Protein AF-A0A7X3VPQ4-F1 (afdb_monomer_lite)

Foldseek 3Di:
DPPQQLVLLVVLVVVNLVSLLVVCVLQLQLLLLQLCLLQVDNVVSLVLSLVLSLVCSVCSVVDPDSNLSLQVSLVSSVVSSVVVVVVVVVVVVVVVPDDDDDDDDDDPLVVPLVVLLCCLLVVLSVVLVVLLVQADSQLSSLCSCVQRVVDDLVSVCSNVVHDSVSSVVSPVVSCVSCVVCVVVNSVSSNPDDDDPCSSVVSSVVVVVPDDPDDPDDDDDDDDDDDDDDDDDDDDDDDDDDDDDDDDDDDDDDDDDDDDDDDDDDDDDDDDDDDDDDDDDDDDDDDDDDDDDDDPDVVVVVVVVVPPDPPPDDPDDDPDKDKFKKFKDWQNFGFAIKIKIWDWDDDPNATWIKIKMWIWGWEAASNHIFIKIKIKIFTAGPLQATQWIWMFIPFQHTWIKIWGQDPQKIWIWIDHPRDIDIDIAGHDPQEHEDPCSVLVVVLVPDDAQDKDWGWYCDPQFNYTWIKMKHFHDWDFDQPPHDTAIWIWMWMWTNFLVTWIKIFTAHNSSDTQKIWTCWLVITIMMGIDDPVVNPDDGDYHHSQVQQWAFAAADDDDPQAQKWKKKKFFPDAAPPLQFDDDPFKDWADPDRTITMIMGGFDDDDLVVFAWPLDDDPVPLLLDADNQQHLVDPLLLVVLCVQCVPPTRLLVSLLSLLQCLLVQQDAADDHSHAHGLVVCVVVSYYALRNSASVSSSSSSSRNWRKWKFWDWADDDRTTTTHIFMWTPRVHIFTARSNSSRSGDGRRTGTRDIGSNRGPHPCVVCSSVRSCGVTMHIYIDD

Secondary structure (DSSP, 8-state):
----HHHHHHHHHTT-THHHHHHHHHHHHHHHHHHHHHHS-HHHHHHHHHHHHHHHHHTGGG-S-GGGHHHHHHHHHHHHHHHHHHHHHHHHTTSTT--------S-TTTHHHHHHHHHHHHHHHHHHHHHHHTS-HHHHHHHHHHHTS---HHHHHHHHTS-HHHHHHHHHHHHHHTTTTHHHHHHHHHH----TTHHHHHHHHHHHTS----------------------------------------------------------------------------------SS-SSHHHHHHTT-S-TTS--SS--TT-EEEEEEEEETTEEEEEEEEEEEEEEETTEEEEEEEEEEEEEEEETTEEEEEEEEEEEEE-TTS-EEEEEEEESTTSSEEEEEEEETTEEEEEEEETTEEEEEEEE--TTEEETTTHHHHHHHTT--TT-EEEEEEEETTTTEEEEEEEEEEEEEEEEETTEEEEEEEEEEEESSTTTEEEEEEE-TT--EEEEEEEETTEEEEEEEE-HHHHHSPPPP-BHHHHH-B--EESPPPTT-SEEEEEEEESSS-STTTS---SSEEEEEEETTEEEEEEEPPP--GGGSPBSSP--SS-GGG---SS--TT-HHHHHHHHHHHTT--BHHHHHHHHHHHHHHH--B----SS---HHHHHHH-B-SHHHHHHHHHHHHHHTT--EEEEEEEEEETTEEEEEEEEEEESSSEEEEBTTTTBSS--TTEEEEEEE---SS-HHHHHHHHHHHTTTEEEEE--

pLDDT: mean 74.74, std 23.22, range [20.69, 98.44]

Structure (mmCIF, N/CA/C/O backbone):
data_AF-A0A7X3VPQ4-F1
#
_entry.id   AF-A0A7X3VPQ4-F1
#
loop_
_atom_site.group_PDB
_atom_site.id
_atom_site.type_symbol
_atom_site.label_atom_id
_atom_site.label_alt_id
_atom_site.label_comp_id
_atom_site.label_asym_id
_atom_site.label_entity_id
_atom_site.label_seq_id
_atom_site.pdbx_PDB_ins_code
_atom_site.Cartn_x
_atom_site.Cartn_y
_atom_site.Cartn_z
_atom_site.occupancy
_atom_site.B_iso_or_equiv
_atom_site.auth_seq_id
_atom_site.auth_comp_id
_atom_site.auth_asym_id
_atom_site.auth_atom_id
_atom_site.pdbx_PDB_model_num
ATOM 1 N N . MET A 1 1 ? -40.234 11.809 -25.102 1.00 32.28 1 MET A N 1
ATOM 2 C CA . MET A 1 1 ? -41.397 12.690 -24.835 1.00 32.28 1 MET A CA 1
ATOM 3 C C . MET A 1 1 ? -40.902 13.956 -24.148 1.00 32.28 1 MET A C 1
ATOM 5 O O . MET A 1 1 ? -40.219 13.837 -23.141 1.00 32.28 1 MET A O 1
ATOM 9 N N . LYS A 1 2 ? -41.185 15.158 -24.675 1.00 40.25 2 LYS A N 1
ATOM 10 C CA . LYS A 1 2 ? -40.934 16.409 -23.935 1.00 40.25 2 LYS A CA 1
ATOM 11 C C . LYS A 1 2 ? -41.897 16.440 -22.743 1.00 40.25 2 LYS A C 1
ATOM 13 O O . LYS A 1 2 ? -43.085 16.681 -22.937 1.00 40.25 2 LYS A O 1
ATOM 18 N N . ASN A 1 3 ? -41.406 16.147 -21.539 1.00 54.44 3 ASN A N 1
ATOM 19 C CA . ASN A 1 3 ? -42.202 16.234 -20.314 1.00 54.44 3 ASN A CA 1
ATOM 20 C C . ASN A 1 3 ? -42.643 17.688 -20.117 1.00 54.44 3 ASN A C 1
ATOM 22 O O . ASN A 1 3 ? -41.826 18.565 -19.834 1.00 54.44 3 ASN A O 1
ATOM 26 N N . ASN A 1 4 ? -43.931 17.943 -20.345 1.00 81.00 4 ASN A N 1
ATOM 27 C CA . ASN A 1 4 ? -44.533 19.252 -20.159 1.00 81.00 4 ASN A CA 1
ATOM 28 C C . ASN A 1 4 ? -44.652 19.516 -18.654 1.00 81.00 4 ASN A C 1
ATOM 30 O O . ASN A 1 4 ? -45.459 18.871 -17.984 1.00 81.00 4 ASN A O 1
ATOM 34 N N . ASP A 1 5 ? -43.869 20.463 -18.134 1.00 85.75 5 ASP A N 1
ATOM 35 C CA . ASP A 1 5 ? -43.880 20.832 -16.712 1.00 85.75 5 ASP A CA 1
ATOM 36 C C . ASP A 1 5 ? -45.295 21.166 -16.232 1.00 85.75 5 ASP A C 1
ATOM 38 O O . ASP A 1 5 ? -45.677 20.800 -15.126 1.00 85.75 5 ASP A O 1
ATOM 42 N N . ALA A 1 6 ? -46.123 21.760 -17.100 1.00 86.56 6 ALA A N 1
ATOM 43 C CA . ALA A 1 6 ? -47.514 22.045 -16.780 1.00 86.56 6 ALA A CA 1
ATOM 44 C C . ALA A 1 6 ? -48.324 20.777 -16.469 1.00 86.56 6 ALA A C 1
ATOM 46 O O . ALA A 1 6 ? -49.122 20.787 -15.538 1.00 86.56 6 ALA A O 1
ATOM 47 N N . ALA A 1 7 ? -48.102 19.685 -17.204 1.00 87.56 7 ALA A N 1
ATOM 48 C CA . ALA A 1 7 ? -48.798 18.420 -16.979 1.00 87.56 7 ALA A CA 1
ATOM 49 C C . ALA A 1 7 ? -48.331 17.730 -15.688 1.00 87.56 7 ALA A C 1
ATOM 51 O O . ALA A 1 7 ? -49.153 17.193 -14.949 1.00 87.56 7 ALA A O 1
ATOM 52 N N . LEU A 1 8 ? -47.028 17.787 -15.385 1.00 89.06 8 LEU A N 1
ATOM 53 C CA . LEU A 1 8 ? -46.484 17.271 -14.125 1.00 89.06 8 LEU A CA 1
ATOM 54 C C . LEU A 1 8 ? -47.040 18.048 -12.928 1.00 89.06 8 LEU A C 1
ATOM 56 O O . LEU A 1 8 ? -47.485 17.442 -11.964 1.00 89.06 8 LEU A O 1
ATOM 60 N N . ILE A 1 9 ? -47.109 19.377 -13.019 1.00 89.44 9 ILE A N 1
ATOM 61 C CA . ILE A 1 9 ? -47.654 20.225 -11.952 1.00 89.44 9 ILE A CA 1
ATOM 62 C C . ILE A 1 9 ? -49.131 19.922 -11.695 1.00 89.44 9 ILE A C 1
ATOM 64 O O . ILE A 1 9 ? -49.527 19.824 -10.540 1.00 89.44 9 ILE A O 1
ATOM 68 N N . GLN A 1 10 ? -49.943 19.723 -12.740 1.00 87.94 10 GLN A N 1
ATOM 69 C CA . GLN A 1 10 ? -51.350 19.342 -12.559 1.00 87.94 10 GLN A CA 1
ATOM 70 C C . GLN A 1 10 ? -51.497 17.994 -11.840 1.00 87.94 10 GLN A C 1
ATOM 72 O O . GLN A 1 10 ? -52.365 17.859 -10.984 1.00 87.94 10 GLN A O 1
ATOM 77 N N . ARG A 1 11 ? -50.620 17.023 -12.124 1.00 89.50 11 ARG A N 1
ATOM 78 C CA . ARG A 1 11 ? -50.590 15.739 -11.404 1.00 89.50 11 ARG A CA 1
ATOM 79 C C . ARG A 1 11 ? -50.216 15.911 -9.933 1.00 89.50 11 ARG A C 1
ATOM 81 O O . ARG A 1 11 ? -50.904 15.363 -9.080 1.00 89.50 11 ARG A O 1
ATOM 88 N N . VAL A 1 12 ? -49.206 16.732 -9.634 1.00 89.50 12 VAL A N 1
ATOM 89 C CA . VAL A 1 12 ? -48.824 17.036 -8.243 1.00 89.50 12 VAL A CA 1
ATOM 90 C C . VAL A 1 12 ? -49.974 17.712 -7.493 1.00 89.50 12 VAL A C 1
ATOM 92 O O . VAL A 1 12 ? -50.302 17.310 -6.382 1.00 89.50 12 VAL A O 1
ATOM 95 N N . LEU A 1 13 ? -50.648 18.688 -8.111 1.00 87.19 13 LEU A N 1
ATOM 96 C CA . LEU A 1 13 ? -51.824 19.341 -7.518 1.00 87.19 13 LEU A CA 1
ATOM 97 C C . LEU A 1 13 ? -53.022 18.387 -7.361 1.00 87.19 13 LEU A C 1
ATOM 99 O O . LEU A 1 13 ? -53.859 18.604 -6.490 1.00 87.19 13 LEU A O 1
ATOM 103 N N . GLY A 1 14 ? -53.082 17.328 -8.172 1.00 84.38 14 GLY A N 1
ATOM 104 C CA . GLY A 1 14 ? -54.034 16.224 -8.055 1.00 84.38 14 GLY A CA 1
ATOM 105 C C . GLY A 1 14 ? -53.663 15.156 -7.016 1.00 84.38 14 GLY A C 1
ATOM 106 O O . GLY A 1 14 ? -54.407 14.190 -6.879 1.00 84.38 14 GLY A O 1
ATOM 107 N N . GLY A 1 15 ? -52.548 15.313 -6.288 1.00 81.88 15 GLY A N 1
ATOM 108 C CA . GLY A 1 15 ? -52.118 14.412 -5.209 1.00 81.88 15 GLY A CA 1
ATOM 109 C C . GLY A 1 15 ? -51.078 13.352 -5.595 1.00 81.88 15 GLY A C 1
ATOM 110 O O . GLY A 1 15 ? -50.759 12.495 -4.772 1.00 81.88 15 GLY A O 1
ATOM 111 N N . ASP A 1 16 ? -50.544 13.394 -6.819 1.00 85.25 16 ASP A N 1
ATOM 112 C CA . ASP A 1 16 ? -49.485 12.493 -7.284 1.00 85.25 16 ASP A CA 1
ATOM 113 C C . ASP A 1 16 ? -48.089 13.082 -7.011 1.00 85.25 16 ASP A C 1
ATOM 115 O O . ASP A 1 16 ? -47.499 13.775 -7.845 1.00 85.25 16 ASP A O 1
ATOM 119 N N . ASP A 1 17 ? -47.542 12.779 -5.832 1.00 79.06 17 ASP A N 1
ATOM 120 C CA . ASP A 1 17 ? -46.216 13.244 -5.407 1.00 79.06 17 ASP A CA 1
ATOM 121 C C . ASP A 1 17 ? -45.087 12.696 -6.300 1.00 79.06 17 ASP A C 1
ATOM 123 O O . ASP A 1 17 ? -44.031 13.320 -6.429 1.00 79.06 17 ASP A O 1
ATOM 127 N N . THR A 1 18 ? -45.289 11.555 -6.973 1.00 83.69 18 THR A N 1
ATOM 128 C CA . THR A 1 18 ? -44.259 10.963 -7.845 1.00 83.69 18 THR A CA 1
ATOM 129 C C . THR A 1 18 ? -43.970 11.856 -9.054 1.00 83.69 18 THR A C 1
ATOM 131 O O . THR A 1 18 ? -42.831 11.928 -9.523 1.00 83.69 18 THR A O 1
ATOM 134 N N . ALA A 1 19 ? -44.961 12.638 -9.499 1.00 87.81 19 ALA A N 1
ATOM 135 C CA . ALA A 1 19 ? -44.781 13.649 -10.534 1.00 87.81 19 ALA A CA 1
ATOM 136 C C . ALA A 1 19 ? -43.877 14.810 -10.077 1.00 87.81 19 ALA A C 1
ATOM 138 O O . ALA A 1 19 ? -43.201 15.419 -10.912 1.00 87.81 19 ALA A O 1
ATOM 139 N N . PHE A 1 20 ? -43.799 15.090 -8.769 1.00 89.94 20 PHE A N 1
ATOM 140 C CA . PHE A 1 20 ? -42.892 16.101 -8.225 1.00 89.94 20 PHE A CA 1
ATOM 141 C C . PHE A 1 20 ? -41.440 15.621 -8.256 1.00 89.94 20 PHE A C 1
ATOM 143 O O . PHE A 1 20 ? -40.560 16.396 -8.621 1.00 89.94 20 PHE A O 1
ATOM 150 N N . SER A 1 21 ? -41.186 14.331 -8.005 1.00 89.31 21 SER A N 1
ATOM 151 C CA . SER A 1 21 ? -39.844 13.740 -8.139 1.00 89.31 21 SER A CA 1
ATOM 152 C C . SER A 1 21 ? -39.262 13.947 -9.545 1.00 89.31 21 SER A C 1
ATOM 154 O O . SER A 1 21 ? -38.087 14.278 -9.692 1.00 89.31 21 SER A O 1
ATOM 156 N N . VAL A 1 22 ? -40.093 13.855 -10.591 1.00 89.38 22 VAL A N 1
ATOM 157 C CA . VAL A 1 22 ? -39.672 14.128 -11.978 1.00 89.38 22 VAL A CA 1
ATOM 158 C C . VAL A 1 22 ? -39.260 15.595 -12.168 1.00 89.38 22 VAL A C 1
ATOM 160 O O . VAL A 1 22 ? -38.293 15.872 -12.879 1.00 89.38 22 VAL A O 1
ATOM 163 N N . LEU A 1 23 ? -39.949 16.539 -11.515 1.00 88.75 23 LEU A N 1
ATOM 164 C CA . LEU A 1 23 ? -39.573 17.958 -11.516 1.00 88.75 23 LEU A CA 1
ATOM 165 C C . LEU A 1 23 ? -38.271 18.195 -10.732 1.00 88.75 23 LEU A C 1
ATOM 167 O O . LEU A 1 23 ? -37.415 18.941 -11.203 1.00 88.75 23 LEU A O 1
ATOM 171 N N . VAL A 1 24 ? -38.082 17.535 -9.584 1.00 89.62 24 VAL A N 1
ATOM 172 C CA . VAL A 1 24 ? -36.846 17.625 -8.785 1.00 89.62 24 VAL A CA 1
ATOM 173 C C . VAL A 1 24 ? -35.652 17.114 -9.590 1.00 89.62 24 VAL A C 1
ATOM 175 O O . VAL A 1 24 ? -34.707 17.869 -9.806 1.00 89.62 24 VAL A O 1
ATOM 178 N N . LYS A 1 25 ? -35.729 15.901 -10.154 1.00 88.56 25 LYS A N 1
ATOM 179 C CA . LYS A 1 25 ? -34.657 15.324 -10.989 1.00 88.56 25 LYS A CA 1
ATOM 180 C C . LYS A 1 25 ? -34.283 16.226 -12.164 1.00 88.56 25 LYS A C 1
ATOM 182 O O . LYS A 1 25 ? -33.107 16.354 -12.491 1.00 88.56 25 LYS A O 1
ATOM 187 N N . LYS A 1 26 ? -35.278 16.877 -12.777 1.00 88.06 26 LYS A N 1
ATOM 188 C CA . LYS A 1 26 ? -35.076 17.785 -13.911 1.00 88.06 26 LYS A CA 1
ATOM 189 C C . LYS A 1 26 ? -34.355 19.080 -13.523 1.00 88.06 26 LYS A C 1
ATOM 191 O O . LYS A 1 26 ? -33.546 19.562 -14.307 1.00 88.06 26 LYS A O 1
ATOM 196 N N . TYR A 1 27 ? -34.654 19.660 -12.359 1.00 89.88 27 TYR A N 1
ATOM 197 C CA . TYR A 1 27 ? -34.181 21.004 -12.001 1.00 89.88 27 TYR A CA 1
ATOM 198 C C . TYR A 1 27 ? -33.106 21.045 -10.906 1.00 89.88 27 TYR A C 1
ATOM 200 O O . TYR A 1 27 ? -32.498 22.099 -10.723 1.00 89.88 27 TYR A O 1
ATOM 208 N N . GLN A 1 28 ? -32.837 19.944 -10.194 1.00 88.38 28 GLN A N 1
ATOM 209 C CA . GLN A 1 28 ? -31.926 19.931 -9.040 1.00 88.38 28 GLN A CA 1
ATOM 210 C C . GLN A 1 28 ? -30.517 20.423 -9.375 1.00 88.38 28 GLN A C 1
ATOM 212 O O . GLN A 1 28 ? -29.976 21.248 -8.645 1.00 88.38 28 GLN A O 1
ATOM 217 N N . ARG A 1 29 ? -29.975 20.030 -10.536 1.00 87.69 29 ARG A N 1
ATOM 218 C CA . ARG A 1 29 ? -28.653 20.483 -10.995 1.00 87.69 29 ARG A CA 1
ATOM 219 C C . ARG A 1 29 ? -28.597 21.983 -11.237 1.00 87.69 29 ARG A C 1
ATOM 221 O O . ARG A 1 29 ? -27.657 22.648 -10.821 1.00 87.69 29 ARG A O 1
ATOM 228 N N . SER A 1 30 ? -29.624 22.535 -11.873 1.00 86.50 30 SER A N 1
ATOM 229 C CA . SER A 1 30 ? -29.695 23.965 -12.181 1.00 86.50 30 SER A CA 1
ATOM 230 C C . SER A 1 30 ? -29.920 24.824 -10.933 1.00 86.50 30 SER A C 1
ATOM 232 O O . SER A 1 30 ? -29.373 25.922 -10.832 1.00 86.50 30 SER A O 1
ATOM 234 N N . VAL A 1 31 ? -30.723 24.334 -9.983 1.00 90.50 31 VAL A N 1
ATOM 235 C CA . VAL A 1 31 ? -30.979 25.010 -8.703 1.00 90.50 31 VAL A CA 1
ATOM 236 C C . VAL A 1 31 ? -29.722 25.020 -7.839 1.00 90.50 31 VAL A C 1
ATOM 238 O O . VAL A 1 31 ? -29.346 26.086 -7.353 1.00 90.50 31 VAL A O 1
ATOM 241 N N . HIS A 1 32 ? -29.045 23.878 -7.723 1.00 88.38 32 HIS A N 1
ATOM 242 C CA . HIS A 1 32 ? -27.791 23.751 -6.983 1.00 88.38 32 HIS A CA 1
ATOM 243 C C . HIS A 1 32 ? -26.695 24.633 -7.576 1.00 88.38 32 HIS A C 1
ATOM 245 O O . HIS A 1 32 ? -26.141 25.480 -6.878 1.00 88.38 32 HIS A O 1
ATOM 251 N N . ALA A 1 33 ? -26.505 24.579 -8.898 1.00 85.62 33 ALA A N 1
ATOM 252 C CA . ALA A 1 33 ? -25.558 25.439 -9.604 1.00 85.62 33 ALA A CA 1
ATOM 253 C C . ALA A 1 33 ? -25.808 26.938 -9.349 1.00 85.62 33 ALA A C 1
ATOM 255 O O . ALA A 1 33 ? -24.867 27.723 -9.202 1.00 85.62 33 ALA A O 1
ATOM 256 N N . LEU A 1 34 ? -27.077 27.356 -9.277 1.00 85.25 34 LEU A N 1
ATOM 257 C CA . LEU A 1 34 ? -27.442 28.734 -8.958 1.00 85.25 34 LEU A CA 1
ATOM 258 C C . LEU A 1 34 ? -27.176 29.092 -7.489 1.00 85.25 34 LEU A C 1
ATOM 260 O O . LEU A 1 34 ? -26.721 30.208 -7.223 1.00 85.25 34 LEU A O 1
ATOM 264 N N . ALA A 1 35 ? -27.493 28.189 -6.558 1.00 86.75 35 ALA A N 1
ATOM 265 C CA . ALA A 1 35 ? -27.273 28.378 -5.129 1.00 86.75 35 ALA A CA 1
ATOM 266 C C . ALA A 1 35 ? -25.775 28.478 -4.823 1.00 86.75 35 ALA A C 1
ATOM 268 O O . ALA A 1 35 ? -25.332 29.471 -4.247 1.00 86.75 35 ALA A O 1
ATOM 269 N N . TRP A 1 36 ? -24.975 27.551 -5.348 1.00 85.69 36 TRP A N 1
ATOM 270 C CA . TRP A 1 36 ? -23.523 27.553 -5.204 1.00 85.69 36 TRP A CA 1
ATOM 271 C C . TRP A 1 36 ? -22.897 28.827 -5.767 1.00 85.69 36 TRP A C 1
ATOM 273 O O . TRP A 1 36 ? -22.128 29.506 -5.093 1.00 85.69 36 TRP A O 1
ATOM 283 N N . ARG A 1 37 ? -23.344 29.276 -6.945 1.00 84.62 37 ARG A N 1
ATOM 284 C CA . ARG A 1 37 ? -22.912 30.553 -7.539 1.00 84.62 37 ARG A CA 1
ATOM 285 C C . ARG A 1 37 ? -23.221 31.784 -6.672 1.00 84.62 37 ARG A C 1
ATOM 287 O O . ARG A 1 37 ? -22.598 32.832 -6.868 1.00 84.62 37 ARG A O 1
ATOM 294 N N . LYS A 1 38 ? -24.221 31.725 -5.790 1.00 81.50 38 LYS A N 1
ATOM 295 C CA . LYS A 1 38 ? -24.618 32.847 -4.919 1.00 81.50 38 LYS A CA 1
ATOM 296 C C . LYS A 1 38 ? -23.992 32.792 -3.531 1.00 81.50 38 LYS A C 1
ATOM 298 O O . LYS A 1 38 ? -23.791 33.856 -2.956 1.00 81.50 38 LYS A O 1
ATOM 303 N N . ILE A 1 39 ? -23.732 31.596 -3.021 1.00 84.19 39 ILE A N 1
ATOM 304 C CA . ILE A 1 39 ? -23.287 31.358 -1.645 1.00 84.19 39 ILE A CA 1
ATOM 305 C C . ILE A 1 39 ? -21.785 31.094 -1.586 1.00 84.19 39 ILE A C 1
ATOM 307 O O . ILE A 1 39 ? -21.114 31.586 -0.690 1.00 84.19 39 ILE A O 1
ATOM 311 N N . GLY A 1 40 ? -21.244 30.409 -2.593 1.00 69.50 40 GLY A N 1
ATOM 312 C CA . GLY A 1 40 ? -19.822 30.098 -2.690 1.00 69.50 40 GLY A CA 1
ATOM 313 C C . GLY A 1 40 ? -19.373 28.908 -1.843 1.00 69.50 40 GLY A C 1
ATOM 314 O O . GLY A 1 40 ? -18.174 28.658 -1.828 1.00 69.50 40 GLY A O 1
ATOM 315 N N . ASP A 1 41 ? -20.309 28.207 -1.196 1.00 79.00 41 ASP A N 1
ATOM 316 C CA . ASP A 1 41 ? -20.118 26.960 -0.446 1.00 79.00 41 ASP A CA 1
ATOM 317 C C . ASP A 1 41 ? -21.032 25.881 -1.050 1.00 79.00 41 ASP A C 1
ATOM 319 O O . ASP A 1 41 ? -22.216 26.137 -1.310 1.00 79.00 41 ASP A O 1
ATOM 323 N N . PHE A 1 42 ? -20.464 24.716 -1.373 1.00 74.44 42 PHE A N 1
ATOM 324 C CA . PHE A 1 42 ? -21.145 23.654 -2.124 1.00 74.44 42 PHE A CA 1
ATOM 325 C C . PHE A 1 42 ? -22.159 22.874 -1.276 1.00 74.44 42 PHE A C 1
ATOM 327 O O . PHE A 1 42 ? -23.227 22.518 -1.782 1.00 74.44 42 PHE A O 1
ATOM 334 N N . HIS A 1 43 ? -21.874 22.674 0.011 1.00 74.44 43 HIS A N 1
ATOM 335 C CA . HIS A 1 43 ? -22.753 21.963 0.940 1.00 74.44 43 HIS A CA 1
ATOM 336 C C . HIS A 1 43 ? -23.942 22.832 1.344 1.00 74.44 43 HIS A C 1
ATOM 338 O O . HIS A 1 43 ? -25.093 22.412 1.247 1.00 74.44 43 HIS A O 1
ATOM 344 N N . ILE A 1 44 ? -23.694 24.101 1.667 1.00 79.38 44 ILE A N 1
ATOM 345 C CA . ILE A 1 44 ? -24.766 25.056 1.961 1.00 79.38 44 ILE A CA 1
ATOM 346 C C . ILE A 1 44 ? -25.658 25.255 0.725 1.00 79.38 44 ILE A C 1
ATOM 348 O O . ILE A 1 44 ? -26.876 25.433 0.832 1.00 79.38 44 ILE A O 1
ATOM 352 N N . ALA A 1 45 ? -25.078 25.218 -0.477 1.00 82.75 45 ALA A N 1
ATOM 353 C CA . ALA A 1 45 ? -25.852 25.253 -1.712 1.00 82.75 45 ALA A CA 1
ATOM 354 C C . ALA A 1 45 ? -26.776 24.038 -1.876 1.00 82.75 45 ALA A C 1
ATOM 356 O O . ALA A 1 45 ? -27.866 24.182 -2.442 1.00 82.75 45 ALA A O 1
ATOM 357 N N . GLU A 1 46 ? -26.381 22.870 -1.374 1.00 81.88 46 GLU A N 1
ATOM 358 C CA . GLU A 1 46 ? -27.215 21.671 -1.351 1.00 81.88 46 GLU A CA 1
ATOM 359 C C . GLU A 1 46 ? -28.386 21.807 -0.377 1.00 81.88 46 GLU A C 1
ATOM 361 O O . GLU A 1 46 ? -29.534 21.616 -0.788 1.00 81.88 46 GLU A O 1
ATOM 366 N N . ASP A 1 47 ? -28.135 22.292 0.839 1.00 81.94 47 ASP A N 1
ATOM 367 C CA . ASP A 1 47 ? -29.188 22.585 1.818 1.00 81.94 47 ASP A CA 1
ATOM 368 C C . ASP A 1 47 ? -30.205 23.591 1.264 1.00 81.94 47 ASP A C 1
ATOM 370 O O . ASP A 1 47 ? -31.422 23.389 1.306 1.00 81.94 47 ASP A O 1
ATOM 374 N N . ILE A 1 48 ? -29.716 24.670 0.644 1.00 87.31 48 ILE A N 1
ATOM 375 C CA . ILE A 1 48 ? -30.565 25.676 -0.009 1.00 87.31 48 ILE A CA 1
ATOM 376 C C . ILE A 1 48 ? -31.347 25.073 -1.180 1.00 87.31 48 ILE A C 1
ATOM 378 O O . ILE A 1 48 ? -32.476 25.500 -1.457 1.00 87.31 48 ILE A O 1
ATOM 382 N N . THR A 1 49 ? -30.773 24.098 -1.884 1.00 89.88 49 THR A N 1
ATOM 383 C CA . THR A 1 49 ? -31.450 23.378 -2.967 1.00 89.88 49 THR A CA 1
ATOM 384 C C . THR A 1 49 ? -32.606 22.556 -2.416 1.00 89.88 49 THR A C 1
ATOM 386 O O . THR A 1 49 ? -33.726 22.688 -2.921 1.00 89.88 49 THR A O 1
ATOM 389 N N . GLN A 1 50 ? -32.381 21.793 -1.346 1.00 87.00 50 GLN A N 1
ATOM 390 C CA . GLN A 1 50 ? -33.427 21.044 -0.654 1.00 87.00 50 GLN A CA 1
ATOM 391 C C . GLN A 1 50 ? -34.551 21.975 -0.177 1.00 87.00 50 GLN A C 1
ATOM 393 O O . GLN A 1 50 ? -35.712 21.796 -0.559 1.00 87.00 50 GLN A O 1
ATOM 398 N N . ASP A 1 51 ? -34.211 23.044 0.540 1.00 87.75 51 ASP A N 1
ATOM 399 C CA . ASP A 1 51 ? -35.160 24.052 1.024 1.00 87.75 51 ASP A CA 1
ATOM 400 C C . ASP A 1 51 ? -35.967 24.712 -0.099 1.00 87.75 51 ASP A C 1
ATOM 402 O O . ASP A 1 51 ? -37.163 25.002 0.044 1.00 87.75 51 ASP A O 1
ATOM 406 N N . THR A 1 52 ? -35.317 24.965 -1.238 1.00 92.12 52 THR A N 1
ATOM 407 C CA . THR A 1 52 ? -35.968 25.522 -2.425 1.00 92.12 52 THR A CA 1
ATOM 408 C C . THR A 1 52 ? -37.066 24.586 -2.914 1.00 92.12 52 THR A C 1
ATOM 410 O O . THR A 1 52 ? -38.179 25.056 -3.165 1.00 92.12 52 THR A O 1
ATOM 413 N N . PHE A 1 53 ? -36.794 23.284 -3.038 1.00 93.69 53 PHE A N 1
ATOM 414 C CA . PHE A 1 53 ? -37.794 22.325 -3.508 1.00 93.69 53 PHE A CA 1
ATOM 415 C C . PHE A 1 53 ? -38.911 22.095 -2.492 1.00 93.69 53 PHE A C 1
ATOM 417 O O . PHE A 1 53 ? -40.071 22.027 -2.899 1.00 93.69 53 PHE A O 1
ATOM 424 N N . LEU A 1 54 ? -38.617 22.086 -1.190 1.00 88.81 54 LEU A N 1
ATOM 425 C CA . LEU A 1 54 ? -39.652 21.996 -0.153 1.00 88.81 54 LEU A CA 1
ATOM 426 C C . LEU A 1 54 ? -40.603 23.198 -0.199 1.00 88.81 54 LEU A C 1
ATOM 428 O O . LEU A 1 54 ? -41.827 23.041 -0.202 1.00 88.81 54 LEU A O 1
ATOM 432 N N . LYS A 1 55 ? -40.064 24.414 -0.337 1.00 87.06 55 LYS A N 1
ATOM 433 C CA . LYS A 1 55 ? -40.880 25.633 -0.474 1.00 87.06 55 LYS A CA 1
ATOM 434 C C . LYS A 1 55 ? -41.621 25.688 -1.805 1.00 87.06 55 LYS A C 1
ATOM 436 O O . LYS A 1 55 ? -42.752 26.175 -1.847 1.00 87.06 55 LYS A O 1
ATOM 441 N N . ALA A 1 56 ? -41.011 25.193 -2.882 1.00 90.81 56 ALA A N 1
ATOM 442 C CA . ALA A 1 56 ? -41.666 25.074 -4.178 1.00 90.81 56 ALA A CA 1
ATOM 443 C C . ALA A 1 56 ? -42.849 24.102 -4.114 1.00 90.81 56 ALA A C 1
ATOM 445 O O . ALA A 1 56 ? -43.908 24.431 -4.639 1.00 90.81 56 ALA A O 1
ATOM 446 N N . TYR A 1 57 ? -42.709 22.969 -3.418 1.00 89.81 57 TYR A N 1
ATOM 447 C CA . TYR A 1 57 ? -43.791 22.011 -3.195 1.00 89.81 57 TYR A CA 1
ATOM 448 C C . TYR A 1 57 ? -44.951 22.641 -2.412 1.00 89.81 57 TYR A C 1
ATOM 450 O O . TYR A 1 57 ? -46.083 22.674 -2.888 1.00 89.81 57 TYR A O 1
ATOM 458 N N . GLN A 1 58 ? -44.658 23.254 -1.259 1.00 87.56 58 GLN A N 1
ATOM 459 C CA . GLN A 1 58 ? -45.663 23.901 -0.403 1.00 87.56 58 GLN A CA 1
ATOM 460 C C . GLN A 1 58 ? -46.429 25.028 -1.110 1.00 87.56 58 GLN A C 1
ATOM 462 O O . GLN A 1 58 ? -47.603 25.266 -0.831 1.00 87.56 58 GLN A O 1
ATOM 467 N N . ARG A 1 59 ? -45.763 25.757 -2.012 1.00 89.38 59 ARG A N 1
ATOM 468 C CA . ARG A 1 59 ? -46.342 26.912 -2.715 1.00 89.38 59 ARG A CA 1
ATOM 469 C C . ARG A 1 59 ? -46.784 26.593 -4.135 1.00 89.38 59 ARG A C 1
ATOM 471 O O . ARG A 1 59 ? -47.173 27.520 -4.848 1.00 89.38 59 ARG A O 1
ATOM 478 N N . LEU A 1 60 ? -46.737 25.332 -4.562 1.00 89.44 60 LEU A N 1
ATOM 479 C CA . LEU A 1 60 ? -46.950 24.961 -5.961 1.00 89.44 60 LEU A CA 1
ATOM 480 C C . LEU A 1 60 ? -48.318 25.418 -6.487 1.00 89.44 60 LEU A C 1
ATOM 482 O O . LEU A 1 60 ? -48.424 25.883 -7.620 1.00 89.44 60 LEU A O 1
ATOM 486 N N . SER A 1 61 ? -49.345 25.391 -5.634 1.00 87.00 61 SER A N 1
ATOM 487 C CA . SER A 1 61 ? -50.708 25.860 -5.933 1.00 87.00 61 SER A CA 1
ATOM 488 C C . SER A 1 61 ? -50.803 27.358 -6.252 1.00 87.00 61 SER A C 1
ATOM 490 O O . SER A 1 61 ? -51.757 27.800 -6.888 1.00 87.00 61 SER A O 1
ATOM 492 N N . THR A 1 62 ? -49.807 28.158 -5.859 1.00 86.31 62 THR A N 1
ATOM 493 C CA . THR A 1 62 ? -49.768 29.608 -6.121 1.00 86.31 62 THR A CA 1
ATOM 494 C C . THR A 1 62 ? -49.248 29.954 -7.522 1.00 86.31 62 THR A C 1
ATOM 496 O O . THR A 1 62 ? -49.342 31.107 -7.962 1.00 86.31 62 THR A O 1
ATOM 499 N N . LEU A 1 63 ? -48.710 28.973 -8.257 1.00 86.56 63 LEU A N 1
ATOM 500 C CA . LEU A 1 63 ? -48.147 29.172 -9.587 1.00 86.56 63 LEU A CA 1
ATOM 501 C C . LEU A 1 63 ? -49.247 29.327 -10.652 1.00 86.56 63 LEU A C 1
ATOM 503 O O . LEU A 1 63 ? -49.752 28.361 -11.213 1.00 86.56 63 LEU A O 1
ATOM 507 N N . LYS A 1 64 ? -49.561 30.577 -11.010 1.00 80.38 64 LYS A N 1
ATOM 508 C CA . LYS A 1 64 ? -50.605 30.915 -12.004 1.00 80.38 64 LYS A CA 1
ATOM 509 C C . LYS A 1 64 ? -50.300 30.466 -13.440 1.00 80.38 64 LYS A C 1
ATOM 511 O O . LYS A 1 64 ? -51.212 30.340 -14.250 1.00 80.38 64 LYS A O 1
ATOM 516 N N . LYS A 1 65 ? -49.019 30.311 -13.791 1.00 85.25 65 LYS A N 1
ATOM 517 C CA . LYS A 1 65 ? -48.551 29.941 -15.139 1.00 85.25 65 LYS A CA 1
ATOM 518 C C . LYS A 1 65 ? -47.601 28.742 -15.036 1.00 85.25 65 LYS A C 1
ATOM 520 O O . LYS A 1 65 ? -46.392 28.963 -14.946 1.00 85.25 65 LYS A O 1
ATOM 525 N N . PRO A 1 66 ? -48.116 27.496 -15.043 1.00 84.06 66 PRO A N 1
ATOM 526 C CA . PRO A 1 66 ? -47.309 26.282 -14.873 1.00 84.06 66 PRO A CA 1
ATOM 527 C C . PRO A 1 66 ? -46.146 26.152 -15.872 1.00 84.06 66 PRO A C 1
ATOM 529 O O . PRO A 1 66 ? -45.081 25.650 -15.536 1.00 84.06 66 PRO A O 1
ATOM 532 N N . GLN A 1 67 ? -46.290 26.711 -17.076 1.00 81.56 67 GLN A N 1
ATOM 533 C CA . GLN A 1 67 ? -45.242 26.778 -18.101 1.00 81.56 67 GLN A CA 1
ATOM 534 C C . GLN A 1 67 ? -44.028 27.650 -17.724 1.00 81.56 67 GLN A C 1
ATOM 536 O O . GLN A 1 67 ? -43.032 27.659 -18.442 1.00 81.56 67 GLN A O 1
ATOM 541 N N . ARG A 1 68 ? -44.105 28.421 -16.631 1.00 81.81 68 ARG A N 1
ATOM 542 C CA . ARG A 1 68 ? -43.010 29.252 -16.101 1.00 81.81 68 ARG A CA 1
ATOM 543 C C . ARG A 1 68 ? -42.393 28.676 -14.826 1.00 81.81 68 ARG A C 1
ATOM 545 O O . ARG A 1 68 ? -41.738 29.411 -14.092 1.00 81.81 68 ARG A O 1
ATOM 552 N N . PHE A 1 69 ? -42.593 27.386 -14.559 1.00 86.31 69 PHE A N 1
ATOM 553 C CA . PHE A 1 69 ? -42.089 26.728 -13.354 1.00 86.31 69 PHE A CA 1
ATOM 554 C C . PHE A 1 69 ? -40.586 26.935 -13.140 1.00 86.31 69 PHE A C 1
ATOM 556 O O . PHE A 1 69 ? -40.197 27.353 -12.058 1.00 86.31 69 PHE A O 1
ATOM 563 N N . GLY A 1 70 ? -39.754 26.768 -14.175 1.00 82.75 70 GLY A N 1
ATOM 564 C CA . GLY A 1 70 ? -38.307 27.001 -14.065 1.00 82.75 70 GLY A CA 1
ATOM 565 C C . GLY A 1 70 ? -37.944 28.427 -13.621 1.00 82.75 70 GLY A C 1
ATOM 566 O O . GLY A 1 70 ? -37.157 28.600 -12.694 1.00 82.75 70 GLY A O 1
ATOM 567 N N . SER A 1 71 ? -38.556 29.460 -14.214 1.00 81.19 71 SER A N 1
ATOM 568 C CA . SER A 1 71 ? -38.316 30.861 -13.820 1.00 81.19 71 SER A CA 1
ATOM 569 C C . SER A 1 71 ? -38.882 31.177 -12.428 1.00 81.19 71 SER A C 1
ATOM 571 O O . SER A 1 71 ? -38.346 32.011 -11.705 1.00 81.19 71 SER A O 1
ATOM 573 N N . TRP A 1 72 ? -39.980 30.527 -12.038 1.00 87.81 72 TRP A N 1
ATOM 574 C CA . TRP A 1 72 ? -40.548 30.647 -10.696 1.00 87.81 72 TRP A CA 1
ATOM 575 C C . TRP A 1 72 ? -39.639 30.002 -9.644 1.00 87.81 72 TRP A C 1
ATOM 577 O O . TRP A 1 72 ? -39.384 30.605 -8.602 1.00 87.81 72 TRP A O 1
ATOM 587 N N . LEU A 1 73 ? -39.072 28.836 -9.957 1.00 88.06 73 LEU A N 1
ATOM 588 C CA . LEU A 1 73 ? -38.106 28.132 -9.122 1.00 88.06 73 LEU A CA 1
ATOM 589 C C . LEU A 1 73 ? -36.827 28.960 -8.939 1.00 88.06 73 LEU A C 1
ATOM 591 O O . LEU A 1 73 ? -36.397 29.142 -7.806 1.00 88.06 73 LEU A O 1
ATOM 595 N N . TYR A 1 74 ? -36.314 29.583 -10.010 1.00 84.38 74 TYR A N 1
ATOM 596 C CA . TYR A 1 74 ? -35.210 30.553 -9.942 1.00 84.38 74 TYR A CA 1
ATOM 597 C C . TYR A 1 74 ? -35.459 31.658 -8.900 1.00 84.38 74 TYR A C 1
ATOM 599 O O . TYR A 1 74 ? -34.571 31.986 -8.109 1.00 84.38 74 TYR A O 1
ATOM 607 N N . VAL A 1 75 ? -36.673 32.226 -8.860 1.00 85.38 75 VAL A N 1
ATOM 608 C CA . VAL A 1 75 ? -37.034 33.272 -7.886 1.00 85.38 75 VAL A CA 1
ATOM 609 C C . VAL A 1 75 ? -37.023 32.724 -6.458 1.00 85.38 75 VAL A C 1
ATOM 611 O O . VAL A 1 75 ? -36.535 33.402 -5.552 1.00 85.38 75 VAL A O 1
ATOM 614 N N . ILE A 1 76 ? -37.528 31.506 -6.244 1.00 88.25 76 ILE A N 1
ATOM 615 C CA . ILE A 1 76 ? -37.507 30.855 -4.928 1.00 88.25 76 ILE A CA 1
ATOM 616 C C . ILE A 1 76 ? -36.060 30.636 -4.480 1.00 88.25 76 ILE A C 1
ATOM 618 O O . ILE A 1 76 ? -35.713 31.082 -3.386 1.00 88.25 76 ILE A O 1
ATOM 622 N N . THR A 1 77 ? -35.207 30.060 -5.332 1.00 88.69 77 THR A N 1
ATOM 623 C CA . THR A 1 77 ? -33.783 29.826 -5.042 1.00 88.69 77 THR A CA 1
ATOM 624 C C . THR A 1 77 ? -33.053 31.127 -4.723 1.00 88.69 77 THR A C 1
ATOM 626 O O . THR A 1 77 ? -32.359 31.228 -3.713 1.00 88.69 77 THR A O 1
ATOM 629 N N . ALA A 1 78 ? -33.248 32.170 -5.537 1.00 80.69 78 ALA A N 1
ATOM 630 C CA . ALA A 1 78 ? -32.621 33.470 -5.317 1.00 80.69 78 ALA A CA 1
ATOM 631 C C . ALA A 1 78 ? -33.056 34.108 -3.987 1.00 80.69 78 ALA A C 1
ATOM 633 O O . ALA A 1 78 ? -32.247 34.758 -3.323 1.00 80.69 78 ALA A O 1
ATOM 634 N N . ASN A 1 79 ? -34.315 33.917 -3.585 1.00 85.06 79 ASN A N 1
ATOM 635 C CA . ASN A 1 79 ? -34.818 34.388 -2.298 1.00 85.06 79 ASN A CA 1
ATOM 636 C C . ASN A 1 79 ? -34.275 33.563 -1.124 1.00 85.06 79 ASN A C 1
ATOM 638 O O . ASN A 1 79 ? -33.968 34.159 -0.095 1.00 85.06 79 ASN A O 1
ATOM 642 N N . GLN A 1 80 ? -34.104 32.242 -1.275 1.00 89.25 80 GLN A N 1
ATOM 643 C CA . GLN A 1 80 ? -33.459 31.405 -0.254 1.00 89.25 80 GLN A CA 1
ATOM 644 C C . GLN A 1 80 ? -32.009 31.816 -0.025 1.00 89.25 80 GLN A C 1
ATOM 646 O O . GLN A 1 80 ? -31.625 32.068 1.112 1.00 89.25 80 GLN A O 1
ATOM 651 N N . CYS A 1 81 ? -31.247 32.025 -1.100 1.00 83.62 81 CYS A N 1
ATOM 652 C CA . CYS A 1 81 ? -29.867 32.494 -0.993 1.00 83.62 81 CYS A CA 1
ATOM 653 C C . CYS A 1 81 ? -29.781 33.849 -0.268 1.00 83.62 81 CYS A C 1
ATOM 655 O O . CYS A 1 81 ? -28.940 34.051 0.600 1.00 83.62 81 CYS A O 1
ATOM 657 N N . LYS A 1 82 ? -30.686 34.789 -0.588 1.00 80.44 82 LYS A N 1
ATOM 658 C CA . LYS A 1 82 ? -30.753 36.095 0.092 1.00 80.44 82 LYS A CA 1
ATOM 659 C C . LYS A 1 82 ? -31.133 35.974 1.568 1.00 80.44 82 LYS A C 1
ATOM 661 O O . LYS A 1 82 ? -30.637 36.754 2.374 1.00 80.44 82 LYS A O 1
ATOM 666 N N . ALA A 1 83 ? -32.048 35.068 1.911 1.00 78.94 83 ALA A N 1
ATOM 667 C CA . ALA A 1 83 ? -32.461 34.840 3.292 1.00 78.94 83 ALA A CA 1
ATOM 668 C C . ALA A 1 83 ? -31.312 34.250 4.117 1.00 78.94 83 ALA A C 1
ATOM 670 O O . ALA A 1 83 ? -31.050 34.737 5.214 1.00 78.94 83 ALA A O 1
ATOM 671 N N . TRP A 1 84 ? -30.592 33.281 3.549 1.00 83.00 84 TRP A N 1
ATOM 672 C CA . TRP A 1 84 ? -29.409 32.688 4.159 1.00 83.00 84 TRP A CA 1
ATOM 673 C C . TRP A 1 84 ? -28.318 33.740 4.413 1.00 83.00 84 TRP A C 1
ATOM 675 O O . TRP A 1 84 ? -27.942 33.953 5.559 1.00 83.00 84 TRP A O 1
ATOM 685 N N . LEU A 1 85 ? -27.942 34.528 3.394 1.00 75.31 85 LEU A N 1
ATOM 686 C CA . LEU A 1 85 ? -26.923 35.589 3.518 1.00 75.31 85 LEU A CA 1
ATOM 687 C C . LEU A 1 85 ? -27.287 36.695 4.528 1.00 75.31 85 LEU A C 1
ATOM 689 O O . LEU A 1 85 ? -26.408 37.365 5.066 1.00 75.31 85 LEU A O 1
ATOM 693 N N . ARG A 1 86 ? -28.583 36.936 4.772 1.00 73.75 86 ARG A N 1
ATOM 694 C CA . ARG A 1 86 ? -29.046 37.879 5.806 1.00 73.75 86 ARG A CA 1
ATOM 695 C C . ARG A 1 86 ? -28.940 37.296 7.213 1.00 73.75 86 ARG A C 1
ATOM 697 O O . ARG A 1 86 ? -28.643 38.047 8.134 1.00 73.75 86 ARG A O 1
ATOM 704 N N . LYS A 1 87 ? -29.223 35.999 7.372 1.00 71.12 87 LYS A N 1
ATOM 705 C CA . LYS A 1 87 ? -29.134 35.286 8.653 1.00 71.12 87 LYS A CA 1
ATOM 706 C C . LYS A 1 87 ? -27.675 35.104 9.073 1.00 71.12 87 LYS A C 1
ATOM 708 O O . LYS A 1 87 ? -27.357 35.360 10.225 1.00 71.12 87 LYS A O 1
ATOM 713 N N . ASP A 1 88 ? -26.816 34.749 8.123 1.00 59.97 88 ASP A N 1
ATOM 714 C CA . ASP A 1 88 ? -25.378 34.568 8.325 1.00 59.97 88 ASP A CA 1
ATOM 715 C C . ASP A 1 88 ? -24.714 35.849 8.859 1.00 59.97 88 ASP A C 1
ATOM 717 O O . ASP A 1 88 ? -24.200 35.854 9.972 1.00 59.97 88 ASP A O 1
ATOM 721 N N . ARG A 1 89 ? -24.908 36.996 8.184 1.00 52.06 89 ARG A N 1
ATOM 722 C CA . ARG A 1 89 ? -24.424 38.310 8.663 1.00 52.06 89 ARG A CA 1
ATOM 723 C C . ARG A 1 89 ? -24.909 38.703 10.064 1.00 52.06 89 ARG A C 1
ATOM 725 O O . ARG A 1 89 ? -24.214 39.443 10.752 1.00 52.06 89 ARG A O 1
ATOM 732 N N . ALA A 1 90 ? -26.101 38.259 10.467 1.00 45.91 90 ALA A N 1
ATOM 733 C CA . ALA A 1 90 ? -26.650 38.543 11.793 1.00 45.91 90 ALA A CA 1
ATOM 734 C C . ALA A 1 90 ? -26.048 37.642 12.889 1.00 45.91 90 ALA A C 1
ATOM 736 O O . ALA A 1 90 ? -26.001 38.055 14.043 1.00 45.91 90 ALA A O 1
ATOM 737 N N . TRP A 1 91 ? -25.582 36.437 12.543 1.00 38.12 91 TRP A N 1
ATOM 738 C CA . TRP A 1 91 ? -24.849 35.550 13.451 1.00 38.12 91 TRP A CA 1
ATOM 739 C C . TRP A 1 91 ? -23.377 35.951 13.583 1.00 38.12 91 TRP A C 1
ATOM 741 O O . TRP A 1 91 ? -22.871 35.965 14.700 1.00 38.12 91 TRP A O 1
ATOM 751 N N . THR A 1 92 ? -22.717 36.377 12.499 1.00 35.56 92 THR A N 1
ATOM 752 C CA . THR A 1 92 ? -21.317 36.841 12.556 1.00 35.56 92 THR A CA 1
ATOM 753 C C . THR A 1 92 ? -21.154 38.080 13.445 1.00 35.56 92 THR A C 1
ATOM 755 O O . THR A 1 92 ? -20.193 38.163 14.194 1.00 35.56 92 THR A O 1
ATOM 758 N N . GLN A 1 93 ? -22.128 39.002 13.443 1.00 37.69 93 GLN A N 1
ATOM 759 C CA . GLN A 1 93 ? -22.134 40.172 14.339 1.00 37.69 93 GLN A CA 1
ATOM 760 C C . GLN A 1 93 ? -22.500 39.855 15.799 1.00 37.69 93 GLN A C 1
ATOM 762 O O . GLN A 1 93 ? -22.230 40.667 16.674 1.00 37.69 93 GLN A O 1
ATOM 767 N N . ALA A 1 94 ? -23.126 38.707 16.080 1.00 35.38 94 ALA A N 1
ATOM 768 C CA . ALA A 1 94 ? -23.484 38.295 17.441 1.00 35.38 94 ALA A CA 1
ATOM 769 C C . ALA A 1 94 ? -22.368 37.489 18.138 1.00 35.38 94 ALA A C 1
ATOM 771 O O . ALA A 1 94 ? -22.379 37.366 19.359 1.00 35.38 94 ALA A O 1
ATOM 772 N N . LEU A 1 95 ? -21.414 36.949 17.370 1.00 33.09 95 LEU A N 1
ATOM 773 C CA . LEU A 1 95 ? -20.276 36.155 17.852 1.00 33.09 95 LEU A CA 1
ATOM 774 C C . LEU A 1 95 ? -19.041 36.999 18.228 1.00 33.09 95 LEU A C 1
ATOM 776 O O . LEU A 1 95 ? -18.129 36.471 18.854 1.00 33.09 95 LEU A O 1
ATOM 780 N N . GLU A 1 96 ? -19.014 38.296 17.904 1.00 35.19 96 GLU A N 1
ATOM 781 C CA . GLU A 1 96 ? -17.907 39.208 18.254 1.00 35.19 96 GLU A CA 1
ATOM 782 C C . GLU A 1 96 ? -17.986 39.763 19.697 1.00 35.19 96 GLU A C 1
ATOM 784 O O . GLU A 1 96 ? -17.053 40.429 20.135 1.00 35.19 96 GLU A O 1
ATOM 789 N N . ASP A 1 97 ? -19.044 39.452 20.464 1.00 33.03 97 ASP A N 1
ATOM 790 C CA . ASP A 1 97 ? -19.345 40.089 21.763 1.00 33.03 97 ASP A CA 1
ATOM 791 C C . ASP A 1 97 ? -19.463 39.109 22.959 1.00 33.03 97 ASP A C 1
ATOM 793 O O . ASP A 1 97 ? -20.152 39.376 23.945 1.00 33.03 97 ASP A O 1
ATOM 797 N N . THR A 1 98 ? -18.808 37.940 22.937 1.00 26.64 98 THR A N 1
ATOM 798 C CA . THR A 1 98 ? -18.770 37.040 24.116 1.00 26.64 98 THR A CA 1
ATOM 799 C C . THR A 1 98 ? -17.387 36.418 24.327 1.00 26.64 98 THR A C 1
ATOM 801 O O . THR A 1 98 ? -16.862 35.714 23.471 1.00 26.64 98 THR A O 1
ATOM 804 N N . SER A 1 99 ? -16.789 36.709 25.489 1.00 30.11 99 SER A N 1
ATOM 805 C CA . SER A 1 99 ? -15.431 36.323 25.883 1.00 30.11 99 SER A CA 1
ATOM 806 C C . SER A 1 99 ? -15.288 34.837 26.219 1.00 30.11 99 SER A C 1
ATOM 808 O O . SER A 1 99 ? -16.140 34.254 26.888 1.00 30.11 99 SER A O 1
ATOM 810 N N . SER A 1 100 ? -14.144 34.272 25.835 1.00 36.47 100 SER A N 1
ATOM 811 C CA . SER A 1 100 ? -13.720 32.885 26.020 1.00 36.47 100 SER A CA 1
ATOM 812 C C . SER A 1 100 ? -13.510 32.489 27.488 1.00 36.47 100 SER A C 1
ATOM 814 O O . SER A 1 100 ? -12.475 32.809 28.073 1.00 36.47 100 SER A O 1
ATOM 816 N N . ALA A 1 101 ? -14.454 31.738 28.054 1.00 31.81 101 ALA A N 1
ATOM 817 C CA . ALA A 1 101 ? -14.206 30.753 29.108 1.00 31.81 101 ALA A CA 1
ATOM 818 C C . ALA A 1 101 ? -15.416 29.808 29.248 1.00 31.81 101 ALA A C 1
ATOM 820 O O . ALA A 1 101 ? -16.533 30.279 29.430 1.00 31.81 101 ALA A O 1
ATOM 821 N N . GLN A 1 102 ? -15.133 28.498 29.257 1.00 28.34 102 GLN A N 1
ATOM 822 C CA . GLN A 1 102 ? -16.001 27.357 29.611 1.00 28.34 102 GLN A CA 1
ATOM 823 C C . GLN A 1 102 ? -16.924 26.791 28.517 1.00 28.34 102 GLN A C 1
ATOM 825 O O . GLN A 1 102 ? -18.062 27.222 28.363 1.00 28.34 102 GLN A O 1
ATOM 830 N N . LEU A 1 103 ? -16.452 25.729 27.850 1.00 26.20 103 LEU A N 1
ATOM 831 C CA . LEU A 1 103 ? -17.179 24.457 27.704 1.00 26.20 103 LEU A CA 1
ATOM 832 C C . LEU A 1 103 ? -16.240 23.394 27.112 1.00 26.20 103 LEU A C 1
ATOM 834 O O . LEU A 1 103 ? -15.852 23.460 25.949 1.00 26.20 103 LEU A O 1
ATOM 838 N N . GLU A 1 104 ? -15.855 22.452 27.967 1.00 30.77 104 GLU A N 1
ATOM 839 C CA . GLU A 1 104 ? -15.137 21.219 27.651 1.00 30.77 104 GLU A CA 1
ATOM 840 C C . GLU A 1 104 ? -16.168 20.088 27.447 1.00 30.77 104 GLU A C 1
ATOM 842 O O . GLU A 1 104 ? -17.248 20.135 28.036 1.00 30.77 104 GLU A O 1
ATOM 847 N N . GLU A 1 105 ? -15.789 19.081 26.651 1.00 27.69 105 GLU A N 1
ATOM 848 C CA . GLU A 1 105 ? -16.426 17.758 26.488 1.00 27.69 105 GLU A CA 1
ATOM 849 C C . GLU A 1 105 ? -17.570 17.600 25.451 1.00 27.69 105 GLU A C 1
ATOM 851 O O . GLU A 1 105 ? -18.754 17.609 25.776 1.00 27.69 105 GLU A O 1
ATOM 856 N N . ALA A 1 106 ? -17.193 17.353 24.182 1.00 23.23 106 ALA A N 1
ATOM 857 C CA . ALA A 1 106 ? -17.863 16.417 23.257 1.00 23.23 106 ALA A CA 1
ATOM 858 C C . ALA A 1 106 ? -17.029 16.195 21.968 1.00 23.23 106 ALA A C 1
ATOM 860 O O . ALA A 1 106 ? -16.942 17.068 21.113 1.00 23.23 106 ALA A O 1
ATOM 861 N N . THR A 1 107 ? -16.424 15.003 21.854 1.00 25.02 107 THR A N 1
ATOM 862 C CA . THR A 1 107 ? -16.031 14.276 20.617 1.00 25.02 107 THR A CA 1
ATOM 863 C C . THR A 1 107 ? -15.437 15.073 19.435 1.00 25.02 107 THR A C 1
ATOM 865 O O . THR A 1 107 ? -16.121 15.452 18.488 1.00 25.02 107 THR A O 1
ATOM 868 N N . TYR A 1 108 ? -14.103 15.179 19.416 1.00 31.25 108 TYR A N 1
ATOM 869 C CA . TYR A 1 108 ? -13.306 15.778 18.332 1.00 31.25 108 TYR A CA 1
ATOM 870 C C . TYR A 1 108 ? -12.928 14.803 17.185 1.00 31.25 108 TYR A C 1
ATOM 872 O O . TYR A 1 108 ? -12.174 15.165 16.288 1.00 31.25 108 TYR A O 1
ATOM 880 N N . SER A 1 109 ? -13.450 13.568 17.138 1.00 33.81 109 SER A N 1
ATOM 881 C CA . SER A 1 109 ? -13.046 12.593 16.096 1.00 33.81 109 SER A CA 1
ATOM 882 C C . SER A 1 109 ? -13.855 12.660 14.791 1.00 33.81 109 SER A C 1
ATOM 884 O O . SER A 1 109 ? -13.481 12.047 13.794 1.00 33.81 109 SER A O 1
ATOM 886 N N . GLY A 1 110 ? -14.942 13.440 14.741 1.00 30.47 110 GLY A N 1
ATOM 887 C CA . GLY A 1 110 ? -15.699 13.665 13.502 1.00 30.47 110 GLY A CA 1
ATOM 888 C C . GLY A 1 110 ? -15.100 14.725 12.572 1.00 30.47 110 GLY A C 1
ATOM 889 O O . GLY A 1 110 ? -15.331 14.661 11.368 1.00 30.47 110 GLY A O 1
ATOM 890 N N . TYR A 1 111 ? -14.321 15.658 13.124 1.00 30.06 111 TYR A N 1
ATOM 891 C CA . TYR A 1 111 ? -13.967 16.922 12.474 1.00 30.06 111 TYR A CA 1
ATOM 892 C C . TYR A 1 111 ? -12.747 16.807 11.540 1.00 30.06 111 TYR A C 1
ATOM 894 O O . TYR A 1 111 ? -12.738 17.383 10.458 1.00 30.06 111 TYR A O 1
ATOM 902 N N . VAL A 1 112 ? -11.750 15.985 11.889 1.00 35.91 112 VAL A N 1
ATOM 903 C CA . VAL A 1 112 ? -10.439 15.972 11.201 1.00 35.91 112 VAL A CA 1
ATOM 904 C C . VAL A 1 112 ? -10.457 15.204 9.866 1.00 35.91 112 VAL A C 1
ATOM 906 O O . VAL A 1 112 ? -9.749 15.563 8.927 1.00 35.91 112 VAL A O 1
ATOM 909 N N . ILE A 1 113 ? -11.315 14.185 9.723 1.00 38.41 113 ILE A N 1
ATOM 910 C CA . ILE A 1 113 ? -11.530 13.495 8.433 1.00 38.41 113 ILE A CA 1
ATOM 911 C C . ILE A 1 113 ? -12.422 14.354 7.518 1.00 38.41 113 ILE A C 1
ATOM 913 O O . ILE A 1 113 ? -12.199 14.425 6.306 1.00 38.41 113 ILE A O 1
ATOM 917 N N . GLU A 1 114 ? -13.401 15.073 8.086 1.00 37.25 114 GLU A N 1
ATOM 918 C CA . GLU A 1 114 ? -14.180 16.077 7.352 1.00 37.25 114 GLU A CA 1
ATOM 919 C C . GLU A 1 114 ? -13.295 17.192 6.797 1.00 37.25 114 GLU A C 1
ATOM 921 O O . GLU A 1 114 ? -13.452 17.524 5.627 1.00 37.25 114 GLU A O 1
ATOM 926 N N . GLU A 1 115 ? -12.339 17.700 7.574 1.00 33.62 115 GLU A N 1
ATOM 927 C CA . GLU A 1 115 ? -11.478 18.827 7.205 1.00 33.62 115 GLU A CA 1
ATOM 928 C C . GLU A 1 115 ? -10.467 18.486 6.095 1.00 33.62 115 GLU A C 1
ATOM 930 O O . GLU A 1 115 ? -10.326 19.272 5.161 1.00 33.62 115 GLU A O 1
ATOM 935 N N . ASN A 1 116 ? -9.854 17.293 6.096 1.00 38.03 116 ASN A N 1
ATOM 936 C CA . ASN A 1 116 ? -8.855 16.921 5.079 1.00 38.03 116 ASN A CA 1
ATOM 937 C C . ASN A 1 116 ? -9.448 16.565 3.702 1.00 38.03 116 ASN A C 1
ATOM 939 O O . ASN A 1 116 ? -8.912 17.008 2.686 1.00 38.03 116 ASN A O 1
ATOM 943 N N . GLU A 1 117 ? -10.568 15.829 3.613 1.00 38.28 117 GLU A N 1
ATOM 944 C CA . GLU A 1 117 ? -11.190 15.627 2.286 1.00 38.28 117 GLU A CA 1
ATOM 945 C C . GLU A 1 117 ? -12.075 16.811 1.865 1.00 38.28 117 GLU A C 1
ATOM 947 O O . GLU A 1 117 ? -12.242 17.024 0.661 1.00 38.28 117 GLU A O 1
ATOM 952 N N . ARG A 1 118 ? -12.570 17.636 2.816 1.00 41.34 118 ARG A N 1
ATOM 953 C CA . ARG A 1 118 ? -13.007 18.993 2.462 1.00 41.34 118 ARG A CA 1
ATOM 954 C C . ARG A 1 118 ? -11.838 19.699 1.814 1.00 41.34 118 ARG A C 1
ATOM 956 O O . ARG A 1 118 ? -12.008 20.119 0.695 1.00 41.34 118 ARG A O 1
ATOM 963 N N . MET A 1 119 ? -10.638 19.741 2.387 1.00 37.75 119 MET A N 1
ATOM 964 C CA . MET A 1 119 ? -9.518 20.446 1.759 1.00 37.75 119 MET A CA 1
ATOM 965 C C . MET A 1 119 ? -9.222 20.011 0.316 1.00 37.75 119 MET A C 1
ATOM 967 O O . MET A 1 119 ? -8.930 20.889 -0.481 1.00 37.75 119 MET A O 1
ATOM 971 N N . SER A 1 120 ? -9.356 18.744 -0.090 1.00 45.81 120 SER A N 1
ATOM 972 C CA . SER A 1 120 ? -9.116 18.337 -1.493 1.00 45.81 120 SER A CA 1
ATOM 973 C C . SER A 1 120 ? -10.221 18.800 -2.466 1.00 45.81 120 SER A C 1
ATOM 975 O O . SER A 1 120 ? -9.943 19.463 -3.474 1.00 45.81 120 SER A O 1
ATOM 977 N N . VAL A 1 121 ? -11.493 18.543 -2.136 1.00 49.66 121 VAL A N 1
ATOM 978 C CA . VAL A 1 121 ? -12.654 18.951 -2.955 1.00 49.66 121 VAL A CA 1
ATOM 979 C C . VAL A 1 121 ? -12.894 20.466 -2.868 1.00 49.66 121 VAL A C 1
ATOM 981 O O . VAL A 1 121 ? -13.160 21.118 -3.875 1.00 49.66 121 VAL A O 1
ATOM 984 N N . GLU A 1 122 ? -12.708 21.052 -1.688 1.00 49.94 122 GLU A N 1
ATOM 985 C CA . GLU A 1 122 ? -12.700 22.491 -1.411 1.00 49.94 122 GLU A CA 1
ATOM 986 C C . GLU A 1 122 ? -11.523 23.170 -2.113 1.00 49.94 122 GLU A C 1
ATOM 988 O O . GLU A 1 122 ? -11.704 24.265 -2.618 1.00 49.94 122 GLU A O 1
ATOM 993 N N . THR A 1 123 ? -10.352 22.538 -2.270 1.00 56.84 123 THR A N 1
ATOM 994 C CA . THR A 1 123 ? -9.258 23.109 -3.082 1.00 56.84 123 THR A CA 1
ATOM 995 C C . THR A 1 123 ? -9.656 23.185 -4.553 1.00 56.84 123 THR A C 1
ATOM 997 O O . THR A 1 123 ? -9.439 24.221 -5.184 1.00 56.84 123 THR A O 1
ATOM 1000 N N . GLN A 1 124 ? -10.326 22.166 -5.106 1.00 58.97 124 GLN A N 1
ATOM 1001 C CA . GLN A 1 124 ? -10.884 22.244 -6.464 1.00 58.97 124 GLN A CA 1
ATOM 1002 C C . GLN A 1 124 ? -12.020 23.280 -6.564 1.00 58.97 124 GLN A C 1
ATOM 1004 O O . GLN A 1 124 ? -12.028 24.090 -7.500 1.00 58.97 124 GLN A O 1
ATOM 1009 N N . HIS A 1 125 ? -12.943 23.324 -5.593 1.00 64.38 125 HIS A N 1
ATOM 1010 C CA . HIS A 1 125 ? -13.999 24.341 -5.505 1.00 64.38 125 HIS A CA 1
ATOM 1011 C C . HIS A 1 125 ? -13.417 25.751 -5.422 1.00 64.38 125 HIS A C 1
ATOM 1013 O O . HIS A 1 125 ? -13.880 26.636 -6.137 1.00 64.38 125 HIS A O 1
ATOM 1019 N N . GLU A 1 126 ? -12.393 25.966 -4.602 1.00 64.81 126 GLU A N 1
ATOM 1020 C CA . GLU A 1 126 ? -11.741 27.249 -4.359 1.00 64.81 126 GLU A CA 1
ATOM 1021 C C . GLU A 1 126 ? -10.909 27.692 -5.558 1.00 64.81 126 GLU A C 1
ATOM 1023 O O . GLU A 1 126 ? -10.962 28.863 -5.938 1.00 64.81 126 GLU A O 1
ATOM 1028 N N . VAL A 1 127 ? -10.202 26.780 -6.228 1.00 69.50 127 VAL A N 1
ATOM 1029 C CA . VAL A 1 127 ? -9.510 27.078 -7.490 1.00 69.50 127 VAL A CA 1
ATOM 1030 C C . VAL A 1 127 ? -10.525 27.501 -8.554 1.00 69.50 127 VAL A C 1
ATOM 1032 O O . VAL A 1 127 ? -10.383 28.574 -9.151 1.00 69.50 127 VAL A O 1
ATOM 1035 N N . VAL A 1 128 ? -11.607 26.740 -8.749 1.00 71.69 128 VAL A N 1
ATOM 1036 C CA . VAL A 1 128 ? -12.668 27.091 -9.708 1.00 71.69 128 VAL A CA 1
ATOM 1037 C C . VAL A 1 128 ? -13.369 28.394 -9.309 1.00 71.69 128 VAL A C 1
ATOM 1039 O O . VAL A 1 128 ? -13.606 29.248 -10.163 1.00 71.69 128 VAL A O 1
ATOM 1042 N N . LYS A 1 129 ? -13.649 28.613 -8.024 1.00 74.00 129 LYS A N 1
ATOM 1043 C CA . LYS A 1 129 ? -14.263 29.835 -7.480 1.00 74.00 129 LYS A CA 1
ATOM 1044 C C . LYS A 1 129 ? -13.377 31.058 -7.701 1.00 74.00 129 LYS A C 1
ATOM 1046 O O . LYS A 1 129 ? -13.881 32.072 -8.190 1.00 74.00 129 LYS A O 1
ATOM 1051 N N . LYS A 1 130 ? -12.067 30.965 -7.442 1.00 76.12 130 LYS A N 1
ATOM 1052 C CA . LYS A 1 130 ? -11.074 32.021 -7.720 1.00 76.12 130 LYS A CA 1
ATOM 1053 C C . LYS A 1 130 ? -10.979 32.332 -9.213 1.00 76.12 130 LYS A C 1
ATOM 1055 O O . LYS A 1 130 ? -10.901 33.498 -9.600 1.00 76.12 130 LYS A O 1
ATOM 1060 N N . LEU A 1 131 ? -11.052 31.321 -10.075 1.00 76.81 131 LEU A N 1
ATOM 1061 C CA . LEU A 1 131 ? -11.038 31.519 -11.527 1.00 76.81 131 LEU A CA 1
ATOM 1062 C C . LEU A 1 131 ? -12.332 32.153 -12.039 1.00 76.81 131 LEU A C 1
ATOM 1064 O O . LEU A 1 131 ? -12.297 33.132 -12.786 1.00 76.81 131 LEU A O 1
ATOM 1068 N N . LEU A 1 132 ? -13.483 31.664 -11.581 1.00 78.12 132 LEU A N 1
ATOM 1069 C CA . LEU A 1 132 ? -14.791 32.231 -11.894 1.00 78.12 132 LEU A CA 1
ATOM 1070 C C . LEU A 1 132 ? -14.943 33.658 -11.342 1.00 78.12 132 LEU A C 1
ATOM 1072 O O . LEU A 1 132 ? -15.663 34.465 -11.943 1.00 78.12 132 LEU A O 1
ATOM 1076 N N . ALA A 1 133 ? -14.238 34.012 -10.259 1.00 79.75 133 ALA A N 1
ATOM 1077 C CA . ALA A 1 133 ? -14.207 35.364 -9.700 1.00 79.75 133 ALA A CA 1
ATOM 1078 C C . ALA A 1 133 ? -13.718 36.425 -10.704 1.00 79.75 133 ALA A C 1
ATOM 1080 O O . ALA A 1 133 ? -14.189 37.563 -10.657 1.00 79.75 133 ALA A O 1
ATOM 1081 N N . LYS A 1 134 ? -12.871 36.040 -11.673 1.00 80.25 134 LYS A N 1
ATOM 1082 C CA . LYS A 1 134 ? -12.374 36.910 -12.758 1.00 80.25 134 LYS A CA 1
ATOM 1083 C C . LYS A 1 134 ? -13.474 37.346 -13.745 1.00 80.25 134 LYS A C 1
ATOM 1085 O O . LYS A 1 134 ? -13.282 38.265 -14.546 1.00 80.25 134 LYS A O 1
ATOM 1090 N N . LEU A 1 135 ? -14.634 36.685 -13.728 1.00 83.31 135 LEU A N 1
ATOM 1091 C CA . LEU A 1 135 ? -15.767 36.991 -14.601 1.00 83.31 135 LEU A CA 1
ATOM 1092 C C . LEU A 1 135 ? -16.741 37.983 -13.963 1.00 83.31 135 LEU A C 1
ATOM 1094 O O . LEU A 1 135 ? -17.002 37.938 -12.758 1.00 83.31 135 LEU A O 1
ATOM 1098 N N . GLN A 1 136 ? -17.375 38.805 -14.806 1.00 83.00 136 GLN A N 1
ATOM 1099 C CA . GLN A 1 136 ? -18.546 39.583 -14.400 1.00 83.00 136 GLN A CA 1
ATOM 1100 C C . GLN A 1 136 ? -19.687 38.648 -13.986 1.00 83.00 136 GLN A C 1
ATOM 1102 O O . GLN A 1 136 ? -19.854 37.569 -14.553 1.00 83.00 136 GLN A O 1
ATOM 1107 N N . GLU A 1 137 ? -20.517 39.088 -13.039 1.00 79.00 137 GLU A N 1
ATOM 1108 C CA . GLU A 1 137 ? -21.578 38.271 -12.437 1.00 79.00 137 GLU A CA 1
ATOM 1109 C C . GLU A 1 137 ? -22.487 37.585 -13.472 1.00 79.00 137 GLU A C 1
ATOM 1111 O O . GLU A 1 137 ? -22.843 36.409 -13.335 1.00 79.00 137 GLU A O 1
ATOM 1116 N N . SER A 1 138 ? -22.852 38.319 -14.526 1.00 83.25 138 SER A N 1
ATOM 1117 C CA . SER A 1 138 ? -23.742 37.815 -15.573 1.00 83.25 138 SER A CA 1
ATOM 1118 C C . SER A 1 138 ? -23.093 36.743 -16.457 1.00 83.25 138 SER A C 1
ATOM 1120 O O . SER A 1 138 ? -23.782 35.812 -16.868 1.00 83.25 138 SER A O 1
ATOM 1122 N N . ASP A 1 139 ? -21.782 36.829 -16.688 1.00 88.56 139 ASP A N 1
ATOM 1123 C CA . ASP A 1 139 ? -21.004 35.851 -17.455 1.00 88.56 139 ASP A CA 1
ATOM 1124 C C . ASP A 1 139 ? -20.723 34.607 -16.586 1.00 88.56 139 ASP A C 1
ATOM 1126 O O . ASP A 1 139 ? -20.936 33.478 -17.031 1.00 88.56 139 ASP A O 1
ATOM 1130 N N . ARG A 1 140 ? -20.370 34.817 -15.306 1.00 86.75 140 ARG A N 1
ATOM 1131 C CA . ARG A 1 140 ? -20.173 33.763 -14.294 1.00 86.75 140 ARG A CA 1
ATOM 1132 C C . ARG A 1 140 ? -21.417 32.896 -14.108 1.00 86.75 140 ARG A C 1
ATOM 1134 O O . ARG A 1 140 ? -21.339 31.677 -14.093 1.00 86.75 140 ARG A O 1
ATOM 1141 N N . THR A 1 141 ? -22.586 33.525 -14.003 1.00 84.19 141 THR A N 1
ATOM 1142 C CA . THR A 1 141 ? -23.853 32.800 -13.822 1.00 84.19 141 THR A CA 1
ATOM 1143 C C . THR A 1 141 ? -24.150 31.890 -15.016 1.00 84.19 141 THR A C 1
ATOM 1145 O O . THR A 1 141 ? -24.609 30.767 -14.834 1.00 84.19 141 THR A O 1
ATOM 1148 N N . VAL A 1 142 ? -23.873 32.350 -16.240 1.00 88.38 142 VAL A N 1
ATOM 1149 C CA . VAL A 1 142 ? -24.151 31.577 -17.458 1.00 88.38 142 VAL A CA 1
ATOM 1150 C C . VAL A 1 142 ? -23.195 30.396 -17.610 1.00 88.38 142 VAL A C 1
ATOM 1152 O O . VAL A 1 142 ? -23.654 29.304 -17.930 1.00 88.38 142 VAL A O 1
ATOM 1155 N N . ILE A 1 143 ? -21.897 30.582 -17.354 1.00 86.31 143 ILE A N 1
ATOM 1156 C CA . ILE A 1 143 ? -20.915 29.493 -17.469 1.00 86.31 143 ILE A CA 1
ATOM 1157 C C . ILE A 1 143 ? -21.144 28.399 -16.413 1.00 86.31 143 ILE A C 1
ATOM 1159 O O . ILE A 1 143 ? -21.072 27.219 -16.748 1.00 86.31 143 ILE A O 1
ATOM 1163 N N . THR A 1 144 ? -21.529 28.765 -15.183 1.00 85.38 144 THR A N 1
ATOM 1164 C CA . THR A 1 144 ? -21.875 27.794 -14.131 1.00 85.38 144 THR A CA 1
ATOM 1165 C C . THR A 1 144 ? -23.156 27.026 -14.470 1.00 85.38 144 THR A C 1
ATOM 1167 O O . THR A 1 144 ? -23.174 25.804 -14.380 1.00 85.38 144 THR A O 1
ATOM 1170 N N . LEU A 1 145 ? -24.222 27.692 -14.930 1.00 86.44 145 LEU A N 1
ATOM 1171 C CA . LEU A 1 145 ? -25.459 26.997 -15.329 1.00 86.44 145 LEU A CA 1
ATOM 1172 C C . LEU A 1 145 ? -25.265 26.080 -16.544 1.00 86.44 145 LEU A C 1
ATOM 1174 O O . LEU A 1 145 ? -25.937 25.056 -16.650 1.00 86.44 145 LEU A O 1
ATOM 1178 N N . TYR A 1 146 ? -24.352 26.438 -17.447 1.00 86.31 146 TYR A N 1
ATOM 1179 C CA . TYR A 1 146 ? -24.044 25.635 -18.624 1.00 86.31 146 TYR A CA 1
ATOM 1180 C C . TYR A 1 146 ? -23.229 24.384 -18.269 1.00 86.31 146 TYR A C 1
ATOM 1182 O O . TYR A 1 146 ? -23.642 23.282 -18.616 1.00 86.31 146 TYR A O 1
ATOM 1190 N N . TYR A 1 147 ? -22.101 24.532 -17.561 1.00 81.88 147 TYR A N 1
ATOM 1191 C CA . TYR A 1 147 ? -21.210 23.402 -17.264 1.00 81.88 147 TYR A CA 1
ATOM 1192 C C . TYR A 1 147 ? -21.669 22.558 -16.070 1.00 81.88 147 TYR A C 1
ATOM 1194 O O . TYR A 1 147 ? -21.780 21.345 -16.203 1.00 81.88 147 TYR A O 1
ATOM 1202 N N . LEU A 1 148 ? -22.009 23.185 -14.939 1.00 80.31 148 LEU A N 1
ATOM 1203 C CA . LEU A 1 148 ? -22.458 22.469 -13.737 1.00 80.31 148 LEU A CA 1
ATOM 1204 C C . LEU A 1 148 ? -23.948 22.107 -13.823 1.00 80.31 148 LEU A C 1
ATOM 1206 O O . LEU A 1 148 ? -24.361 20.973 -13.565 1.00 80.31 148 LEU A O 1
ATOM 1210 N N . GLY A 1 149 ? -24.763 23.080 -14.240 1.00 79.50 149 GLY A N 1
ATOM 1211 C CA . GLY A 1 149 ? -26.210 22.911 -14.373 1.00 79.50 149 GLY A CA 1
ATOM 1212 C C . GLY A 1 149 ? -26.643 22.063 -15.574 1.00 79.50 149 GLY A C 1
ATOM 1213 O O . GLY A 1 149 ? -27.815 21.691 -15.630 1.00 79.50 149 GLY A O 1
ATOM 1214 N N . GLY A 1 150 ? -25.738 21.771 -16.519 1.00 83.62 150 GLY A N 1
ATOM 1215 C CA . GLY A 1 150 ? -26.005 20.969 -17.720 1.00 83.62 150 GLY A CA 1
ATOM 1216 C C . GLY A 1 150 ? -27.050 21.569 -18.666 1.00 83.62 150 GLY A C 1
ATOM 1217 O O . GLY A 1 150 ? -27.659 20.841 -19.447 1.00 83.62 150 GLY A O 1
ATOM 1218 N N . MET A 1 151 ? -27.315 22.875 -18.566 1.00 83.81 151 MET A N 1
ATOM 1219 C CA . MET A 1 151 ? -28.428 23.520 -19.261 1.00 83.81 151 MET A CA 1
ATOM 1220 C C . MET A 1 151 ? -28.056 23.953 -20.683 1.00 83.81 151 MET A C 1
ATOM 1222 O O . MET A 1 151 ? -26.994 24.527 -20.927 1.00 83.81 151 MET A O 1
ATOM 1226 N N . THR A 1 152 ? -28.989 23.791 -21.618 1.00 88.25 152 THR A N 1
ATOM 1227 C CA . THR A 1 152 ? -28.894 24.363 -22.970 1.00 88.25 152 THR A CA 1
ATOM 1228 C C . THR A 1 152 ? -29.115 25.882 -22.968 1.00 88.25 152 THR A C 1
ATOM 1230 O O . THR A 1 152 ? -29.671 26.451 -22.027 1.00 88.25 152 THR A O 1
ATOM 1233 N N . TYR A 1 153 ? -28.739 26.579 -24.049 1.00 87.06 153 TYR A N 1
ATOM 1234 C CA . TYR A 1 153 ? -28.955 28.033 -24.158 1.00 87.06 153 TYR A CA 1
ATOM 1235 C C . TYR A 1 153 ? -30.430 28.430 -24.030 1.00 87.06 153 TYR A C 1
ATOM 1237 O O . TYR A 1 153 ? -30.743 29.430 -23.379 1.00 87.06 153 TYR A O 1
ATOM 1245 N N . GLU A 1 154 ? -31.330 27.630 -24.605 1.00 85.12 154 GLU A N 1
ATOM 1246 C CA . GLU A 1 154 ? -32.777 27.832 -24.517 1.00 85.12 154 GLU A CA 1
ATOM 1247 C C . GLU A 1 154 ? -33.271 27.686 -23.066 1.00 85.12 154 GLU A C 1
ATOM 1249 O O . GLU A 1 154 ? -34.085 28.483 -22.590 1.00 85.12 154 GLU A O 1
ATOM 1254 N N . GLU A 1 155 ? -32.754 26.700 -22.331 1.00 83.25 155 GLU A N 1
ATOM 1255 C CA . GLU A 1 155 ? -33.114 26.467 -20.931 1.00 83.25 155 GLU A CA 1
ATOM 1256 C C . GLU A 1 155 ? -32.582 27.569 -20.017 1.00 83.25 155 GLU A C 1
ATOM 1258 O O . GLU A 1 155 ? -33.343 28.082 -19.197 1.00 83.25 155 GLU A O 1
ATOM 1263 N N . ILE A 1 156 ? -31.328 28.001 -20.191 1.00 86.75 156 ILE A N 1
ATOM 1264 C CA . ILE A 1 156 ? -30.749 29.121 -19.429 1.00 86.75 156 ILE A CA 1
ATOM 1265 C C . ILE A 1 156 ? -31.522 30.413 -19.719 1.00 86.75 156 ILE A C 1
ATOM 1267 O O . ILE A 1 156 ? -31.829 31.172 -18.798 1.00 86.75 156 ILE A O 1
ATOM 1271 N N . SER A 1 157 ? -31.883 30.655 -20.983 1.00 85.25 157 SER A N 1
ATOM 1272 C CA . SER A 1 157 ? -32.694 31.805 -21.398 1.00 85.25 157 SER A CA 1
ATOM 1273 C C . SER A 1 157 ? -34.036 31.838 -20.662 1.00 85.25 157 SER A C 1
ATOM 1275 O O . SER A 1 157 ? -34.382 32.854 -20.052 1.00 85.25 157 SER A O 1
ATOM 1277 N N . LYS A 1 158 ? -34.762 30.713 -20.636 1.00 81.94 158 LYS A N 1
ATOM 1278 C CA . LYS A 1 158 ? -36.040 30.588 -19.913 1.00 81.94 158 LYS A CA 1
ATOM 1279 C C . LYS A 1 158 ? -35.868 30.682 -18.397 1.00 81.94 158 LYS A C 1
ATOM 1281 O O . LYS A 1 158 ? -36.707 31.281 -17.725 1.00 81.94 158 LYS A O 1
ATOM 1286 N N . PHE A 1 159 ? -34.799 30.109 -17.857 1.00 82.69 159 PHE A N 1
ATOM 1287 C CA . PHE A 1 159 ? -34.522 30.083 -16.422 1.00 82.69 159 PHE A CA 1
ATOM 1288 C C . PHE A 1 159 ? -34.176 31.472 -15.873 1.00 82.69 159 PHE A C 1
ATOM 1290 O O . PHE A 1 159 ? -34.718 31.874 -14.847 1.00 82.69 159 PHE A O 1
ATOM 1297 N N . LEU A 1 160 ? -33.346 32.236 -16.593 1.00 82.31 160 LEU A N 1
ATOM 1298 C CA . LEU A 1 160 ? -32.918 33.585 -16.206 1.00 82.31 160 LEU A CA 1
ATOM 1299 C C . LEU A 1 160 ? -33.839 34.707 -16.715 1.00 82.31 160 LEU A C 1
ATOM 1301 O O . LEU A 1 160 ? -33.733 35.836 -16.241 1.00 82.31 160 LEU A O 1
ATOM 1305 N N . GLY A 1 161 ? -34.718 34.431 -17.685 1.00 79.19 161 GLY A N 1
ATOM 1306 C CA . GLY A 1 161 ? -35.634 35.420 -18.264 1.00 79.19 161 GLY A CA 1
ATOM 1307 C C . GLY A 1 161 ? -34.968 36.430 -19.208 1.00 79.19 161 GLY A C 1
ATOM 1308 O O . GLY A 1 161 ? -35.420 37.568 -19.295 1.00 79.19 161 GLY A O 1
ATOM 1309 N N . VAL A 1 162 ? -33.897 36.036 -19.906 1.00 85.25 162 VAL A N 1
ATOM 1310 C CA . VAL A 1 162 ? -33.144 36.881 -20.862 1.00 85.25 162 VAL A CA 1
ATOM 1311 C C . VAL A 1 162 ? -33.075 36.221 -22.242 1.00 85.25 162 VAL A C 1
ATOM 1313 O O . VAL A 1 162 ? -33.273 35.015 -22.344 1.00 85.25 162 VAL A O 1
ATOM 1316 N N . SER A 1 163 ? -32.788 36.969 -23.315 1.00 85.50 163 SER A N 1
ATOM 1317 C CA . SER A 1 163 ? -32.751 36.412 -24.680 1.00 85.50 163 SER A CA 1
ATOM 1318 C C . SER A 1 163 ? -31.620 35.391 -24.884 1.00 85.50 163 SER A C 1
ATOM 1320 O O . SER A 1 163 ? -30.537 35.521 -24.312 1.00 85.50 163 SER A O 1
ATOM 1322 N N . GLU A 1 164 ? -31.836 34.392 -25.745 1.00 86.06 164 GLU A N 1
ATOM 1323 C CA . GLU A 1 164 ? -30.819 33.375 -26.066 1.00 86.06 164 GLU A CA 1
ATOM 1324 C C . GLU A 1 164 ? -29.542 33.997 -26.663 1.00 86.06 164 GLU A C 1
ATOM 1326 O O . GLU A 1 164 ? -28.427 33.587 -26.337 1.00 86.06 164 GLU A O 1
ATOM 1331 N N . ALA A 1 165 ? -29.686 35.062 -27.461 1.00 80.38 165 ALA A N 1
ATOM 1332 C CA . ALA A 1 165 ? -28.559 35.836 -27.981 1.00 80.38 165 ALA A CA 1
ATOM 1333 C C . ALA A 1 165 ? -27.701 36.446 -26.854 1.00 80.38 165 ALA A C 1
ATOM 1335 O O . ALA A 1 165 ? -26.471 36.427 -26.926 1.00 80.38 165 ALA A O 1
ATOM 1336 N N . ALA A 1 166 ? -28.329 36.927 -25.774 1.00 84.00 166 ALA A N 1
ATOM 1337 C CA . ALA A 1 166 ? -27.608 37.427 -24.607 1.00 84.00 166 ALA A CA 1
ATOM 1338 C C . ALA A 1 166 ? -26.859 36.304 -23.868 1.00 84.00 166 ALA A C 1
ATOM 1340 O O . ALA A 1 166 ? -25.736 36.529 -23.420 1.00 84.00 166 ALA A O 1
ATOM 1341 N N . ILE A 1 167 ? -27.433 35.097 -23.777 1.00 92.19 167 ILE A N 1
ATOM 1342 C CA . ILE A 1 167 ? -26.768 33.920 -23.189 1.00 92.19 167 ILE A CA 1
ATOM 1343 C C . ILE A 1 167 ? -25.541 33.516 -24.008 1.00 92.19 167 ILE A C 1
ATOM 1345 O O . ILE A 1 167 ? -24.457 33.363 -23.447 1.00 92.19 167 ILE A O 1
ATOM 1349 N N . ARG A 1 168 ? -25.684 33.421 -25.336 1.00 85.88 168 ARG A N 1
ATOM 1350 C CA . ARG A 1 168 ? -24.588 33.066 -26.249 1.00 85.88 168 ARG A CA 1
ATOM 1351 C C . ARG A 1 168 ? -23.418 34.042 -26.132 1.00 85.88 168 ARG A C 1
ATOM 1353 O O . ARG A 1 168 ? -22.272 33.616 -26.007 1.00 85.88 168 ARG A O 1
ATOM 1360 N N . ASN A 1 169 ? -23.713 35.342 -26.085 1.00 85.75 169 ASN A N 1
ATOM 1361 C CA . ASN A 1 169 ? -22.697 36.380 -25.917 1.00 85.75 169 ASN A CA 1
ATOM 1362 C C . ASN A 1 169 ? -22.016 36.319 -24.540 1.00 85.75 169 ASN A C 1
ATOM 1364 O O . ASN A 1 169 ? -20.795 36.450 -24.463 1.00 85.75 169 ASN A O 1
ATOM 1368 N N . ARG A 1 170 ? -22.770 36.087 -23.456 1.00 90.94 170 ARG A N 1
ATOM 1369 C CA . ARG A 1 170 ? -22.223 35.943 -22.092 1.00 90.94 170 ARG A CA 1
ATOM 1370 C C . ARG A 1 170 ? -21.302 34.732 -21.965 1.00 90.94 170 ARG A C 1
ATOM 1372 O O . ARG A 1 170 ? -20.204 34.859 -21.430 1.00 90.94 170 ARG A O 1
ATOM 1379 N N . LEU A 1 171 ? -21.702 33.585 -22.516 1.00 87.62 171 LEU A N 1
ATOM 1380 C CA . LEU A 1 171 ? -20.872 32.382 -22.494 1.00 87.62 171 LEU A CA 1
ATOM 1381 C C . LEU A 1 171 ? -19.613 32.549 -23.351 1.00 87.62 171 LEU A C 1
ATOM 1383 O O . LEU A 1 171 ? -18.524 32.204 -22.906 1.00 87.62 171 LEU A O 1
ATOM 1387 N N . TYR A 1 172 ? -19.736 33.134 -24.546 1.00 86.31 172 TYR A N 1
ATOM 1388 C CA . TYR A 1 172 ? -18.583 33.418 -25.403 1.00 86.31 172 TYR A CA 1
ATOM 1389 C C . TYR A 1 172 ? -17.553 34.321 -24.705 1.00 86.31 172 TYR A C 1
ATOM 1391 O O . TYR A 1 172 ? -16.356 34.030 -24.723 1.00 86.31 172 TYR A O 1
ATOM 1399 N N . ARG A 1 173 ? -18.005 35.386 -24.029 1.00 86.19 173 ARG A N 1
ATOM 1400 C CA . ARG A 1 173 ? -17.120 36.255 -23.238 1.00 86.19 173 ARG A CA 1
ATOM 1401 C C . ARG A 1 173 ? -16.484 35.526 -22.058 1.00 86.19 173 ARG A C 1
ATOM 1403 O O . ARG A 1 173 ? -15.292 35.720 -21.829 1.00 86.19 173 ARG A O 1
ATOM 1410 N N . ALA A 1 174 ? -17.244 34.690 -21.348 1.00 85.62 174 ALA A N 1
ATOM 1411 C CA . ALA A 1 174 ? -16.735 33.891 -20.237 1.00 85.62 174 ALA A CA 1
ATOM 1412 C C . ALA A 1 174 ? -15.597 32.958 -20.686 1.00 85.62 174 ALA A C 1
ATOM 1414 O O . ALA A 1 174 ? -14.510 33.005 -20.117 1.00 85.62 174 ALA A O 1
ATOM 1415 N N . ARG A 1 175 ? -15.813 32.201 -21.770 1.00 86.94 175 ARG A N 1
ATOM 1416 C CA . ARG A 1 175 ? -14.811 31.308 -22.377 1.00 86.94 175 ARG A CA 1
ATOM 1417 C C . ARG A 1 175 ? -13.567 32.055 -22.835 1.00 86.94 175 ARG A C 1
ATOM 1419 O O . ARG A 1 175 ? -12.452 31.685 -22.499 1.00 86.94 175 ARG A O 1
ATOM 1426 N N . ARG A 1 176 ? -13.748 33.175 -23.543 1.00 85.38 176 ARG A N 1
ATOM 1427 C CA . ARG A 1 176 ? -12.624 33.983 -24.038 1.00 85.38 176 ARG A CA 1
ATOM 1428 C C . ARG A 1 176 ? -11.760 34.540 -22.901 1.00 85.38 176 ARG A C 1
ATOM 1430 O O . ARG A 1 176 ? -10.546 34.615 -23.060 1.00 85.38 176 ARG A O 1
ATOM 1437 N N . ARG A 1 177 ? -12.367 34.935 -21.776 1.00 80.88 177 ARG A N 1
ATOM 1438 C CA . ARG A 1 177 ? -11.647 35.446 -20.594 1.00 80.88 177 ARG A CA 1
ATOM 1439 C C . ARG A 1 177 ? -10.933 34.355 -19.798 1.00 80.88 177 ARG A C 1
ATOM 1441 O O . ARG A 1 177 ? -9.966 34.668 -19.119 1.00 80.88 177 ARG A O 1
ATOM 1448 N N . LEU A 1 178 ? -11.393 33.112 -19.905 1.00 82.38 178 LEU A N 1
ATOM 1449 C CA . LEU A 1 178 ? -10.834 31.945 -19.223 1.00 82.38 178 LEU A CA 1
ATOM 1450 C C . LEU A 1 178 ? -10.161 30.984 -20.210 1.00 82.38 178 LEU A C 1
ATOM 1452 O O . LEU A 1 178 ? -10.109 29.794 -19.957 1.00 82.38 178 LEU A O 1
ATOM 1456 N N . LYS A 1 179 ? -9.681 31.463 -21.365 1.00 77.75 179 LYS A N 1
ATOM 1457 C CA . LYS A 1 179 ? -9.265 30.597 -22.485 1.00 77.75 179 LYS A CA 1
ATOM 1458 C C . LYS A 1 179 ? -8.211 29.548 -22.094 1.00 77.75 179 LYS A C 1
ATOM 1460 O O . LYS A 1 179 ? -8.226 28.461 -22.660 1.00 77.75 179 LYS A O 1
ATOM 1465 N N . LYS A 1 180 ? -7.293 29.876 -21.176 1.00 72.56 180 LYS A N 1
ATOM 1466 C CA . LYS A 1 180 ? -6.247 28.949 -20.708 1.00 72.56 180 LYS A CA 1
ATOM 1467 C C . LYS A 1 180 ? -6.796 27.955 -19.681 1.00 72.56 180 LYS A C 1
ATOM 1469 O O . LYS A 1 180 ? -6.419 26.795 -19.697 1.00 72.56 180 LYS A O 1
ATOM 1474 N N . GLU A 1 181 ? -7.708 28.408 -18.829 1.00 79.31 181 GLU A N 1
ATOM 1475 C CA . GLU A 1 181 ? -8.254 27.647 -17.706 1.00 79.31 181 GLU A CA 1
ATOM 1476 C C . GLU A 1 181 ? -9.592 26.948 -18.025 1.00 79.31 181 GLU A C 1
ATOM 1478 O O . GLU A 1 181 ? -10.094 26.172 -17.218 1.00 79.31 181 GLU A O 1
ATOM 1483 N N . GLU A 1 182 ? -10.193 27.198 -19.194 1.00 75.62 182 GLU A N 1
ATOM 1484 C CA . GLU A 1 182 ? -11.495 26.656 -19.602 1.00 75.62 182 GLU A CA 1
ATOM 1485 C C . GLU A 1 182 ? -11.541 25.120 -19.601 1.00 75.62 182 GLU A C 1
ATOM 1487 O O . GLU A 1 182 ? -12.542 24.593 -19.109 1.00 75.62 182 GLU A O 1
ATOM 1492 N N . PRO A 1 183 ? -10.527 24.381 -20.107 1.00 72.06 183 PRO A N 1
ATOM 1493 C CA . PRO A 1 183 ? -10.539 22.919 -20.065 1.00 72.06 183 PRO A CA 1
ATOM 1494 C C . PRO A 1 183 ? -10.630 22.387 -18.632 1.00 72.06 183 PRO A C 1
ATOM 1496 O O . PRO A 1 183 ? -11.490 21.554 -18.360 1.00 72.06 183 PRO A O 1
ATOM 1499 N N . MET A 1 18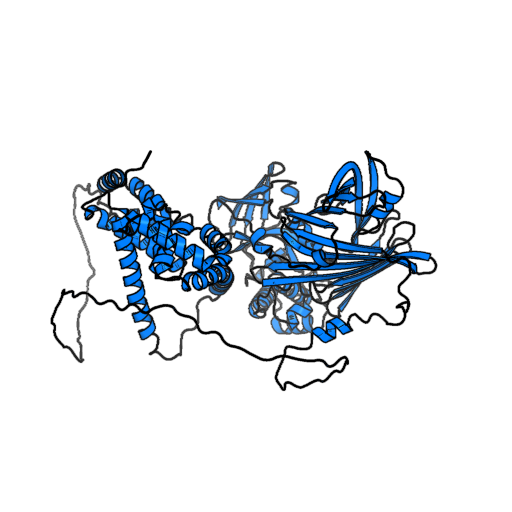4 ? -9.843 22.963 -17.720 1.00 72.19 184 MET A N 1
ATOM 1500 C CA . MET A 1 184 ? -9.826 22.614 -16.298 1.00 72.19 184 MET A CA 1
ATOM 1501 C C . MET A 1 184 ? -11.137 22.992 -15.602 1.00 72.19 184 MET A C 1
ATOM 1503 O O . MET A 1 184 ? -11.689 22.206 -14.845 1.00 72.19 184 MET A O 1
ATOM 1507 N N . ILE A 1 185 ? -11.690 24.176 -15.884 1.00 71.75 185 ILE A N 1
ATOM 1508 C CA . ILE A 1 185 ? -12.979 24.608 -15.321 1.00 71.75 185 ILE A CA 1
ATOM 1509 C C . ILE A 1 185 ? -14.116 23.722 -15.831 1.00 71.75 185 ILE A C 1
ATOM 1511 O O . ILE A 1 185 ? -15.037 23.424 -15.081 1.00 71.75 185 ILE A O 1
ATOM 1515 N N . ARG A 1 186 ? -14.074 23.297 -17.097 1.00 73.56 186 ARG A N 1
ATOM 1516 C CA . ARG A 1 186 ? -15.057 22.376 -17.675 1.00 73.56 186 ARG A CA 1
ATOM 1517 C C . ARG A 1 186 ? -14.969 20.995 -17.034 1.00 73.56 186 ARG A C 1
ATOM 1519 O O . ARG A 1 186 ? -16.010 20.416 -16.756 1.00 73.56 186 ARG A O 1
ATOM 1526 N N . GLU A 1 187 ? -13.762 20.481 -16.838 1.00 66.25 187 GLU A N 1
ATOM 1527 C CA . GLU A 1 187 ? -13.520 19.183 -16.210 1.00 66.25 187 GLU A CA 1
ATOM 1528 C C . GLU A 1 187 ? -13.920 19.196 -14.733 1.00 66.25 187 GLU A C 1
ATOM 1530 O O . GLU A 1 187 ? -14.762 18.403 -14.323 1.00 66.25 187 GLU A O 1
ATOM 1535 N N . ALA A 1 188 ? -13.449 20.185 -13.971 1.00 67.38 188 ALA A N 1
ATOM 1536 C CA . ALA A 1 188 ? -13.818 20.362 -12.571 1.00 67.38 188 ALA A CA 1
ATOM 1537 C C . ALA A 1 188 ? -15.335 20.565 -12.402 1.00 67.38 188 ALA A C 1
ATOM 1539 O O . ALA A 1 188 ? -15.968 19.858 -11.626 1.00 67.38 188 ALA A O 1
ATOM 1540 N N . LEU A 1 189 ? -15.961 21.461 -13.187 1.00 67.81 189 LEU A N 1
ATOM 1541 C CA . LEU A 1 189 ? -17.415 21.679 -13.126 1.00 67.81 189 LEU A CA 1
ATOM 1542 C C . LEU A 1 189 ? -18.244 20.496 -13.645 1.00 67.81 189 LEU A C 1
ATOM 1544 O O . LEU A 1 189 ? -19.409 20.371 -13.269 1.00 67.81 189 LEU A O 1
ATOM 1548 N N . GLY A 1 190 ? -17.677 19.671 -14.527 1.00 61.31 190 GLY A N 1
ATOM 1549 C CA . GLY A 1 190 ? -18.315 18.475 -15.075 1.00 61.31 190 GLY A CA 1
ATOM 1550 C C . GLY A 1 190 ? -18.281 17.282 -14.120 1.00 61.31 190 GLY A C 1
ATOM 1551 O O . GLY A 1 190 ? -19.212 16.476 -14.144 1.00 61.31 190 GLY A O 1
ATOM 1552 N N . ASN A 1 191 ? -17.257 17.214 -13.264 1.00 60.03 191 ASN A N 1
ATOM 1553 C CA . ASN A 1 191 ? -17.047 16.148 -12.285 1.00 60.03 191 ASN A CA 1
ATOM 1554 C C . ASN A 1 191 ? -17.751 16.402 -10.941 1.00 60.03 191 ASN A C 1
ATOM 1556 O O . ASN A 1 191 ? -17.864 15.475 -10.143 1.00 60.03 191 ASN A O 1
ATOM 1560 N N . PHE A 1 192 ? -18.278 17.609 -10.692 1.00 65.06 192 PHE A N 1
ATOM 1561 C CA . PHE A 1 192 ? -19.093 17.869 -9.501 1.00 65.06 192 PHE A CA 1
ATOM 1562 C C . PHE A 1 192 ? -20.396 17.067 -9.540 1.00 65.06 192 PHE A C 1
ATOM 1564 O O . PHE A 1 192 ? -21.306 17.342 -10.333 1.00 65.06 192 PHE A O 1
ATOM 1571 N N . GLN A 1 193 ? -20.496 16.083 -8.649 1.00 59.75 193 GLN A N 1
ATOM 1572 C CA . GLN A 1 193 ? -21.706 15.304 -8.443 1.00 59.75 193 GLN A CA 1
ATOM 1573 C C . GLN A 1 193 ? -22.503 15.892 -7.279 1.00 59.75 193 GLN A C 1
ATOM 1575 O O . GLN A 1 193 ? -21.983 16.123 -6.195 1.00 59.75 193 GLN A O 1
ATOM 1580 N N . ILE A 1 194 ? -23.786 16.152 -7.524 1.00 63.78 194 ILE A N 1
ATOM 1581 C CA . ILE A 1 194 ? -24.750 16.392 -6.447 1.00 63.78 194 ILE A CA 1
ATOM 1582 C C . ILE A 1 194 ? -24.981 15.057 -5.750 1.00 63.78 194 ILE A C 1
ATOM 1584 O O . ILE A 1 194 ? -25.095 14.048 -6.451 1.00 63.78 194 ILE A O 1
ATOM 1588 N N . THR A 1 195 ? -25.108 15.061 -4.420 1.00 67.00 195 THR A N 1
ATOM 1589 C CA . THR A 1 195 ? -25.376 13.857 -3.627 1.00 67.00 195 THR A CA 1
ATOM 1590 C C . THR A 1 195 ? -26.443 12.985 -4.303 1.00 67.00 195 THR A C 1
ATOM 1592 O O . THR A 1 195 ? -27.561 13.467 -4.544 1.00 67.00 195 THR A O 1
ATOM 1595 N N . PRO A 1 196 ? -26.144 11.708 -4.618 1.00 56.31 196 PRO A N 1
ATOM 1596 C CA . PRO A 1 196 ? -27.039 10.836 -5.387 1.00 56.31 196 PRO A CA 1
ATOM 1597 C C . PRO A 1 196 ? -28.454 10.725 -4.795 1.00 56.31 196 PRO A C 1
ATOM 1599 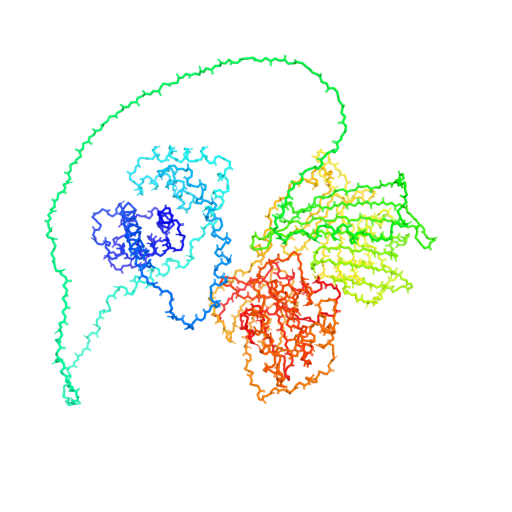O O . PRO A 1 196 ? -29.438 10.602 -5.528 1.00 56.31 196 PRO A O 1
ATOM 1602 N N . ASN A 1 197 ? -28.564 10.877 -3.472 1.00 71.12 197 ASN A N 1
ATOM 1603 C CA . ASN A 1 197 ? -29.802 10.748 -2.708 1.00 71.12 197 ASN A CA 1
ATOM 1604 C C . ASN A 1 197 ? -30.575 12.068 -2.518 1.00 71.12 197 ASN A C 1
ATOM 1606 O O . ASN A 1 197 ? -31.625 12.061 -1.876 1.00 71.12 197 ASN A O 1
ATOM 1610 N N . LEU A 1 198 ? -30.131 13.203 -3.081 1.00 76.25 198 LEU A N 1
ATOM 1611 C CA . LEU A 1 198 ? -30.780 14.507 -2.858 1.00 76.25 198 LEU A CA 1
ATOM 1612 C C . LEU A 1 198 ? -32.267 14.501 -3.252 1.00 76.25 198 LEU A C 1
ATOM 1614 O O . LEU A 1 198 ? -33.119 14.989 -2.508 1.00 76.25 198 LEU A O 1
ATOM 1618 N N . THR A 1 199 ? -32.609 13.908 -4.403 1.00 83.00 199 THR A N 1
ATOM 1619 C CA . THR A 1 199 ? -34.017 13.769 -4.813 1.00 83.00 199 THR A CA 1
ATOM 1620 C C . THR A 1 199 ? -34.810 12.950 -3.793 1.00 83.00 199 THR A C 1
ATOM 1622 O O . THR A 1 199 ? -35.943 13.303 -3.474 1.00 83.00 199 THR A O 1
ATOM 1625 N N . GLU A 1 200 ? -34.244 11.860 -3.280 1.00 80.25 200 GLU A N 1
ATOM 1626 C CA . GLU A 1 200 ? -34.923 10.974 -2.332 1.00 80.25 200 GLU A CA 1
ATOM 1627 C C . GLU A 1 200 ? -35.113 11.640 -0.971 1.00 80.25 200 GLU A C 1
ATOM 1629 O O . GLU A 1 200 ? -36.188 11.525 -0.384 1.00 80.25 200 GLU A O 1
ATOM 1634 N N . ASN A 1 201 ? -34.125 12.409 -0.512 1.00 78.56 201 ASN A N 1
ATOM 1635 C CA . ASN A 1 201 ? -34.203 13.213 0.707 1.00 78.56 201 ASN A CA 1
ATOM 1636 C C . ASN A 1 201 ? -35.296 14.282 0.597 1.00 78.56 201 ASN A C 1
ATOM 1638 O O . ASN A 1 201 ? -36.154 14.386 1.474 1.00 78.56 201 ASN A O 1
ATOM 1642 N N . ILE A 1 202 ? -35.341 15.008 -0.526 1.00 83.19 202 ILE A N 1
ATOM 1643 C CA . ILE A 1 202 ? -36.408 15.979 -0.808 1.00 83.19 202 ILE A CA 1
ATOM 1644 C C . ILE A 1 202 ? -37.775 15.286 -0.805 1.00 83.19 202 ILE A C 1
ATOM 1646 O O . ILE A 1 202 ? -38.707 15.775 -0.169 1.00 83.19 202 ILE A O 1
ATOM 1650 N N . MET A 1 203 ? -37.914 14.144 -1.484 1.00 85.75 203 MET A N 1
ATOM 1651 C CA . MET A 1 203 ? -39.192 13.426 -1.552 1.00 85.75 203 MET A CA 1
ATOM 1652 C C . MET A 1 203 ? -39.619 12.840 -0.198 1.00 85.75 203 MET A C 1
ATOM 1654 O O . MET A 1 203 ? -40.811 12.823 0.116 1.00 85.75 203 MET A O 1
ATOM 1658 N N . ARG A 1 204 ? -38.664 12.419 0.637 1.00 83.62 204 ARG A N 1
ATOM 1659 C CA . ARG A 1 204 ? -38.902 11.965 2.013 1.00 83.62 204 ARG A CA 1
ATOM 1660 C C . ARG A 1 204 ? -39.464 13.092 2.872 1.00 83.62 204 ARG A C 1
ATOM 1662 O O . ARG A 1 204 ? -40.482 12.901 3.531 1.00 83.62 204 ARG A O 1
ATOM 1669 N N . GLU A 1 205 ? -38.879 14.281 2.805 1.00 80.56 205 GLU A N 1
ATOM 1670 C CA . GLU A 1 205 ? -39.389 15.457 3.519 1.00 80.56 205 GLU A CA 1
ATOM 1671 C C . GLU A 1 205 ? -40.741 15.937 2.970 1.00 80.56 205 GLU A C 1
ATOM 1673 O O . GLU A 1 205 ? -41.648 16.258 3.737 1.00 80.56 205 GLU A O 1
ATOM 1678 N N . VAL A 1 206 ? -40.952 15.879 1.652 1.00 82.44 206 VAL A N 1
ATOM 1679 C CA . VAL A 1 206 ? -42.265 16.136 1.036 1.00 82.44 206 VAL A CA 1
ATOM 1680 C C . VAL A 1 206 ? -43.348 15.208 1.602 1.00 82.44 206 VAL A C 1
ATOM 1682 O O . VAL A 1 206 ? -44.447 15.672 1.909 1.00 82.44 206 VAL A O 1
ATOM 1685 N N . SER A 1 207 ? -43.040 13.922 1.804 1.00 78.00 207 SER A N 1
ATOM 1686 C CA . SER A 1 207 ? -43.989 12.964 2.388 1.00 78.00 207 SER A CA 1
ATOM 1687 C C . SER A 1 207 ? -44.346 13.283 3.849 1.00 78.00 207 SER A C 1
ATOM 1689 O O . SER A 1 207 ? -45.487 13.075 4.261 1.00 78.00 207 SER A O 1
ATOM 1691 N N . ARG A 1 208 ? -43.407 13.867 4.609 1.00 76.06 208 ARG A N 1
ATOM 1692 C CA . ARG A 1 208 ? -43.584 14.294 6.010 1.00 76.06 208 ARG A CA 1
ATOM 1693 C C . ARG A 1 208 ? -44.391 15.585 6.153 1.00 76.06 208 ARG A C 1
ATOM 1695 O O . ARG A 1 208 ? -45.006 15.810 7.189 1.00 76.06 208 ARG A O 1
ATOM 1702 N N . LEU A 1 209 ? -44.428 16.422 5.114 1.00 73.50 209 LEU A N 1
ATOM 1703 C CA . LEU A 1 209 ? -45.205 17.667 5.087 1.00 73.50 209 LEU A CA 1
ATOM 1704 C C . LEU A 1 209 ? -46.721 17.446 4.914 1.00 73.50 209 LEU A C 1
ATOM 1706 O O . LEU A 1 209 ? -47.485 18.411 5.005 1.00 73.50 209 LEU A O 1
ATOM 1710 N N . LYS A 1 210 ? -47.181 16.209 4.674 1.00 62.22 210 LYS A N 1
ATOM 1711 C CA . LYS A 1 210 ? -48.614 15.887 4.655 1.00 62.22 210 LYS A CA 1
ATOM 1712 C C . LYS A 1 210 ? -49.154 15.807 6.091 1.00 62.22 210 LYS A C 1
ATOM 1714 O O . LYS A 1 210 ? -48.659 14.996 6.870 1.00 62.22 210 LYS A O 1
ATOM 1719 N N . PRO A 1 211 ? -50.203 16.564 6.461 1.00 45.12 211 PRO A N 1
ATOM 1720 C CA . PRO A 1 211 ? -50.943 16.253 7.674 1.00 45.12 211 PRO A CA 1
ATOM 1721 C C . PRO A 1 211 ? -51.593 14.872 7.514 1.00 45.12 211 PRO A C 1
ATOM 1723 O O . PRO A 1 211 ? -52.336 14.632 6.561 1.00 45.12 211 PRO A O 1
ATOM 1726 N N . VAL A 1 212 ? -51.306 13.959 8.445 1.00 37.66 212 VAL A N 1
ATOM 1727 C CA . VAL A 1 212 ? -52.002 12.672 8.557 1.00 37.66 212 VAL A CA 1
ATOM 1728 C C . VAL A 1 212 ? -53.480 12.970 8.810 1.00 37.66 212 VAL A C 1
ATOM 1730 O O . VAL A 1 212 ? -53.838 13.539 9.841 1.00 37.66 212 VAL A O 1
ATOM 1733 N N . ALA A 1 213 ? -54.351 12.615 7.866 1.00 34.69 213 ALA A N 1
ATOM 1734 C CA . ALA A 1 213 ? -55.787 12.637 8.108 1.00 34.69 213 ALA A CA 1
ATOM 1735 C C . ALA A 1 213 ? -56.114 11.599 9.199 1.00 34.69 213 ALA A C 1
ATOM 1737 O O . ALA A 1 213 ? -55.691 10.447 9.073 1.00 34.69 213 ALA A O 1
ATOM 1738 N N . PRO A 1 214 ? -56.854 11.946 10.265 1.00 33.28 214 PRO A N 1
ATOM 1739 C CA . PRO A 1 214 ? -57.254 10.952 11.246 1.00 33.28 214 PRO A CA 1
ATOM 1740 C C . PRO A 1 214 ? -58.288 10.020 10.606 1.00 33.28 214 PRO A C 1
ATOM 1742 O O . PRO A 1 214 ? -59.374 10.460 10.225 1.00 33.28 214 PRO A O 1
ATOM 1745 N N . SER A 1 215 ? -57.984 8.722 10.513 1.00 33.19 215 SER A N 1
ATOM 1746 C CA . SER A 1 215 ? -58.991 7.692 10.239 1.00 33.19 215 SER A CA 1
ATOM 1747 C C . SER A 1 215 ? -59.885 7.540 11.475 1.00 33.19 215 SER A C 1
ATOM 1749 O O . SER A 1 215 ? -59.704 6.664 12.320 1.00 33.19 215 SER A O 1
ATOM 1751 N N . GLY A 1 216 ? -60.823 8.469 11.631 1.00 31.09 216 GLY A N 1
ATOM 1752 C CA . GLY A 1 216 ? -61.844 8.429 12.664 1.00 31.09 216 GLY A CA 1
ATOM 1753 C C . GLY A 1 216 ? -63.019 7.564 12.230 1.00 31.09 216 GLY A C 1
ATOM 1754 O O . GLY A 1 216 ? -64.003 8.085 11.719 1.00 31.09 216 GLY A O 1
ATOM 1755 N N . SER A 1 217 ? -62.958 6.262 12.500 1.00 31.03 217 SER A N 1
ATOM 1756 C CA . SER A 1 217 ? -64.163 5.499 12.829 1.00 31.03 217 SER A CA 1
ATOM 1757 C C . SER A 1 217 ? -64.122 5.190 14.321 1.00 31.03 217 SER A C 1
ATOM 1759 O O . SER A 1 217 ? -63.341 4.353 14.768 1.00 31.03 217 SER A O 1
ATOM 1761 N N . LYS A 1 218 ? -64.961 5.866 15.104 1.00 30.56 218 LYS A N 1
ATOM 1762 C CA . LYS A 1 218 ? -65.359 5.391 16.431 1.00 30.56 218 LYS A CA 1
ATOM 1763 C C . LYS A 1 218 ? -66.881 5.348 16.482 1.00 30.56 218 LYS A C 1
ATOM 1765 O O . LYS A 1 218 ? -67.499 6.362 16.157 1.00 30.56 218 LYS A O 1
ATOM 1770 N N . PRO A 1 219 ? -67.494 4.266 16.979 1.00 36.00 219 PRO A N 1
ATOM 1771 C CA . PRO A 1 219 ? -68.676 4.387 17.799 1.00 36.00 219 PRO A CA 1
ATOM 1772 C C . PRO A 1 219 ? -68.279 4.609 19.267 1.00 36.00 219 PRO A C 1
ATOM 1774 O O . PRO A 1 219 ? -67.205 4.223 19.729 1.00 36.00 219 PRO A O 1
ATOM 1777 N N . LEU A 1 220 ? -69.174 5.307 19.958 1.00 34.81 220 LEU A N 1
ATOM 1778 C CA . LEU A 1 220 ? -69.145 5.686 21.366 1.00 34.81 220 LEU A CA 1
ATOM 1779 C C . LEU A 1 220 ? -68.977 4.496 22.326 1.00 34.81 220 LEU A C 1
ATOM 1781 O O . LEU A 1 220 ? -69.472 3.413 22.040 1.00 34.81 220 LEU A O 1
ATOM 1785 N N . VAL A 1 221 ? -68.408 4.752 23.512 1.00 30.97 221 VAL A N 1
ATOM 1786 C CA . VAL A 1 221 ? -69.107 4.710 24.822 1.00 30.97 221 VAL A CA 1
ATOM 1787 C C . VAL A 1 221 ? -68.163 5.238 25.932 1.00 30.97 221 VAL A C 1
ATOM 1789 O O . VAL A 1 221 ? -66.945 5.158 25.764 1.00 30.97 221 VAL A O 1
ATOM 1792 N N . PRO A 1 222 ? -68.695 5.856 27.011 1.00 41.50 222 PRO A N 1
ATOM 1793 C CA . PRO A 1 222 ? -67.971 6.749 27.919 1.00 41.50 222 PRO A CA 1
ATOM 1794 C C . PRO A 1 222 ? -67.820 6.201 29.361 1.00 41.50 222 PRO A C 1
ATOM 1796 O O . PRO A 1 222 ? -68.340 5.135 29.674 1.00 41.50 222 PRO A O 1
ATOM 1799 N N . TRP A 1 223 ? -67.185 7.022 30.222 1.00 27.48 223 TRP A N 1
ATOM 1800 C CA . TRP A 1 223 ? -66.960 6.898 31.687 1.00 27.48 223 TRP A CA 1
ATOM 1801 C C . TRP A 1 223 ? -65.625 6.198 32.035 1.00 27.48 223 TRP A C 1
ATOM 1803 O O . TRP A 1 223 ? -65.271 5.223 31.395 1.00 27.48 223 TRP A O 1
ATOM 1813 N N . ALA A 1 224 ? -64.807 6.593 33.015 1.00 27.08 224 ALA A N 1
ATOM 1814 C CA . ALA A 1 224 ? -64.855 7.629 34.045 1.00 27.08 224 ALA A CA 1
ATOM 1815 C C . ALA A 1 224 ? -63.510 7.614 34.828 1.00 27.08 224 ALA A C 1
ATOM 1817 O O . ALA A 1 224 ? -62.922 6.548 34.961 1.00 27.08 224 ALA A O 1
ATOM 1818 N N . ILE A 1 225 ? -63.127 8.772 35.404 1.00 33.12 225 ILE A N 1
ATOM 1819 C CA . ILE A 1 225 ? -62.217 8.983 36.568 1.00 33.12 225 ILE A CA 1
ATOM 1820 C C . ILE A 1 225 ? -60.717 8.653 36.336 1.00 33.12 225 ILE A C 1
ATOM 1822 O O . ILE A 1 225 ? -60.378 7.590 35.852 1.00 33.12 225 ILE A O 1
ATOM 1826 N N . GLY A 1 226 ? -59.723 9.472 36.693 1.00 28.12 226 GLY A N 1
ATOM 1827 C CA . GLY A 1 226 ? -59.691 10.761 37.379 1.00 28.12 226 GLY A CA 1
ATOM 1828 C C . GLY A 1 226 ? -58.254 11.156 37.781 1.00 28.12 226 GLY A C 1
ATOM 1829 O O . GLY A 1 226 ? -57.424 10.291 38.022 1.00 28.12 226 GLY A O 1
ATOM 1830 N N . VAL A 1 227 ? -58.041 12.479 37.865 1.00 24.47 227 VAL A N 1
ATOM 1831 C CA . VAL A 1 227 ? -57.169 13.250 38.791 1.00 24.47 227 VAL A CA 1
ATOM 1832 C C . VAL A 1 227 ? -55.656 12.947 38.762 1.00 24.47 227 VAL A C 1
ATOM 1834 O O . VAL A 1 227 ? -55.197 11.907 39.211 1.00 24.47 227 VAL A O 1
ATOM 1837 N N . SER A 1 228 ? -54.812 13.864 38.269 1.00 27.48 228 SER A N 1
ATOM 1838 C CA . SER A 1 228 ? -54.278 15.032 39.020 1.00 27.48 228 SER A CA 1
ATOM 1839 C C . SER A 1 228 ? -53.882 16.163 38.029 1.00 27.48 228 SER A C 1
ATOM 1841 O O . SER A 1 228 ? -53.277 15.849 37.012 1.00 27.48 228 SER A O 1
ATOM 1843 N N . ALA A 1 229 ? -54.285 17.448 38.106 1.00 22.55 229 ALA A N 1
ATOM 1844 C CA . ALA A 1 229 ? -54.176 18.460 39.182 1.00 22.55 229 ALA A CA 1
ATOM 1845 C C . ALA A 1 229 ? -52.701 18.696 39.586 1.00 22.55 229 ALA A C 1
ATOM 1847 O O . ALA A 1 229 ? -52.007 17.721 39.819 1.00 22.55 229 ALA A O 1
ATOM 1848 N N . LEU A 1 230 ? -52.115 19.885 39.766 1.00 22.31 230 LEU A N 1
ATOM 1849 C CA . LEU A 1 230 ? -52.482 21.316 39.795 1.00 22.31 230 LEU A CA 1
ATOM 1850 C C . LEU A 1 230 ? -51.121 22.031 40.093 1.00 22.31 230 LEU A C 1
ATOM 1852 O O . LEU A 1 230 ? -50.263 21.395 40.697 1.00 22.31 230 LEU A O 1
ATOM 1856 N N . VAL A 1 231 ? -50.805 23.259 39.648 1.00 23.48 231 VAL A N 1
ATOM 1857 C CA . VAL A 1 231 ? -50.657 24.468 40.511 1.00 23.48 231 VAL A CA 1
ATOM 1858 C C . VAL A 1 231 ? -49.789 25.534 39.781 1.00 23.48 231 VAL A C 1
ATOM 1860 O O . VAL A 1 231 ? -48.629 25.268 39.497 1.00 23.48 231 VAL A O 1
ATOM 1863 N N . VAL A 1 232 ? -50.391 26.715 39.506 1.00 22.98 232 VAL A N 1
ATOM 1864 C CA . VAL A 1 232 ? -49.897 28.114 39.735 1.00 22.98 232 VAL A CA 1
ATOM 1865 C C . VAL A 1 232 ? -48.573 28.523 39.048 1.00 22.98 232 VAL A C 1
ATOM 1867 O O . VAL A 1 232 ? -47.534 27.957 39.333 1.00 22.98 232 VAL A O 1
ATOM 1870 N N . PHE A 1 233 ? -48.443 29.497 38.135 1.00 23.81 233 PHE A N 1
ATOM 1871 C CA . PHE A 1 233 ? -48.990 30.859 37.975 1.00 23.81 233 PHE A CA 1
ATOM 1872 C C . PHE A 1 233 ? -48.859 31.779 39.195 1.00 23.81 233 PHE A C 1
ATOM 1874 O O . PHE A 1 233 ? -49.867 32.119 39.804 1.00 23.81 233 PHE A O 1
ATOM 1881 N N . LEU A 1 234 ? -47.646 32.247 39.521 1.00 21.34 234 LEU A N 1
ATOM 1882 C CA . LEU A 1 234 ? -47.481 33.552 40.174 1.00 21.34 234 LEU A CA 1
ATOM 1883 C C . LEU A 1 234 ? -46.046 34.103 40.104 1.00 21.34 234 LEU A C 1
ATOM 1885 O O . LEU A 1 234 ? -45.091 33.431 40.470 1.00 21.34 234 LEU A O 1
ATOM 1889 N N . MET A 1 235 ? -46.003 35.391 39.745 1.00 22.44 235 MET A N 1
ATOM 1890 C CA . MET A 1 235 ? -44.949 36.407 39.914 1.00 22.44 235 MET A CA 1
ATOM 1891 C C . MET A 1 235 ? -43.963 36.571 38.743 1.00 22.44 235 MET A C 1
ATOM 1893 O O . MET A 1 235 ? -43.052 35.778 38.558 1.00 22.44 235 MET A O 1
ATOM 1897 N N . LEU A 1 236 ? -44.218 37.501 37.806 1.00 22.56 236 LEU A N 1
ATOM 1898 C CA . LEU A 1 236 ? -43.983 38.966 37.904 1.00 22.56 236 LEU A CA 1
ATOM 1899 C C . LEU A 1 236 ? -42.497 39.262 38.169 1.00 22.56 236 LEU A C 1
ATOM 1901 O O . LEU A 1 236 ? -42.010 39.045 39.267 1.00 22.56 236 LEU A O 1
ATOM 1905 N N . SER A 1 237 ? -41.704 39.584 37.144 1.00 20.69 237 SER A N 1
ATOM 1906 C CA . SER A 1 237 ? -41.554 40.921 36.533 1.00 20.69 237 SER A CA 1
ATOM 1907 C C . SER A 1 237 ? -40.962 41.970 37.476 1.00 20.69 237 SER A C 1
ATOM 1909 O O . SER A 1 237 ? -41.606 42.314 38.457 1.00 20.69 237 SER A O 1
ATOM 1911 N N . VAL A 1 238 ? -39.798 42.513 37.111 1.00 25.67 238 VAL A N 1
ATOM 1912 C CA . VAL A 1 238 ? -39.432 43.934 36.872 1.00 25.67 238 VAL A CA 1
ATOM 1913 C C . VAL A 1 238 ? -37.918 43.896 36.588 1.00 25.67 238 VAL A C 1
ATOM 1915 O O . VAL A 1 238 ? -37.196 43.192 37.276 1.00 25.67 238 VAL A O 1
ATOM 1918 N N . GLY A 1 239 ? -37.332 44.563 35.602 1.00 23.80 239 GLY A N 1
ATOM 1919 C CA . GLY A 1 239 ? -37.779 45.582 34.659 1.00 23.80 239 GLY A CA 1
ATOM 1920 C C . GLY A 1 239 ? -36.608 45.844 33.697 1.00 23.80 239 GLY A C 1
ATOM 1921 O O . GLY A 1 239 ? -35.457 45.642 34.061 1.00 23.80 239 GLY A O 1
ATOM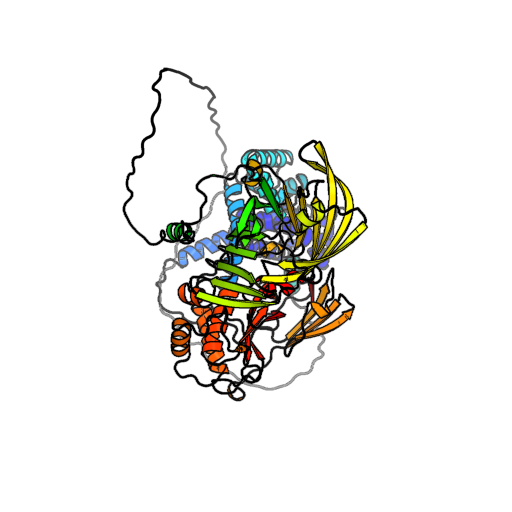 1922 N N . SER A 1 240 ? -36.880 46.113 32.419 1.00 24.78 240 SER A N 1
ATOM 1923 C CA . SER A 1 240 ? -37.084 47.469 31.864 1.00 24.78 240 SER A CA 1
ATOM 1924 C C . SER A 1 240 ? -35.739 48.023 31.366 1.00 24.78 240 SER A C 1
ATOM 1926 O O . SER A 1 240 ? -34.802 48.101 32.144 1.00 24.78 240 SER A O 1
ATOM 1928 N N . GLN A 1 241 ? -35.532 48.355 30.095 1.00 24.62 241 GLN A N 1
ATOM 1929 C CA . GLN A 1 241 ? -36.155 49.394 29.258 1.00 24.62 241 GLN A CA 1
ATOM 1930 C C . GLN A 1 241 ? -35.487 49.253 27.856 1.00 24.62 241 GLN A C 1
ATOM 1932 O O . GLN A 1 241 ? -34.369 48.767 27.788 1.00 24.62 241 GLN A O 1
ATOM 1937 N N . TYR A 1 242 ? -36.015 49.593 26.679 1.00 25.95 242 TYR A N 1
ATOM 1938 C CA . TYR A 1 242 ? -36.840 50.716 26.251 1.00 25.95 242 TYR A CA 1
ATOM 1939 C C . TYR A 1 242 ? -37.505 50.336 24.911 1.00 25.95 242 TYR A C 1
ATOM 1941 O O . TYR A 1 242 ? -36.885 49.745 24.028 1.00 25.95 242 TYR A O 1
ATOM 1949 N N . LEU A 1 243 ? -38.771 50.715 24.759 1.00 23.66 243 LEU A N 1
ATOM 1950 C CA . LEU A 1 243 ? -39.514 50.724 23.503 1.00 23.66 243 LEU A CA 1
ATOM 1951 C C . LEU A 1 243 ? -39.185 51.980 22.679 1.00 23.66 243 LEU A C 1
ATOM 1953 O O . LEU A 1 243 ? -38.832 53.022 23.222 1.00 23.66 243 LEU A O 1
ATOM 1957 N N . SER A 1 244 ? -39.532 51.896 21.395 1.00 23.30 244 SER A N 1
ATOM 1958 C CA . SER A 1 244 ? -39.887 52.988 20.477 1.00 23.30 244 SER A CA 1
ATOM 1959 C C . SER A 1 244 ? -38.765 53.624 19.642 1.00 23.30 244 SER A C 1
ATOM 1961 O O . SER A 1 244 ? -37.960 54.417 20.114 1.00 23.30 244 SER A O 1
ATOM 1963 N N . ARG A 1 245 ? -38.848 53.408 18.322 1.00 26.92 245 ARG A N 1
ATOM 1964 C CA . ARG A 1 245 ? -39.214 54.489 17.395 1.00 26.92 245 ARG A CA 1
ATOM 1965 C C . ARG A 1 245 ? -39.879 53.945 16.121 1.00 26.92 245 ARG A C 1
ATOM 1967 O O . ARG A 1 245 ? -39.470 52.949 15.538 1.00 26.92 245 ARG A O 1
ATOM 1974 N N . PHE A 1 246 ? -40.966 54.632 15.794 1.00 27.50 246 PHE A N 1
ATOM 1975 C CA . PHE A 1 246 ? -41.945 54.501 14.713 1.00 27.50 246 PHE A CA 1
ATOM 1976 C C . PHE A 1 246 ? -41.343 54.365 13.297 1.00 27.50 246 PHE A C 1
ATOM 1978 O O . PHE A 1 246 ? -40.334 54.985 12.988 1.00 27.50 246 PHE A O 1
ATOM 1985 N N . GLN A 1 247 ? -41.897 53.484 12.449 1.00 25.47 247 GLN A N 1
ATOM 1986 C CA . GLN A 1 247 ? -42.792 53.798 11.307 1.00 25.47 247 GLN A CA 1
ATOM 1987 C C . GLN A 1 247 ? -42.369 54.993 10.421 1.00 25.47 247 GLN A C 1
ATOM 1989 O O . GLN A 1 247 ? -42.511 56.137 10.845 1.00 25.47 247 GLN A O 1
ATOM 1994 N N . LYS A 1 248 ? -42.078 54.744 9.130 1.00 25.23 248 LYS A N 1
ATOM 1995 C CA . LYS A 1 248 ? -42.953 55.072 7.970 1.00 25.23 248 LYS A CA 1
ATOM 1996 C C . LYS A 1 248 ? -42.315 54.671 6.608 1.00 25.23 248 LYS A C 1
ATOM 1998 O O . LYS A 1 248 ? -41.119 54.409 6.572 1.00 25.23 248 LYS A O 1
ATOM 2003 N N . PRO A 1 249 ? -43.127 54.536 5.532 1.00 44.06 249 PRO A N 1
ATOM 2004 C CA . PRO A 1 249 ? -42.813 53.828 4.277 1.00 44.06 249 PRO A CA 1
ATOM 2005 C C . PRO A 1 249 ? -42.338 54.772 3.146 1.00 44.06 249 PRO A C 1
ATOM 2007 O O . PRO A 1 249 ? -42.301 55.972 3.389 1.00 44.06 249 PRO A O 1
ATOM 2010 N N . TYR A 1 250 ? -42.080 54.220 1.939 1.00 28.28 250 TYR A N 1
ATOM 2011 C CA . TYR A 1 250 ? -41.819 54.824 0.592 1.00 28.28 250 TYR A CA 1
ATOM 2012 C C . TYR A 1 250 ? -40.423 54.496 0.005 1.00 28.28 250 TYR A C 1
ATOM 2014 O O . TYR A 1 250 ? -39.494 54.274 0.768 1.00 28.28 250 TYR A O 1
ATOM 2022 N N . SER A 1 251 ? -40.170 54.409 -1.314 1.00 27.25 251 SER A N 1
ATOM 2023 C CA . SER A 1 251 ? -40.968 54.619 -2.544 1.00 27.25 251 SER A CA 1
ATOM 2024 C C . SER A 1 251 ? -40.422 53.734 -3.683 1.00 27.25 251 SER A C 1
ATOM 2026 O O . SER A 1 251 ? -39.219 53.482 -3.739 1.00 27.25 251 SER A O 1
ATOM 2028 N N . PHE A 1 252 ? -41.292 53.316 -4.607 1.00 29.86 252 PHE A N 1
ATOM 2029 C CA . PHE A 1 252 ? -40.932 52.908 -5.968 1.00 29.86 252 PHE A CA 1
ATOM 2030 C C . PHE A 1 252 ? -40.914 54.173 -6.829 1.00 29.86 252 PHE A C 1
ATOM 2032 O O . PHE A 1 252 ? -41.988 54.651 -7.162 1.00 29.86 252 PHE A O 1
ATOM 2039 N N . ASP A 1 253 ? -39.743 54.683 -7.203 1.00 25.69 253 ASP A N 1
ATOM 2040 C CA . ASP A 1 253 ? -39.604 55.558 -8.371 1.00 25.69 253 ASP A CA 1
ATOM 2041 C C . ASP A 1 253 ? -38.207 55.400 -8.973 1.00 25.69 253 ASP A C 1
ATOM 2043 O O . ASP A 1 253 ? -37.189 55.432 -8.283 1.00 25.69 253 ASP A O 1
ATOM 2047 N N . ALA A 1 254 ? -38.194 55.163 -10.280 1.00 32.59 254 ALA A N 1
ATOM 2048 C CA . ALA A 1 254 ? -37.016 55.058 -11.121 1.00 32.59 254 ALA A CA 1
ATOM 2049 C C . ALA A 1 254 ? -36.685 56.420 -11.740 1.00 32.59 254 ALA A C 1
ATOM 2051 O O . ALA A 1 254 ? -37.603 57.164 -12.074 1.00 32.59 254 ALA A O 1
ATOM 2052 N N . THR A 1 255 ? -35.410 56.664 -12.047 1.00 25.12 255 THR A N 1
ATOM 2053 C CA . THR A 1 255 ? -34.998 57.492 -13.192 1.00 25.12 255 THR A CA 1
ATOM 2054 C C . THR A 1 255 ? -33.698 56.972 -13.813 1.00 25.12 255 THR A C 1
ATOM 2056 O O . THR A 1 255 ? -32.909 56.266 -13.188 1.00 25.12 255 THR A O 1
ATOM 2059 N N . SER A 1 256 ? -33.578 57.274 -15.103 1.00 27.83 256 SER A N 1
ATOM 2060 C CA . SER A 1 256 ? -32.677 56.763 -16.136 1.00 27.83 256 SER A CA 1
ATOM 2061 C C . SER A 1 256 ? -31.456 57.672 -16.377 1.00 27.83 256 SER A C 1
ATOM 2063 O O . SER A 1 256 ? -31.565 58.870 -16.137 1.00 27.83 256 SER A O 1
ATOM 2065 N N . GLU A 1 257 ? -30.398 57.083 -16.968 1.00 26.95 257 GLU A N 1
ATOM 2066 C CA . GLU A 1 257 ? -29.317 57.668 -17.814 1.00 26.95 257 GLU A CA 1
ATOM 2067 C C . GLU A 1 257 ? -28.293 58.647 -17.173 1.00 26.95 257 GLU A C 1
ATOM 2069 O O . GLU A 1 257 ? -28.587 59.318 -16.196 1.00 26.95 257 GLU A O 1
ATOM 2074 N N . MET A 1 258 ? -27.009 58.711 -17.582 1.00 24.97 258 MET A N 1
ATOM 2075 C CA . MET A 1 258 ? -26.459 58.918 -18.938 1.00 24.97 258 MET A CA 1
ATOM 2076 C C . MET A 1 258 ? -25.037 58.338 -19.184 1.00 24.97 258 MET A C 1
ATOM 2078 O O . MET A 1 258 ? -24.226 58.167 -18.278 1.00 24.97 258 MET A O 1
ATOM 2082 N N . THR A 1 259 ? -24.779 58.131 -20.477 1.00 29.45 259 THR A N 1
ATOM 2083 C CA . THR A 1 259 ? -23.584 57.788 -21.280 1.00 29.45 259 THR A CA 1
ATOM 2084 C C . THR A 1 259 ? -22.396 58.758 -21.162 1.00 29.45 259 THR A C 1
ATOM 2086 O O . THR A 1 259 ? -22.645 59.959 -21.164 1.00 29.45 259 THR A O 1
ATOM 2089 N N . ILE A 1 260 ? -21.138 58.272 -21.232 1.00 27.31 260 ILE A N 1
ATOM 2090 C CA . ILE A 1 260 ? -19.979 58.997 -21.821 1.00 27.31 260 ILE A CA 1
ATOM 2091 C C . ILE A 1 260 ? -19.000 58.000 -22.492 1.00 27.31 260 ILE A C 1
ATOM 2093 O O . ILE A 1 260 ? -18.515 57.074 -21.843 1.00 27.31 260 ILE A O 1
ATOM 2097 N N . ASP A 1 261 ? -18.718 58.231 -23.781 1.00 31.92 261 ASP A N 1
ATOM 2098 C CA . ASP A 1 261 ? -17.661 57.637 -24.626 1.00 31.92 261 ASP A CA 1
ATOM 2099 C C . ASP A 1 261 ? -16.299 58.320 -24.410 1.00 31.92 261 ASP A C 1
ATOM 2101 O O . ASP A 1 261 ? -16.272 59.547 -24.370 1.00 31.92 261 ASP A O 1
ATOM 2105 N N . ILE A 1 262 ? -15.178 57.572 -24.406 1.00 30.30 262 ILE A N 1
ATOM 2106 C CA . ILE A 1 262 ? -13.807 58.064 -24.719 1.00 30.30 262 ILE A CA 1
ATOM 2107 C C . ILE A 1 262 ? -12.990 56.883 -25.314 1.00 30.30 262 ILE A C 1
ATOM 2109 O O . ILE A 1 262 ? -12.757 55.902 -24.615 1.00 30.30 262 ILE A O 1
ATOM 2113 N N . ILE A 1 263 ? -12.842 56.772 -26.646 1.00 27.33 263 ILE A N 1
ATOM 2114 C CA . ILE A 1 263 ? -11.732 57.191 -27.549 1.00 27.33 263 ILE A CA 1
ATOM 2115 C C . ILE A 1 263 ? -10.393 56.437 -27.354 1.00 27.33 263 ILE A C 1
ATOM 2117 O O . ILE A 1 263 ? -9.717 56.579 -26.340 1.00 27.33 263 ILE A O 1
ATOM 2121 N N . GLU A 1 264 ? -9.991 55.693 -28.394 1.00 31.89 264 GLU A N 1
ATOM 2122 C CA . GLU A 1 264 ? -8.648 55.131 -28.616 1.00 31.89 264 GLU A CA 1
ATOM 2123 C C . GLU A 1 264 ? -7.671 56.196 -29.148 1.00 31.89 264 GLU A C 1
ATOM 2125 O O . GLU A 1 264 ? -8.024 56.942 -30.060 1.00 31.89 264 GLU A O 1
ATOM 2130 N N . THR A 1 265 ? -6.415 56.206 -28.679 1.00 26.34 265 THR A N 1
ATOM 2131 C CA . THR A 1 265 ? -5.213 56.388 -29.534 1.00 26.34 265 THR A CA 1
ATOM 2132 C C . THR A 1 265 ? -3.904 56.074 -28.771 1.00 26.34 265 THR A C 1
ATOM 2134 O O . THR A 1 265 ? -3.866 56.229 -27.550 1.00 26.34 265 THR A O 1
ATOM 2137 N N . PRO A 1 266 ? -2.833 55.619 -29.461 1.00 39.38 266 PRO A N 1
ATOM 2138 C CA . PRO A 1 266 ? -1.554 55.199 -28.881 1.00 39.38 266 PRO A CA 1
ATOM 2139 C C . PRO A 1 266 ? -0.466 56.284 -29.005 1.00 39.38 266 PRO A C 1
ATOM 2141 O O . PRO A 1 266 ? -0.533 57.136 -29.889 1.00 39.38 266 PRO A O 1
ATOM 2144 N N . VAL A 1 267 ? 0.586 56.212 -28.181 1.00 26.77 267 VAL A N 1
ATOM 2145 C CA . VAL A 1 267 ? 1.821 56.993 -28.377 1.00 26.77 267 VAL A CA 1
ATOM 2146 C C . VAL A 1 267 ? 3.045 56.091 -28.203 1.00 26.77 267 VAL A C 1
ATOM 2148 O O . VAL A 1 267 ? 3.183 55.381 -27.210 1.00 26.77 267 VAL A O 1
ATOM 2151 N N . VAL A 1 268 ? 3.898 56.140 -29.225 1.00 28.34 268 VAL A N 1
ATOM 2152 C CA . VAL A 1 268 ? 5.246 55.570 -29.375 1.00 28.34 268 VAL A CA 1
ATOM 2153 C C . VAL A 1 268 ? 6.268 56.690 -29.132 1.00 28.34 268 VAL A C 1
ATOM 2155 O O . VAL A 1 268 ? 5.938 57.837 -29.432 1.00 28.34 268 VAL A O 1
ATOM 2158 N N . LEU A 1 269 ? 7.476 56.359 -28.646 1.00 25.73 269 LEU A N 1
ATOM 2159 C CA . LEU A 1 269 ? 8.816 56.802 -29.124 1.00 25.73 269 LEU A CA 1
ATOM 2160 C C . LEU A 1 269 ? 9.876 56.515 -28.021 1.00 25.73 269 LEU A C 1
ATOM 2162 O O . LEU A 1 269 ? 9.657 56.903 -26.878 1.00 25.73 269 LEU A O 1
ATOM 2166 N N . ASP A 1 270 ? 10.873 55.634 -28.233 1.00 24.58 270 ASP A N 1
ATOM 2167 C CA . ASP A 1 270 ? 12.184 55.821 -28.938 1.00 24.58 270 ASP A CA 1
ATOM 2168 C C . ASP A 1 270 ? 13.221 56.522 -28.011 1.00 24.58 270 ASP A C 1
ATOM 2170 O O . ASP A 1 270 ? 12.831 57.433 -27.294 1.00 24.58 270 ASP A O 1
ATOM 2174 N N . ILE A 1 271 ? 14.532 56.242 -27.877 1.00 26.50 271 ILE A N 1
ATOM 2175 C CA . ILE A 1 271 ? 15.618 55.442 -28.510 1.00 26.50 271 ILE A CA 1
ATOM 2176 C C . ILE A 1 271 ? 16.720 55.298 -27.396 1.00 26.50 271 ILE A C 1
ATOM 2178 O O . ILE A 1 271 ? 16.651 56.023 -26.408 1.00 26.50 271 ILE A O 1
ATOM 2182 N N . GLU A 1 272 ? 17.705 54.383 -27.361 1.00 23.81 272 GLU A N 1
ATOM 2183 C CA . GLU A 1 272 ? 19.018 54.427 -28.055 1.00 23.81 272 GLU A CA 1
ATOM 2184 C C . GLU A 1 272 ? 19.917 53.230 -27.654 1.00 23.81 272 GLU A C 1
ATOM 2186 O O . GLU A 1 272 ? 19.703 52.564 -26.643 1.00 23.81 272 GLU A O 1
ATOM 2191 N N . SER A 1 273 ? 20.924 52.942 -28.486 1.00 27.17 273 SER A N 1
ATOM 2192 C CA . SER A 1 273 ? 21.609 51.649 -28.621 1.00 27.17 273 SER A CA 1
ATOM 2193 C C . SER A 1 273 ? 23.139 51.665 -28.390 1.00 27.17 273 SER A C 1
ATOM 2195 O O . SER A 1 273 ? 23.796 52.553 -28.927 1.00 27.17 273 SER A O 1
ATOM 2197 N N . LYS A 1 274 ? 23.664 50.540 -27.839 1.00 25.88 274 LYS A N 1
ATOM 2198 C CA . LYS A 1 274 ? 24.972 49.834 -28.088 1.00 25.88 274 LYS A CA 1
ATOM 2199 C C . LYS A 1 274 ? 26.294 50.394 -27.485 1.00 25.88 274 LYS A C 1
ATOM 2201 O O . LYS A 1 274 ? 26.329 51.584 -27.201 1.00 25.88 274 LYS A O 1
ATOM 2206 N N . PRO A 1 275 ? 27.431 49.628 -27.422 1.00 36.88 275 PRO A N 1
ATOM 2207 C CA . PRO A 1 275 ? 27.690 48.159 -27.522 1.00 36.88 275 PRO A CA 1
ATOM 2208 C C . PRO A 1 275 ? 28.736 47.554 -26.508 1.00 36.88 275 PRO A C 1
ATOM 2210 O O . PRO A 1 275 ? 29.425 48.280 -25.804 1.00 36.88 275 PRO A O 1
ATOM 2213 N N . ASP A 1 276 ? 28.860 46.210 -26.511 1.00 26.80 276 ASP A N 1
ATOM 2214 C CA . ASP A 1 276 ? 29.995 45.293 -26.183 1.00 26.80 276 ASP A CA 1
ATOM 2215 C C . ASP A 1 276 ? 30.882 45.434 -24.919 1.00 26.80 276 ASP A C 1
ATOM 2217 O O . ASP A 1 276 ? 31.710 46.333 -24.867 1.00 26.80 276 ASP A O 1
ATOM 2221 N N . VAL A 1 277 ? 30.912 44.393 -24.051 1.00 27.50 277 VAL A N 1
ATOM 2222 C CA . VAL A 1 277 ? 32.153 43.796 -23.471 1.00 27.50 277 VAL A CA 1
ATOM 2223 C C . VAL A 1 277 ? 31.971 42.290 -23.163 1.00 27.50 277 VAL A C 1
ATOM 2225 O O . VAL A 1 277 ? 30.996 41.849 -22.563 1.00 27.50 277 VAL A O 1
ATOM 2228 N N . ARG A 1 278 ? 32.977 41.525 -23.597 1.00 25.05 278 ARG A N 1
ATOM 2229 C CA . ARG A 1 278 ? 33.288 40.091 -23.438 1.00 25.05 278 ARG A CA 1
ATOM 2230 C C . ARG A 1 278 ? 33.520 39.626 -21.980 1.00 25.05 278 ARG A C 1
ATOM 2232 O O . ARG A 1 278 ? 34.155 40.336 -21.218 1.00 25.05 278 ARG A O 1
ATOM 2239 N N . THR A 1 279 ? 33.165 38.359 -21.711 1.00 28.12 279 THR A N 1
ATOM 2240 C CA . THR A 1 279 ? 33.798 37.375 -20.785 1.00 28.12 279 THR A CA 1
ATOM 2241 C C . THR A 1 279 ? 34.184 37.796 -19.356 1.00 28.12 279 THR A C 1
ATOM 2243 O O . THR A 1 279 ? 35.135 38.548 -19.198 1.00 28.12 279 THR A O 1
ATOM 2246 N N . GLN A 1 280 ? 33.629 37.126 -18.333 1.00 24.08 280 GLN A N 1
ATOM 2247 C CA . GLN A 1 280 ? 34.389 36.315 -17.353 1.00 24.08 280 GLN A CA 1
ATOM 2248 C C . GLN A 1 280 ? 33.496 35.719 -16.248 1.00 24.08 280 GLN A C 1
ATOM 2250 O O . GLN A 1 280 ? 32.542 36.337 -15.789 1.00 24.08 280 GLN A O 1
ATOM 2255 N N . LEU A 1 281 ? 33.861 34.498 -15.837 1.00 27.89 281 LEU A N 1
ATOM 2256 C CA . LEU A 1 281 ? 33.457 33.829 -14.601 1.00 27.89 281 LEU A CA 1
ATOM 2257 C C . LEU A 1 281 ? 33.742 34.692 -13.361 1.00 27.89 281 LEU A C 1
ATOM 2259 O O . LEU A 1 281 ? 34.773 35.356 -13.304 1.00 27.89 281 LEU A O 1
ATOM 2263 N N . GLY A 1 282 ? 32.920 34.553 -12.317 1.00 23.12 282 GLY A N 1
ATOM 2264 C CA . GLY A 1 282 ? 33.299 34.987 -10.972 1.00 23.12 282 GLY A CA 1
ATOM 2265 C C . GLY A 1 282 ? 32.139 35.052 -9.986 1.00 23.12 282 GLY A C 1
ATOM 2266 O O . GLY A 1 282 ? 31.278 35.916 -10.086 1.00 23.12 282 GLY A O 1
ATOM 2267 N N . SER A 1 283 ? 32.158 34.146 -9.011 1.00 33.69 283 SER A N 1
ATOM 2268 C CA . SER A 1 283 ? 31.317 34.124 -7.813 1.00 33.69 283 SER A CA 1
ATOM 2269 C C . SER A 1 283 ? 31.267 35.465 -7.075 1.00 33.69 283 SER A C 1
ATOM 2271 O O . SER A 1 283 ? 32.307 36.098 -6.922 1.00 33.69 283 SER A O 1
ATOM 2273 N N . THR A 1 284 ? 30.140 35.802 -6.448 1.00 24.08 284 THR A N 1
ATOM 2274 C CA . THR A 1 284 ? 30.146 36.427 -5.112 1.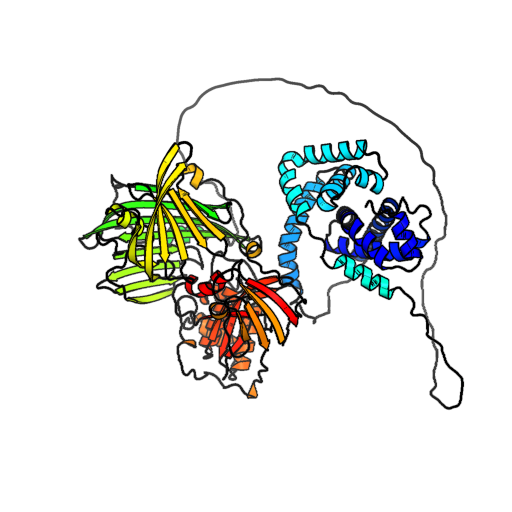00 24.08 284 THR A CA 1
ATOM 2275 C C . THR A 1 284 ? 28.843 36.136 -4.373 1.00 24.08 284 THR A C 1
ATOM 2277 O O . THR A 1 284 ? 27.747 36.292 -4.902 1.00 24.08 284 THR A O 1
ATOM 2280 N N . ALA A 1 285 ? 29.000 35.683 -3.133 1.00 32.56 285 ALA A N 1
ATOM 2281 C CA . ALA A 1 285 ? 27.950 35.488 -2.152 1.00 32.56 285 ALA A CA 1
ATOM 2282 C C . ALA A 1 285 ? 27.539 36.821 -1.507 1.00 32.56 285 ALA A C 1
ATOM 2284 O O . ALA A 1 285 ? 28.406 37.611 -1.140 1.00 32.56 285 ALA A O 1
ATOM 2285 N N . THR A 1 286 ? 26.244 36.997 -1.242 1.00 25.86 286 THR A N 1
ATOM 2286 C CA . THR A 1 286 ? 25.701 37.848 -0.166 1.00 25.86 286 THR A CA 1
ATOM 2287 C C . THR A 1 286 ? 24.359 37.248 0.275 1.00 25.86 286 THR A C 1
ATOM 2289 O O . THR A 1 286 ? 23.404 37.192 -0.485 1.00 25.86 286 THR A O 1
ATOM 2292 N N . ARG A 1 287 ? 24.332 36.535 1.406 1.00 23.22 287 ARG A N 1
ATOM 2293 C CA . ARG A 1 287 ? 24.067 37.033 2.771 1.00 23.22 287 ARG A CA 1
ATOM 2294 C C . ARG A 1 287 ? 22.595 37.408 2.978 1.00 23.22 287 ARG A C 1
ATOM 2296 O O . ARG A 1 287 ? 22.222 38.559 2.790 1.00 23.22 287 ARG A O 1
ATOM 2303 N N . ASN A 1 288 ? 21.820 36.452 3.491 1.00 25.72 288 ASN A N 1
ATOM 2304 C CA . ASN A 1 288 ? 20.585 36.728 4.219 1.00 25.72 288 ASN A CA 1
ATOM 2305 C C . ASN A 1 288 ? 20.711 36.166 5.646 1.00 25.72 288 ASN A C 1
ATOM 2307 O O . ASN A 1 288 ? 21.230 35.069 5.838 1.00 25.72 288 ASN A O 1
ATOM 2311 N N . LYS A 1 289 ? 20.339 36.976 6.640 1.00 27.28 289 LYS A N 1
ATOM 2312 C CA . LYS A 1 289 ? 20.407 36.682 8.080 1.00 27.28 289 LYS A CA 1
ATOM 2313 C C . LYS A 1 289 ? 19.050 36.139 8.558 1.00 27.28 289 LYS A C 1
ATOM 2315 O O . LYS A 1 289 ? 18.074 36.842 8.328 1.00 27.28 289 LYS A O 1
ATOM 2320 N N . ASN A 1 290 ? 19.091 34.994 9.260 1.00 27.72 290 ASN A N 1
ATOM 2321 C CA . ASN A 1 290 ? 18.327 34.567 10.460 1.00 27.72 290 ASN A CA 1
ATOM 2322 C C . ASN A 1 290 ? 16.785 34.691 10.466 1.00 27.72 290 ASN A C 1
ATOM 2324 O O . ASN A 1 290 ? 16.265 35.749 10.145 1.00 27.72 290 ASN A O 1
ATOM 2328 N N . ASP A 1 291 ? 15.952 33.739 10.913 1.00 25.83 291 ASP A N 1
ATOM 2329 C CA . ASP A 1 291 ? 16.030 32.452 11.652 1.00 25.83 291 ASP A CA 1
ATOM 2330 C C . ASP A 1 291 ? 14.639 31.769 11.450 1.00 25.83 291 ASP A C 1
ATOM 2332 O O . ASP A 1 291 ? 13.665 32.486 11.244 1.00 25.83 291 ASP A O 1
ATOM 2336 N N . GLY A 1 292 ? 14.380 30.456 11.484 1.00 25.22 292 GLY A N 1
ATOM 2337 C CA . GLY A 1 292 ? 15.156 29.254 11.772 1.00 25.22 292 GLY A CA 1
ATOM 2338 C C . GLY A 1 292 ? 14.317 27.985 11.476 1.00 25.22 292 GLY A C 1
ATOM 2339 O O . GLY A 1 292 ? 13.118 28.071 11.225 1.00 25.22 292 GLY A O 1
ATOM 2340 N N . ALA A 1 293 ? 14.987 26.825 11.521 1.00 29.42 293 ALA A N 1
ATOM 2341 C CA . ALA A 1 293 ? 14.458 25.448 11.479 1.00 29.42 293 ALA A CA 1
ATOM 2342 C C . ALA A 1 293 ? 13.836 24.929 10.158 1.00 29.42 293 ALA A C 1
ATOM 2344 O O . ALA A 1 293 ? 12.703 24.465 10.134 1.00 29.42 293 ALA A O 1
ATOM 2345 N N . GLY A 1 294 ? 14.611 24.926 9.065 1.00 29.27 294 GLY A N 1
ATOM 2346 C CA . GLY A 1 294 ? 14.232 24.214 7.828 1.00 29.27 294 GLY A CA 1
ATOM 2347 C C . GLY A 1 294 ? 15.383 23.759 6.922 1.00 29.27 294 GLY A C 1
ATOM 2348 O O . GLY A 1 294 ? 15.138 23.189 5.870 1.00 29.27 294 GLY A O 1
ATOM 2349 N N . GLN A 1 295 ? 16.645 23.986 7.296 1.00 29.36 295 GLN A N 1
ATOM 2350 C CA . GLN A 1 295 ? 17.799 23.654 6.454 1.00 29.36 295 GLN A CA 1
ATOM 2351 C C . GLN A 1 295 ? 18.812 22.836 7.244 1.00 29.36 295 GLN A C 1
ATOM 2353 O O . GLN A 1 295 ? 19.716 23.377 7.877 1.00 29.36 295 GLN A O 1
ATOM 2358 N N . ARG A 1 296 ? 18.620 21.516 7.242 1.00 27.41 296 ARG A N 1
ATOM 2359 C CA . ARG A 1 296 ? 19.680 20.548 7.562 1.00 27.41 296 ARG A CA 1
ATOM 2360 C C . ARG A 1 296 ? 19.443 19.141 6.998 1.00 27.41 296 ARG A C 1
ATOM 2362 O O . ARG A 1 296 ? 20.150 18.226 7.397 1.00 27.41 296 ARG A O 1
ATOM 2369 N N . LEU A 1 297 ? 18.494 18.970 6.070 1.00 29.42 297 LEU A N 1
ATOM 2370 C CA . LEU A 1 297 ? 18.257 17.691 5.387 1.00 29.42 297 LEU A CA 1
ATOM 2371 C C . LEU A 1 297 ? 19.009 17.600 4.045 1.00 29.42 297 LEU A C 1
ATOM 2373 O O . LEU A 1 297 ? 19.565 16.552 3.727 1.00 29.42 297 LEU A O 1
ATOM 2377 N N . ASP A 1 298 ? 19.126 18.713 3.314 1.00 28.66 298 ASP A N 1
ATOM 2378 C CA . ASP A 1 298 ? 19.723 18.733 1.966 1.00 28.66 298 ASP A CA 1
ATOM 2379 C C . ASP A 1 298 ? 21.238 18.447 1.961 1.00 28.66 298 ASP A C 1
ATOM 2381 O O . ASP A 1 298 ? 21.750 17.784 1.061 1.00 28.66 298 ASP A O 1
ATOM 2385 N N . GLU A 1 299 ? 21.974 18.878 2.994 1.00 26.48 299 GLU A N 1
ATOM 2386 C CA . GLU A 1 299 ? 23.406 18.557 3.139 1.00 26.48 299 GLU A CA 1
ATOM 2387 C C . GLU A 1 299 ? 23.642 17.111 3.603 1.00 26.48 299 GLU A C 1
ATOM 2389 O O . GLU A 1 299 ? 24.674 16.527 3.275 1.00 26.48 299 GLU A O 1
ATOM 2394 N N . VAL A 1 300 ? 22.683 16.504 4.314 1.00 29.08 300 VAL A N 1
ATOM 2395 C CA . VAL A 1 300 ? 22.769 15.108 4.776 1.00 29.08 300 VAL A CA 1
ATOM 2396 C C . VAL A 1 300 ? 22.447 14.137 3.637 1.00 29.08 300 VAL A C 1
ATOM 2398 O O . VAL A 1 300 ? 23.136 13.130 3.500 1.00 29.08 300 VAL A O 1
ATOM 2401 N N . LEU A 1 301 ? 21.501 14.476 2.752 1.00 30.42 301 LEU A N 1
ATOM 2402 C CA . LEU A 1 301 ? 21.217 13.719 1.521 1.00 30.42 301 LEU A CA 1
ATOM 2403 C C . LEU A 1 301 ? 22.418 13.690 0.557 1.00 30.42 301 LEU A C 1
ATOM 2405 O O . LEU A 1 301 ? 22.691 12.660 -0.056 1.00 30.42 301 LEU A O 1
ATOM 2409 N N . PHE A 1 302 ? 23.198 14.774 0.481 1.00 26.59 302 PHE A N 1
ATOM 2410 C CA . PHE A 1 302 ? 24.452 14.800 -0.286 1.00 26.59 302 PHE A CA 1
ATOM 2411 C C . PHE A 1 302 ? 25.644 14.150 0.440 1.00 26.59 302 PHE A C 1
ATOM 2413 O O . PHE A 1 302 ? 26.572 13.675 -0.220 1.00 26.59 302 PHE A O 1
ATOM 2420 N N . ALA A 1 303 ? 25.643 14.109 1.776 1.00 26.50 303 ALA A N 1
ATOM 2421 C CA . ALA A 1 303 ? 26.705 13.485 2.567 1.00 26.50 303 ALA A CA 1
ATOM 2422 C C . ALA A 1 303 ? 26.542 11.961 2.696 1.00 26.50 303 ALA A C 1
ATOM 2424 O O . ALA A 1 303 ? 27.539 11.248 2.641 1.00 26.50 303 ALA A O 1
ATOM 2425 N N . ALA A 1 304 ? 25.313 11.440 2.776 1.00 29.81 304 ALA A N 1
ATOM 2426 C CA . ALA A 1 304 ? 25.042 9.998 2.829 1.00 29.81 304 ALA A CA 1
ATOM 2427 C C . ALA A 1 304 ? 25.271 9.276 1.484 1.00 29.81 304 ALA A C 1
ATOM 2429 O O . ALA A 1 304 ? 25.269 8.049 1.420 1.00 29.81 304 ALA A O 1
ATOM 2430 N N . ALA A 1 305 ? 25.523 10.043 0.418 1.00 29.92 305 ALA A N 1
ATOM 2431 C CA . ALA A 1 305 ? 26.050 9.564 -0.857 1.00 29.92 305 ALA A CA 1
ATOM 2432 C C . ALA A 1 305 ? 27.588 9.401 -0.862 1.00 29.92 305 ALA A C 1
ATOM 2434 O O . ALA A 1 305 ? 28.154 9.006 -1.882 1.00 29.92 305 ALA A O 1
ATOM 2435 N N . GLN A 1 306 ? 28.287 9.695 0.244 1.00 28.80 306 GLN A N 1
ATOM 2436 C CA . GLN A 1 306 ? 29.701 9.349 0.420 1.00 28.80 306 GLN A CA 1
ATOM 2437 C C . GLN A 1 306 ? 29.835 7.925 0.968 1.00 28.80 306 GLN A C 1
ATOM 2439 O O . GLN A 1 306 ? 30.230 7.710 2.108 1.00 28.80 306 GLN A O 1
ATOM 2444 N N . VAL A 1 307 ? 29.527 6.947 0.117 1.00 30.33 307 VAL A N 1
ATOM 2445 C CA . VAL A 1 307 ? 30.258 5.673 0.145 1.00 30.33 307 VAL A CA 1
ATOM 2446 C C . VAL A 1 307 ? 31.708 5.999 -0.236 1.00 30.33 307 VAL A C 1
ATOM 2448 O O . VAL A 1 307 ? 31.929 6.870 -1.085 1.00 30.33 307 VAL A O 1
ATOM 2451 N N . ASP A 1 308 ? 32.673 5.380 0.446 1.00 28.28 308 ASP A N 1
ATOM 2452 C CA . ASP A 1 308 ? 34.109 5.664 0.365 1.00 28.28 308 ASP A CA 1
ATOM 2453 C C . ASP A 1 308 ? 34.583 6.086 -1.036 1.00 28.28 308 ASP A C 1
ATOM 2455 O O . ASP A 1 308 ? 34.488 5.362 -2.026 1.00 28.28 308 ASP A O 1
ATOM 2459 N N . ARG A 1 309 ? 35.127 7.305 -1.116 1.00 26.02 309 ARG A N 1
ATOM 2460 C CA . ARG A 1 309 ? 35.636 7.942 -2.343 1.00 26.02 309 ARG A CA 1
ATOM 2461 C C . ARG A 1 309 ? 36.938 7.325 -2.881 1.00 26.02 309 ARG A C 1
ATOM 2463 O O . ARG A 1 309 ? 37.631 7.993 -3.652 1.00 26.02 309 ARG A O 1
ATOM 2470 N N . GLU A 1 310 ? 37.287 6.098 -2.509 1.00 28.02 310 GLU A N 1
ATOM 2471 C CA . GLU A 1 310 ? 38.506 5.449 -3.009 1.00 28.02 310 GLU A CA 1
ATOM 2472 C C . GLU A 1 310 ? 38.298 4.573 -4.255 1.00 28.02 310 GLU A C 1
ATOM 2474 O O . GLU A 1 310 ? 39.267 4.380 -4.981 1.00 28.02 310 GLU A O 1
ATOM 2479 N N . ASP A 1 311 ? 37.059 4.232 -4.641 1.00 33.31 311 ASP A N 1
ATOM 2480 C CA . ASP A 1 311 ? 36.785 3.411 -5.841 1.00 33.31 311 ASP A CA 1
ATOM 2481 C C . ASP A 1 311 ? 35.952 4.121 -6.927 1.00 33.31 311 ASP A C 1
ATOM 2483 O O . ASP A 1 311 ? 35.107 3.526 -7.596 1.00 33.31 311 ASP A O 1
ATOM 2487 N N . ILE A 1 312 ? 36.192 5.417 -7.154 1.00 31.08 312 ILE A N 1
ATOM 2488 C CA . ILE A 1 312 ? 35.718 6.099 -8.372 1.00 31.08 312 ILE A CA 1
ATOM 2489 C C . ILE A 1 312 ? 36.875 6.106 -9.381 1.00 31.08 312 ILE A C 1
ATOM 2491 O O . ILE A 1 312 ? 37.822 6.883 -9.194 1.00 31.08 312 ILE A O 1
ATOM 2495 N N . PRO A 1 313 ? 36.835 5.309 -10.469 1.00 35.12 313 PRO A N 1
ATOM 2496 C CA . PRO A 1 313 ? 37.814 5.429 -11.538 1.00 35.12 313 PRO A CA 1
ATOM 2497 C C . PRO A 1 313 ? 37.793 6.868 -12.063 1.00 35.12 313 PRO A C 1
ATOM 2499 O O . PRO A 1 313 ? 36.776 7.363 -12.541 1.00 35.12 313 PRO A O 1
ATOM 2502 N N . LYS A 1 314 ? 38.929 7.570 -11.973 1.00 36.88 314 LYS A N 1
ATOM 2503 C CA . LYS A 1 314 ? 39.079 8.978 -12.399 1.00 36.88 314 LYS A CA 1
ATOM 2504 C C . LYS A 1 314 ? 38.914 9.204 -13.913 1.00 36.88 314 LYS A C 1
ATOM 2506 O O . LYS A 1 314 ? 39.087 10.328 -14.375 1.00 36.88 314 LYS A O 1
ATOM 2511 N N . ASN A 1 315 ? 38.551 8.170 -14.668 1.00 38.00 315 ASN A N 1
ATOM 2512 C CA . ASN A 1 315 ? 38.294 8.207 -16.099 1.00 38.00 315 ASN A CA 1
ATOM 2513 C C . ASN A 1 315 ? 36.908 7.600 -16.358 1.00 38.00 315 ASN A C 1
ATOM 2515 O O . ASN A 1 315 ? 36.687 6.449 -15.990 1.00 38.00 315 ASN A O 1
ATOM 2519 N N . MET A 1 316 ? 36.000 8.343 -17.008 1.00 32.75 316 MET A N 1
ATOM 2520 C CA . MET A 1 316 ? 34.800 7.734 -17.602 1.00 32.75 316 MET A CA 1
ATOM 2521 C C . MET A 1 316 ? 35.250 6.602 -18.542 1.00 32.75 316 MET A C 1
ATOM 2523 O O . MET A 1 316 ? 36.108 6.856 -19.399 1.00 32.75 316 MET A O 1
ATOM 2527 N N . PRO A 1 317 ? 34.725 5.375 -18.409 1.00 39.94 317 PRO A N 1
ATOM 2528 C CA . PRO A 1 317 ? 35.098 4.291 -19.303 1.00 39.94 317 PRO A CA 1
ATOM 2529 C C . PRO A 1 317 ? 34.620 4.569 -20.731 1.00 39.94 317 PRO A C 1
ATOM 2531 O O . PRO A 1 317 ? 33.564 5.150 -20.965 1.00 39.94 317 PRO A O 1
ATOM 2534 N N . GLN A 1 318 ? 35.422 4.142 -21.708 1.00 40.62 318 GLN A N 1
ATOM 2535 C CA . GLN A 1 318 ? 35.224 4.437 -23.134 1.00 40.62 318 GLN A CA 1
ATOM 2536 C C . GLN A 1 318 ? 33.985 3.759 -23.763 1.00 40.62 318 GLN A C 1
ATOM 2538 O O . GLN A 1 318 ? 33.631 4.109 -24.884 1.00 40.62 318 GLN A O 1
ATOM 2543 N N . ASN A 1 319 ? 33.316 2.842 -23.048 1.00 55.81 319 ASN A N 1
ATOM 2544 C CA . ASN A 1 319 ? 32.188 2.026 -23.526 1.00 55.81 319 ASN A CA 1
ATOM 2545 C C . ASN A 1 319 ? 30.925 2.165 -22.644 1.00 55.81 319 ASN A C 1
ATOM 2547 O O . ASN A 1 319 ? 30.207 1.188 -22.444 1.00 55.81 319 ASN A O 1
ATOM 2551 N N . LEU A 1 320 ? 30.669 3.350 -22.081 1.00 71.19 320 LEU A N 1
ATOM 2552 C CA . LEU A 1 320 ? 29.465 3.609 -21.285 1.00 71.19 320 LEU A CA 1
ATOM 2553 C C . LEU A 1 320 ? 28.214 3.600 -22.182 1.00 71.19 320 LEU A C 1
ATOM 2555 O O . LEU A 1 320 ? 28.112 4.403 -23.112 1.00 71.19 320 LEU A O 1
ATOM 2559 N N . GLN A 1 321 ? 27.263 2.708 -21.904 1.00 82.00 321 GLN A N 1
ATOM 2560 C CA . GLN A 1 321 ? 25.952 2.704 -22.557 1.00 82.00 321 GLN A CA 1
ATOM 2561 C C . GLN A 1 321 ? 24.935 3.426 -21.676 1.00 82.00 321 GLN A C 1
ATOM 2563 O O . GLN A 1 321 ? 24.847 3.141 -20.486 1.00 82.00 321 GLN A O 1
ATOM 2568 N N . GLU A 1 322 ? 24.165 4.351 -22.254 1.00 89.31 322 GLU A N 1
ATOM 2569 C CA . GLU A 1 322 ? 23.195 5.176 -21.525 1.00 89.31 322 GLU A CA 1
ATOM 2570 C C . GLU A 1 322 ? 21.804 5.085 -22.152 1.00 89.31 322 GLU A C 1
ATOM 2572 O O . GLU A 1 322 ? 21.626 5.262 -23.364 1.00 89.31 322 GLU A O 1
ATOM 2577 N N . HIS A 1 323 ? 20.790 4.863 -21.320 1.00 90.50 323 HIS A N 1
ATOM 2578 C CA . HIS A 1 323 ? 19.401 4.758 -21.746 1.00 90.50 323 HIS A CA 1
ATOM 2579 C C . HIS A 1 323 ? 18.473 5.550 -20.824 1.00 90.50 323 HIS A C 1
ATOM 2581 O O . HIS A 1 323 ? 18.550 5.451 -19.602 1.00 90.50 323 HIS A O 1
ATOM 2587 N N . TRP A 1 324 ? 17.573 6.323 -21.432 1.00 93.50 324 TRP A N 1
ATOM 2588 C CA . TRP A 1 324 ? 16.570 7.131 -20.743 1.00 93.50 324 TRP A CA 1
ATOM 2589 C C . TRP A 1 324 ? 15.174 6.606 -21.059 1.00 93.50 324 TRP A C 1
ATOM 2591 O O . TRP A 1 324 ? 14.897 6.201 -22.190 1.00 93.50 324 TRP A O 1
ATOM 2601 N N . TYR A 1 325 ? 14.296 6.632 -20.061 1.00 93.31 325 TYR A N 1
ATOM 2602 C CA . TYR A 1 325 ? 12.936 6.118 -20.152 1.00 93.31 325 TYR A CA 1
ATOM 2603 C C . TYR A 1 325 ? 11.957 7.064 -19.463 1.00 93.31 325 TYR A C 1
ATOM 2605 O O . TYR A 1 325 ? 12.233 7.564 -18.375 1.00 93.31 325 TYR A O 1
ATOM 2613 N N . ASN A 1 326 ? 10.791 7.265 -20.072 1.00 94.19 326 ASN A N 1
ATOM 2614 C CA . ASN A 1 326 ? 9.634 7.845 -19.403 1.00 94.19 326 ASN A CA 1
ATOM 2615 C C . ASN A 1 326 ? 8.929 6.765 -18.592 1.00 94.19 326 ASN A C 1
ATOM 2617 O O . ASN A 1 326 ? 8.748 5.648 -19.079 1.00 94.19 326 ASN A O 1
ATOM 2621 N N . PHE A 1 327 ? 8.481 7.128 -17.397 1.00 91.06 327 PHE A N 1
ATOM 2622 C CA . PHE A 1 327 ? 7.659 6.288 -16.540 1.00 91.06 327 PHE A CA 1
ATOM 2623 C C . PHE A 1 327 ? 6.223 6.806 -16.562 1.00 91.06 327 PHE A C 1
ATOM 2625 O O . PHE A 1 327 ? 5.970 7.973 -16.252 1.00 91.06 327 PHE A O 1
ATOM 2632 N N . THR A 1 328 ? 5.288 5.954 -16.971 1.00 89.69 328 THR A N 1
ATOM 2633 C CA . THR A 1 328 ? 3.892 6.327 -17.210 1.00 89.69 328 THR A CA 1
ATOM 2634 C C . THR A 1 328 ? 2.962 5.412 -16.428 1.00 89.69 328 THR A C 1
ATOM 2636 O O . THR A 1 328 ? 3.116 4.193 -16.457 1.00 89.69 328 THR A O 1
ATOM 2639 N N . LEU A 1 329 ? 1.963 5.996 -15.775 1.00 85.19 329 LEU A N 1
ATOM 2640 C CA . LEU A 1 329 ? 0.900 5.294 -15.064 1.00 85.19 329 LEU A CA 1
ATOM 2641 C C . LEU A 1 329 ? -0.444 5.830 -15.551 1.00 85.19 329 LEU A C 1
ATOM 2643 O O . LEU A 1 329 ? -0.624 7.040 -15.637 1.00 85.19 329 LEU A O 1
ATOM 2647 N N . MET A 1 330 ? -1.386 4.952 -15.908 1.00 79.75 330 MET A N 1
ATOM 2648 C CA . MET A 1 330 ? -2.688 5.360 -16.473 1.00 79.75 330 MET A CA 1
ATOM 2649 C C . MET A 1 330 ? -2.571 6.275 -17.713 1.00 79.75 330 MET A C 1
ATOM 2651 O O . MET A 1 330 ? -3.406 7.152 -17.922 1.00 79.75 330 MET A O 1
ATOM 2655 N N . ASN A 1 331 ? -1.545 6.063 -18.545 1.00 82.00 331 ASN A N 1
ATOM 2656 C CA . ASN A 1 331 ? -1.179 6.917 -19.689 1.00 82.00 331 ASN A CA 1
ATOM 2657 C C . ASN A 1 331 ? -0.722 8.344 -19.324 1.00 82.00 331 ASN A C 1
ATOM 2659 O O . ASN A 1 331 ? -0.594 9.187 -20.210 1.00 82.00 331 ASN A O 1
ATOM 2663 N N . THR A 1 332 ? -0.429 8.601 -18.051 1.00 88.25 332 THR A N 1
ATOM 2664 C CA . THR A 1 332 ? 0.087 9.871 -17.542 1.00 88.25 332 THR A CA 1
ATOM 2665 C C . THR A 1 332 ? 1.558 9.723 -17.162 1.00 88.25 332 THR A C 1
ATOM 2667 O O . THR A 1 332 ? 1.921 8.789 -16.445 1.00 88.25 332 THR A O 1
ATOM 2670 N N . LYS A 1 333 ? 2.430 10.616 -17.652 1.00 91.69 333 LYS A N 1
ATOM 2671 C CA . LYS A 1 333 ? 3.858 10.592 -17.303 1.00 91.69 333 LYS A CA 1
ATOM 2672 C C . LYS A 1 333 ? 4.024 11.027 -15.850 1.00 91.69 333 LYS A C 1
ATOM 2674 O O . LYS A 1 333 ? 3.768 12.182 -15.519 1.00 91.69 333 LYS A O 1
ATOM 2679 N N . ILE A 1 334 ? 4.508 10.111 -15.022 1.00 92.12 334 ILE A N 1
ATOM 2680 C CA . ILE A 1 334 ? 4.725 10.329 -13.590 1.00 92.12 334 ILE A CA 1
ATOM 2681 C C . ILE A 1 334 ? 6.208 10.383 -13.232 1.00 92.12 334 ILE A C 1
ATOM 2683 O O . ILE A 1 334 ? 6.550 10.719 -12.111 1.00 92.12 334 ILE A O 1
ATOM 2687 N N . GLY A 1 335 ? 7.121 10.068 -14.150 1.00 93.81 335 GLY A N 1
ATOM 2688 C CA . GLY A 1 335 ? 8.535 10.047 -13.803 1.00 93.81 335 GLY A CA 1
ATOM 2689 C C . GLY A 1 335 ? 9.452 9.633 -14.936 1.00 93.81 335 GLY A C 1
ATOM 2690 O O . GLY A 1 335 ? 9.058 9.613 -16.107 1.00 93.81 335 GLY A O 1
ATOM 2691 N N . TYR A 1 336 ? 10.678 9.278 -14.572 1.00 94.25 336 TYR A N 1
ATOM 2692 C CA . TYR A 1 336 ? 11.677 8.775 -15.503 1.00 94.25 336 TYR A CA 1
ATOM 2693 C C . TYR A 1 336 ? 12.595 7.737 -14.861 1.00 94.25 336 TYR A C 1
ATOM 2695 O O . TYR A 1 336 ? 12.733 7.645 -13.640 1.00 94.25 336 TYR A O 1
ATOM 2703 N N . MET A 1 337 ? 13.259 6.974 -15.722 1.00 93.12 337 MET A N 1
ATOM 2704 C CA . MET A 1 337 ? 14.329 6.059 -15.357 1.00 93.12 337 MET A CA 1
ATOM 2705 C C . MET A 1 337 ? 15.538 6.305 -16.259 1.00 93.12 337 MET A C 1
ATOM 2707 O O . MET A 1 337 ? 15.402 6.520 -17.464 1.00 93.12 337 MET A O 1
ATOM 2711 N N . TYR A 1 338 ? 16.721 6.285 -15.663 1.00 92.94 338 TYR A N 1
ATOM 2712 C CA . TYR A 1 338 ? 18.005 6.416 -16.331 1.00 92.94 338 TYR A CA 1
ATOM 2713 C C . TYR A 1 338 ? 18.870 5.210 -15.982 1.00 92.94 338 TYR A C 1
ATOM 2715 O O . TYR A 1 338 ? 19.061 4.920 -14.804 1.00 92.94 338 TYR A O 1
ATOM 2723 N N . ILE A 1 339 ? 19.377 4.522 -17.001 1.00 90.75 339 ILE A N 1
ATOM 2724 C CA . ILE A 1 339 ? 20.245 3.354 -16.862 1.00 90.75 339 ILE A CA 1
ATOM 2725 C C . ILE A 1 339 ? 21.581 3.674 -17.521 1.00 90.75 339 ILE A C 1
ATOM 2727 O O . ILE A 1 339 ? 21.611 4.133 -18.666 1.00 90.75 339 ILE A O 1
ATOM 2731 N N . SER A 1 340 ? 22.671 3.411 -16.808 1.00 91.06 340 SER A N 1
ATOM 2732 C CA . SER A 1 340 ? 24.027 3.446 -17.345 1.00 91.06 340 SER A CA 1
ATOM 2733 C C . SER A 1 340 ? 24.756 2.142 -17.058 1.00 91.06 340 SER A C 1
ATOM 2735 O O . SER A 1 340 ? 24.776 1.712 -15.903 1.00 91.06 340 SER A O 1
ATOM 2737 N N . SER A 1 341 ? 25.390 1.572 -18.076 1.00 88.94 341 SER A N 1
ATOM 2738 C CA . SER A 1 341 ? 26.065 0.275 -17.999 1.00 88.94 341 SER A CA 1
ATOM 2739 C C . SER A 1 341 ? 27.504 0.368 -18.491 1.00 88.94 341 SER A C 1
ATOM 2741 O O . SER A 1 341 ? 27.784 1.010 -19.508 1.00 88.94 341 SER A O 1
ATOM 2743 N N . GLU A 1 342 ? 28.417 -0.289 -17.780 1.00 89.75 342 GLU A N 1
ATOM 2744 C CA . GLU A 1 342 ? 29.839 -0.354 -18.119 1.00 89.75 342 GLU A CA 1
ATOM 2745 C C . GLU A 1 342 ? 30.442 -1.720 -17.763 1.00 89.75 342 GLU A C 1
ATOM 2747 O O . GLU A 1 342 ? 30.050 -2.350 -16.783 1.00 89.75 342 GLU A O 1
ATOM 2752 N N . LYS A 1 343 ? 31.440 -2.162 -18.535 1.00 89.88 343 LYS A N 1
ATOM 2753 C CA . LYS A 1 343 ? 32.273 -3.319 -18.178 1.00 89.88 343 LYS A CA 1
ATOM 2754 C C . LYS A 1 343 ? 33.306 -2.902 -17.134 1.00 89.88 343 LYS A C 1
ATOM 2756 O O . LYS A 1 343 ? 33.988 -1.892 -17.319 1.00 89.88 343 LYS A O 1
ATOM 2761 N N . THR A 1 344 ? 33.448 -3.685 -16.072 1.00 92.81 344 THR A N 1
ATOM 2762 C CA . THR A 1 344 ? 34.441 -3.467 -15.011 1.00 92.81 344 THR A CA 1
ATOM 2763 C C . THR A 1 344 ? 34.920 -4.800 -14.428 1.00 92.81 344 THR A C 1
ATOM 2765 O O . THR A 1 344 ? 34.526 -5.867 -14.888 1.00 92.81 344 THR A O 1
ATOM 2768 N N . GLU A 1 345 ? 35.788 -4.748 -13.423 1.00 90.69 345 GLU A N 1
ATOM 2769 C CA . GLU A 1 345 ? 36.238 -5.908 -12.655 1.00 90.69 345 GLU A CA 1
ATOM 2770 C C . GLU A 1 345 ? 35.684 -5.830 -11.224 1.00 90.69 345 GLU A C 1
ATOM 2772 O O . GLU A 1 345 ? 35.693 -4.762 -10.605 1.00 90.69 345 GLU A O 1
ATOM 2777 N N . TYR A 1 346 ? 35.203 -6.952 -10.689 1.00 89.19 346 TYR A N 1
ATOM 2778 C CA . TYR A 1 346 ? 34.804 -7.090 -9.287 1.00 89.19 346 TYR A CA 1
ATOM 2779 C C . TYR A 1 346 ? 35.249 -8.458 -8.774 1.00 89.19 346 TYR A C 1
ATOM 2781 O O . TYR A 1 346 ? 34.962 -9.481 -9.387 1.00 89.19 346 TYR A O 1
ATOM 2789 N N . GLY A 1 347 ? 35.984 -8.491 -7.660 1.00 85.44 347 GLY A N 1
ATOM 2790 C CA . GLY A 1 347 ? 36.452 -9.753 -7.073 1.00 85.44 347 GLY A CA 1
ATOM 2791 C C . GLY A 1 347 ? 37.367 -10.596 -7.978 1.00 85.44 347 GLY A C 1
ATOM 2792 O O . GLY A 1 347 ? 37.451 -11.804 -7.777 1.00 85.44 347 GLY A O 1
ATOM 2793 N N . GLY A 1 348 ? 38.046 -9.991 -8.962 1.00 87.25 348 GLY A N 1
ATOM 2794 C CA . GLY A 1 348 ? 38.891 -10.702 -9.932 1.00 87.25 348 GLY A CA 1
ATOM 2795 C C . GLY A 1 348 ? 38.146 -11.282 -11.143 1.00 87.25 348 GLY A C 1
ATOM 2796 O O . GLY A 1 348 ? 38.756 -11.983 -11.950 1.00 87.25 348 GLY A O 1
ATOM 2797 N N . GLU A 1 349 ? 36.841 -11.025 -11.265 1.00 90.44 349 GLU A N 1
ATOM 2798 C CA . GLU A 1 349 ? 35.981 -11.439 -12.380 1.00 90.44 349 GLU A CA 1
ATOM 2799 C C . GLU A 1 349 ? 35.584 -10.211 -13.220 1.00 90.44 349 GLU A C 1
ATOM 2801 O O . GLU A 1 349 ? 35.345 -9.129 -12.677 1.00 90.44 349 GLU A O 1
ATOM 2806 N N . GLU A 1 350 ? 35.509 -10.363 -14.546 1.00 92.94 350 GLU A N 1
ATOM 2807 C CA . GLU A 1 350 ? 34.928 -9.338 -15.424 1.00 92.94 350 GLU A CA 1
ATOM 2808 C C . GLU A 1 350 ? 33.404 -9.331 -15.248 1.00 92.94 350 GLU A C 1
ATOM 2810 O O . GLU A 1 350 ? 32.747 -10.357 -15.433 1.00 92.94 350 GLU A O 1
ATOM 2815 N N . VAL A 1 351 ? 32.847 -8.173 -14.901 1.00 92.62 351 VAL A N 1
ATOM 2816 C CA . VAL A 1 351 ? 31.426 -7.996 -14.584 1.00 92.62 351 VAL A CA 1
ATOM 2817 C C . VAL A 1 351 ? 30.827 -6.811 -15.339 1.00 92.62 351 VAL A C 1
ATOM 2819 O O . VAL A 1 351 ? 31.521 -5.855 -15.698 1.00 92.62 351 VAL A O 1
ATOM 2822 N N . ASP A 1 352 ? 29.514 -6.851 -15.548 1.00 91.06 352 ASP A N 1
ATOM 2823 C CA . ASP A 1 352 ? 28.733 -5.688 -15.969 1.00 91.06 352 ASP A CA 1
ATOM 2824 C C . ASP A 1 352 ? 28.306 -4.892 -14.739 1.00 91.06 352 ASP A C 1
ATOM 2826 O O . ASP A 1 352 ? 27.633 -5.417 -13.853 1.00 91.06 352 ASP A O 1
ATOM 2830 N N . ARG A 1 353 ? 28.693 -3.618 -14.672 1.00 93.31 353 ARG A N 1
ATOM 2831 C CA . ARG A 1 353 ? 28.215 -2.694 -13.647 1.00 93.31 353 ARG A CA 1
ATOM 2832 C C . ARG A 1 353 ? 27.091 -1.849 -14.214 1.00 93.31 353 ARG A C 1
ATOM 2834 O O . ARG A 1 353 ? 27.317 -1.017 -15.093 1.00 93.31 353 ARG A O 1
ATOM 2841 N N . ASN A 1 354 ? 25.902 -2.011 -13.650 1.00 91.56 354 ASN A N 1
ATOM 2842 C CA . ASN A 1 354 ? 24.741 -1.203 -13.992 1.00 91.56 354 ASN A CA 1
ATOM 2843 C C . ASN A 1 354 ? 24.444 -0.219 -12.878 1.00 91.56 354 ASN A C 1
ATOM 2845 O O . ASN A 1 354 ? 24.493 -0.561 -11.699 1.00 91.56 354 ASN A O 1
ATOM 2849 N N . LYS A 1 355 ? 24.086 1.003 -13.259 1.00 93.50 355 LYS A N 1
ATOM 2850 C CA . LYS A 1 355 ? 23.528 2.007 -12.361 1.00 93.50 355 LYS A CA 1
ATOM 2851 C C . LYS A 1 355 ? 22.195 2.486 -12.908 1.00 93.50 355 LYS A C 1
ATOM 2853 O O . LYS A 1 355 ? 22.111 2.924 -14.051 1.00 93.50 355 LYS A O 1
ATOM 2858 N N . ILE A 1 356 ? 21.172 2.425 -12.067 1.00 91.88 356 ILE A N 1
ATOM 2859 C CA . ILE A 1 356 ? 19.787 2.728 -12.400 1.00 91.88 356 ILE A CA 1
ATOM 2860 C C . ILE A 1 356 ? 19.302 3.818 -11.454 1.00 91.88 356 ILE A C 1
ATOM 2862 O O . ILE A 1 356 ? 19.278 3.645 -10.238 1.00 91.88 356 ILE A O 1
ATOM 2866 N N . ASN A 1 357 ? 18.900 4.952 -12.008 1.00 93.12 357 ASN A N 1
ATOM 2867 C CA . ASN A 1 357 ? 18.277 6.049 -11.285 1.00 93.12 357 ASN A CA 1
ATOM 2868 C C . ASN A 1 357 ? 16.809 6.122 -11.691 1.00 93.12 357 ASN A C 1
ATOM 2870 O O . ASN A 1 357 ? 16.508 6.236 -12.875 1.00 93.12 357 ASN A O 1
ATOM 2874 N N . THR A 1 358 ? 15.892 6.060 -10.731 1.00 91.75 358 THR A N 1
ATOM 2875 C CA . THR A 1 358 ? 14.457 6.236 -10.994 1.00 91.75 358 THR A CA 1
ATOM 2876 C C . THR A 1 358 ? 13.924 7.385 -10.155 1.00 91.75 358 THR A C 1
ATOM 2878 O O . THR A 1 358 ? 14.239 7.473 -8.968 1.00 91.75 358 THR A O 1
ATOM 2881 N N . VAL A 1 359 ? 13.107 8.232 -10.775 1.00 91.50 359 VAL A N 1
ATOM 2882 C CA . VAL A 1 359 ? 12.334 9.280 -10.104 1.00 91.50 359 VAL A CA 1
ATOM 2883 C C . VAL A 1 359 ? 10.874 9.097 -10.480 1.00 91.50 359 VAL A C 1
ATOM 2885 O O . VAL A 1 359 ? 10.552 9.004 -11.665 1.00 91.50 359 VAL A O 1
ATOM 2888 N N . ILE A 1 360 ? 10.003 9.038 -9.480 1.00 88.94 360 ILE A N 1
ATOM 2889 C CA . ILE A 1 360 ? 8.555 8.903 -9.631 1.00 88.94 360 ILE A CA 1
ATOM 2890 C C . ILE A 1 360 ? 7.883 9.994 -8.798 1.00 88.94 360 ILE A C 1
ATOM 2892 O O . ILE A 1 360 ? 8.133 10.105 -7.604 1.00 88.94 360 ILE A O 1
ATOM 2896 N N . ASN A 1 361 ? 7.007 10.767 -9.426 1.00 88.50 361 ASN A N 1
ATOM 2897 C CA . ASN A 1 361 ? 6.187 11.808 -8.826 1.00 88.50 361 ASN A CA 1
ATOM 2898 C C . ASN A 1 361 ? 4.724 11.362 -8.837 1.00 88.50 361 ASN A C 1
ATOM 2900 O O . ASN A 1 361 ? 4.141 11.101 -9.888 1.00 88.50 361 ASN A O 1
ATOM 2904 N N . LEU A 1 362 ? 4.124 11.289 -7.660 1.00 83.62 362 LEU A N 1
ATOM 2905 C CA . LEU A 1 362 ? 2.732 10.924 -7.441 1.00 83.62 362 LEU A CA 1
ATOM 2906 C C . LEU A 1 362 ? 2.078 11.948 -6.519 1.00 83.62 362 LEU A C 1
ATOM 2908 O O . LEU A 1 362 ? 2.744 12.787 -5.912 1.00 83.62 362 LEU A O 1
ATOM 2912 N N . LYS A 1 363 ? 0.758 11.845 -6.387 1.00 77.00 363 LYS A N 1
ATOM 2913 C CA . LYS A 1 363 ? 0.017 12.476 -5.301 1.00 77.00 363 LYS A CA 1
ATOM 2914 C C . LYS A 1 363 ? -0.614 11.435 -4.388 1.00 77.00 363 LYS A C 1
ATOM 2916 O O . LYS A 1 363 ? -1.031 10.370 -4.841 1.00 77.00 363 LYS A O 1
ATOM 2921 N N . GLY A 1 364 ? -0.711 11.771 -3.111 1.00 68.50 364 GLY A N 1
ATOM 2922 C CA . GLY A 1 364 ? -1.520 11.054 -2.133 1.00 68.50 364 GLY A CA 1
ATOM 2923 C C . GLY A 1 364 ? -2.414 12.042 -1.402 1.00 68.50 364 GLY A C 1
ATOM 2924 O O . GLY A 1 364 ? -1.914 12.925 -0.702 1.00 68.50 364 GLY A O 1
ATOM 2925 N N . LEU A 1 365 ? -3.732 11.938 -1.601 1.00 63.41 365 LEU A N 1
ATOM 2926 C CA . LEU A 1 365 ? -4.717 12.844 -0.992 1.00 63.41 365 LEU A CA 1
ATOM 2927 C C . LEU A 1 365 ? -4.389 14.333 -1.237 1.00 63.41 365 LEU A C 1
ATOM 2929 O O . LEU A 1 365 ? -4.508 15.176 -0.349 1.00 63.41 365 LEU A O 1
ATOM 2933 N N . GLY A 1 366 ? -3.948 14.658 -2.452 1.00 64.44 366 GLY A N 1
ATOM 2934 C CA . GLY A 1 366 ? -3.568 16.000 -2.891 1.00 64.44 366 GLY A CA 1
ATOM 2935 C C . GLY A 1 366 ? -2.152 16.451 -2.514 1.00 64.44 366 GLY A C 1
ATOM 2936 O O . GLY A 1 366 ? -1.736 17.510 -2.985 1.00 64.44 366 GLY A O 1
ATOM 2937 N N . SER A 1 367 ? -1.413 15.672 -1.720 1.00 69.31 367 SER A N 1
ATOM 2938 C CA . SER A 1 367 ? -0.032 15.978 -1.320 1.00 69.31 367 SER A CA 1
ATOM 2939 C C . SER A 1 367 ? 0.976 15.388 -2.302 1.00 69.31 367 SER A C 1
ATOM 2941 O O . SER A 1 367 ? 0.797 14.253 -2.743 1.00 69.31 367 SER A O 1
ATOM 2943 N N . ASP A 1 368 ? 2.030 16.138 -2.625 1.00 76.19 368 ASP A N 1
ATOM 2944 C CA . ASP A 1 368 ? 3.098 15.670 -3.512 1.00 76.19 368 ASP A CA 1
ATOM 2945 C C . ASP A 1 368 ? 3.944 14.577 -2.846 1.00 76.19 368 ASP A C 1
ATOM 2947 O O . ASP A 1 368 ? 4.386 14.712 -1.704 1.00 76.19 368 ASP A O 1
ATOM 2951 N N . VAL A 1 369 ? 4.191 13.504 -3.594 1.00 76.38 369 VAL A N 1
ATOM 2952 C CA . VAL A 1 369 ? 5.011 12.360 -3.200 1.00 76.38 369 VAL A CA 1
ATOM 2953 C C . VAL A 1 369 ? 6.051 12.112 -4.287 1.00 76.38 369 VAL A C 1
ATOM 2955 O O . VAL A 1 369 ? 5.715 11.674 -5.385 1.00 76.38 369 VAL A O 1
ATOM 2958 N N . THR A 1 370 ? 7.323 12.359 -3.974 1.00 83.69 370 THR A N 1
ATOM 2959 C CA . THR A 1 370 ? 8.442 12.065 -4.878 1.00 83.69 370 THR A CA 1
ATOM 2960 C C . THR A 1 370 ? 9.272 10.913 -4.332 1.00 83.69 370 THR A C 1
ATOM 2962 O O . THR A 1 370 ? 9.870 11.014 -3.261 1.00 83.69 370 THR A O 1
ATOM 2965 N N . ILE A 1 371 ? 9.331 9.829 -5.100 1.00 84.25 371 ILE A N 1
ATOM 2966 C CA . ILE A 1 371 ? 10.160 8.659 -4.833 1.00 84.25 371 ILE A CA 1
ATOM 2967 C C . ILE A 1 371 ? 11.392 8.745 -5.726 1.00 84.25 371 ILE A C 1
ATOM 2969 O O . ILE A 1 371 ? 11.296 8.714 -6.954 1.00 84.25 371 ILE A O 1
ATOM 2973 N N . GLU A 1 372 ? 12.554 8.810 -5.097 1.00 87.38 372 GLU A N 1
ATOM 2974 C CA . GLU A 1 372 ? 13.854 8.728 -5.741 1.00 87.38 372 GLU A CA 1
ATOM 2975 C C . GLU A 1 372 ? 14.542 7.445 -5.295 1.00 87.38 372 GLU A C 1
ATOM 2977 O O . GLU A 1 372 ? 14.585 7.111 -4.105 1.00 87.38 372 GLU A O 1
ATOM 2982 N N . ARG A 1 373 ? 15.094 6.713 -6.260 1.00 89.31 373 ARG A N 1
ATOM 2983 C CA . ARG A 1 373 ? 15.888 5.517 -5.988 1.00 89.31 373 ARG A CA 1
ATOM 2984 C C . ARG A 1 373 ? 17.109 5.437 -6.885 1.00 89.31 373 ARG A C 1
ATOM 2986 O O . ARG A 1 373 ? 17.054 5.770 -8.073 1.00 89.31 373 ARG A O 1
ATOM 2993 N N . THR A 1 374 ? 18.208 4.972 -6.307 1.00 91.50 374 THR A N 1
ATOM 2994 C CA . THR A 1 374 ? 19.422 4.606 -7.033 1.00 91.50 374 THR A CA 1
ATOM 2995 C C . THR A 1 374 ? 19.727 3.149 -6.756 1.00 91.50 374 THR A C 1
ATOM 2997 O O . THR A 1 374 ? 19.859 2.751 -5.606 1.00 91.50 374 THR A O 1
ATOM 3000 N N . HIS A 1 375 ? 19.875 2.364 -7.809 1.00 92.88 375 HIS A N 1
ATOM 3001 C CA . HIS A 1 375 ? 20.310 0.983 -7.737 1.00 92.88 375 HIS A CA 1
ATOM 3002 C C . HIS A 1 375 ? 21.629 0.840 -8.491 1.00 92.88 375 HIS A C 1
ATOM 3004 O O . HIS A 1 375 ? 21.810 1.430 -9.555 1.00 92.88 375 HIS A O 1
ATOM 3010 N N . VAL A 1 376 ? 22.565 0.097 -7.921 1.00 94.25 376 VAL A N 1
ATOM 3011 C CA . VAL A 1 376 ? 23.825 -0.283 -8.545 1.00 94.25 376 VAL A CA 1
ATOM 3012 C C . VAL A 1 376 ? 23.979 -1.780 -8.370 1.00 94.25 376 VAL A C 1
ATOM 3014 O O . VAL A 1 376 ? 23.827 -2.275 -7.260 1.00 94.25 376 VAL A O 1
ATOM 3017 N N . GLU A 1 377 ? 24.324 -2.488 -9.431 1.00 95.06 377 GLU A N 1
ATOM 3018 C CA . GLU A 1 377 ? 24.607 -3.921 -9.382 1.00 95.06 377 GLU A CA 1
ATOM 3019 C C . GLU A 1 377 ? 25.842 -4.255 -10.211 1.00 95.06 377 GLU A C 1
ATOM 3021 O O . GLU A 1 377 ? 26.159 -3.576 -11.189 1.00 95.06 377 GLU A O 1
ATOM 3026 N N . TYR A 1 378 ? 26.530 -5.311 -9.793 1.00 94.38 378 TYR A N 1
ATOM 3027 C CA . TYR A 1 378 ? 27.663 -5.921 -10.471 1.00 94.38 378 TYR A CA 1
ATOM 3028 C C . TYR A 1 378 ? 27.243 -7.327 -10.872 1.00 94.38 378 TYR A C 1
ATOM 3030 O O . TYR A 1 378 ? 26.964 -8.152 -10.002 1.00 94.38 378 TYR A O 1
ATOM 3038 N N . ILE A 1 379 ? 27.175 -7.599 -12.167 1.00 93.62 379 ILE A N 1
ATOM 3039 C CA . ILE A 1 379 ? 26.602 -8.825 -12.718 1.00 93.62 379 ILE A CA 1
ATOM 3040 C C . ILE A 1 379 ? 27.709 -9.668 -13.342 1.00 93.62 379 ILE A C 1
ATOM 3042 O O . ILE A 1 379 ? 28.462 -9.187 -14.189 1.00 93.62 379 ILE A O 1
ATOM 3046 N N . GLY A 1 380 ? 27.795 -10.932 -12.930 1.00 91.94 380 GLY A N 1
ATOM 3047 C CA . GLY A 1 380 ? 28.727 -11.894 -13.508 1.00 91.94 380 GLY A CA 1
ATOM 3048 C C . GLY A 1 380 ? 28.355 -12.307 -14.943 1.00 91.94 380 GLY A C 1
ATOM 3049 O O . GLY A 1 380 ? 27.238 -12.063 -15.405 1.00 91.94 380 GLY A O 1
ATOM 3050 N N . PRO A 1 381 ? 29.251 -13.004 -15.664 1.00 89.06 381 PRO A N 1
ATOM 3051 C CA . PRO A 1 381 ? 28.975 -13.541 -17.002 1.00 89.06 381 PRO A CA 1
ATOM 3052 C C . PRO A 1 381 ? 27.821 -14.560 -17.041 1.00 89.06 381 PRO A C 1
ATOM 3054 O O . PRO A 1 381 ? 27.236 -14.801 -18.095 1.00 89.06 381 PRO A O 1
ATOM 3057 N N . ASP A 1 382 ? 27.497 -15.164 -15.895 1.00 90.06 382 ASP A N 1
ATOM 3058 C CA . ASP A 1 382 ? 26.342 -16.041 -15.667 1.00 90.06 382 ASP A CA 1
ATOM 3059 C C . ASP A 1 382 ? 25.023 -15.272 -15.457 1.00 90.06 382 ASP A C 1
ATOM 3061 O O . ASP A 1 382 ? 23.983 -15.893 -15.245 1.00 90.06 382 ASP A O 1
ATOM 3065 N N . LEU A 1 383 ? 25.056 -13.937 -15.558 1.00 92.38 383 LEU A N 1
ATOM 3066 C CA . LEU A 1 383 ? 23.951 -13.003 -15.326 1.00 92.38 383 LEU A CA 1
ATOM 3067 C C . LEU A 1 383 ? 23.496 -12.905 -13.860 1.00 92.38 383 LEU A C 1
ATOM 3069 O O . LEU A 1 383 ? 22.513 -12.217 -13.573 1.00 92.38 383 LEU A O 1
ATOM 3073 N N . MET A 1 384 ? 24.209 -13.546 -12.932 1.00 94.19 384 MET A N 1
ATOM 3074 C CA . MET A 1 384 ? 23.940 -13.488 -11.497 1.00 94.19 384 MET A CA 1
ATOM 3075 C C . MET A 1 384 ? 24.517 -12.192 -10.900 1.00 94.19 384 MET A C 1
ATOM 3077 O O . MET A 1 384 ? 25.688 -11.880 -11.144 1.00 94.19 384 MET A O 1
ATOM 3081 N N . PRO A 1 385 ? 23.770 -11.456 -10.058 1.00 95.12 385 PRO A N 1
ATOM 3082 C CA . PRO A 1 385 ? 24.342 -10.368 -9.271 1.00 95.12 385 PRO A CA 1
ATOM 3083 C C . PRO A 1 385 ? 25.422 -10.893 -8.310 1.00 95.12 385 PRO A C 1
ATOM 3085 O O . PRO A 1 385 ? 25.190 -11.833 -7.557 1.00 95.12 385 PRO A O 1
ATOM 3088 N N . ARG A 1 386 ? 26.609 -10.286 -8.307 1.00 94.62 386 ARG A N 1
ATOM 3089 C CA . ARG A 1 386 ? 27.684 -10.544 -7.331 1.00 94.62 386 ARG A CA 1
ATOM 3090 C C . ARG A 1 386 ? 27.584 -9.599 -6.139 1.00 94.62 386 ARG A C 1
ATOM 3092 O O . ARG A 1 386 ? 27.733 -10.015 -4.992 1.00 94.62 386 ARG A O 1
ATOM 3099 N N . HIS A 1 387 ? 27.298 -8.330 -6.420 1.00 95.69 387 HIS A N 1
ATOM 3100 C CA . HIS A 1 387 ? 27.133 -7.261 -5.438 1.00 95.69 387 HIS A CA 1
ATOM 3101 C C . HIS A 1 387 ? 26.069 -6.288 -5.913 1.00 95.69 387 HIS A C 1
ATOM 3103 O O . HIS A 1 387 ? 25.974 -6.011 -7.109 1.00 95.69 387 HIS A O 1
ATOM 3109 N N . PHE A 1 388 ? 25.282 -5.762 -4.985 1.00 95.38 388 PHE A N 1
ATOM 3110 C CA . PHE A 1 388 ? 24.312 -4.722 -5.273 1.00 95.38 388 PHE A CA 1
ATOM 3111 C C . PHE A 1 388 ? 24.210 -3.718 -4.129 1.00 95.38 388 PHE A C 1
ATOM 3113 O O . PHE A 1 388 ? 24.400 -4.045 -2.958 1.00 95.38 388 PHE A O 1
ATOM 3120 N N . LEU A 1 389 ? 23.887 -2.485 -4.498 1.00 93.75 389 LEU A N 1
ATOM 3121 C CA . LEU A 1 389 ? 23.617 -1.368 -3.614 1.00 93.75 389 LEU A CA 1
ATOM 3122 C C . LEU A 1 389 ? 22.319 -0.702 -4.063 1.00 93.75 389 LEU A C 1
ATOM 3124 O O . LEU A 1 389 ? 22.145 -0.374 -5.233 1.00 93.75 389 LEU A O 1
ATOM 3128 N N . PHE A 1 390 ? 21.423 -0.451 -3.126 1.00 89.38 390 PHE A N 1
ATOM 3129 C CA . PHE A 1 390 ? 20.166 0.239 -3.360 1.00 89.38 390 PHE A CA 1
ATOM 3130 C C . PHE A 1 390 ? 20.019 1.373 -2.356 1.00 89.38 390 PHE A C 1
ATOM 3132 O O . PHE A 1 390 ? 20.242 1.183 -1.165 1.00 89.38 390 PHE A O 1
ATOM 3139 N N . THR A 1 391 ? 19.621 2.549 -2.825 1.00 88.75 391 THR A N 1
ATOM 3140 C CA . THR A 1 391 ? 19.233 3.667 -1.971 1.00 88.75 391 THR A CA 1
ATOM 3141 C C . THR A 1 391 ? 17.879 4.205 -2.392 1.00 88.75 391 THR A C 1
ATOM 3143 O O . THR A 1 391 ? 17.576 4.274 -3.585 1.00 88.75 391 THR A O 1
ATOM 3146 N N . SER A 1 392 ? 17.065 4.607 -1.420 1.00 83.88 392 SER A N 1
ATOM 3147 C CA . SER A 1 392 ? 15.806 5.298 -1.678 1.00 83.88 392 SER A CA 1
ATOM 3148 C C . SER A 1 392 ? 15.483 6.304 -0.579 1.00 83.88 392 SER A C 1
ATOM 3150 O O . SER A 1 392 ? 15.888 6.125 0.569 1.00 83.88 392 SER A O 1
ATOM 3152 N N . ASN A 1 393 ? 14.767 7.364 -0.954 1.00 74.38 393 ASN A N 1
ATOM 3153 C CA . ASN A 1 393 ? 14.150 8.315 -0.026 1.00 74.38 393 ASN A CA 1
ATOM 3154 C C . ASN A 1 393 ? 12.764 7.849 0.477 1.00 74.38 393 ASN A C 1
ATOM 3156 O O . ASN A 1 393 ? 12.138 8.523 1.298 1.00 74.38 393 ASN A O 1
ATOM 3160 N N . GLN A 1 394 ? 12.265 6.723 -0.039 1.00 64.06 394 GLN A N 1
ATOM 3161 C CA . GLN A 1 394 ? 11.056 6.081 0.445 1.00 64.06 394 GLN A CA 1
ATOM 3162 C C . GLN A 1 394 ? 11.317 5.583 1.868 1.00 64.06 394 GLN A C 1
ATOM 3164 O O . GLN A 1 394 ? 12.326 4.919 2.102 1.00 64.06 394 GLN A O 1
ATOM 3169 N N . SER A 1 395 ? 10.398 5.868 2.799 1.00 55.50 395 SER A N 1
ATOM 3170 C CA . SER A 1 395 ? 10.466 5.407 4.199 1.00 55.50 395 SER A CA 1
ATOM 3171 C C . SER A 1 395 ? 11.517 6.097 5.074 1.00 55.50 395 SER A C 1
ATOM 3173 O O . SER A 1 395 ? 11.844 5.625 6.163 1.00 55.50 395 SER A O 1
ATOM 3175 N N . GLY A 1 396 ? 12.045 7.228 4.610 1.00 64.06 396 GLY A N 1
ATOM 3176 C CA . GLY A 1 396 ? 13.279 7.812 5.124 1.00 64.06 396 GLY A CA 1
ATOM 3177 C C . GLY A 1 396 ? 14.454 7.444 4.222 1.00 64.06 396 GLY A C 1
ATOM 3178 O O . GLY A 1 396 ? 14.264 7.110 3.056 1.00 64.06 396 GLY A O 1
ATOM 3179 N N . LEU A 1 397 ? 15.682 7.526 4.731 1.00 72.31 397 LEU A N 1
ATOM 3180 C CA . LEU A 1 397 ? 16.855 7.125 3.959 1.00 72.31 397 LEU A CA 1
ATOM 3181 C C . LEU A 1 397 ? 17.071 5.617 4.121 1.00 72.31 397 LEU A C 1
ATOM 3183 O O . LEU A 1 397 ? 17.661 5.170 5.108 1.00 72.31 397 LEU A O 1
ATOM 3187 N N . LYS A 1 398 ? 16.586 4.844 3.146 1.00 82.56 398 LYS A N 1
ATOM 3188 C CA . LYS A 1 398 ? 16.834 3.403 3.052 1.00 82.56 398 LYS A CA 1
ATOM 3189 C C . LYS A 1 398 ? 18.095 3.147 2.239 1.00 82.56 398 LYS A C 1
ATOM 3191 O O . LYS A 1 398 ? 18.249 3.685 1.141 1.00 82.56 398 LYS A O 1
ATOM 3196 N N . GLN A 1 399 ? 18.968 2.293 2.755 1.00 88.75 399 GLN A N 1
ATOM 3197 C CA . GLN A 1 399 ? 20.134 1.768 2.057 1.00 88.75 399 GLN A CA 1
ATOM 3198 C C . GLN A 1 399 ? 20.143 0.246 2.188 1.00 88.75 399 GLN A C 1
ATOM 3200 O O . GLN A 1 399 ? 19.953 -0.276 3.280 1.00 88.75 399 GLN A O 1
ATOM 3205 N N . VAL A 1 400 ? 20.353 -0.471 1.091 1.00 90.44 400 VAL A N 1
ATOM 3206 C CA . VAL A 1 400 ? 20.528 -1.926 1.095 1.00 90.44 400 VAL A CA 1
ATOM 3207 C C . VAL A 1 400 ? 21.821 -2.246 0.370 1.00 90.44 400 VAL A C 1
ATOM 3209 O O . VAL A 1 400 ? 22.002 -1.814 -0.764 1.00 90.44 400 VAL A O 1
ATOM 3212 N N . GLU A 1 401 ? 22.707 -3.001 1.002 1.00 94.88 401 GLU A N 1
ATOM 3213 C CA . GLU A 1 401 ? 23.894 -3.573 0.370 1.00 94.88 401 GLU A CA 1
ATOM 3214 C C . GLU A 1 401 ? 23.784 -5.093 0.433 1.00 94.88 401 GLU A C 1
ATOM 3216 O O . GLU A 1 401 ? 23.501 -5.640 1.494 1.00 94.88 401 GLU A O 1
ATOM 3221 N N . GLY A 1 402 ? 24.021 -5.792 -0.674 1.00 95.31 402 GLY A N 1
ATOM 3222 C CA . GLY A 1 402 ? 24.007 -7.249 -0.667 1.00 95.31 402 GLY A CA 1
ATOM 3223 C C . GLY A 1 402 ? 25.091 -7.869 -1.526 1.00 95.31 402 GLY A C 1
ATOM 3224 O O . GLY A 1 402 ? 25.503 -7.304 -2.540 1.00 95.31 402 GLY A O 1
ATOM 3225 N N . ARG A 1 403 ? 25.575 -9.039 -1.105 1.00 96.12 403 ARG A N 1
ATOM 3226 C CA . ARG A 1 403 ? 26.580 -9.842 -1.818 1.00 96.12 403 ARG A CA 1
ATOM 3227 C C . ARG A 1 403 ? 26.099 -11.276 -1.932 1.00 96.12 403 ARG A C 1
ATOM 3229 O O . ARG A 1 403 ? 25.662 -11.845 -0.936 1.00 96.12 403 ARG A O 1
ATOM 3236 N N . ILE A 1 404 ? 26.206 -11.858 -3.124 1.00 95.44 404 ILE A N 1
ATOM 3237 C CA . ILE A 1 404 ? 25.851 -13.262 -3.356 1.00 95.44 404 ILE A CA 1
ATOM 3238 C C . ILE A 1 404 ? 27.136 -14.084 -3.398 1.00 95.44 404 ILE A C 1
ATOM 3240 O O . ILE A 1 404 ? 27.947 -13.934 -4.311 1.00 95.44 404 ILE A O 1
ATOM 3244 N N . ILE A 1 405 ? 27.328 -14.937 -2.393 1.00 93.19 405 ILE A N 1
ATOM 3245 C CA . ILE A 1 405 ? 28.524 -15.762 -2.202 1.00 93.19 405 ILE A CA 1
ATOM 3246 C C . ILE A 1 405 ? 28.065 -17.203 -1.983 1.00 93.19 405 ILE A C 1
ATOM 3248 O O . ILE A 1 405 ? 27.175 -17.453 -1.178 1.00 93.19 405 ILE A O 1
ATOM 3252 N N . ASP A 1 406 ? 28.632 -18.150 -2.733 1.00 91.50 406 ASP A N 1
ATOM 3253 C CA . ASP A 1 406 ? 28.367 -19.591 -2.589 1.00 91.50 406 ASP A CA 1
ATOM 3254 C C . ASP A 1 406 ? 26.870 -19.979 -2.551 1.00 91.50 406 ASP A C 1
ATOM 3256 O O . ASP A 1 406 ? 26.460 -20.916 -1.866 1.00 91.50 406 ASP A O 1
ATOM 3260 N N . GLY A 1 407 ? 26.036 -19.269 -3.321 1.00 93.69 407 GLY A N 1
ATOM 3261 C CA . GLY A 1 407 ? 24.592 -19.520 -3.392 1.00 93.69 407 GLY A CA 1
ATOM 3262 C C . GLY A 1 407 ? 23.792 -18.959 -2.213 1.00 93.69 407 GLY A C 1
ATOM 3263 O O . GLY A 1 407 ? 22.660 -19.386 -1.997 1.00 93.69 407 GLY A O 1
ATOM 3264 N N . VAL A 1 408 ? 24.346 -18.011 -1.457 1.00 96.94 408 VAL A N 1
ATOM 3265 C CA . VAL A 1 408 ? 23.654 -17.278 -0.390 1.00 96.94 408 VAL A CA 1
ATOM 3266 C C . VAL A 1 408 ? 23.824 -15.778 -0.620 1.00 96.94 408 VAL A C 1
ATOM 3268 O O . VAL A 1 408 ? 24.929 -15.293 -0.848 1.00 96.94 408 VAL A O 1
ATOM 3271 N N . ALA A 1 409 ? 22.721 -15.034 -0.587 1.00 96.38 409 ALA A N 1
ATOM 3272 C CA . ALA A 1 409 ? 22.726 -13.580 -0.557 1.00 96.38 409 ALA A CA 1
ATOM 3273 C C . ALA A 1 409 ? 22.837 -13.118 0.897 1.00 96.38 409 ALA A C 1
ATOM 3275 O O . ALA A 1 409 ? 21.918 -13.346 1.679 1.00 96.38 409 ALA A O 1
ATOM 3276 N N . HIS A 1 410 ? 23.941 -12.462 1.243 1.00 96.00 410 HIS A N 1
ATOM 3277 C CA . HIS A 1 410 ? 24.113 -11.759 2.512 1.00 96.00 410 HIS A CA 1
ATOM 3278 C C . HIS A 1 410 ? 23.702 -10.307 2.300 1.00 96.00 410 HIS A C 1
ATOM 3280 O O . HIS A 1 410 ? 24.308 -9.614 1.478 1.00 96.00 410 HIS A O 1
ATOM 3286 N N . ILE A 1 411 ? 22.660 -9.866 2.995 1.00 93.88 411 ILE A N 1
ATOM 3287 C CA . ILE A 1 411 ? 21.991 -8.592 2.752 1.00 93.88 411 ILE A CA 1
ATOM 3288 C C . ILE A 1 411 ? 22.036 -7.768 4.028 1.00 93.88 411 ILE A C 1
ATOM 3290 O O . ILE A 1 411 ? 21.714 -8.248 5.108 1.00 93.88 411 ILE A O 1
ATOM 3294 N N . LYS A 1 412 ? 22.436 -6.512 3.890 1.00 91.62 412 LYS A N 1
ATOM 3295 C CA . LYS A 1 412 ? 22.481 -5.521 4.952 1.00 91.62 412 LYS A CA 1
ATOM 3296 C C . LYS A 1 412 ? 21.519 -4.397 4.606 1.00 91.62 412 LYS A C 1
ATOM 3298 O O . LYS A 1 412 ? 21.733 -3.688 3.624 1.00 91.62 412 LYS A O 1
ATOM 3303 N N . THR A 1 413 ? 20.489 -4.216 5.423 1.00 86.88 413 THR A N 1
ATOM 3304 C CA . THR A 1 413 ? 19.481 -3.167 5.253 1.00 86.88 413 THR A CA 1
ATOM 3305 C C . THR A 1 413 ? 19.632 -2.131 6.356 1.00 86.88 413 THR A C 1
ATOM 3307 O O . THR A 1 413 ? 19.439 -2.432 7.533 1.00 86.88 413 THR A O 1
ATOM 3310 N N . THR A 1 414 ? 19.944 -0.899 5.969 1.00 85.06 414 THR A N 1
ATOM 3311 C CA . THR A 1 414 ? 20.003 0.264 6.853 1.00 85.06 414 THR A CA 1
ATOM 3312 C C . THR A 1 414 ? 18.804 1.168 6.596 1.00 85.06 414 THR A C 1
ATOM 3314 O O . THR A 1 414 ? 18.605 1.639 5.476 1.00 85.06 414 THR A O 1
ATOM 3317 N N . LEU A 1 415 ? 18.026 1.461 7.633 1.00 80.69 415 LEU A N 1
ATOM 3318 C CA . LEU A 1 415 ? 16.900 2.388 7.577 1.00 80.69 415 LEU A CA 1
ATOM 3319 C C . LEU A 1 415 ? 17.080 3.458 8.653 1.00 80.69 415 LEU A C 1
ATOM 3321 O O . LEU A 1 415 ? 17.107 3.152 9.843 1.00 80.69 415 LEU A O 1
ATOM 3325 N N . ASN A 1 416 ? 17.246 4.716 8.232 1.00 74.06 416 ASN A N 1
ATOM 3326 C CA . ASN A 1 416 ? 17.446 5.864 9.130 1.00 74.06 416 ASN A CA 1
ATOM 3327 C C . ASN A 1 416 ? 18.563 5.654 10.179 1.00 74.06 416 ASN A C 1
ATOM 3329 O O . ASN A 1 416 ? 18.465 6.116 11.310 1.00 74.06 416 ASN A O 1
ATOM 3333 N N . GLY A 1 417 ? 19.644 4.972 9.785 1.00 73.62 417 GLY A N 1
ATOM 3334 C CA . GLY A 1 417 ? 20.832 4.731 10.615 1.00 73.62 417 GLY A CA 1
ATOM 3335 C C . GLY A 1 417 ? 20.841 3.397 11.365 1.00 73.62 417 GLY A C 1
ATOM 3336 O O . GLY A 1 417 ? 21.915 2.938 11.747 1.00 73.62 417 GLY A O 1
ATOM 3337 N N . GLU A 1 418 ? 19.694 2.734 11.504 1.00 75.31 418 GLU A N 1
ATOM 3338 C CA . GLU A 1 418 ? 19.601 1.413 12.129 1.00 75.31 418 GLU A CA 1
ATOM 3339 C C . GLU A 1 418 ? 19.780 0.315 11.086 1.00 75.31 418 GLU A C 1
ATOM 3341 O O . GLU A 1 418 ? 19.229 0.393 9.989 1.00 75.31 418 GLU A O 1
ATOM 3346 N N . THR A 1 419 ? 20.587 -0.692 11.415 1.00 83.50 419 THR A N 1
ATOM 3347 C CA . THR A 1 419 ? 21.031 -1.726 10.475 1.00 83.50 419 THR A CA 1
ATOM 3348 C C . THR A 1 419 ? 20.518 -3.097 10.890 1.00 83.50 419 THR A C 1
ATOM 3350 O O . THR A 1 419 ? 20.645 -3.494 12.045 1.00 83.50 419 THR A O 1
ATOM 3353 N N . THR A 1 420 ? 20.021 -3.843 9.912 1.00 81.00 420 THR A N 1
ATOM 3354 C CA . THR A 1 420 ? 19.649 -5.257 10.016 1.00 81.00 420 THR A CA 1
ATOM 3355 C C . THR A 1 420 ? 20.413 -6.065 8.973 1.00 81.00 420 THR A C 1
ATOM 3357 O O . THR A 1 420 ? 20.816 -5.527 7.938 1.00 81.00 420 THR A O 1
ATOM 3360 N N . GLU A 1 421 ? 20.651 -7.342 9.260 1.00 88.25 421 GLU A N 1
ATOM 3361 C CA . GLU A 1 421 ? 21.328 -8.269 8.353 1.00 88.25 421 GLU A CA 1
ATOM 3362 C C . GLU A 1 421 ? 20.474 -9.524 8.164 1.00 88.25 421 GLU A C 1
ATOM 3364 O O . GLU A 1 421 ? 19.874 -10.025 9.118 1.00 88.25 421 GLU A O 1
ATOM 3369 N N . SER A 1 422 ? 20.424 -10.027 6.934 1.00 86.38 422 SER A N 1
ATOM 3370 C CA . SER A 1 422 ? 19.668 -11.216 6.554 1.00 86.38 422 SER A CA 1
ATOM 3371 C C . SER A 1 422 ? 20.442 -12.073 5.550 1.00 86.38 422 SER A C 1
ATOM 3373 O O . SER A 1 422 ? 21.301 -11.594 4.806 1.00 86.38 422 SER A O 1
ATOM 3375 N N . GLU A 1 423 ? 20.155 -13.375 5.551 1.00 92.56 423 GLU A N 1
ATOM 3376 C CA . GLU A 1 423 ? 20.739 -14.342 4.621 1.00 92.56 423 GLU A CA 1
ATOM 3377 C C . GLU A 1 423 ? 19.633 -15.062 3.855 1.00 92.56 423 GLU A C 1
ATOM 3379 O O . GLU A 1 423 ? 18.713 -15.628 4.451 1.00 92.56 423 GLU A O 1
ATOM 3384 N N . VAL A 1 424 ? 19.728 -15.062 2.526 1.00 92.81 424 VAL A N 1
ATOM 3385 C CA . VAL A 1 424 ? 18.711 -15.645 1.643 1.00 92.81 424 VAL A CA 1
ATOM 3386 C C . VAL A 1 424 ? 19.360 -16.664 0.704 1.00 92.81 424 VAL A C 1
ATOM 3388 O O . VAL A 1 424 ? 20.281 -16.308 -0.029 1.00 92.81 424 VAL A O 1
ATOM 3391 N N . PRO A 1 425 ? 18.901 -17.930 0.664 1.00 96.25 425 PRO A N 1
ATOM 3392 C CA . PRO A 1 425 ? 19.389 -18.907 -0.306 1.00 96.25 425 PRO A CA 1
ATOM 3393 C C . PRO A 1 425 ? 19.095 -18.479 -1.750 1.00 96.25 425 PRO A C 1
ATOM 3395 O O . PRO A 1 425 ? 17.968 -18.109 -2.080 1.00 96.25 425 PRO A O 1
ATOM 3398 N N . VAL A 1 426 ? 20.091 -18.594 -2.626 1.00 96.81 426 VAL A N 1
ATOM 3399 C CA . VAL A 1 426 ? 20.029 -18.197 -4.037 1.00 96.81 426 VAL A CA 1
ATOM 3400 C C . VAL A 1 426 ? 20.238 -19.415 -4.941 1.00 96.81 426 VAL A C 1
ATOM 3402 O O . VAL A 1 426 ? 21.338 -19.970 -4.997 1.00 96.81 426 VAL A O 1
ATOM 3405 N N . PRO A 1 427 ? 19.205 -19.852 -5.686 1.00 96.12 427 PRO A N 1
ATOM 3406 C CA . PRO A 1 427 ? 19.338 -20.928 -6.660 1.00 96.12 427 PRO A CA 1
ATOM 3407 C C . PRO A 1 427 ? 20.389 -20.612 -7.744 1.00 96.12 427 PRO A C 1
ATOM 3409 O O . PRO A 1 427 ? 20.453 -19.472 -8.201 1.00 96.12 427 PRO A O 1
ATOM 3412 N N . PRO A 1 428 ? 21.156 -21.599 -8.251 1.00 91.00 428 PRO A N 1
ATOM 3413 C CA . PRO A 1 428 ? 22.229 -21.354 -9.226 1.00 91.00 428 PRO A CA 1
ATOM 3414 C C . PRO A 1 428 ? 21.795 -20.734 -10.562 1.00 91.00 428 PRO A C 1
ATOM 3416 O O . PRO A 1 428 ? 22.608 -20.124 -11.241 1.00 91.00 428 PRO A O 1
ATOM 3419 N N . ASN A 1 429 ? 20.531 -20.891 -10.964 1.00 91.56 429 ASN A N 1
ATOM 3420 C CA . ASN A 1 429 ? 19.974 -20.302 -12.186 1.00 91.56 429 ASN A CA 1
ATOM 3421 C C . ASN A 1 429 ? 19.304 -18.941 -11.929 1.00 91.56 429 ASN A C 1
ATOM 3423 O O . ASN A 1 429 ? 18.318 -18.617 -12.591 1.00 91.56 429 ASN A O 1
ATOM 3427 N N . THR A 1 430 ? 19.773 -18.198 -10.927 1.00 95.81 430 THR A N 1
ATOM 3428 C CA . THR A 1 430 ? 19.258 -16.861 -10.630 1.00 95.81 430 THR A CA 1
ATOM 3429 C C . THR A 1 430 ? 19.968 -15.817 -11.492 1.00 95.81 430 THR A C 1
ATOM 3431 O O . THR A 1 430 ? 21.180 -15.883 -11.663 1.00 95.81 430 THR A O 1
ATOM 3434 N N . ILE A 1 431 ? 19.220 -14.862 -12.043 1.00 94.75 431 ILE A N 1
ATOM 3435 C CA . ILE A 1 431 ? 19.751 -13.755 -12.847 1.00 94.75 431 ILE A CA 1
ATOM 3436 C C . ILE A 1 431 ? 19.267 -12.400 -12.315 1.00 94.75 431 ILE A C 1
ATOM 3438 O O . ILE A 1 431 ? 18.295 -12.337 -11.558 1.00 94.75 431 ILE A O 1
ATOM 3442 N N . SER A 1 432 ? 19.927 -11.314 -12.723 1.00 92.44 432 SER A N 1
ATOM 3443 C CA . SER A 1 432 ? 19.507 -9.937 -12.420 1.00 92.44 432 SER A CA 1
ATOM 3444 C C . SER A 1 432 ? 18.113 -9.610 -12.978 1.00 92.44 432 SER A C 1
ATOM 3446 O O . SER A 1 432 ? 17.758 -10.013 -14.089 1.00 92.44 432 SER A O 1
ATOM 3448 N N . GLU A 1 433 ? 17.334 -8.845 -12.209 1.00 86.81 433 GLU A N 1
ATOM 3449 C CA . GLU A 1 433 ? 16.001 -8.351 -12.573 1.00 86.81 433 GLU A CA 1
ATOM 3450 C C . GLU A 1 433 ? 16.005 -7.357 -13.731 1.00 86.81 433 GLU A C 1
ATOM 3452 O O . GLU A 1 433 ? 15.179 -7.483 -14.635 1.00 86.81 433 GLU A O 1
ATOM 3457 N N . TYR A 1 434 ? 16.924 -6.390 -13.726 1.00 76.50 434 TYR A N 1
ATOM 3458 C CA . TYR A 1 434 ? 16.856 -5.262 -14.651 1.00 76.50 434 TYR A CA 1
ATOM 3459 C C . TYR A 1 434 ? 17.470 -5.575 -16.010 1.00 76.50 434 TYR A C 1
ATOM 3461 O O . TYR A 1 434 ? 16.842 -5.307 -17.029 1.00 76.50 434 TYR A O 1
ATOM 3469 N N . THR A 1 435 ? 18.668 -6.165 -16.044 1.00 77.19 435 THR A N 1
ATOM 3470 C CA . THR A 1 435 ? 19.368 -6.420 -17.317 1.00 77.19 435 THR A CA 1
ATOM 3471 C C . THR A 1 435 ? 19.594 -7.898 -17.601 1.00 77.19 435 THR A C 1
ATOM 3473 O O . THR A 1 435 ? 19.990 -8.251 -18.708 1.00 77.19 435 THR A O 1
ATOM 3476 N N . GLY A 1 436 ? 19.348 -8.795 -16.639 1.00 79.62 436 GLY A N 1
ATOM 3477 C CA . GLY A 1 436 ? 19.564 -10.230 -16.839 1.00 79.62 436 GLY A CA 1
ATOM 3478 C C . GLY A 1 436 ? 18.705 -10.791 -17.975 1.00 79.62 436 GLY A C 1
ATOM 3479 O O . GLY A 1 436 ? 19.194 -11.541 -18.815 1.00 79.62 436 GLY A O 1
ATOM 3480 N N . VAL A 1 437 ? 17.436 -10.384 -18.053 1.00 78.62 437 VAL A N 1
ATOM 3481 C CA . VAL A 1 437 ? 16.502 -10.844 -19.095 1.00 78.62 437 VAL A CA 1
ATOM 3482 C C . VAL A 1 437 ? 16.887 -10.319 -20.483 1.00 78.62 437 VAL A C 1
ATOM 3484 O O . VAL A 1 437 ? 16.855 -11.067 -21.462 1.00 78.62 437 VAL A O 1
ATOM 3487 N N . GLU A 1 438 ? 17.292 -9.054 -20.565 1.00 80.25 438 GLU A N 1
ATOM 3488 C CA . GLU A 1 438 ? 17.748 -8.401 -21.798 1.00 80.25 438 GLU A CA 1
ATOM 3489 C C . GLU A 1 438 ? 19.029 -9.065 -22.330 1.00 80.25 438 GLU A C 1
ATOM 3491 O O . GLU A 1 438 ? 19.103 -9.451 -23.500 1.00 80.25 438 GLU A O 1
ATOM 3496 N N . SER A 1 439 ? 19.999 -9.319 -21.447 1.00 79.94 439 SER A N 1
ATOM 3497 C CA . SER A 1 439 ? 21.233 -10.038 -21.777 1.00 79.94 439 SER A CA 1
ATOM 3498 C C . SER A 1 439 ? 20.982 -11.500 -22.150 1.00 79.94 439 SER A C 1
ATOM 3500 O O . SER A 1 439 ? 21.628 -12.029 -23.053 1.00 79.94 439 SER A O 1
ATOM 3502 N N . LEU A 1 440 ? 20.018 -12.172 -21.511 1.00 80.62 440 LEU A N 1
ATOM 3503 C CA . LEU A 1 440 ? 19.623 -13.533 -21.883 1.00 80.62 440 LEU A CA 1
ATOM 3504 C C . LEU A 1 440 ? 19.027 -13.579 -23.298 1.00 80.62 440 LEU A C 1
ATOM 3506 O O . LEU A 1 440 ? 19.272 -14.532 -24.039 1.00 80.62 440 LEU A O 1
ATOM 3510 N N . PHE A 1 441 ? 18.281 -12.548 -23.704 1.00 79.88 441 PHE A N 1
ATOM 3511 C CA . PHE A 1 441 ? 17.756 -12.442 -25.064 1.00 79.88 441 PHE A CA 1
ATOM 3512 C C . PHE A 1 441 ? 18.879 -12.341 -26.111 1.00 79.88 441 PHE A C 1
ATOM 3514 O O . PHE A 1 441 ? 18.838 -13.050 -27.123 1.00 79.88 441 PHE A O 1
ATOM 3521 N N . GLN A 1 442 ? 19.931 -11.561 -25.830 1.00 76.50 442 GLN A N 1
ATOM 3522 C CA . GLN A 1 442 ? 21.115 -11.441 -26.697 1.00 76.50 442 GLN A CA 1
ATOM 3523 C C . GLN A 1 442 ? 21.852 -12.777 -26.914 1.00 76.50 442 GLN A C 1
ATOM 3525 O O . GLN A 1 442 ? 22.542 -12.946 -27.919 1.00 76.50 442 GLN A O 1
ATOM 3530 N N . GLN A 1 443 ? 21.671 -13.763 -26.028 1.00 78.50 443 GLN A N 1
ATOM 3531 C CA . GLN A 1 443 ? 22.244 -15.107 -26.183 1.00 78.50 443 GLN A CA 1
ATOM 3532 C C . GLN A 1 443 ? 21.528 -15.966 -27.250 1.00 78.50 443 GLN A C 1
ATOM 3534 O O . GLN A 1 443 ? 21.878 -17.133 -27.440 1.00 78.50 443 GLN A O 1
ATOM 3539 N N . GLY A 1 444 ? 20.563 -15.401 -27.990 1.00 76.00 444 GLY A N 1
ATOM 3540 C CA . GLY A 1 444 ? 20.033 -15.979 -29.230 1.00 76.00 444 GLY A CA 1
ATOM 3541 C C . GLY A 1 444 ? 18.679 -16.678 -29.104 1.00 76.00 444 GLY A C 1
ATOM 3542 O O . GLY A 1 444 ? 18.459 -17.699 -29.765 1.00 76.00 444 GLY A O 1
ATOM 3543 N N . LEU A 1 445 ? 17.775 -16.150 -28.271 1.00 78.88 445 LEU A N 1
ATOM 3544 C CA . LEU A 1 445 ? 16.403 -16.660 -28.162 1.00 78.88 445 LEU A CA 1
ATOM 3545 C C . LEU A 1 445 ? 15.611 -16.450 -29.464 1.00 78.88 445 LEU A C 1
ATOM 3547 O O . LEU A 1 445 ? 15.752 -15.440 -30.153 1.00 78.88 445 LEU A O 1
ATOM 3551 N N . LYS A 1 446 ? 14.753 -17.417 -29.801 1.00 83.94 446 LYS A N 1
ATOM 3552 C CA . LYS A 1 446 ? 13.884 -17.399 -30.986 1.00 83.94 446 LYS A CA 1
ATOM 3553 C C . LYS A 1 446 ? 12.417 -17.286 -30.591 1.00 83.94 446 LYS A C 1
ATOM 3555 O O . LYS A 1 446 ? 12.030 -17.659 -29.491 1.00 83.94 446 LYS A O 1
ATOM 3560 N N . ILE A 1 447 ? 11.581 -16.832 -31.524 1.00 88.12 447 ILE A N 1
ATOM 3561 C CA . ILE A 1 447 ? 10.121 -16.809 -31.350 1.00 88.12 447 ILE A CA 1
ATOM 3562 C C . ILE A 1 447 ? 9.616 -18.215 -30.993 1.00 88.12 447 ILE A C 1
ATOM 3564 O O . ILE A 1 447 ? 9.947 -19.190 -31.669 1.00 88.12 447 ILE A O 1
ATOM 3568 N N . GLY A 1 448 ? 8.808 -18.300 -29.938 1.00 88.19 448 GLY A N 1
ATOM 3569 C CA . GLY A 1 448 ? 8.290 -19.532 -29.350 1.00 88.19 448 GLY A CA 1
ATOM 3570 C C . GLY A 1 448 ? 9.188 -20.157 -28.277 1.00 88.19 448 GLY A C 1
ATOM 3571 O O . GLY A 1 448 ? 8.739 -21.080 -27.596 1.00 88.19 448 GLY A O 1
ATOM 3572 N N . ASP A 1 449 ? 10.425 -19.679 -28.091 1.00 88.88 449 ASP A N 1
ATOM 3573 C CA . ASP A 1 449 ? 11.284 -20.171 -27.015 1.00 88.88 449 ASP A CA 1
ATOM 3574 C C . ASP A 1 449 ? 10.712 -19.782 -25.651 1.00 88.88 449 ASP A C 1
ATOM 3576 O O . ASP A 1 449 ? 10.342 -18.629 -25.414 1.00 88.88 449 ASP A O 1
ATOM 3580 N N . LYS A 1 450 ? 10.708 -20.759 -24.739 1.00 92.94 450 LYS A N 1
ATOM 3581 C CA . LYS A 1 450 ? 10.407 -20.572 -23.318 1.00 92.94 450 LYS A CA 1
ATOM 3582 C C . LYS A 1 450 ? 11.623 -20.900 -22.462 1.00 92.94 450 LYS A C 1
ATOM 3584 O O . LYS A 1 450 ? 12.388 -21.823 -22.780 1.00 92.94 450 LYS A O 1
ATOM 3589 N N . ARG A 1 451 ? 11.809 -20.164 -21.368 1.00 91.25 451 ARG A N 1
ATOM 3590 C CA . ARG A 1 451 ? 12.850 -20.427 -20.361 1.00 91.25 451 ARG A CA 1
ATOM 3591 C C . ARG A 1 451 ? 12.289 -20.211 -18.965 1.00 91.25 451 ARG A C 1
ATOM 3593 O O . ARG A 1 451 ? 11.469 -19.328 -18.766 1.00 91.25 451 ARG A O 1
ATOM 3600 N N . ASN A 1 452 ? 12.777 -21.016 -18.028 1.00 93.75 452 ASN A N 1
ATOM 3601 C CA . ASN A 1 452 ? 12.457 -20.922 -16.611 1.00 93.75 452 ASN A CA 1
ATOM 3602 C C . ASN A 1 452 ? 13.751 -20.725 -15.827 1.00 93.75 452 ASN A C 1
ATOM 3604 O O . ASN A 1 452 ? 14.712 -21.478 -16.011 1.00 93.75 452 ASN A O 1
ATOM 3608 N N . PHE A 1 453 ? 13.765 -19.724 -14.963 1.00 94.38 453 PHE A N 1
ATOM 3609 C CA . PHE A 1 453 ? 14.895 -19.369 -14.113 1.00 94.38 453 PHE A CA 1
ATOM 3610 C C . PHE A 1 453 ? 14.394 -18.677 -12.843 1.00 94.38 453 PHE A C 1
ATOM 3612 O O . PHE A 1 453 ? 13.189 -18.627 -12.596 1.00 94.38 453 PHE A O 1
ATOM 3619 N N . HIS A 1 454 ? 15.305 -18.183 -12.013 1.00 95.25 454 HIS A N 1
ATOM 3620 C CA . HIS A 1 454 ? 14.947 -17.269 -10.934 1.00 95.25 454 HIS A CA 1
ATOM 3621 C C . HIS A 1 454 ? 15.459 -15.872 -11.279 1.00 95.25 454 HIS A C 1
ATOM 3623 O O . HIS A 1 454 ? 16.536 -15.721 -11.843 1.00 95.25 454 HIS A O 1
ATOM 3629 N N . THR A 1 455 ? 14.696 -14.848 -10.947 1.00 94.69 455 THR A N 1
ATOM 3630 C CA . THR A 1 455 ? 15.154 -13.462 -10.977 1.00 94.69 455 THR A CA 1
ATOM 3631 C C . THR A 1 455 ? 15.395 -13.038 -9.542 1.00 94.69 455 THR A C 1
ATOM 3633 O O . THR A 1 455 ? 14.524 -13.244 -8.700 1.00 94.69 455 THR A O 1
ATOM 3636 N N . PHE A 1 456 ? 16.560 -12.474 -9.235 1.00 93.69 456 PHE A N 1
ATOM 3637 C CA . PHE A 1 456 ? 16.765 -11.859 -7.928 1.00 93.69 456 PHE A CA 1
ATOM 3638 C C . PHE A 1 456 ? 16.000 -10.536 -7.900 1.00 93.69 456 PHE A C 1
ATOM 3640 O O . PHE A 1 456 ? 16.424 -9.583 -8.546 1.00 93.69 456 PHE A O 1
ATOM 3647 N N . SER A 1 457 ? 14.858 -10.491 -7.211 1.00 90.44 457 SER A N 1
ATOM 3648 C CA . SER A 1 457 ? 14.070 -9.264 -7.115 1.00 90.44 457 SER A CA 1
ATOM 3649 C C . SER A 1 457 ? 14.685 -8.343 -6.074 1.00 90.44 457 SER A C 1
ATOM 3651 O O . SER A 1 457 ? 14.856 -8.733 -4.917 1.00 90.44 457 SER A O 1
ATOM 3653 N N . PHE A 1 458 ? 14.987 -7.111 -6.471 1.00 86.81 458 PHE A N 1
ATOM 3654 C CA . PHE A 1 458 ? 15.548 -6.114 -5.559 1.00 86.81 458 PHE A CA 1
ATOM 3655 C C . PHE A 1 458 ? 14.481 -5.421 -4.715 1.00 86.81 458 PHE A C 1
ATOM 3657 O O . PHE A 1 458 ? 14.795 -4.899 -3.647 1.00 86.81 458 PHE A O 1
ATOM 3664 N N . ASP A 1 459 ? 13.224 -5.465 -5.155 1.00 80.62 459 ASP A N 1
ATOM 3665 C CA . ASP A 1 459 ? 12.098 -4.974 -4.366 1.00 80.62 459 ASP A CA 1
ATOM 3666 C C . ASP A 1 459 ? 11.745 -5.939 -3.219 1.00 80.62 459 ASP A C 1
ATOM 3668 O O . ASP A 1 459 ? 11.337 -5.479 -2.156 1.00 80.62 459 ASP A O 1
ATOM 3672 N N . PHE A 1 460 ? 11.957 -7.252 -3.403 1.00 81.88 460 PHE A N 1
ATOM 3673 C CA . PHE A 1 460 ? 11.712 -8.297 -2.393 1.00 81.88 460 PHE A CA 1
ATOM 3674 C C . PHE A 1 460 ? 12.972 -8.814 -1.685 1.00 81.88 460 PHE A C 1
ATOM 3676 O O . PHE A 1 460 ? 12.872 -9.529 -0.692 1.00 81.88 460 PHE A O 1
ATOM 3683 N N . LEU A 1 461 ? 14.158 -8.472 -2.195 1.00 88.19 461 LEU A N 1
ATOM 3684 C CA . LEU A 1 461 ? 15.460 -8.931 -1.696 1.00 88.19 461 LEU A CA 1
ATOM 3685 C C . LEU A 1 461 ? 15.601 -10.465 -1.661 1.00 88.19 461 LEU A C 1
ATOM 3687 O O . LEU A 1 461 ? 16.291 -11.023 -0.809 1.00 88.19 461 LEU A O 1
ATOM 3691 N N . LYS A 1 462 ? 14.960 -11.160 -2.611 1.00 91.56 462 LYS A N 1
ATOM 3692 C CA . LYS A 1 462 ? 14.990 -12.626 -2.721 1.00 91.56 462 LYS A CA 1
ATOM 3693 C C . LYS A 1 462 ? 14.826 -13.118 -4.167 1.00 91.56 462 LYS A C 1
ATOM 3695 O O . LYS A 1 462 ? 14.287 -12.395 -5.010 1.00 91.56 462 LYS A O 1
ATOM 3700 N N . PRO A 1 463 ? 15.232 -14.364 -4.475 1.00 93.88 463 PRO A N 1
ATOM 3701 C CA . PRO A 1 463 ? 14.953 -14.985 -5.767 1.00 93.88 463 PRO A CA 1
ATOM 3702 C C . PRO A 1 463 ? 13.458 -15.273 -5.961 1.00 93.88 463 PRO A C 1
ATOM 3704 O O . PRO A 1 463 ? 12.815 -15.887 -5.111 1.00 93.88 463 PRO A O 1
ATOM 3707 N N . VAL A 1 464 ? 12.927 -14.901 -7.124 1.00 92.94 464 VAL A N 1
ATOM 3708 C CA . VAL A 1 464 ? 11.541 -15.130 -7.556 1.00 92.94 464 VAL A CA 1
ATOM 3709 C C . VAL A 1 464 ? 11.552 -15.981 -8.823 1.00 92.94 464 VAL A C 1
ATOM 3711 O O . VAL A 1 464 ? 12.279 -15.685 -9.775 1.00 92.94 464 VAL A O 1
ATOM 3714 N N . LYS A 1 465 ? 10.760 -17.060 -8.864 1.00 94.81 465 LYS A N 1
ATOM 3715 C CA . LYS A 1 465 ? 10.661 -17.899 -10.070 1.00 94.81 465 LYS A CA 1
ATOM 3716 C C . LYS A 1 465 ? 10.138 -17.066 -11.231 1.00 94.81 465 LYS A C 1
ATOM 3718 O O . LYS A 1 465 ? 9.164 -16.339 -11.083 1.00 94.81 465 LYS A O 1
ATOM 3723 N N . THR A 1 466 ? 10.784 -17.187 -12.379 1.00 94.81 466 THR A N 1
ATOM 3724 C CA . THR A 1 466 ? 10.482 -16.384 -13.558 1.00 94.81 466 THR A CA 1
ATOM 3725 C C . THR A 1 466 ? 10.438 -17.270 -14.795 1.00 94.81 466 THR A C 1
ATOM 3727 O O . THR A 1 466 ? 11.369 -18.030 -15.069 1.00 94.81 466 THR A O 1
ATOM 3730 N N . GLU A 1 467 ? 9.345 -17.161 -15.544 1.00 94.44 467 GLU A N 1
ATOM 3731 C CA . GLU A 1 467 ? 9.195 -17.730 -16.879 1.00 94.44 467 GLU A CA 1
ATOM 3732 C C . GLU A 1 467 ? 9.282 -16.608 -17.914 1.00 94.44 467 GLU A C 1
ATOM 3734 O O . GLU A 1 467 ? 8.684 -15.548 -17.739 1.00 94.44 467 GLU A O 1
ATOM 3739 N N . ILE A 1 468 ? 9.978 -16.849 -19.023 1.00 93.38 468 ILE A N 1
ATOM 3740 C CA . ILE A 1 468 ? 9.905 -15.985 -20.203 1.00 93.38 468 ILE A CA 1
ATOM 3741 C C . ILE A 1 468 ? 9.427 -16.762 -21.425 1.00 93.38 468 ILE A C 1
ATOM 3743 O O . ILE A 1 468 ? 9.721 -17.950 -21.572 1.00 93.38 468 ILE A O 1
ATOM 3747 N N . GLU A 1 469 ? 8.745 -16.065 -22.327 1.00 93.75 469 GLU A N 1
ATOM 3748 C CA . GLU A 1 469 ? 8.325 -16.546 -23.641 1.00 93.75 469 GLU A CA 1
ATOM 3749 C C . GLU A 1 469 ? 8.548 -15.450 -24.691 1.00 93.75 469 GLU A C 1
ATOM 3751 O O . GLU A 1 469 ? 8.056 -14.331 -24.541 1.00 93.75 469 GLU A O 1
ATOM 3756 N N . VAL A 1 470 ? 9.270 -15.762 -25.772 1.00 91.44 470 VAL A N 1
ATOM 3757 C CA . VAL A 1 470 ? 9.372 -14.858 -26.931 1.00 91.44 470 VAL A CA 1
ATOM 3758 C C . VAL A 1 470 ? 8.124 -15.055 -27.790 1.00 91.44 470 VAL A C 1
ATOM 3760 O O . VAL A 1 470 ? 8.034 -16.016 -28.550 1.00 91.44 470 VAL A O 1
ATOM 3763 N N . GLU A 1 471 ? 7.134 -14.176 -27.663 1.00 91.12 471 GLU A N 1
ATOM 3764 C CA . GLU A 1 471 ? 5.807 -14.381 -28.258 1.00 91.12 471 GLU A CA 1
ATOM 3765 C C . GLU A 1 471 ? 5.795 -14.126 -29.768 1.00 91.12 471 GLU A C 1
ATOM 3767 O O . GLU A 1 471 ? 5.210 -14.894 -30.533 1.00 91.12 471 GLU A O 1
ATOM 3772 N N . ALA A 1 472 ? 6.402 -13.022 -30.203 1.00 89.69 472 ALA A N 1
ATOM 3773 C CA . ALA A 1 472 ? 6.270 -12.541 -31.572 1.00 89.69 472 ALA A CA 1
ATOM 3774 C C . ALA A 1 472 ? 7.369 -11.542 -31.950 1.00 89.69 472 ALA A C 1
ATOM 3776 O O . ALA A 1 472 ? 8.140 -11.080 -31.109 1.00 89.69 472 ALA A O 1
ATOM 3777 N N . GLN A 1 473 ? 7.382 -11.173 -33.229 1.00 85.94 473 GLN A N 1
ATOM 3778 C CA . GLN A 1 473 ? 8.025 -9.962 -33.722 1.00 85.94 473 GLN A CA 1
ATOM 3779 C C . GLN A 1 473 ? 6.940 -8.920 -34.012 1.00 85.94 473 GLN A C 1
ATOM 3781 O O . GLN A 1 473 ? 5.881 -9.255 -34.546 1.00 85.94 473 GLN A O 1
ATOM 3786 N N . ASP A 1 474 ? 7.206 -7.671 -33.658 1.00 83.00 474 ASP A N 1
ATOM 3787 C CA . ASP A 1 474 ? 6.300 -6.537 -33.800 1.00 83.00 474 ASP A CA 1
ATOM 3788 C C . ASP A 1 474 ? 7.044 -5.344 -34.424 1.00 83.00 474 ASP A C 1
ATOM 3790 O O . ASP A 1 474 ? 8.274 -5.320 -34.515 1.00 83.00 474 ASP A O 1
ATOM 3794 N N . THR A 1 475 ? 6.302 -4.351 -34.905 1.00 80.62 475 THR A N 1
ATOM 3795 C CA . THR A 1 475 ? 6.863 -3.101 -35.428 1.00 80.62 475 THR A CA 1
ATOM 3796 C C . THR A 1 475 ? 6.403 -1.944 -34.560 1.00 80.62 475 THR A C 1
ATOM 3798 O O . THR A 1 475 ? 5.261 -1.494 -34.648 1.00 80.62 475 THR A O 1
ATOM 3801 N N . LEU A 1 476 ? 7.312 -1.429 -33.737 1.00 79.50 476 LEU A N 1
ATOM 3802 C CA . LEU A 1 476 ? 7.027 -0.316 -32.845 1.00 79.50 476 LEU A CA 1
ATOM 3803 C C . LEU A 1 476 ? 7.350 1.002 -33.556 1.00 79.50 476 LEU A C 1
ATOM 3805 O O . LEU A 1 476 ? 8.417 1.165 -34.147 1.00 79.50 476 LEU A O 1
ATOM 3809 N N . THR A 1 477 ? 6.409 1.946 -33.533 1.00 71.12 477 THR A N 1
ATOM 3810 C CA . THR A 1 477 ? 6.625 3.280 -34.112 1.00 71.12 477 THR A CA 1
ATOM 3811 C C . THR A 1 477 ? 7.290 4.166 -33.069 1.00 71.12 477 THR A C 1
ATOM 3813 O O . THR A 1 477 ? 6.692 4.431 -32.027 1.00 71.12 477 THR A O 1
ATOM 3816 N N . TYR A 1 478 ? 8.515 4.622 -33.336 1.00 62.09 478 TYR A N 1
ATOM 3817 C CA . TYR A 1 478 ? 9.283 5.421 -32.383 1.00 62.09 478 TYR A CA 1
ATOM 3818 C C . TYR A 1 478 ? 10.293 6.347 -33.081 1.00 62.09 478 TYR A C 1
ATOM 3820 O O . TYR A 1 478 ? 11.113 5.872 -33.862 1.00 62.09 478 TYR A O 1
ATOM 3828 N N . PRO A 1 479 ? 10.303 7.669 -32.822 1.00 52.78 479 PRO A N 1
ATOM 3829 C CA . PRO A 1 479 ? 9.166 8.593 -32.772 1.00 52.78 479 PRO A CA 1
ATOM 3830 C C . PRO A 1 479 ? 8.620 8.932 -34.181 1.00 52.78 479 PRO A C 1
ATOM 3832 O O . PRO A 1 479 ? 7.726 9.762 -34.319 1.00 52.78 479 PRO A O 1
ATOM 3835 N N . SER A 1 480 ? 9.163 8.330 -35.246 1.00 54.25 480 SER A N 1
ATOM 3836 C CA . SER A 1 480 ? 8.654 8.460 -36.627 1.00 54.25 480 SER A CA 1
ATOM 3837 C C . SER A 1 480 ? 9.138 7.366 -37.595 1.00 54.25 480 SER A C 1
ATOM 3839 O O . SER A 1 480 ? 8.688 7.338 -38.740 1.00 54.25 480 SER A O 1
ATOM 3841 N N . GLU A 1 481 ? 9.979 6.427 -37.146 1.00 61.78 481 GLU A N 1
ATOM 3842 C CA . GLU A 1 481 ? 10.404 5.260 -37.923 1.00 61.78 481 GLU A CA 1
ATOM 3843 C C . GLU A 1 481 ? 9.834 3.973 -37.311 1.00 61.78 481 GLU A C 1
ATOM 3845 O O . GLU A 1 481 ? 9.681 3.850 -36.092 1.00 61.78 481 GLU A O 1
ATOM 3850 N N . GLY A 1 482 ? 9.469 3.017 -38.168 1.00 71.94 482 GLY A N 1
ATOM 3851 C CA . GLY A 1 482 ? 9.045 1.691 -37.732 1.00 71.94 482 GLY A CA 1
ATOM 3852 C C . GLY A 1 482 ? 10.268 0.859 -37.370 1.00 71.94 482 GLY A C 1
ATOM 3853 O O . GLY A 1 482 ? 11.019 0.461 -38.261 1.00 71.94 482 GLY A O 1
ATOM 3854 N N . LYS A 1 483 ? 10.466 0.585 -36.080 1.00 79.12 483 LYS A N 1
ATOM 3855 C CA . LYS A 1 483 ? 11.542 -0.283 -35.601 1.00 79.12 483 LYS A CA 1
ATOM 3856 C C . LYS A 1 483 ? 11.013 -1.699 -35.395 1.00 79.12 483 LYS A C 1
ATOM 3858 O O . LYS A 1 483 ? 9.984 -1.900 -34.756 1.00 79.12 483 LYS A O 1
ATOM 3863 N N . GLN A 1 484 ? 11.720 -2.678 -35.953 1.00 84.25 484 GLN A N 1
ATOM 3864 C CA . GLN A 1 484 ? 11.440 -4.091 -35.701 1.00 84.25 484 GLN A CA 1
ATOM 3865 C C . GLN A 1 484 ? 11.893 -4.455 -34.289 1.00 84.25 484 GLN A C 1
ATOM 3867 O O . GLN A 1 484 ? 13.033 -4.173 -33.919 1.00 84.25 484 GLN A O 1
ATOM 3872 N N . VAL A 1 485 ? 11.000 -5.069 -33.522 1.00 89.38 485 VAL A N 1
ATOM 3873 C CA . VAL A 1 485 ? 11.226 -5.467 -32.130 1.00 89.38 485 VAL A CA 1
ATOM 3874 C C . VAL A 1 485 ? 10.659 -6.862 -31.880 1.00 89.38 485 VAL A C 1
ATOM 3876 O O . VAL A 1 485 ? 9.763 -7.319 -32.585 1.00 89.38 485 VAL A O 1
ATOM 3879 N N . TYR A 1 486 ? 11.168 -7.540 -30.864 1.00 89.75 486 TYR A N 1
ATOM 3880 C CA . TYR A 1 486 ? 10.635 -8.784 -30.331 1.00 89.75 486 TYR A CA 1
ATOM 3881 C C . TYR A 1 486 ? 9.771 -8.491 -29.115 1.00 89.75 486 TYR A C 1
ATOM 3883 O O . TYR A 1 486 ? 10.114 -7.648 -28.289 1.00 89.75 486 TYR A O 1
ATOM 3891 N N . VAL A 1 487 ? 8.656 -9.205 -29.007 1.00 92.06 487 VAL A N 1
ATOM 3892 C CA . VAL A 1 487 ? 7.759 -9.132 -27.855 1.00 92.06 487 VAL A CA 1
ATOM 3893 C C . VAL A 1 487 ? 8.087 -10.290 -26.929 1.00 92.06 487 VAL A C 1
ATOM 3895 O O . VAL A 1 487 ? 7.843 -11.451 -27.263 1.00 92.06 487 VAL A O 1
ATOM 3898 N N . LEU A 1 488 ? 8.644 -9.968 -25.769 1.00 92.00 488 LEU A N 1
ATOM 3899 C CA . LEU A 1 488 ? 8.927 -10.913 -24.703 1.00 92.00 488 LEU A CA 1
ATOM 3900 C C . LEU A 1 488 ? 7.838 -10.803 -23.638 1.00 92.00 488 LEU A C 1
ATOM 3902 O O . LEU A 1 488 ? 7.566 -9.711 -23.141 1.00 92.00 488 LEU A O 1
ATOM 3906 N N . ARG A 1 489 ? 7.238 -11.929 -23.258 1.00 93.38 489 ARG A N 1
ATOM 3907 C CA . ARG A 1 489 ? 6.407 -12.022 -22.059 1.00 93.38 489 ARG A CA 1
ATOM 3908 C C . ARG A 1 489 ? 7.237 -12.617 -20.933 1.00 93.38 489 ARG A C 1
ATOM 3910 O O . ARG A 1 489 ? 7.731 -13.729 -21.071 1.00 93.38 489 ARG A O 1
ATOM 3917 N N . GLN A 1 490 ? 7.347 -11.904 -19.824 1.00 92.56 490 GLN A N 1
ATOM 3918 C CA . GLN A 1 490 ? 7.988 -12.347 -18.593 1.00 92.56 490 GLN A CA 1
ATOM 3919 C C . GLN A 1 490 ? 6.924 -12.503 -17.513 1.00 92.56 490 GLN A C 1
ATOM 3921 O O . GLN A 1 490 ? 6.174 -11.570 -17.258 1.00 92.56 490 GLN A O 1
ATOM 3926 N N . THR A 1 491 ? 6.847 -13.672 -16.886 1.00 92.31 491 THR A N 1
ATOM 3927 C CA . THR A 1 491 ? 5.920 -13.968 -15.789 1.00 92.31 491 THR A CA 1
ATOM 3928 C C . THR A 1 491 ? 6.725 -14.278 -14.538 1.00 92.31 491 THR A C 1
ATOM 3930 O O . THR A 1 491 ? 7.480 -15.247 -14.527 1.00 92.31 491 THR A O 1
ATOM 3933 N N . MET A 1 492 ? 6.584 -13.456 -13.504 1.00 89.81 492 MET A N 1
ATOM 3934 C CA . MET A 1 492 ? 7.244 -13.638 -12.211 1.00 89.81 492 MET A CA 1
ATOM 3935 C C . MET A 1 492 ? 6.244 -14.223 -11.215 1.00 89.81 492 MET A C 1
ATOM 3937 O O . MET A 1 492 ? 5.108 -13.758 -11.141 1.00 89.81 492 MET A O 1
ATOM 3941 N N . ASP A 1 493 ? 6.664 -15.229 -10.448 1.00 87.25 493 ASP A N 1
ATOM 3942 C CA . ASP A 1 493 ? 5.891 -15.882 -9.381 1.00 87.25 493 ASP A CA 1
ATOM 3943 C C . ASP A 1 493 ? 5.797 -14.977 -8.143 1.00 87.25 493 ASP A C 1
ATOM 3945 O O . ASP A 1 493 ? 6.350 -15.248 -7.080 1.00 87.25 493 ASP A O 1
ATOM 3949 N N . MET A 1 494 ? 5.154 -13.832 -8.347 1.00 77.19 494 MET A N 1
ATOM 3950 C CA . MET A 1 494 ? 4.847 -12.811 -7.358 1.00 77.19 494 MET A CA 1
ATOM 3951 C C . MET A 1 494 ? 3.487 -12.207 -7.708 1.00 77.19 494 MET A C 1
ATOM 3953 O O . MET A 1 494 ? 3.137 -12.101 -8.890 1.00 77.19 494 MET A O 1
ATOM 3957 N N . MET A 1 495 ? 2.709 -11.827 -6.698 1.00 67.62 495 MET A N 1
ATOM 3958 C CA . MET A 1 495 ? 1.386 -11.215 -6.841 1.00 67.62 495 MET A CA 1
ATOM 3959 C C . MET A 1 495 ? 0.450 -12.012 -7.773 1.00 67.62 495 MET A C 1
ATOM 3961 O O . MET A 1 495 ? -0.193 -11.447 -8.657 1.00 67.62 495 MET A O 1
ATOM 3965 N N . ASN A 1 496 ? 0.388 -13.339 -7.592 1.00 66.12 496 ASN A N 1
ATOM 3966 C CA . ASN A 1 496 ? -0.361 -14.292 -8.433 1.00 66.12 496 ASN A CA 1
ATOM 3967 C C . ASN A 1 496 ? 0.077 -14.362 -9.913 1.00 66.12 496 ASN A C 1
ATOM 3969 O O . ASN A 1 496 ? -0.716 -14.746 -10.776 1.00 66.12 496 ASN A O 1
ATOM 3973 N N . GLY A 1 497 ? 1.338 -14.040 -10.214 1.00 75.88 497 GLY A N 1
ATOM 3974 C CA . GLY A 1 497 ? 1.910 -14.213 -11.550 1.00 75.88 497 GLY A CA 1
ATOM 3975 C C . GLY A 1 497 ? 1.949 -12.922 -12.365 1.00 75.88 497 GLY A C 1
ATOM 3976 O O . GLY A 1 497 ? 1.378 -12.867 -13.461 1.00 75.88 497 GLY A O 1
ATOM 3977 N N . ILE A 1 498 ? 2.615 -11.876 -11.855 1.00 82.19 498 ILE A N 1
ATOM 3978 C CA . ILE A 1 498 ? 2.805 -10.633 -12.617 1.00 82.19 498 ILE A CA 1
ATOM 3979 C C . ILE A 1 498 ? 3.440 -10.941 -13.962 1.00 82.19 498 ILE A C 1
ATOM 3981 O O . ILE A 1 498 ? 4.509 -11.540 -14.056 1.00 82.19 498 ILE A O 1
ATOM 3985 N N . THR A 1 499 ? 2.763 -10.478 -15.007 1.00 88.50 499 THR A N 1
ATOM 3986 C CA . THR A 1 499 ? 3.162 -10.687 -16.388 1.00 88.50 499 THR A CA 1
ATOM 3987 C C . THR A 1 499 ? 3.562 -9.359 -17.017 1.00 88.50 499 THR A C 1
ATOM 3989 O O . THR A 1 499 ? 2.704 -8.551 -17.363 1.00 88.50 499 THR A O 1
ATOM 3992 N N . THR A 1 500 ? 4.859 -9.147 -17.206 1.00 91.12 500 THR A N 1
ATOM 3993 C CA . THR A 1 500 ? 5.420 -7.998 -17.921 1.00 91.12 500 THR A CA 1
ATOM 3994 C C . THR A 1 500 ? 5.588 -8.333 -19.398 1.00 91.12 500 THR A C 1
ATOM 3996 O O . THR A 1 500 ? 6.103 -9.394 -19.751 1.00 91.12 500 THR A O 1
ATOM 3999 N N . LYS A 1 501 ? 5.187 -7.420 -20.284 1.00 92.44 501 LYS A N 1
ATOM 4000 C CA . LYS A 1 501 ? 5.551 -7.469 -21.705 1.00 92.44 501 LYS A CA 1
ATOM 4001 C C . LYS A 1 501 ? 6.669 -6.479 -21.988 1.00 92.44 501 LYS A C 1
ATOM 4003 O O . LYS A 1 501 ? 6.564 -5.321 -21.600 1.00 92.44 501 LYS A O 1
ATOM 4008 N N . ALA A 1 502 ? 7.712 -6.915 -22.680 1.00 91.81 502 ALA A N 1
ATOM 4009 C CA . ALA A 1 502 ? 8.829 -6.078 -23.101 1.00 91.81 502 ALA A CA 1
ATOM 4010 C C . ALA A 1 502 ? 8.980 -6.118 -24.625 1.00 91.81 502 ALA A C 1
ATOM 4012 O O . ALA A 1 502 ? 8.878 -7.180 -25.239 1.00 91.81 502 ALA A O 1
ATOM 4013 N N . TRP A 1 503 ? 9.225 -4.956 -25.228 1.00 91.94 503 TRP A N 1
ATOM 4014 C CA . TRP A 1 503 ? 9.502 -4.804 -26.655 1.00 91.94 503 TRP A CA 1
ATOM 4015 C C . TRP A 1 503 ? 10.985 -4.496 -26.829 1.00 91.94 503 TRP A C 1
ATOM 4017 O O . TRP A 1 503 ? 11.417 -3.371 -26.580 1.00 91.94 503 TRP A O 1
ATOM 4027 N N . LEU A 1 504 ? 11.749 -5.504 -27.236 1.00 89.06 504 LEU A N 1
ATOM 4028 C CA . LEU A 1 504 ? 13.212 -5.498 -27.279 1.00 89.06 504 LEU A CA 1
ATOM 4029 C C . LEU A 1 504 ? 13.694 -5.452 -28.729 1.00 89.06 504 LEU A C 1
ATOM 4031 O O . LEU A 1 504 ? 13.089 -6.076 -29.597 1.00 89.06 504 LEU A O 1
ATOM 4035 N N . ASP A 1 505 ? 14.782 -4.752 -29.026 1.00 85.94 505 ASP A N 1
ATOM 4036 C CA . ASP A 1 505 ? 15.430 -4.891 -30.333 1.00 85.94 505 ASP A CA 1
ATOM 4037 C C . ASP A 1 505 ? 16.387 -6.097 -30.392 1.00 85.94 505 ASP A C 1
ATOM 4039 O O . ASP A 1 505 ? 16.500 -6.879 -29.449 1.00 85.94 505 ASP A O 1
ATOM 4043 N N . THR A 1 506 ? 17.059 -6.291 -31.532 1.00 79.62 506 THR A N 1
ATOM 4044 C CA . THR A 1 506 ? 18.021 -7.392 -31.724 1.00 79.62 506 THR A CA 1
ATOM 4045 C C . THR A 1 506 ? 19.232 -7.318 -30.803 1.00 79.62 506 THR A C 1
ATOM 4047 O O . THR A 1 506 ? 19.870 -8.342 -30.578 1.00 79.62 506 THR A O 1
ATOM 4050 N N . ASP A 1 507 ? 19.530 -6.133 -30.275 1.00 77.00 507 ASP A N 1
ATOM 4051 C CA . ASP A 1 507 ? 20.632 -5.887 -29.352 1.00 77.00 507 ASP A CA 1
ATOM 4052 C C . ASP A 1 507 ? 20.148 -5.972 -27.894 1.00 77.00 507 ASP A C 1
ATOM 4054 O O . ASP A 1 507 ? 20.871 -5.593 -26.982 1.00 77.00 507 ASP A O 1
ATOM 4058 N N . GLY A 1 508 ? 18.927 -6.463 -27.644 1.00 78.00 508 GLY A N 1
ATOM 4059 C CA . GLY A 1 508 ? 18.360 -6.626 -26.304 1.00 78.00 508 GLY A CA 1
ATOM 4060 C C . GLY A 1 508 ? 17.917 -5.321 -25.642 1.00 78.00 508 GLY A C 1
ATOM 4061 O O . GLY A 1 508 ? 17.520 -5.344 -24.484 1.00 78.00 508 GLY A O 1
ATOM 4062 N N . VAL A 1 509 ? 17.936 -4.187 -26.346 1.00 83.62 509 VAL A N 1
ATOM 4063 C CA . VAL A 1 509 ? 17.531 -2.901 -25.773 1.00 83.62 509 VAL A CA 1
ATOM 4064 C C . VAL A 1 509 ? 16.010 -2.812 -25.724 1.00 83.62 509 VAL A C 1
ATOM 4066 O O . VAL A 1 509 ? 15.341 -2.858 -26.763 1.00 83.62 509 VAL A O 1
ATOM 4069 N N . SER A 1 510 ? 15.452 -2.608 -24.530 1.00 88.06 510 SER A N 1
ATOM 4070 C CA . SER A 1 510 ? 14.016 -2.384 -24.361 1.00 88.06 510 SER A CA 1
ATOM 4071 C C . SER A 1 510 ? 13.594 -1.000 -24.861 1.00 88.06 510 SER A C 1
ATOM 4073 O O . SER A 1 510 ? 14.192 0.030 -24.541 1.00 88.06 510 SER A O 1
ATOM 4075 N N . TYR A 1 511 ? 12.548 -0.966 -25.683 1.00 89.88 511 TYR A N 1
ATOM 4076 C CA . TYR A 1 511 ? 11.897 0.255 -26.168 1.00 89.88 511 TYR A CA 1
ATOM 4077 C C . TYR A 1 511 ? 10.636 0.585 -25.388 1.00 89.88 511 TYR A C 1
ATOM 4079 O O . TYR A 1 511 ? 10.254 1.752 -25.276 1.00 89.88 511 TYR A O 1
ATOM 4087 N N . ARG A 1 512 ? 9.987 -0.446 -24.862 1.00 91.31 512 ARG A N 1
ATOM 4088 C CA . ARG A 1 512 ? 8.785 -0.332 -24.060 1.00 91.31 512 ARG A CA 1
ATOM 4089 C C . ARG A 1 512 ? 8.721 -1.524 -23.125 1.00 91.31 512 ARG A C 1
ATOM 4091 O O . ARG A 1 512 ? 8.977 -2.645 -23.557 1.00 91.31 512 ARG A O 1
ATOM 4098 N N . THR A 1 513 ? 8.307 -1.292 -21.891 1.00 91.62 513 THR A N 1
ATOM 4099 C CA . THR A 1 513 ? 7.790 -2.354 -21.030 1.00 91.62 513 THR A CA 1
ATOM 4100 C C . THR A 1 513 ? 6.389 -1.999 -20.579 1.00 91.62 513 THR A C 1
ATOM 4102 O O . THR A 1 513 ? 6.046 -0.825 -20.455 1.00 91.62 513 THR A O 1
ATOM 4105 N N . GLU A 1 514 ? 5.565 -3.014 -20.383 1.00 91.38 514 GLU A N 1
ATOM 4106 C CA . GLU A 1 514 ? 4.210 -2.887 -19.879 1.00 91.38 514 GLU A CA 1
ATOM 4107 C C . GLU A 1 514 ? 3.994 -3.931 -18.791 1.00 91.38 514 GLU A C 1
ATOM 4109 O O . GLU A 1 514 ? 3.961 -5.133 -19.063 1.00 91.38 514 GLU A O 1
ATOM 4114 N N . THR A 1 515 ? 3.860 -3.452 -17.561 1.00 87.25 515 THR A N 1
ATOM 4115 C CA . THR A 1 515 ? 3.633 -4.268 -16.374 1.00 87.25 515 THR A CA 1
ATOM 4116 C C . THR A 1 515 ? 2.280 -3.880 -15.787 1.00 87.25 515 THR A C 1
ATOM 4118 O O . THR A 1 515 ? 2.106 -2.741 -15.344 1.00 87.25 515 THR A O 1
ATOM 4121 N N . PRO A 1 516 ? 1.294 -4.790 -15.772 1.00 77.31 516 PRO A N 1
ATOM 4122 C CA . PRO A 1 516 ? 0.082 -4.599 -14.996 1.00 77.31 516 PRO A CA 1
ATOM 4123 C C . PRO A 1 516 ? 0.459 -4.537 -13.514 1.00 77.31 516 PRO A C 1
ATOM 4125 O O . PRO A 1 516 ? 0.943 -5.516 -12.951 1.00 77.31 516 PRO A O 1
ATOM 4128 N N . MET A 1 517 ? 0.259 -3.384 -12.886 1.00 69.31 517 MET A N 1
ATOM 4129 C CA . MET A 1 517 ? 0.553 -3.164 -11.474 1.00 69.31 517 MET A CA 1
ATOM 4130 C C . MET A 1 517 ? -0.548 -2.283 -10.889 1.00 69.31 517 MET A C 1
ATOM 4132 O O . MET A 1 517 ? -0.972 -1.317 -11.521 1.00 69.31 517 MET A O 1
ATOM 4136 N N . MET A 1 518 ? -1.032 -2.608 -9.688 1.00 60.38 518 MET A N 1
ATOM 4137 C CA . MET A 1 518 ? -2.047 -1.800 -8.994 1.00 60.38 518 MET A CA 1
ATOM 4138 C C . MET A 1 518 ? -3.389 -1.656 -9.736 1.00 60.38 518 MET A C 1
ATOM 4140 O O . MET A 1 518 ? -4.050 -0.628 -9.630 1.00 60.38 518 MET A O 1
ATOM 4144 N N . GLY A 1 519 ? -3.788 -2.642 -10.546 1.00 61.91 519 GLY A N 1
ATOM 4145 C CA . GLY A 1 519 ? -4.987 -2.513 -11.389 1.00 61.91 519 GLY A CA 1
ATOM 4146 C C . GLY A 1 519 ? -4.860 -1.479 -12.516 1.00 61.91 519 GLY A C 1
ATOM 4147 O O . GLY A 1 519 ? -5.850 -1.164 -13.184 1.00 61.91 519 GLY A O 1
ATOM 4148 N N . PHE A 1 520 ? -3.645 -0.975 -12.744 1.00 71.31 520 PHE A N 1
ATOM 4149 C CA . PHE A 1 520 ? -3.273 -0.066 -13.817 1.00 71.31 520 PHE A CA 1
ATOM 4150 C C . PHE A 1 520 ? -2.180 -0.688 -14.690 1.00 71.31 520 PHE A C 1
ATOM 4152 O O . PHE A 1 520 ? -1.550 -1.683 -14.340 1.00 71.31 520 PHE A O 1
ATOM 4159 N N . SER A 1 521 ? -1.961 -0.091 -15.859 1.00 80.06 521 SER A N 1
ATOM 4160 C CA . SER A 1 521 ? -0.816 -0.415 -16.707 1.00 80.06 521 SER A CA 1
ATOM 4161 C C . SER A 1 521 ? 0.308 0.566 -16.386 1.00 80.06 521 SER A C 1
ATOM 4163 O O . SER A 1 521 ? 0.140 1.781 -16.549 1.00 80.06 521 SER A O 1
ATOM 4165 N N . MET A 1 522 ? 1.417 0.035 -15.875 1.00 86.25 522 MET A N 1
ATOM 4166 C CA . MET A 1 522 ? 2.655 0.769 -15.677 1.00 86.25 522 MET A CA 1
ATOM 4167 C C . MET A 1 522 ? 3.524 0.555 -16.908 1.00 86.25 522 MET A C 1
ATOM 4169 O O . MET A 1 522 ? 3.862 -0.576 -17.259 1.00 86.25 522 MET A O 1
ATOM 4173 N N . VAL A 1 523 ? 3.842 1.648 -17.594 1.00 90.88 523 VAL A N 1
ATOM 4174 C CA . VAL A 1 523 ? 4.525 1.605 -18.884 1.00 90.88 523 VAL A CA 1
ATOM 4175 C C . VAL A 1 523 ? 5.824 2.379 -18.785 1.00 90.88 523 VAL A C 1
ATOM 4177 O O . VAL A 1 523 ? 5.822 3.573 -18.472 1.00 90.88 523 VAL A O 1
ATOM 4180 N N . THR A 1 524 ? 6.931 1.715 -19.105 1.00 91.88 524 THR A N 1
ATOM 4181 C CA . THR A 1 524 ? 8.181 2.413 -19.405 1.00 91.88 524 THR A CA 1
ATOM 4182 C C . THR A 1 524 ? 8.323 2.538 -20.910 1.00 91.88 524 THR A C 1
ATOM 4184 O O . THR A 1 524 ? 7.935 1.646 -21.663 1.00 91.88 524 THR A O 1
ATOM 4187 N N . THR A 1 525 ? 8.817 3.670 -21.392 1.00 92.25 525 THR A N 1
ATOM 4188 C CA . THR A 1 525 ? 9.071 3.864 -22.824 1.00 92.25 525 THR A CA 1
ATOM 4189 C C . THR A 1 525 ? 10.394 4.571 -22.991 1.00 92.25 525 THR A C 1
ATOM 4191 O O . THR A 1 525 ? 10.609 5.619 -22.379 1.00 92.25 525 THR A O 1
ATOM 4194 N N . LYS A 1 526 ? 11.281 3.991 -23.802 1.00 91.62 526 LYS A N 1
ATOM 4195 C CA . LYS A 1 526 ? 12.576 4.588 -24.127 1.00 91.62 526 LYS A CA 1
ATOM 4196 C C . LYS A 1 526 ? 12.341 5.984 -24.691 1.00 91.62 526 LYS A C 1
ATOM 4198 O O . LYS A 1 526 ? 11.373 6.196 -25.406 1.00 91.62 526 LYS A O 1
ATOM 4203 N N . THR A 1 527 ? 13.179 6.938 -24.327 1.00 91.12 527 THR A N 1
ATOM 4204 C CA . THR A 1 527 ? 13.058 8.341 -24.732 1.00 91.12 527 THR A CA 1
ATOM 4205 C C . THR A 1 527 ? 14.446 8.977 -24.803 1.00 91.12 527 THR A C 1
ATOM 4207 O O . THR A 1 527 ? 15.434 8.375 -24.378 1.00 91.12 527 THR A O 1
ATOM 4210 N N . ASP A 1 528 ? 14.560 10.183 -25.351 1.00 90.38 528 ASP A N 1
ATOM 4211 C CA . ASP A 1 528 ? 15.747 11.009 -25.135 1.00 90.38 528 ASP A CA 1
ATOM 4212 C C . ASP A 1 528 ? 15.731 11.664 -23.741 1.00 90.38 528 ASP A C 1
ATOM 4214 O O . ASP A 1 528 ? 14.701 11.734 -23.063 1.00 90.38 528 ASP A O 1
ATOM 4218 N N . LYS A 1 529 ? 16.897 12.155 -23.315 1.00 90.38 529 LYS A N 1
ATOM 4219 C CA . LYS A 1 529 ? 17.098 12.778 -22.003 1.00 90.38 529 LYS A CA 1
ATOM 4220 C C . LYS A 1 529 ? 16.212 14.005 -21.769 1.00 90.38 529 LYS A C 1
ATOM 4222 O O . LYS A 1 529 ? 15.759 14.202 -20.646 1.00 90.38 529 LYS A O 1
ATOM 4227 N N . GLU A 1 530 ? 15.991 14.841 -22.782 1.00 89.88 530 GLU A N 1
ATOM 4228 C CA . GLU A 1 530 ? 15.199 16.068 -22.633 1.00 89.88 530 GLU A CA 1
ATOM 4229 C C . GLU A 1 530 ? 13.734 15.715 -22.367 1.00 89.88 530 GLU A C 1
ATOM 4231 O O . GLU A 1 530 ? 13.144 16.194 -21.400 1.00 89.88 530 GLU A O 1
ATOM 4236 N N . ALA A 1 531 ? 13.180 14.787 -23.145 1.00 88.19 531 ALA A N 1
ATOM 4237 C CA . ALA A 1 531 ? 11.831 14.282 -22.940 1.00 88.19 531 ALA A CA 1
ATOM 4238 C C . ALA A 1 531 ? 11.679 13.501 -21.619 1.00 88.19 531 ALA A C 1
ATOM 4240 O O . ALA A 1 531 ? 10.647 13.648 -20.960 1.00 88.19 531 ALA A O 1
ATOM 4241 N N . ALA A 1 532 ? 12.695 12.741 -21.183 1.00 89.88 532 ALA A N 1
ATOM 4242 C CA . ALA A 1 532 ? 12.709 12.083 -19.869 1.00 89.88 532 ALA A CA 1
ATOM 4243 C C . ALA A 1 532 ? 12.636 13.086 -18.712 1.00 89.88 532 ALA A C 1
ATOM 4245 O O . ALA A 1 532 ? 11.822 12.925 -17.804 1.00 89.88 532 ALA A O 1
ATOM 4246 N N . LEU A 1 533 ? 13.440 14.149 -18.771 1.00 89.31 533 LEU A N 1
ATOM 4247 C CA . LEU A 1 533 ? 13.513 15.183 -17.735 1.00 89.31 533 LEU A CA 1
ATOM 4248 C C . LEU A 1 533 ? 12.408 16.249 -17.840 1.00 89.31 533 LEU A C 1
ATOM 4250 O O . LEU A 1 533 ? 12.342 17.133 -16.990 1.00 89.31 533 LEU A O 1
ATOM 4254 N N . GLY A 1 534 ? 11.560 16.186 -18.871 1.00 86.19 534 GLY A N 1
ATOM 4255 C CA . GLY A 1 534 ? 10.414 17.082 -19.031 1.00 86.19 534 GLY A CA 1
ATOM 4256 C C . GLY A 1 534 ? 9.336 16.894 -17.958 1.00 86.19 534 GLY A C 1
ATOM 4257 O O . GLY A 1 534 ? 9.363 15.921 -17.202 1.00 86.19 534 GLY A O 1
ATOM 4258 N N . ASP A 1 535 ? 8.355 17.795 -17.947 1.00 84.25 535 ASP A N 1
ATOM 4259 C CA . ASP A 1 535 ? 7.311 17.869 -16.919 1.00 84.25 535 ASP A CA 1
ATOM 4260 C C . ASP A 1 535 ? 6.564 16.542 -16.699 1.00 84.25 535 ASP A C 1
ATOM 4262 O O . ASP A 1 535 ? 6.312 15.770 -17.631 1.00 84.25 535 ASP A O 1
ATOM 4266 N N . THR A 1 536 ? 6.197 16.295 -15.443 1.00 85.50 536 THR A N 1
ATOM 4267 C CA . THR A 1 536 ? 5.300 15.209 -15.037 1.00 85.50 536 THR A CA 1
ATOM 4268 C C . THR A 1 536 ? 3.909 15.761 -14.753 1.00 85.50 536 THR A C 1
ATOM 4270 O O . THR A 1 536 ? 3.757 16.896 -14.302 1.00 85.50 536 THR A O 1
ATOM 4273 N N . GLU A 1 537 ? 2.892 14.947 -14.994 1.00 79.50 537 GLU A N 1
ATOM 4274 C CA . GLU A 1 537 ? 1.511 15.241 -14.619 1.00 79.50 537 GLU A CA 1
ATOM 4275 C C . GLU A 1 537 ? 1.160 14.556 -13.290 1.00 79.50 537 GLU A C 1
ATOM 4277 O O . GLU A 1 537 ? 1.801 13.593 -12.868 1.00 79.50 537 GLU A O 1
ATOM 4282 N N . GLU A 1 538 ? 0.135 15.067 -12.612 1.00 77.31 538 GLU A N 1
ATOM 4283 C CA . GLU A 1 538 ? -0.215 14.641 -11.259 1.00 77.31 538 GLU A CA 1
ATOM 4284 C C . GLU A 1 538 ? -1.196 13.461 -11.276 1.00 77.31 538 GLU A C 1
ATOM 4286 O O . GLU A 1 538 ? -2.325 13.576 -11.762 1.00 77.31 538 GLU A O 1
ATOM 4291 N N . VAL A 1 539 ? -0.795 12.334 -10.685 1.00 77.56 539 VAL A N 1
ATOM 4292 C CA . VAL A 1 539 ? -1.670 11.173 -10.468 1.00 77.56 539 VAL A CA 1
ATOM 4293 C C . VAL A 1 539 ? -1.840 10.949 -8.972 1.00 77.56 539 VAL A C 1
ATOM 4295 O O . VAL A 1 539 ? -0.899 10.541 -8.296 1.00 77.56 539 VAL A O 1
ATOM 4298 N N . ASP A 1 540 ? -3.046 11.203 -8.456 1.00 75.94 540 ASP A N 1
ATOM 4299 C CA . ASP A 1 540 ? -3.386 10.904 -7.061 1.00 75.94 540 ASP A CA 1
ATOM 4300 C C . ASP A 1 540 ? -3.752 9.430 -6.895 1.00 75.94 540 ASP A C 1
ATOM 4302 O O . ASP A 1 540 ? -4.860 9.010 -7.238 1.00 75.94 540 ASP A O 1
ATOM 4306 N N . ILE A 1 541 ? -2.809 8.632 -6.399 1.00 70.62 541 ILE A N 1
ATOM 4307 C CA . ILE A 1 541 ? -2.963 7.178 -6.353 1.00 70.62 541 ILE A CA 1
ATOM 4308 C C . ILE A 1 541 ? -4.074 6.757 -5.387 1.00 70.62 541 ILE A C 1
ATOM 4310 O O . ILE A 1 541 ? -4.818 5.825 -5.683 1.00 70.62 541 ILE A O 1
ATOM 4314 N N . VAL A 1 542 ? -4.257 7.479 -4.278 1.00 68.50 542 VAL A N 1
ATOM 4315 C CA . VAL A 1 542 ? -5.278 7.164 -3.269 1.00 68.50 542 VAL A CA 1
ATOM 4316 C C . VAL A 1 542 ? -6.670 7.408 -3.846 1.00 68.50 542 VAL A C 1
ATOM 4318 O O . VAL A 1 542 ? -7.546 6.548 -3.766 1.00 68.50 542 VAL A O 1
ATOM 4321 N N . LEU A 1 543 ? -6.867 8.543 -4.524 1.00 68.62 543 LEU A N 1
ATOM 4322 C CA . LEU A 1 543 ? -8.154 8.851 -5.152 1.00 68.62 543 LEU A CA 1
ATOM 4323 C C . LEU A 1 543 ? -8.472 7.952 -6.351 1.00 68.62 543 LEU A C 1
ATOM 4325 O O . LEU A 1 543 ? -9.642 7.725 -6.658 1.00 68.62 543 LEU A O 1
ATOM 4329 N N . LYS A 1 544 ? -7.454 7.446 -7.052 1.00 72.25 544 LYS A N 1
ATOM 4330 C CA . LYS A 1 544 ? -7.647 6.532 -8.186 1.00 72.25 544 LYS A CA 1
ATOM 4331 C C . LYS A 1 544 ? -7.929 5.092 -7.767 1.00 72.25 544 LYS A C 1
ATOM 4333 O O . LYS A 1 544 ? -8.416 4.331 -8.598 1.00 72.25 544 LYS A O 1
ATOM 4338 N N . THR A 1 545 ? -7.642 4.726 -6.521 1.00 71.50 545 THR A N 1
ATOM 4339 C CA . THR A 1 545 ? -7.720 3.339 -6.033 1.00 71.50 545 THR A CA 1
ATOM 4340 C C . THR A 1 545 ? -8.829 3.095 -5.012 1.00 71.50 545 THR A C 1
ATOM 4342 O O . THR A 1 545 ? -9.042 1.945 -4.629 1.00 71.50 545 THR A O 1
ATOM 4345 N N . LEU A 1 546 ? -9.560 4.140 -4.605 1.00 77.00 546 LEU A N 1
ATOM 4346 C CA . LEU A 1 546 ? -10.701 4.016 -3.699 1.00 77.00 546 LEU A CA 1
ATOM 4347 C C . LEU A 1 546 ? -11.768 3.057 -4.249 1.00 77.00 546 LEU A C 1
ATOM 4349 O O . LEU A 1 546 ? -12.032 3.008 -5.453 1.00 77.00 546 LEU A O 1
ATOM 4353 N N . ILE A 1 547 ? -12.409 2.315 -3.349 1.00 83.81 547 ILE A N 1
ATOM 4354 C CA . ILE A 1 547 ? -13.489 1.385 -3.688 1.00 83.81 547 ILE A CA 1
ATOM 4355 C C . ILE A 1 547 ? -14.803 2.006 -3.221 1.00 83.81 547 ILE A C 1
ATOM 4357 O O . ILE A 1 547 ? -15.053 2.130 -2.024 1.00 83.81 547 ILE A O 1
ATOM 4361 N N . LEU A 1 548 ? -15.661 2.392 -4.166 1.00 85.19 548 LEU A N 1
ATOM 4362 C CA . LEU A 1 548 ? -17.006 2.884 -3.861 1.00 85.19 548 LEU A CA 1
ATOM 4363 C C . LEU A 1 548 ? -17.941 1.690 -3.650 1.00 85.19 548 LEU A C 1
ATOM 4365 O O . LEU A 1 548 ? -18.235 0.987 -4.625 1.00 85.19 548 LEU A O 1
ATOM 4369 N N . PRO A 1 549 ? -18.425 1.433 -2.421 1.00 90.62 549 PRO A N 1
ATOM 4370 C CA . PRO A 1 549 ? -19.367 0.354 -2.222 1.00 90.62 549 PRO A CA 1
ATOM 4371 C C . PRO A 1 549 ? -20.742 0.730 -2.778 1.00 90.62 549 PRO A C 1
ATOM 4373 O O . PRO A 1 549 ? -21.128 1.898 -2.858 1.00 90.62 549 PRO A O 1
ATOM 4376 N N . SER A 1 550 ? -21.516 -0.289 -3.130 1.00 92.12 550 SER A N 1
ATOM 4377 C CA . SER A 1 550 ? -22.945 -0.151 -3.410 1.00 92.12 550 SER A CA 1
ATOM 4378 C C . SER A 1 550 ? -23.777 -0.760 -2.275 1.00 92.12 550 SER A C 1
ATOM 4380 O O . SER A 1 550 ? -23.236 -1.417 -1.390 1.00 92.12 550 SER A O 1
ATOM 4382 N N . GLY A 1 551 ? -25.096 -0.556 -2.278 1.00 92.25 551 GLY A N 1
ATOM 4383 C CA . GLY A 1 551 ? -25.984 -1.110 -1.251 1.00 92.25 551 GLY A CA 1
ATOM 4384 C C . GLY A 1 551 ? -26.219 -0.162 -0.073 1.00 92.25 551 GLY A C 1
ATOM 4385 O O . GLY A 1 551 ? -26.465 1.030 -0.277 1.00 92.25 551 GLY A O 1
ATOM 4386 N N . LYS A 1 552 ? -26.244 -0.698 1.154 1.00 88.69 552 LYS A N 1
ATOM 4387 C CA . LYS A 1 552 ? -26.458 0.105 2.369 1.00 88.69 552 LYS A CA 1
ATOM 4388 C C . LYS A 1 552 ? -25.243 0.977 2.689 1.00 88.69 552 LYS A C 1
ATOM 4390 O O . LYS A 1 552 ? -24.120 0.662 2.323 1.00 88.69 552 LYS A O 1
ATOM 4395 N N . HIS A 1 553 ? -25.483 2.063 3.418 1.00 82.56 553 HIS A N 1
ATOM 4396 C CA . HIS A 1 553 ? -24.405 2.891 3.945 1.00 82.56 553 HIS A CA 1
ATOM 4397 C C . HIS A 1 553 ? -23.907 2.314 5.278 1.00 82.56 553 HIS A C 1
ATOM 4399 O O . HIS A 1 553 ? -24.741 2.121 6.171 1.00 82.56 553 HIS A O 1
ATOM 4405 N N . PRO A 1 554 ? -22.595 2.090 5.458 1.00 79.81 554 PRO A N 1
ATOM 4406 C CA . PRO A 1 554 ? -22.039 1.639 6.727 1.00 79.81 554 PRO A CA 1
ATOM 4407 C C . PRO A 1 554 ? -22.337 2.612 7.861 1.00 79.81 554 PRO A C 1
ATOM 4409 O O . PRO A 1 554 ? -22.334 3.836 7.684 1.00 79.81 554 PRO A O 1
ATOM 4412 N N . THR A 1 555 ? -22.562 2.067 9.051 1.00 80.88 555 THR A N 1
ATOM 4413 C CA . THR A 1 555 ? -22.604 2.849 10.287 1.00 80.88 555 THR A CA 1
ATOM 4414 C C . THR A 1 555 ? -21.207 2.942 10.884 1.00 80.88 555 THR A C 1
ATOM 4416 O O . THR A 1 555 ? -20.490 1.944 10.935 1.00 80.88 555 THR A O 1
ATOM 4419 N N . ARG A 1 556 ? -20.822 4.115 11.398 1.00 76.44 556 ARG A N 1
ATOM 4420 C CA . ARG A 1 556 ? -19.568 4.251 12.158 1.00 76.44 556 ARG A CA 1
ATOM 4421 C C . ARG A 1 556 ? -19.566 3.315 13.367 1.00 76.44 556 ARG A C 1
ATOM 4423 O O . ARG A 1 556 ? -20.596 3.189 14.030 1.00 76.44 556 ARG A O 1
ATOM 4430 N N . ASN A 1 557 ? -18.409 2.728 13.677 1.00 82.38 557 ASN A N 1
ATOM 4431 C CA . ASN A 1 557 ? -18.224 1.819 14.809 1.00 82.38 557 ASN A CA 1
ATOM 4432 C C . ASN A 1 557 ? -19.174 0.606 14.759 1.00 82.38 557 ASN A C 1
ATOM 4434 O O . ASN A 1 557 ? -19.674 0.147 15.791 1.00 82.38 557 ASN A O 1
ATOM 4438 N N . ALA A 1 558 ? -19.468 0.114 13.551 1.00 89.12 558 ALA A N 1
ATOM 4439 C CA . ALA A 1 558 ? -20.314 -1.055 13.357 1.00 89.12 558 ALA A CA 1
ATOM 4440 C C . ALA A 1 558 ? -19.730 -2.270 14.093 1.00 89.12 558 ALA A C 1
ATOM 4442 O O . ALA A 1 558 ? -18.520 -2.493 14.085 1.00 89.12 558 ALA A O 1
ATOM 4443 N N . ARG A 1 559 ? -20.589 -3.078 14.725 1.00 93.25 559 ARG A N 1
ATOM 4444 C CA . ARG A 1 559 ? -20.168 -4.352 15.341 1.00 93.25 559 ARG A CA 1
ATOM 4445 C C . ARG A 1 559 ? -20.362 -5.551 14.425 1.00 93.25 559 ARG A C 1
ATOM 4447 O O . ARG A 1 559 ? -19.711 -6.565 14.641 1.00 93.25 559 ARG A O 1
ATOM 4454 N N . ASN A 1 560 ? -21.234 -5.422 13.431 1.00 94.75 560 ASN A N 1
ATOM 4455 C CA . ASN A 1 560 ? -21.471 -6.422 12.403 1.00 94.75 560 ASN A CA 1
ATOM 4456 C C . ASN A 1 560 ? -21.417 -5.733 11.041 1.00 94.75 560 ASN A C 1
ATOM 4458 O O . ASN A 1 560 ? -21.796 -4.566 10.943 1.00 94.75 560 ASN A O 1
ATOM 4462 N N . PHE A 1 561 ? -20.960 -6.457 10.031 1.00 95.56 561 PHE A N 1
ATOM 4463 C CA . PHE A 1 561 ? -20.929 -6.006 8.647 1.00 95.56 561 PHE A CA 1
ATOM 4464 C C . PHE A 1 561 ? -21.153 -7.212 7.743 1.00 95.56 561 PHE A C 1
ATOM 4466 O O . PHE A 1 561 ? -20.473 -8.230 7.895 1.00 95.56 561 PHE A O 1
ATOM 4473 N N . GLU A 1 562 ? -22.085 -7.096 6.801 1.00 96.75 562 GLU A N 1
ATOM 4474 C CA . GLU A 1 562 ? -22.262 -8.093 5.747 1.00 96.75 562 GLU A CA 1
ATOM 4475 C C . GLU A 1 562 ? -22.181 -7.450 4.367 1.00 96.75 562 GLU A C 1
ATOM 4477 O O . GLU A 1 562 ? -22.826 -6.433 4.097 1.00 96.75 562 GLU A O 1
ATOM 4482 N N . ALA A 1 563 ? -21.432 -8.075 3.459 1.00 97.44 563 ALA A N 1
ATOM 4483 C CA . ALA A 1 563 ? -21.331 -7.626 2.079 1.00 97.44 563 ALA A CA 1
ATOM 4484 C C . ALA A 1 563 ? -21.183 -8.786 1.093 1.00 97.44 563 ALA A C 1
ATOM 4486 O O . ALA A 1 563 ? -20.524 -9.787 1.366 1.00 97.44 563 ALA A O 1
ATOM 4487 N N . ASP A 1 564 ? -21.748 -8.614 -0.097 1.00 97.50 564 ASP A N 1
ATOM 4488 C CA . ASP A 1 564 ? -21.379 -9.411 -1.259 1.00 97.50 564 ASP A CA 1
ATOM 4489 C C . ASP A 1 564 ? -20.118 -8.808 -1.887 1.00 97.50 564 ASP A C 1
ATOM 4491 O O . ASP A 1 564 ? -20.071 -7.611 -2.189 1.00 97.50 564 ASP A O 1
ATOM 4495 N N . VAL A 1 565 ? -19.097 -9.641 -2.079 1.00 96.12 565 VAL A N 1
ATOM 4496 C CA . VAL A 1 565 ? -17.789 -9.249 -2.618 1.00 96.12 565 VAL A CA 1
ATOM 4497 C C . VAL A 1 565 ? -17.511 -9.982 -3.921 1.00 96.12 565 VAL A C 1
ATOM 4499 O O . VAL A 1 565 ? -17.833 -11.167 -4.067 1.00 96.12 565 VAL A O 1
ATOM 4502 N N . LYS A 1 566 ? -16.918 -9.279 -4.887 1.00 94.50 566 LYS A N 1
ATOM 4503 C CA . LYS A 1 566 ? -16.627 -9.828 -6.213 1.00 94.50 566 LYS A CA 1
ATOM 4504 C C . LYS A 1 566 ? -15.334 -9.263 -6.792 1.00 94.50 566 LYS A C 1
ATOM 4506 O O . LYS A 1 566 ? -15.079 -8.072 -6.672 1.00 94.50 566 LYS A O 1
ATOM 4511 N N . LEU A 1 567 ? -14.563 -10.112 -7.468 1.00 89.25 567 LEU A N 1
ATOM 4512 C CA . LEU 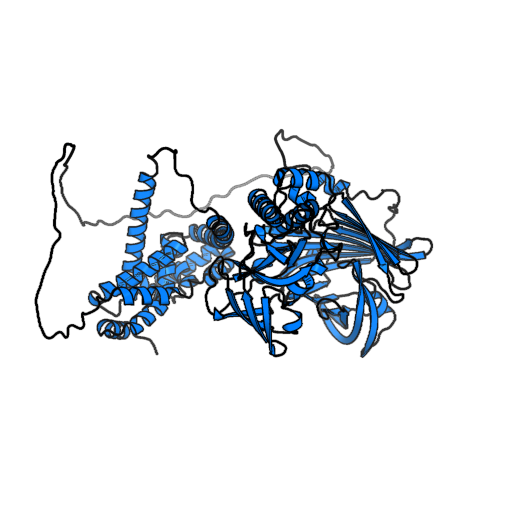A 1 567 ? -13.362 -9.725 -8.206 1.00 89.25 567 LEU A CA 1
ATOM 4513 C C . LEU A 1 567 ? -13.581 -9.746 -9.719 1.00 89.25 567 LEU A C 1
ATOM 4515 O O . LEU A 1 567 ? -14.313 -10.582 -10.261 1.00 89.25 567 LEU A O 1
ATOM 4519 N N . THR A 1 568 ? -12.892 -8.853 -10.424 1.00 83.06 568 THR A N 1
ATOM 4520 C CA . THR A 1 568 ? -12.823 -8.868 -11.892 1.00 83.06 568 THR A CA 1
ATOM 4521 C C . THR A 1 568 ? -11.927 -10.002 -12.407 1.00 83.06 568 THR A C 1
ATOM 4523 O O . THR A 1 568 ? -12.278 -10.664 -13.394 1.00 83.06 568 THR A O 1
ATOM 4526 N N . SER A 1 569 ? -10.818 -10.286 -11.717 1.00 79.31 569 SER A N 1
ATOM 4527 C CA . SER A 1 569 ? -9.857 -11.346 -12.044 1.00 79.31 569 SER A CA 1
ATOM 4528 C C . SER A 1 569 ? -9.281 -12.015 -10.787 1.00 79.31 569 SER A C 1
ATOM 4530 O O . SER A 1 569 ? -9.488 -11.528 -9.683 1.00 79.31 569 SER A O 1
ATOM 4532 N N . GLY A 1 570 ? -8.598 -13.152 -10.944 1.00 80.44 570 GLY A N 1
ATOM 4533 C CA . GLY A 1 570 ? -8.064 -13.919 -9.812 1.00 80.44 570 GLY A CA 1
ATOM 4534 C C . GLY A 1 570 ? -9.123 -14.723 -9.051 1.00 80.44 570 GLY A C 1
ATOM 4535 O O . GLY A 1 570 ? -10.200 -15.005 -9.581 1.00 80.44 570 GLY A O 1
ATOM 4536 N N . SER A 1 571 ? -8.785 -15.110 -7.821 1.00 86.12 571 SER A N 1
ATOM 4537 C CA . SER A 1 571 ? -9.584 -15.959 -6.931 1.00 86.12 571 SER A CA 1
ATOM 4538 C C . SER A 1 571 ? -9.938 -15.190 -5.659 1.00 86.12 571 SER A C 1
ATOM 4540 O O . SER A 1 571 ? -9.060 -14.663 -4.975 1.00 86.12 571 SER A O 1
ATOM 4542 N N . ILE A 1 572 ? -11.232 -15.121 -5.326 1.00 88.94 572 ILE A N 1
ATOM 4543 C CA . ILE A 1 572 ? -11.713 -14.401 -4.133 1.00 88.94 572 ILE A CA 1
ATOM 4544 C C . ILE A 1 572 ? -11.218 -15.060 -2.842 1.00 88.94 572 ILE A C 1
ATOM 4546 O O . ILE A 1 572 ? -10.948 -14.365 -1.866 1.00 88.94 572 ILE A O 1
ATOM 4550 N N . ALA A 1 573 ? -11.060 -16.387 -2.859 1.00 87.94 573 ALA A N 1
ATOM 4551 C CA . ALA A 1 573 ? -10.599 -17.165 -1.715 1.00 87.94 573 ALA A CA 1
ATOM 4552 C C . ALA A 1 573 ? -9.136 -16.865 -1.358 1.00 87.94 573 ALA A C 1
ATOM 4554 O O . ALA A 1 573 ? -8.786 -16.895 -0.184 1.00 87.94 573 ALA A O 1
ATOM 4555 N N . ASP A 1 574 ? -8.320 -16.530 -2.362 1.00 82.56 574 ASP A N 1
ATOM 4556 C CA . ASP A 1 574 ? -6.901 -16.196 -2.191 1.00 82.56 574 ASP A CA 1
ATOM 4557 C C . ASP A 1 574 ? -6.677 -14.697 -1.926 1.00 82.56 574 ASP A C 1
ATOM 4559 O O . ASP A 1 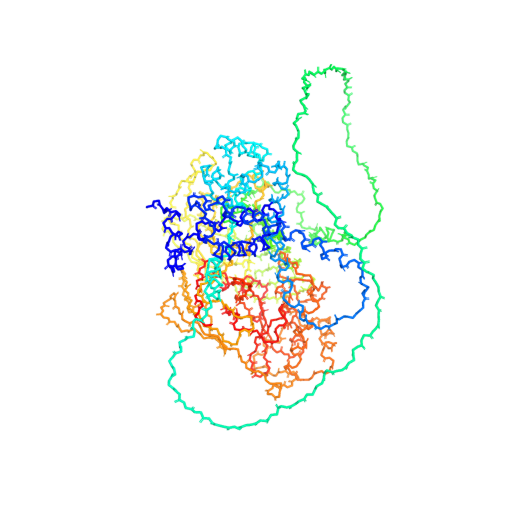574 ? -5.543 -14.267 -1.754 1.00 82.56 574 ASP A O 1
ATOM 4563 N N . THR A 1 575 ? -7.748 -13.892 -1.940 1.00 81.88 575 THR A N 1
ATOM 4564 C CA . THR A 1 575 ? -7.678 -12.423 -1.842 1.00 81.88 575 THR A CA 1
ATOM 4565 C C . THR A 1 575 ? -8.268 -11.885 -0.539 1.00 81.88 575 THR A C 1
ATOM 4567 O O . THR A 1 575 ? -7.767 -10.908 0.006 1.00 81.88 575 THR A O 1
ATOM 4570 N N . ILE A 1 576 ? -9.363 -12.478 -0.050 1.00 87.75 576 ILE A N 1
ATOM 4571 C CA . ILE A 1 576 ? -10.003 -12.070 1.206 1.00 87.75 576 ILE A CA 1
ATOM 4572 C C . ILE A 1 576 ? -9.859 -13.209 2.206 1.00 87.75 576 ILE A C 1
ATOM 4574 O O . ILE A 1 576 ? -10.528 -14.240 2.101 1.00 87.75 576 ILE A O 1
ATOM 4578 N N . MET A 1 577 ? -9.004 -13.007 3.206 1.00 87.69 577 MET A N 1
ATOM 4579 C CA . MET A 1 577 ? -8.768 -14.020 4.226 1.00 87.69 577 MET A CA 1
ATOM 4580 C C . MET A 1 577 ? -9.972 -14.217 5.161 1.00 87.69 577 MET A C 1
ATOM 4582 O O . MET A 1 577 ? -10.815 -13.337 5.345 1.00 87.69 577 MET A O 1
ATOM 4586 N N . SER A 1 578 ? -10.039 -15.384 5.802 1.00 89.69 578 SER A N 1
ATOM 4587 C CA . SER A 1 578 ? -10.946 -15.637 6.928 1.00 89.69 578 SER A CA 1
ATOM 4588 C C . SER A 1 578 ? -10.145 -15.772 8.221 1.00 89.69 578 SER A C 1
ATOM 4590 O O . SER A 1 578 ? -9.090 -16.401 8.243 1.00 89.69 578 SER A O 1
ATOM 4592 N N . ASN A 1 579 ? -10.650 -15.192 9.304 1.00 90.12 579 ASN A N 1
ATOM 4593 C CA . ASN A 1 579 ? -10.019 -15.178 10.621 1.00 90.12 579 ASN A CA 1
ATOM 4594 C C . ASN A 1 579 ? -11.090 -15.261 11.732 1.00 90.12 579 ASN A C 1
ATOM 4596 O O . ASN A 1 579 ? -12.229 -15.659 11.492 1.00 90.12 579 ASN A O 1
ATOM 4600 N N . SER A 1 580 ? -10.731 -14.920 12.972 1.00 87.88 580 SER A N 1
ATOM 4601 C CA . SER A 1 580 ? -11.632 -15.001 14.131 1.00 87.88 580 SER A CA 1
ATOM 4602 C C . SER A 1 580 ? -12.820 -14.029 14.086 1.00 87.88 580 SER A C 1
ATOM 4604 O O . SER A 1 580 ? -13.835 -14.306 14.724 1.00 87.88 580 SER A O 1
ATOM 4606 N N . ARG A 1 581 ? -12.703 -12.905 13.366 1.00 92.56 581 ARG A N 1
ATOM 4607 C CA . ARG A 1 581 ? -13.739 -11.861 13.256 1.00 92.56 581 ARG A CA 1
ATOM 4608 C C . ARG A 1 581 ? -14.373 -11.774 11.871 1.00 92.56 581 ARG A C 1
ATOM 4610 O O . ARG A 1 581 ? -15.469 -11.247 11.761 1.00 92.56 581 ARG A O 1
ATOM 4617 N N . GLN A 1 582 ? -13.705 -12.259 10.830 1.00 94.62 582 GLN A N 1
ATOM 4618 C CA . GLN A 1 582 ? -14.108 -12.148 9.431 1.00 94.62 582 GLN A CA 1
ATOM 4619 C C . GLN A 1 582 ? -14.229 -13.535 8.804 1.00 94.62 582 GLN A C 1
ATOM 4621 O O . GLN A 1 582 ? -13.311 -14.346 8.895 1.00 94.62 582 GLN A O 1
ATOM 4626 N N . LYS A 1 583 ? -15.336 -13.798 8.112 1.00 95.62 583 LYS A N 1
ATOM 4627 C CA . LYS A 1 583 ? -15.585 -15.060 7.413 1.00 95.62 583 LYS A CA 1
ATOM 4628 C C . LYS A 1 583 ? -16.048 -14.793 5.985 1.00 95.62 583 LYS A C 1
ATOM 4630 O O . LYS A 1 583 ? -16.972 -14.009 5.777 1.00 95.62 583 LYS A O 1
ATOM 4635 N N . LEU A 1 584 ? -15.424 -15.474 5.026 1.00 95.75 584 LEU A N 1
ATOM 4636 C CA . LEU A 1 584 ? -15.814 -15.466 3.619 1.00 95.75 584 LEU A CA 1
ATOM 4637 C C . LEU A 1 584 ? -16.499 -16.789 3.253 1.00 95.75 584 LEU A C 1
ATOM 4639 O O . LEU A 1 584 ? -15.900 -17.861 3.329 1.00 95.75 584 LEU A O 1
ATOM 4643 N N . GLU A 1 585 ? -17.749 -16.717 2.813 1.00 96.44 585 GLU A N 1
ATOM 4644 C CA . GLU A 1 585 ? -18.471 -17.834 2.207 1.00 96.44 585 GLU A CA 1
ATOM 4645 C C . GLU A 1 585 ? -18.371 -17.722 0.684 1.00 96.44 585 GLU A C 1
ATOM 4647 O O . GLU A 1 585 ? -18.948 -16.831 0.065 1.00 96.44 585 GLU A O 1
ATOM 4652 N N . VAL A 1 586 ? -17.575 -18.596 0.069 1.00 95.88 586 VAL A N 1
ATOM 4653 C CA . VAL A 1 586 ? -17.289 -18.540 -1.369 1.00 95.88 586 VAL A CA 1
ATOM 4654 C C . VAL A 1 586 ? -18.472 -19.099 -2.162 1.00 95.88 586 VAL A C 1
ATOM 4656 O O . VAL A 1 586 ? -18.820 -20.272 -2.036 1.00 95.88 586 VAL A O 1
ATOM 4659 N N . ASN A 1 587 ? -19.058 -18.269 -3.027 1.00 90.88 587 ASN A N 1
ATOM 4660 C CA . ASN A 1 587 ? -20.172 -18.653 -3.900 1.00 90.88 587 ASN A CA 1
ATOM 4661 C C . ASN A 1 587 ? -19.670 -19.138 -5.272 1.00 90.88 587 ASN A C 1
ATOM 4663 O O . ASN A 1 587 ? -20.297 -19.979 -5.913 1.00 90.88 587 ASN A O 1
ATOM 4667 N N . SER A 1 588 ? -18.554 -18.578 -5.743 1.00 93.88 588 SER A N 1
ATOM 4668 C CA . SER A 1 588 ? -17.858 -18.935 -6.985 1.00 93.88 588 SER A CA 1
ATOM 4669 C C . SER A 1 588 ? -16.384 -18.533 -6.886 1.00 93.88 588 SER A C 1
ATOM 4671 O O . SER A 1 588 ? -16.028 -17.780 -5.986 1.00 93.88 588 SER A O 1
ATOM 4673 N N . GLU A 1 589 ? -15.548 -18.941 -7.845 1.00 91.62 589 GLU A N 1
ATOM 4674 C CA . GLU A 1 589 ? -14.119 -18.573 -7.902 1.00 91.62 589 GLU A CA 1
ATOM 4675 C C . GLU A 1 589 ? -13.860 -17.070 -7.677 1.00 91.62 589 GLU A C 1
ATOM 4677 O O . GLU A 1 589 ? -12.875 -16.702 -7.049 1.00 91.62 589 GLU A O 1
ATOM 4682 N N . ARG A 1 590 ? -14.766 -16.192 -8.132 1.00 93.12 590 ARG A N 1
ATOM 4683 C CA . ARG A 1 590 ? -14.591 -14.729 -8.086 1.00 93.12 590 ARG A CA 1
ATOM 4684 C C . ARG A 1 590 ? -15.582 -13.990 -7.202 1.00 93.12 590 ARG A C 1
ATOM 4686 O O . ARG A 1 590 ? -15.594 -12.765 -7.231 1.00 93.12 590 ARG A O 1
ATOM 4693 N N . ALA A 1 591 ? -16.451 -14.684 -6.473 1.00 96.00 591 ALA A N 1
ATOM 4694 C CA . ALA A 1 591 ? -17.474 -14.020 -5.670 1.00 96.00 591 ALA A CA 1
ATOM 4695 C C . ALA A 1 591 ? -17.809 -14.798 -4.404 1.00 96.00 591 ALA A C 1
ATOM 4697 O O . ALA A 1 591 ? -17.869 -16.029 -4.417 1.00 96.00 591 ALA A O 1
ATOM 4698 N N . GLY A 1 592 ? -18.108 -14.073 -3.335 1.00 96.44 592 GLY A N 1
ATOM 4699 C CA . GLY A 1 592 ? -18.502 -14.647 -2.059 1.00 96.44 592 GLY A CA 1
ATOM 4700 C C . GLY A 1 592 ? -19.306 -13.673 -1.215 1.00 96.44 592 GLY A C 1
ATOM 4701 O O . GLY A 1 592 ? -19.492 -12.511 -1.581 1.00 96.44 592 GLY A O 1
ATOM 4702 N N . ARG A 1 593 ? -19.786 -14.172 -0.082 1.00 97.50 593 ARG A N 1
ATOM 4703 C CA . ARG A 1 593 ? -20.422 -13.380 0.961 1.00 97.50 593 ARG A CA 1
ATOM 4704 C C . ARG A 1 593 ? -19.465 -13.223 2.131 1.00 97.50 593 ARG A C 1
ATOM 4706 O O . ARG A 1 593 ? -18.994 -14.209 2.691 1.00 97.50 593 ARG A O 1
ATOM 4713 N N . LEU A 1 594 ? -19.177 -11.978 2.475 1.00 97.25 594 LEU A N 1
ATOM 4714 C CA . LEU A 1 594 ? -18.321 -11.592 3.580 1.00 97.25 594 LEU A CA 1
ATOM 4715 C C . LEU A 1 594 ? -19.182 -11.229 4.789 1.00 97.25 594 LEU A C 1
ATOM 4717 O O . LEU A 1 594 ? -20.097 -10.416 4.670 1.00 97.25 594 LEU A O 1
ATOM 4721 N N . SER A 1 595 ? -18.852 -11.793 5.946 1.00 97.25 595 SER A N 1
ATOM 4722 C CA . SER A 1 595 ? -19.436 -11.421 7.236 1.00 97.25 595 SER A CA 1
ATOM 4723 C C . SER A 1 595 ? -18.330 -11.074 8.226 1.00 97.25 595 SER A C 1
ATOM 4725 O O . SER A 1 595 ? -17.402 -11.870 8.401 1.00 97.25 595 SER A O 1
ATOM 4727 N N . ILE A 1 596 ? -18.436 -9.923 8.888 1.00 96.88 596 ILE A N 1
ATOM 4728 C CA . ILE A 1 596 ? -17.504 -9.476 9.927 1.00 96.88 596 ILE A CA 1
ATOM 4729 C C . ILE A 1 596 ? -18.273 -9.236 11.220 1.00 96.88 596 ILE A C 1
ATOM 4731 O O . ILE A 1 596 ? -19.286 -8.540 11.227 1.00 96.88 596 ILE A O 1
ATOM 4735 N N . GLN A 1 597 ? -17.769 -9.788 12.319 1.00 95.56 597 GLN A N 1
ATOM 4736 C CA . GLN A 1 597 ? -18.312 -9.634 13.659 1.00 95.56 597 GLN A CA 1
ATOM 4737 C C . GLN A 1 597 ? -17.209 -9.215 14.633 1.00 95.56 597 GLN A C 1
ATOM 4739 O O . GLN A 1 597 ? -16.236 -9.930 14.864 1.00 95.56 597 GLN A O 1
ATOM 4744 N N . VAL A 1 598 ? -17.375 -8.042 15.238 1.00 92.50 598 VAL A N 1
ATOM 4745 C CA . VAL A 1 598 ? -16.413 -7.478 16.186 1.00 92.50 598 VAL A CA 1
ATOM 4746 C C . VAL A 1 598 ? -16.535 -8.192 17.537 1.00 92.50 598 VAL A C 1
ATOM 4748 O O . VAL A 1 598 ? -17.618 -8.173 18.137 1.00 92.50 598 VAL A O 1
ATOM 4751 N N . PRO A 1 599 ? -15.449 -8.794 18.062 1.00 86.56 599 PRO A N 1
ATOM 4752 C CA . PRO A 1 599 ? -15.493 -9.484 19.344 1.00 86.56 599 PRO A CA 1
ATOM 4753 C C . PRO A 1 599 ? -15.763 -8.515 20.504 1.00 86.56 599 PRO A C 1
ATOM 4755 O O . PRO A 1 599 ? -15.585 -7.301 20.407 1.00 86.56 599 PRO A O 1
ATOM 4758 N N . THR A 1 600 ? -16.209 -9.062 21.635 1.00 87.25 600 THR A N 1
ATOM 4759 C CA . THR A 1 600 ? -16.181 -8.342 22.917 1.00 87.25 600 THR A CA 1
ATOM 4760 C C . THR A 1 600 ? -14.956 -8.809 23.687 1.00 87.25 600 THR A C 1
ATOM 4762 O O . THR A 1 600 ? -14.697 -10.014 23.744 1.00 87.25 600 THR A O 1
ATOM 4765 N N . VAL A 1 601 ? -14.214 -7.864 24.255 1.00 89.50 601 VAL A N 1
ATOM 4766 C CA . VAL A 1 601 ? -13.021 -8.128 25.061 1.00 89.50 601 VAL A CA 1
ATOM 4767 C C . VAL A 1 601 ? -13.261 -7.538 26.443 1.00 89.50 601 VAL A C 1
ATOM 4769 O O . VAL A 1 601 ? -13.649 -6.377 26.559 1.00 89.50 601 VAL A O 1
ATOM 4772 N N . ALA A 1 602 ? -13.094 -8.362 27.471 1.00 90.12 602 ALA A N 1
ATOM 4773 C CA . ALA A 1 602 ? -13.147 -7.958 28.867 1.00 90.12 602 ALA A CA 1
ATOM 4774 C C . ALA A 1 602 ? -11.732 -8.077 29.435 1.00 90.12 602 ALA A C 1
ATOM 4776 O O . ALA A 1 602 ? -11.077 -9.099 29.231 1.00 90.12 602 ALA A O 1
ATOM 4777 N N . ALA A 1 603 ? -11.249 -7.039 30.120 1.00 89.50 603 ALA A N 1
ATOM 4778 C CA . ALA A 1 603 ? -9.878 -7.004 30.633 1.00 89.50 603 ALA A CA 1
ATOM 4779 C C . ALA A 1 603 ? -9.595 -8.164 31.602 1.00 89.50 603 ALA A C 1
ATOM 4781 O O . ALA A 1 603 ? -8.467 -8.641 31.688 1.00 89.50 603 ALA A O 1
ATOM 4782 N N . GLU A 1 604 ? -10.629 -8.628 32.304 1.00 90.81 604 GLU A N 1
ATOM 4783 C CA . GLU A 1 604 ? -10.575 -9.712 33.286 1.00 90.81 604 GLU A CA 1
ATOM 4784 C C . GLU A 1 604 ? -10.284 -11.082 32.654 1.00 90.81 604 GLU A C 1
ATOM 4786 O O . GLU A 1 604 ? -9.801 -11.978 33.344 1.00 90.81 604 GLU A O 1
ATOM 4791 N N . ASP A 1 605 ? -10.554 -11.238 31.354 1.00 89.62 605 ASP A N 1
ATOM 4792 C CA . ASP A 1 605 ? -10.312 -12.473 30.599 1.00 89.62 605 ASP A CA 1
ATOM 4793 C C . ASP A 1 605 ? -8.920 -12.500 29.939 1.00 89.62 605 ASP A C 1
ATOM 4795 O O . ASP A 1 605 ? -8.549 -13.498 29.312 1.00 89.62 605 ASP A O 1
ATOM 4799 N N . CYS A 1 606 ? -8.165 -11.403 30.033 1.00 91.06 606 CYS A N 1
ATOM 4800 C CA . CYS A 1 606 ? -6.881 -11.220 29.363 1.00 91.06 606 CYS A CA 1
ATOM 4801 C C . CYS A 1 606 ? -5.716 -11.480 30.326 1.00 91.06 606 CYS A C 1
ATOM 4803 O O . CYS A 1 606 ? -5.789 -11.175 31.515 1.00 91.06 606 CYS A O 1
ATOM 4805 N N . SER A 1 607 ? -4.620 -12.037 29.807 1.00 89.62 607 SER A N 1
ATOM 4806 C CA . SER A 1 607 ? -3.427 -12.347 30.604 1.00 89.62 607 SER A CA 1
ATOM 4807 C C . SER A 1 607 ? -2.678 -11.090 31.053 1.00 89.62 607 SER A C 1
ATOM 4809 O O . SER A 1 607 ? -2.784 -10.032 30.429 1.00 89.62 607 SER A O 1
ATOM 4811 N N . ASP A 1 608 ? -1.856 -11.224 32.088 1.00 93.44 608 ASP A N 1
ATOM 4812 C CA . ASP A 1 608 ? -0.892 -10.189 32.459 1.00 93.44 608 ASP A CA 1
ATOM 4813 C C . ASP A 1 608 ? 0.336 -10.200 31.530 1.00 93.44 608 ASP A C 1
ATOM 4815 O O . ASP A 1 608 ? 0.575 -11.158 30.787 1.00 93.44 608 ASP A O 1
ATOM 4819 N N . LEU A 1 609 ? 1.101 -9.110 31.561 1.00 92.69 609 LEU A N 1
ATOM 4820 C CA . LEU A 1 609 ? 2.352 -8.938 30.830 1.00 92.69 609 LEU A CA 1
ATOM 4821 C C . LEU A 1 609 ? 3.530 -9.663 31.518 1.00 92.69 609 LEU A C 1
ATOM 4823 O O . LEU A 1 609 ? 3.599 -9.684 32.750 1.00 92.69 609 LEU A O 1
ATOM 4827 N N . PRO A 1 610 ? 4.513 -10.181 30.754 1.00 91.88 610 PRO A N 1
ATOM 4828 C CA . PRO A 1 610 ? 4.488 -10.348 29.301 1.00 91.88 610 PRO A CA 1
ATOM 4829 C C . PRO A 1 610 ? 3.566 -11.508 28.902 1.00 91.88 610 PRO A C 1
ATOM 4831 O O . PRO A 1 610 ? 3.523 -12.548 29.566 1.00 91.88 610 PRO A O 1
ATOM 4834 N N . VAL A 1 611 ? 2.851 -11.354 27.789 1.00 89.75 611 VAL A N 1
ATOM 4835 C CA . VAL A 1 611 ? 1.980 -12.413 27.275 1.00 89.75 611 VAL A CA 1
ATOM 4836 C C . VAL A 1 611 ? 2.848 -13.525 26.694 1.00 89.75 611 VAL A C 1
ATOM 4838 O O . VAL A 1 611 ? 3.735 -13.277 25.878 1.00 89.75 611 VAL A O 1
ATOM 4841 N N . GLN A 1 612 ? 2.591 -14.770 27.098 1.00 79.25 612 GLN A N 1
ATOM 4842 C CA . GLN A 1 612 ? 3.289 -15.911 26.513 1.00 79.25 612 GLN A CA 1
ATOM 4843 C C . GLN A 1 612 ? 2.759 -16.195 25.108 1.00 79.25 612 GLN A C 1
ATOM 4845 O O . GLN A 1 612 ? 1.608 -16.596 24.934 1.00 79.25 612 GLN A O 1
ATOM 4850 N N . ASP A 1 613 ? 3.621 -15.996 24.116 1.00 66.88 613 ASP A N 1
ATOM 4851 C CA . ASP A 1 613 ? 3.396 -16.405 22.735 1.00 66.88 613 ASP A CA 1
ATOM 4852 C C . ASP A 1 613 ? 3.985 -17.799 22.495 1.00 66.88 613 ASP A C 1
ATOM 4854 O O . ASP A 1 613 ? 5.138 -18.062 22.839 1.00 66.88 613 ASP A O 1
ATOM 4858 N N . ALA A 1 614 ? 3.203 -18.691 21.887 1.00 53.84 614 ALA A N 1
ATOM 4859 C CA . ALA A 1 614 ? 3.666 -20.021 21.504 1.00 53.84 614 ALA A CA 1
ATOM 4860 C C . ALA A 1 614 ? 4.616 -19.986 20.291 1.00 53.84 614 ALA A C 1
ATOM 4862 O O . ALA A 1 614 ? 5.386 -20.928 20.107 1.00 53.84 614 ALA A O 1
ATOM 4863 N N . GLU A 1 615 ? 4.570 -18.925 19.473 1.00 64.94 615 GLU A N 1
ATOM 4864 C CA . GLU A 1 615 ? 5.366 -18.805 18.243 1.00 64.94 615 GLU A CA 1
ATOM 4865 C C . GLU A 1 615 ? 6.589 -17.882 18.379 1.00 64.94 615 GLU A C 1
ATOM 4867 O O . GLU A 1 615 ? 7.496 -17.971 17.555 1.00 64.94 615 GLU A O 1
ATOM 4872 N N . GLY A 1 616 ? 6.647 -17.013 19.396 1.00 66.81 616 GLY A N 1
ATOM 4873 C CA . GLY A 1 616 ? 7.769 -16.118 19.733 1.00 66.81 616 GLY A CA 1
ATOM 4874 C C . GLY A 1 616 ? 8.083 -15.011 18.713 1.00 66.81 616 GLY A C 1
ATOM 4875 O O . GLY A 1 616 ? 8.606 -13.959 19.078 1.00 66.81 616 GLY A O 1
ATOM 4876 N N . LYS A 1 617 ? 7.741 -15.213 17.439 1.00 74.69 617 LYS A N 1
ATOM 4877 C CA . LYS A 1 617 ? 8.046 -14.317 16.317 1.00 74.69 617 LYS A CA 1
ATOM 4878 C C . LYS A 1 617 ? 7.316 -12.973 16.389 1.00 74.69 617 LYS A C 1
ATOM 4880 O O . LYS A 1 617 ? 7.835 -11.957 15.942 1.00 74.69 617 LYS A O 1
ATOM 4885 N N . TYR A 1 618 ? 6.148 -12.932 17.031 1.00 86.25 618 TYR A N 1
ATOM 4886 C CA . TYR A 1 618 ? 5.328 -11.723 17.154 1.00 86.25 618 TYR A CA 1
ATOM 4887 C C . TYR A 1 618 ? 5.820 -10.746 18.233 1.00 86.25 618 TYR A C 1
ATOM 4889 O O . TYR A 1 618 ? 5.164 -9.734 18.472 1.00 86.25 618 TYR A O 1
ATOM 4897 N N . LEU A 1 619 ? 6.956 -11.041 18.875 1.00 88.38 619 LEU A N 1
ATOM 4898 C CA . LEU A 1 619 ? 7.646 -10.177 19.837 1.00 88.38 619 LEU A CA 1
ATOM 4899 C C . LEU A 1 619 ? 8.972 -9.617 19.293 1.00 88.38 619 LEU A C 1
ATOM 4901 O O . LEU A 1 619 ? 9.534 -8.710 19.901 1.00 88.38 619 LEU A O 1
ATOM 4905 N N . GLY A 1 620 ? 9.474 -10.147 18.172 1.00 84.25 620 GLY A N 1
ATOM 4906 C CA . GLY A 1 620 ? 10.781 -9.789 17.618 1.00 84.25 620 GLY A CA 1
ATOM 4907 C C . GLY A 1 620 ? 10.828 -8.402 16.972 1.00 84.25 620 GLY A C 1
ATOM 4908 O O . GLY A 1 620 ? 9.800 -7.846 16.570 1.00 84.25 620 GLY A O 1
ATOM 4909 N N . ALA A 1 621 ? 12.040 -7.861 16.853 1.00 86.69 621 ALA A N 1
ATOM 4910 C CA . ALA A 1 621 ? 12.318 -6.637 16.110 1.00 86.69 621 ALA A CA 1
ATOM 4911 C C . ALA A 1 621 ? 12.558 -6.912 14.612 1.00 86.69 621 ALA A C 1
ATOM 4913 O O . ALA A 1 621 ? 12.927 -8.019 14.223 1.00 86.69 621 ALA A O 1
ATOM 4914 N N . SER A 1 622 ? 12.382 -5.885 13.783 1.00 81.44 622 SER A N 1
ATOM 4915 C CA . SER A 1 622 ? 12.748 -5.857 12.361 1.00 81.44 622 SER A CA 1
ATOM 4916 C C . SER A 1 622 ? 13.195 -4.452 11.943 1.00 81.44 622 SER A C 1
ATOM 4918 O O . SER A 1 622 ? 13.161 -3.524 12.755 1.00 81.44 622 SER A O 1
ATOM 4920 N N . ALA A 1 623 ? 13.584 -4.265 10.675 1.00 80.00 623 ALA A N 1
ATOM 4921 C CA . ALA A 1 623 ? 14.016 -2.962 10.158 1.00 80.00 623 ALA A CA 1
ATOM 4922 C C . ALA A 1 623 ? 12.969 -1.845 10.369 1.00 80.00 623 ALA A C 1
ATOM 4924 O O . ALA A 1 623 ? 13.328 -0.702 10.649 1.00 80.00 623 ALA A O 1
ATOM 4925 N N . TYR A 1 624 ? 11.674 -2.176 10.281 1.00 84.00 624 TYR A N 1
ATOM 4926 C CA . TYR A 1 624 ? 10.568 -1.226 10.466 1.00 84.00 624 TYR A CA 1
ATOM 4927 C C . TYR A 1 624 ? 9.975 -1.244 11.884 1.00 84.00 624 TYR A C 1
ATOM 4929 O O . TYR A 1 624 ? 9.396 -0.241 12.301 1.00 84.00 624 TYR A O 1
ATOM 4937 N N . ILE A 1 625 ? 10.131 -2.345 12.632 1.00 88.12 625 ILE A N 1
ATOM 4938 C CA . ILE A 1 625 ? 9.624 -2.521 14.005 1.00 88.12 625 ILE A CA 1
ATOM 4939 C C . ILE A 1 625 ? 10.801 -2.657 14.964 1.00 88.12 625 ILE A C 1
ATOM 4941 O O . ILE A 1 625 ? 11.248 -3.748 15.306 1.00 88.12 625 ILE A O 1
ATOM 4945 N N . GLN A 1 626 ? 11.315 -1.526 15.423 1.00 89.38 626 GLN A N 1
ATOM 4946 C CA . GLN A 1 626 ? 12.553 -1.444 16.198 1.00 89.38 626 GLN A CA 1
ATOM 4947 C C . GLN A 1 626 ? 12.275 -1.592 17.701 1.00 89.38 626 GLN A C 1
ATOM 4949 O O . GLN A 1 626 ? 12.618 -0.726 18.505 1.00 89.38 626 GLN A O 1
ATOM 4954 N N . THR A 1 627 ? 11.627 -2.694 18.087 1.00 90.94 627 THR A N 1
ATOM 4955 C CA . THR A 1 627 ? 11.193 -2.993 19.465 1.00 90.94 627 THR A CA 1
ATOM 4956 C C . THR A 1 627 ? 12.320 -2.914 20.499 1.00 90.94 627 THR A C 1
ATOM 4958 O O . THR A 1 627 ? 12.098 -2.496 21.637 1.00 90.94 627 THR A O 1
ATOM 4961 N N . ASP A 1 628 ? 13.543 -3.278 20.111 1.00 90.44 628 ASP A N 1
ATOM 4962 C CA . ASP A 1 628 ? 14.701 -3.289 21.007 1.00 90.44 628 ASP A CA 1
ATOM 4963 C C . ASP A 1 628 ? 15.365 -1.918 21.188 1.00 90.44 628 ASP A C 1
ATOM 4965 O O . ASP A 1 628 ? 16.235 -1.768 22.052 1.00 90.44 628 ASP A O 1
ATOM 4969 N N . ALA A 1 629 ? 14.942 -0.903 20.425 1.00 91.69 629 ALA A N 1
ATOM 4970 C CA . ALA A 1 629 ? 15.505 0.435 20.516 1.00 91.69 629 ALA A CA 1
ATOM 4971 C C . ALA A 1 629 ? 15.287 1.025 21.927 1.00 91.69 629 ALA A C 1
ATOM 4973 O O . ALA A 1 629 ? 14.150 1.045 22.419 1.00 91.69 629 ALA A O 1
ATOM 4974 N N . PRO A 1 630 ? 16.330 1.578 22.581 1.00 94.62 630 PRO A N 1
ATOM 4975 C CA . PRO A 1 630 ? 16.212 2.131 23.932 1.00 94.62 630 PRO A CA 1
ATOM 4976 C C . PRO A 1 630 ? 15.113 3.192 24.076 1.00 94.62 630 PRO A C 1
ATOM 4978 O O . PRO A 1 630 ? 14.426 3.225 25.094 1.00 94.62 630 PRO A O 1
ATOM 4981 N N . ALA A 1 631 ? 14.910 4.026 23.050 1.00 95.44 631 ALA A N 1
ATOM 4982 C CA . ALA A 1 631 ? 13.866 5.049 23.040 1.00 95.44 631 ALA A CA 1
ATOM 4983 C C . ALA A 1 631 ? 12.447 4.451 23.020 1.00 95.44 631 ALA A C 1
ATOM 4985 O O . ALA A 1 631 ? 11.575 4.934 23.740 1.00 95.44 631 ALA A O 1
ATOM 4986 N N . ILE A 1 632 ? 12.229 3.375 22.252 1.00 96.75 632 ILE A N 1
ATOM 4987 C CA . ILE A 1 632 ? 10.944 2.664 22.182 1.00 96.75 632 ILE A CA 1
ATOM 4988 C C . ILE A 1 632 ? 10.636 2.007 23.531 1.00 96.75 632 ILE A C 1
ATOM 4990 O O . ILE A 1 632 ? 9.538 2.183 24.060 1.00 96.75 632 ILE A O 1
ATOM 4994 N N . ARG A 1 633 ? 11.612 1.318 24.139 1.00 96.69 633 ARG A N 1
ATOM 4995 C CA . ARG A 1 633 ? 11.447 0.691 25.463 1.00 96.69 633 ARG A CA 1
ATOM 4996 C C . ARG A 1 633 ? 11.157 1.718 26.557 1.00 96.69 633 ARG A C 1
ATOM 4998 O O . ARG A 1 633 ? 10.175 1.572 27.276 1.00 96.69 633 ARG A O 1
ATOM 5005 N N . ALA A 1 634 ? 11.944 2.794 26.619 1.00 97.81 634 ALA A N 1
ATOM 5006 C CA . ALA A 1 634 ? 11.740 3.866 27.593 1.00 97.81 634 ALA A CA 1
ATOM 5007 C C . ALA A 1 634 ? 10.362 4.527 27.438 1.00 97.81 634 ALA A C 1
ATOM 5009 O O . ALA A 1 634 ? 9.671 4.764 28.428 1.00 97.81 634 ALA A O 1
ATOM 5010 N N . LYS A 1 635 ? 9.928 4.785 26.195 1.00 98.44 635 LYS A N 1
ATOM 5011 C CA . LYS A 1 635 ? 8.599 5.345 25.942 1.00 98.44 635 LYS A CA 1
ATOM 5012 C C . LYS A 1 635 ? 7.482 4.372 26.322 1.00 98.44 635 LYS A C 1
ATOM 5014 O O . LYS A 1 635 ? 6.465 4.799 26.857 1.00 98.44 635 LYS A O 1
ATOM 5019 N N . THR A 1 636 ? 7.669 3.080 26.076 1.00 98.44 636 THR A N 1
ATOM 5020 C CA . THR A 1 636 ? 6.701 2.046 26.462 1.00 98.44 636 THR A CA 1
ATOM 5021 C C . THR A 1 636 ? 6.498 2.029 27.976 1.00 98.44 636 THR A C 1
ATOM 5023 O O . THR A 1 636 ? 5.364 2.122 28.435 1.00 98.44 636 THR A O 1
ATOM 5026 N N . GLU A 1 637 ? 7.582 1.987 28.755 1.00 97.62 637 GLU A N 1
ATOM 5027 C CA . GLU A 1 637 ? 7.524 2.018 30.225 1.00 97.62 637 GLU A CA 1
ATOM 5028 C C . GLU A 1 637 ? 6.808 3.276 30.750 1.00 97.62 637 GLU A C 1
ATOM 5030 O O . GLU A 1 637 ? 5.975 3.179 31.653 1.00 97.62 637 GLU A O 1
ATOM 5035 N N . GLU A 1 638 ? 7.074 4.438 30.140 1.00 98.19 638 GLU A N 1
ATOM 5036 C CA . GLU A 1 638 ? 6.404 5.706 30.456 1.00 98.19 638 GLU A CA 1
ATOM 5037 C C . GLU A 1 638 ? 4.888 5.649 30.210 1.00 98.19 638 GLU A C 1
ATOM 5039 O O . GLU A 1 638 ? 4.119 6.089 31.062 1.00 98.19 638 GLU A O 1
ATOM 5044 N N . ILE A 1 639 ? 4.443 5.111 29.068 1.00 98.19 639 ILE A N 1
ATOM 5045 C CA . ILE A 1 639 ? 3.011 5.050 28.725 1.00 98.19 639 ILE A CA 1
ATOM 5046 C C . ILE A 1 639 ? 2.264 4.059 29.624 1.00 98.19 639 ILE A C 1
ATOM 5048 O O . ILE A 1 639 ? 1.116 4.305 30.008 1.00 98.19 639 ILE A O 1
ATOM 5052 N N . LEU A 1 640 ? 2.885 2.918 29.939 1.00 97.94 640 LEU A N 1
ATOM 5053 C CA . LEU A 1 640 ? 2.228 1.877 30.726 1.00 97.94 640 LEU A CA 1
ATOM 5054 C C . LEU A 1 640 ? 2.002 2.304 32.177 1.00 97.94 640 LEU A C 1
ATOM 5056 O O . LEU A 1 640 ? 0.959 1.949 32.736 1.00 97.94 640 LEU A O 1
ATOM 5060 N N . ASP A 1 641 ? 2.930 3.068 32.764 1.00 96.56 641 ASP A N 1
ATOM 5061 C CA . ASP A 1 641 ? 2.858 3.557 34.151 1.00 96.56 641 ASP A CA 1
ATOM 5062 C C . ASP A 1 641 ? 2.509 2.430 35.145 1.00 96.56 641 ASP A C 1
ATOM 5064 O O . ASP A 1 641 ? 1.555 2.497 35.921 1.00 96.56 641 ASP A O 1
ATOM 5068 N N . GLY A 1 642 ? 3.236 1.313 35.040 1.00 94.69 642 GLY A N 1
ATOM 5069 C CA . GLY A 1 642 ? 3.042 0.134 35.889 1.00 94.69 642 GLY A CA 1
ATOM 5070 C C . GLY A 1 642 ? 1.793 -0.707 35.593 1.00 94.69 642 GLY A C 1
ATOM 5071 O O . GLY A 1 642 ? 1.473 -1.587 36.389 1.00 94.69 642 GLY A O 1
ATOM 5072 N N . GLU A 1 643 ? 1.083 -0.470 34.483 1.00 97.50 643 GLU A N 1
ATOM 5073 C CA . GLU A 1 643 ? 0.003 -1.357 34.029 1.00 97.50 643 GLU A CA 1
ATOM 5074 C C . GLU A 1 643 ? 0.536 -2.763 33.728 1.00 97.50 643 GLU A C 1
ATOM 5076 O O . GLU A 1 643 ? 1.542 -2.927 33.039 1.00 97.50 643 GLU A O 1
ATOM 5081 N N . VAL A 1 644 ? -0.167 -3.777 34.234 1.00 95.44 644 VAL A N 1
ATOM 5082 C CA . VAL A 1 644 ? 0.232 -5.188 34.122 1.00 95.44 644 VAL A CA 1
ATOM 5083 C C . VAL A 1 644 ? -0.739 -6.005 33.283 1.00 95.44 644 VAL A C 1
ATOM 5085 O O . VAL A 1 644 ? -0.350 -7.051 32.778 1.00 95.44 644 VAL A O 1
ATOM 5088 N N . ASN A 1 645 ? -1.978 -5.546 33.096 1.00 96.62 645 ASN A N 1
ATOM 5089 C CA . ASN A 1 645 ? -2.961 -6.259 32.294 1.00 96.62 645 ASN A CA 1
ATOM 5090 C C . ASN A 1 645 ? -2.723 -5.997 30.801 1.00 96.62 645 ASN A C 1
ATOM 5092 O O . ASN A 1 645 ? -2.720 -4.846 30.363 1.00 96.62 645 ASN A O 1
ATOM 5096 N N . SER A 1 646 ? -2.582 -7.060 30.004 1.00 95.88 646 SER A N 1
ATOM 5097 C CA . SER A 1 646 ? -2.224 -6.933 28.584 1.00 95.88 646 SER A CA 1
ATOM 5098 C C . SER A 1 646 ? -3.240 -6.149 27.749 1.00 95.88 646 SER A C 1
ATOM 5100 O O . SER A 1 646 ? -2.843 -5.397 26.861 1.00 95.88 646 SER A O 1
ATOM 5102 N N . TRP A 1 647 ? -4.537 -6.262 28.050 1.00 96.81 647 TRP A N 1
ATOM 5103 C CA . TRP A 1 647 ? -5.574 -5.525 27.327 1.00 96.81 647 TRP A CA 1
ATOM 5104 C C . TRP A 1 647 ? -5.548 -4.034 27.651 1.00 96.81 647 TRP A C 1
ATOM 5106 O O . TRP A 1 647 ? -5.470 -3.211 26.743 1.00 96.81 647 TRP A O 1
ATOM 5116 N N . ARG A 1 648 ? -5.518 -3.677 28.940 1.00 97.50 648 ARG A N 1
ATOM 5117 C CA . ARG A 1 648 ? -5.424 -2.268 29.362 1.00 97.50 648 ARG A CA 1
ATOM 5118 C C . ARG A 1 648 ? -4.134 -1.616 28.874 1.00 97.50 648 ARG A C 1
ATOM 5120 O O . ARG A 1 648 ? -4.149 -0.458 28.465 1.00 97.50 648 ARG A O 1
ATOM 5127 N N . ALA A 1 649 ? -3.029 -2.360 28.882 1.00 97.75 649 ALA A N 1
ATOM 5128 C CA . ALA A 1 649 ? -1.766 -1.919 28.308 1.00 97.75 649 ALA A CA 1
ATOM 5129 C C . ALA A 1 649 ? -1.911 -1.612 26.808 1.00 97.75 649 ALA A C 1
ATOM 5131 O O . ALA A 1 649 ? -1.551 -0.518 26.375 1.00 97.75 649 ALA A O 1
ATOM 5132 N N . ALA A 1 650 ? -2.503 -2.521 26.027 1.00 97.62 650 ALA A N 1
ATOM 5133 C CA . ALA A 1 650 ? -2.748 -2.301 24.603 1.00 97.62 650 ALA A CA 1
ATOM 5134 C C . ALA A 1 650 ? -3.658 -1.084 24.342 1.00 97.62 650 ALA A C 1
ATOM 5136 O O . ALA A 1 650 ? -3.356 -0.274 23.466 1.00 97.62 650 ALA A O 1
ATOM 5137 N N . GLU A 1 651 ? -4.731 -0.901 25.121 1.00 97.69 651 GLU A N 1
ATOM 5138 C CA . GLU A 1 651 ? -5.625 0.264 25.015 1.00 97.69 651 GLU A CA 1
ATOM 5139 C C . GLU A 1 651 ? -4.884 1.583 25.280 1.00 97.69 651 GLU A C 1
ATOM 5141 O O . GLU A 1 651 ? -5.015 2.529 24.498 1.00 97.69 651 GLU A O 1
ATOM 5146 N N . LYS A 1 652 ? -4.059 1.639 26.339 1.00 98.19 652 LYS A N 1
ATOM 5147 C CA . LYS A 1 652 ? -3.226 2.813 26.655 1.00 98.19 652 LYS A CA 1
ATOM 5148 C C . LYS A 1 652 ? -2.273 3.148 25.510 1.00 98.19 652 LYS A C 1
ATOM 5150 O O . LYS A 1 652 ? -2.202 4.305 25.098 1.00 98.19 652 LYS A O 1
ATOM 5155 N N . LEU A 1 653 ? -1.566 2.146 24.987 1.00 98.38 653 LEU A N 1
ATOM 5156 C CA . LEU A 1 653 ? -0.634 2.318 23.871 1.00 98.38 653 LEU A CA 1
ATOM 5157 C C . LEU A 1 653 ? -1.357 2.815 22.612 1.00 98.38 653 LEU A C 1
ATOM 5159 O O . LEU A 1 653 ? -0.910 3.776 21.989 1.00 98.38 653 LEU A O 1
ATOM 5163 N N . CYS A 1 654 ? -2.501 2.215 22.270 1.00 97.50 654 CYS A N 1
ATOM 5164 C CA . CYS A 1 654 ? -3.306 2.590 21.106 1.00 97.50 654 CYS A CA 1
ATOM 5165 C C . CYS A 1 654 ? -3.779 4.047 21.202 1.00 97.50 654 CYS A C 1
ATOM 5167 O O . CYS A 1 654 ? -3.628 4.820 20.254 1.00 97.50 654 CYS A O 1
ATOM 5169 N N . GLN A 1 655 ? -4.310 4.439 22.363 1.00 96.94 655 GLN A N 1
ATOM 5170 C CA . GLN A 1 655 ? -4.778 5.802 22.602 1.00 96.94 655 GLN A CA 1
ATOM 5171 C C . GLN A 1 655 ? -3.627 6.812 22.592 1.00 96.94 655 GLN A C 1
ATOM 5173 O O . GLN A 1 655 ? -3.784 7.922 22.076 1.00 96.94 655 GLN A O 1
ATOM 5178 N N . TRP A 1 656 ? -2.475 6.445 23.158 1.00 97.62 656 TRP A N 1
ATOM 5179 C CA . TRP A 1 656 ? -1.302 7.307 23.157 1.00 97.62 656 TRP A CA 1
ATOM 5180 C C . TRP A 1 656 ? -0.815 7.562 21.733 1.00 97.62 656 TRP A C 1
ATOM 5182 O O . TRP A 1 656 ? -0.690 8.723 21.359 1.00 97.62 656 TRP A O 1
ATOM 5192 N N . VAL A 1 657 ? -0.631 6.518 20.915 1.00 96.38 657 VAL A N 1
ATOM 5193 C CA . VAL A 1 657 ? -0.183 6.670 19.519 1.00 96.38 657 VAL A CA 1
ATOM 5194 C C . VAL A 1 657 ? -1.149 7.549 18.726 1.00 96.38 657 VAL A C 1
ATOM 5196 O O . VAL A 1 657 ? -0.708 8.494 18.075 1.00 96.38 657 VAL A O 1
ATOM 5199 N N . HIS A 1 658 ? -2.457 7.297 18.850 1.00 93.25 658 HIS A N 1
ATOM 5200 C CA . HIS A 1 658 ? -3.497 8.097 18.198 1.00 93.25 658 HIS A CA 1
ATOM 5201 C C . HIS A 1 658 ? -3.410 9.591 18.534 1.00 93.25 658 HIS A C 1
ATOM 5203 O O . HIS A 1 658 ? -3.669 10.446 17.692 1.00 93.25 658 HIS A O 1
ATOM 5209 N N . THR A 1 659 ? -3.090 9.902 19.790 1.00 92.94 659 THR A N 1
ATOM 5210 C CA . THR A 1 659 ? -3.080 11.279 20.297 1.00 92.94 659 THR A CA 1
ATOM 5211 C C . THR A 1 659 ? -1.737 11.968 20.051 1.00 92.94 659 THR A C 1
ATOM 5213 O O . THR A 1 659 ? -1.688 13.183 19.870 1.00 92.94 659 THR A O 1
ATOM 5216 N N . ALA A 1 660 ? -0.643 11.205 20.075 1.00 91.88 660 ALA A N 1
ATOM 5217 C CA . ALA A 1 660 ? 0.714 11.710 19.937 1.00 91.88 660 ALA A CA 1
ATOM 5218 C C . ALA A 1 660 ? 1.039 12.085 18.487 1.00 91.88 660 ALA A C 1
ATOM 5220 O O . ALA A 1 660 ? 1.677 13.112 18.263 1.00 91.88 660 ALA A O 1
ATOM 5221 N N . ILE A 1 661 ? 0.583 11.293 17.510 1.00 86.50 661 ILE A N 1
ATOM 5222 C CA . ILE A 1 661 ? 0.796 11.592 16.093 1.00 86.50 661 ILE A CA 1
ATOM 5223 C C . ILE A 1 661 ? -0.243 12.620 15.630 1.00 86.50 661 ILE A C 1
ATOM 5225 O O . ILE A 1 661 ? -1.433 12.331 15.520 1.00 86.50 661 ILE A O 1
ATOM 5229 N N . THR A 1 662 ? 0.205 13.849 15.365 1.00 71.56 662 THR A N 1
ATOM 5230 C CA . THR A 1 662 ? -0.692 15.003 15.131 1.00 71.56 662 THR A CA 1
ATOM 5231 C C . THR A 1 662 ? -0.687 15.507 13.689 1.00 71.56 662 THR A C 1
ATOM 5233 O O . THR A 1 662 ? -1.694 16.036 13.217 1.00 71.56 662 THR A O 1
ATOM 5236 N N . GLU A 1 663 ? 0.409 15.309 12.955 1.00 63.66 663 GLU A N 1
ATOM 5237 C CA . GLU A 1 663 ? 0.515 15.681 11.545 1.00 63.66 663 GLU A CA 1
ATOM 5238 C C . GLU A 1 663 ? 0.305 14.461 10.641 1.00 63.66 663 GLU A C 1
ATOM 5240 O O . GLU A 1 663 ? 1.156 13.581 10.559 1.00 63.66 663 GLU A O 1
ATOM 5245 N N . LYS A 1 664 ? -0.812 14.430 9.905 1.00 61.72 664 LYS A N 1
ATOM 5246 C CA . LYS A 1 664 ? -1.103 13.391 8.900 1.00 61.72 664 LYS A CA 1
ATOM 5247 C C . LYS A 1 664 ? -0.561 13.789 7.528 1.00 61.72 664 LYS A C 1
ATOM 5249 O O . LYS A 1 664 ? -1.331 14.002 6.591 1.00 61.72 664 LYS A O 1
ATOM 5254 N N . LYS A 1 665 ? 0.754 13.985 7.422 1.00 58.91 665 LYS A N 1
ATOM 5255 C CA . LYS A 1 665 ? 1.412 14.149 6.119 1.00 58.91 665 LYS A CA 1
ATOM 5256 C C . LYS A 1 665 ? 1.646 12.763 5.537 1.00 58.91 665 LYS A C 1
ATOM 5258 O O . LYS A 1 665 ? 2.235 11.926 6.211 1.00 58.91 665 LYS A O 1
ATOM 5263 N N . MET A 1 666 ? 1.214 12.538 4.297 1.00 55.16 666 MET A N 1
ATOM 5264 C CA . MET A 1 666 ? 1.686 11.373 3.554 1.00 55.16 666 MET A CA 1
ATOM 5265 C C . MET A 1 666 ? 3.161 11.602 3.236 1.00 55.16 666 MET A C 1
ATOM 5267 O O . MET A 1 666 ? 3.501 12.395 2.356 1.00 55.16 666 MET A O 1
ATOM 5271 N N . SER A 1 667 ? 4.048 10.961 3.989 1.00 51.62 667 SER A N 1
ATOM 5272 C CA . SER A 1 667 ? 5.429 10.782 3.561 1.00 51.62 667 SER A CA 1
ATOM 5273 C C . SER A 1 667 ? 5.426 9.880 2.332 1.00 51.62 667 SER A C 1
ATOM 5275 O O . SER A 1 667 ? 4.662 8.923 2.249 1.00 51.62 667 SER A O 1
ATOM 5277 N N . GLY A 1 668 ? 6.305 10.146 1.365 1.00 45.34 668 GLY A N 1
ATOM 5278 C CA . GLY A 1 668 ? 6.464 9.315 0.166 1.00 45.34 668 GLY A CA 1
ATOM 5279 C C . GLY A 1 668 ? 6.965 7.888 0.416 1.00 45.34 668 GLY A C 1
ATOM 5280 O O . GLY A 1 668 ? 7.398 7.221 -0.517 1.00 45.34 668 GLY A O 1
ATOM 5281 N N . GLY A 1 669 ? 6.929 7.424 1.666 1.00 53.34 669 GLY A N 1
ATOM 5282 C CA . GLY A 1 669 ? 7.125 6.050 2.079 1.00 53.34 669 GLY A CA 1
ATOM 5283 C C . GLY A 1 669 ? 6.935 5.874 3.584 1.00 53.34 669 GLY A C 1
ATOM 5284 O O . GLY A 1 669 ? 6.874 6.839 4.339 1.00 53.34 669 GLY A O 1
ATOM 5285 N N . PHE A 1 670 ? 6.877 4.611 3.982 1.00 62.03 670 PHE A N 1
ATOM 5286 C CA . PHE A 1 670 ? 6.589 4.113 5.322 1.00 62.03 670 PHE A CA 1
ATOM 5287 C C . PHE A 1 670 ? 7.714 4.383 6.338 1.00 62.03 670 PHE A C 1
ATOM 5289 O O . PHE A 1 670 ? 8.740 3.715 6.271 1.00 62.03 670 PHE A O 1
ATOM 5296 N N . GLY A 1 671 ? 7.570 5.310 7.280 1.00 71.62 671 GLY A N 1
ATOM 5297 C CA . GLY A 1 671 ? 8.571 5.521 8.335 1.00 71.62 671 GLY A CA 1
ATOM 5298 C C . GLY A 1 671 ? 8.812 4.271 9.198 1.00 71.62 671 GLY A C 1
ATOM 5299 O O . GLY A 1 671 ? 7.932 3.427 9.353 1.00 71.62 671 GLY A O 1
ATOM 5300 N N . SER A 1 672 ? 10.009 4.135 9.778 1.00 84.88 672 SER A N 1
ATOM 5301 C CA . SER A 1 672 ? 10.262 3.114 10.804 1.00 84.88 672 SER A CA 1
ATOM 5302 C C . SER A 1 672 ? 9.597 3.502 12.130 1.00 84.88 672 SER A C 1
ATOM 5304 O O . SER A 1 672 ? 9.313 4.679 12.367 1.00 84.88 672 SER A O 1
ATOM 5306 N N . SER A 1 673 ? 9.385 2.545 13.038 1.00 90.12 673 SER A N 1
ATOM 5307 C CA . SER A 1 673 ? 8.789 2.833 14.348 1.00 90.12 673 SER A CA 1
ATOM 5308 C C . SER A 1 673 ? 9.586 3.860 15.159 1.00 90.12 673 SER A C 1
ATOM 5310 O O . SER A 1 673 ? 8.991 4.676 15.858 1.00 90.12 673 SER A O 1
ATOM 5312 N N . LEU A 1 674 ? 10.922 3.853 15.070 1.00 88.75 674 LEU A N 1
ATOM 5313 C CA . LEU A 1 674 ? 11.759 4.840 15.755 1.00 88.75 674 LEU A CA 1
ATOM 5314 C C . LEU A 1 674 ? 11.585 6.236 15.150 1.00 88.75 674 LEU A C 1
ATOM 5316 O O . LEU A 1 674 ? 11.377 7.197 15.883 1.00 88.75 674 LEU A O 1
ATOM 5320 N N . THR A 1 675 ? 11.582 6.343 13.821 1.00 85.62 675 THR A N 1
ATOM 5321 C CA . THR A 1 675 ? 11.338 7.621 13.144 1.00 85.62 675 THR A CA 1
ATOM 5322 C C . THR A 1 675 ? 9.938 8.153 13.436 1.00 85.62 675 THR A C 1
ATOM 5324 O O . THR A 1 675 ? 9.793 9.346 13.678 1.00 85.62 675 THR A O 1
ATOM 5327 N N . ALA A 1 676 ? 8.923 7.287 13.487 1.00 89.00 676 ALA A N 1
ATOM 5328 C CA . ALA A 1 676 ? 7.566 7.666 13.874 1.00 89.00 676 ALA A CA 1
ATOM 5329 C C . ALA A 1 676 ? 7.496 8.175 15.327 1.00 89.00 676 ALA A C 1
ATOM 5331 O O . ALA A 1 676 ? 6.783 9.140 15.603 1.00 89.00 676 ALA A O 1
ATOM 5332 N N . LEU A 1 677 ? 8.261 7.576 16.251 1.00 92.31 677 LEU A N 1
ATOM 5333 C CA . LEU A 1 677 ? 8.375 8.061 17.631 1.00 92.31 677 LEU A CA 1
ATOM 5334 C C . LEU A 1 677 ? 9.054 9.439 17.709 1.00 92.31 677 LEU A C 1
ATOM 5336 O O . LEU A 1 677 ? 8.660 10.272 18.522 1.00 92.31 677 LEU A O 1
ATOM 5340 N N . GLU A 1 678 ? 10.081 9.675 16.894 1.00 88.94 678 GLU A N 1
ATOM 5341 C CA . GLU A 1 678 ? 10.832 10.935 16.872 1.00 88.94 678 GLU A CA 1
ATOM 5342 C C . GLU A 1 678 ? 10.057 12.075 16.201 1.00 88.94 678 GLU A C 1
ATOM 5344 O O . GLU A 1 678 ? 10.093 13.210 16.681 1.00 88.94 678 GLU A O 1
ATOM 5349 N N . SER A 1 679 ? 9.371 11.788 15.091 1.00 86.62 679 SER A N 1
ATOM 5350 C CA . SER A 1 679 ? 8.657 12.787 14.293 1.00 86.62 679 SER A CA 1
ATOM 5351 C C . SER A 1 679 ? 7.264 13.099 14.833 1.00 86.62 679 SER A C 1
ATOM 5353 O O . SER A 1 679 ? 6.790 14.221 14.654 1.00 86.62 679 SER A O 1
ATOM 5355 N N . LEU A 1 680 ? 6.598 12.109 15.445 1.00 88.94 680 LEU A N 1
ATOM 5356 C CA . LEU A 1 680 ? 5.182 12.159 15.823 1.00 88.94 680 LEU A CA 1
ATOM 5357 C C . LEU A 1 680 ? 4.281 12.662 14.674 1.00 88.94 680 LEU A C 1
ATOM 5359 O O . LEU A 1 680 ? 3.335 13.434 14.860 1.00 88.94 680 LEU A O 1
ATOM 5363 N N . SER A 1 681 ? 4.608 12.219 13.461 1.00 82.88 681 SER A N 1
ATOM 5364 C CA . SER A 1 681 ? 3.975 12.606 12.202 1.00 82.88 681 SER A CA 1
ATOM 5365 C C . SER A 1 681 ? 3.937 11.401 11.266 1.00 82.88 681 SER A C 1
ATOM 5367 O O . SER A 1 681 ? 4.911 10.649 11.200 1.00 82.88 681 SER A O 1
ATOM 5369 N N . GLY A 1 682 ? 2.825 11.221 10.555 1.00 77.75 682 GLY A N 1
ATOM 5370 C CA . GLY A 1 682 ? 2.660 10.156 9.570 1.00 77.75 682 GLY A CA 1
ATOM 5371 C C . GLY A 1 682 ? 1.209 9.738 9.339 1.00 77.75 682 GLY A C 1
ATOM 5372 O O . GLY A 1 682 ? 0.269 10.285 9.928 1.00 77.75 682 GLY A O 1
ATOM 5373 N N . ASP A 1 683 ? 1.025 8.770 8.449 1.00 78.75 683 ASP A N 1
ATOM 5374 C CA . ASP A 1 683 ? -0.269 8.212 8.070 1.00 78.75 683 ASP A CA 1
ATOM 5375 C C . ASP A 1 683 ? -0.591 6.921 8.842 1.00 78.75 683 ASP A C 1
ATOM 5377 O O . ASP A 1 683 ? -0.021 6.655 9.904 1.00 78.75 683 ASP A O 1
ATOM 5381 N N . CYS A 1 684 ? -1.564 6.140 8.357 1.00 84.81 684 CYS A N 1
ATOM 5382 C CA . CYS A 1 684 ? -1.974 4.882 8.982 1.00 84.81 684 CYS A CA 1
ATOM 5383 C C . CYS A 1 684 ? -0.808 3.930 9.267 1.00 84.81 684 CYS A C 1
ATOM 5385 O O . CYS A 1 684 ? -0.854 3.147 10.220 1.00 84.81 684 CYS A O 1
ATOM 5387 N N . THR A 1 685 ? 0.267 4.023 8.491 1.00 82.44 685 THR A N 1
ATOM 5388 C CA . THR A 1 685 ? 1.388 3.123 8.656 1.00 82.44 685 THR A CA 1
ATOM 5389 C C . THR A 1 685 ? 2.299 3.530 9.791 1.00 82.44 685 THR A C 1
ATOM 5391 O O . THR A 1 685 ? 2.600 2.672 10.613 1.00 82.44 685 THR A O 1
ATOM 5394 N N . GLU A 1 686 ? 2.693 4.804 9.903 1.00 86.62 686 GLU A N 1
ATOM 5395 C CA . GLU A 1 686 ? 3.500 5.279 11.035 1.00 86.62 686 GLU A CA 1
ATOM 5396 C C . GLU A 1 686 ? 2.784 5.030 12.369 1.00 86.62 686 GLU A C 1
ATOM 5398 O O . GLU A 1 686 ? 3.417 4.606 13.338 1.00 86.62 686 GLU A O 1
ATOM 5403 N N . HIS A 1 687 ? 1.454 5.198 12.405 1.00 91.62 687 HIS A N 1
ATOM 5404 C CA . HIS A 1 687 ? 0.648 4.830 13.574 1.00 91.62 687 HIS A CA 1
ATOM 5405 C C . HIS A 1 687 ? 0.771 3.335 13.880 1.00 91.62 687 HIS A C 1
ATOM 5407 O O . HIS A 1 687 ? 1.014 2.942 15.021 1.00 91.62 687 HIS A O 1
ATOM 5413 N N . THR A 1 688 ? 0.623 2.494 12.860 1.00 92.12 688 THR A N 1
ATOM 5414 C CA . THR A 1 688 ? 0.640 1.039 13.010 1.00 92.12 688 THR A CA 1
ATOM 5415 C C . THR A 1 688 ? 2.011 0.518 13.447 1.00 92.12 688 THR A C 1
ATOM 5417 O O . THR A 1 688 ? 2.091 -0.239 14.416 1.00 92.12 688 THR A O 1
ATOM 5420 N N . VAL A 1 689 ? 3.100 0.935 12.793 1.00 91.38 689 VAL A N 1
ATOM 5421 C CA . VAL A 1 689 ? 4.458 0.457 13.117 1.00 91.38 689 VAL A CA 1
ATOM 5422 C C . VAL A 1 689 ? 4.922 0.938 14.489 1.00 91.38 689 VAL A C 1
ATOM 5424 O O . VAL A 1 689 ? 5.519 0.160 15.234 1.00 91.38 689 VAL A O 1
ATOM 5427 N N . LEU A 1 690 ? 4.603 2.183 14.872 1.00 94.75 690 LEU A N 1
ATOM 5428 C CA . LEU A 1 690 ? 4.913 2.697 16.205 1.00 94.75 690 LEU A CA 1
ATOM 5429 C C . LEU A 1 690 ? 4.139 1.931 17.277 1.00 94.75 690 LEU A C 1
ATOM 5431 O O . LEU A 1 690 ? 4.729 1.471 18.253 1.00 94.75 690 LEU A O 1
ATOM 5435 N N . PHE A 1 691 ? 2.832 1.747 17.078 1.00 97.19 691 PHE A N 1
ATOM 5436 C CA . PHE A 1 691 ? 2.002 0.994 18.011 1.00 97.19 691 PHE A CA 1
ATOM 5437 C C . PHE A 1 691 ? 2.510 -0.437 18.204 1.00 97.19 691 PHE A C 1
ATOM 5439 O O . PHE A 1 691 ? 2.662 -0.878 19.341 1.00 97.19 691 PHE A O 1
ATOM 5446 N N . ILE A 1 692 ? 2.828 -1.148 17.119 1.00 95.56 692 ILE A N 1
ATOM 5447 C CA . ILE A 1 692 ? 3.344 -2.520 17.198 1.00 95.56 692 ILE A CA 1
ATOM 5448 C C . ILE A 1 692 ? 4.684 -2.557 17.930 1.00 95.56 692 ILE A C 1
ATOM 5450 O O . ILE A 1 692 ? 4.872 -3.421 18.783 1.00 95.56 692 ILE A O 1
ATOM 5454 N N . ALA A 1 693 ? 5.603 -1.629 17.651 1.00 95.38 693 ALA A N 1
ATOM 5455 C CA . ALA A 1 693 ? 6.894 -1.594 18.334 1.00 95.38 693 ALA A CA 1
ATOM 5456 C C . ALA A 1 693 ? 6.739 -1.407 19.851 1.00 95.38 693 ALA A C 1
ATOM 5458 O O . ALA A 1 693 ? 7.380 -2.131 20.615 1.00 95.38 693 ALA A O 1
ATOM 5459 N N . LEU A 1 694 ? 5.850 -0.501 20.277 1.00 98.12 694 LEU A N 1
ATOM 5460 C CA . LEU A 1 694 ? 5.530 -0.276 21.690 1.00 98.12 694 LEU A CA 1
ATOM 5461 C C . LEU A 1 694 ? 4.827 -1.492 22.321 1.00 98.12 694 LEU A C 1
ATOM 5463 O O . LEU A 1 694 ? 5.172 -1.905 23.425 1.00 98.12 694 LEU A O 1
ATOM 5467 N N . ALA A 1 695 ? 3.872 -2.106 21.616 1.00 97.00 695 ALA A N 1
ATOM 5468 C CA . ALA A 1 695 ? 3.165 -3.295 22.091 1.00 97.00 695 ALA A CA 1
ATOM 5469 C C . ALA A 1 695 ? 4.130 -4.472 22.297 1.00 97.00 695 ALA A C 1
ATOM 5471 O O . ALA A 1 695 ? 4.149 -5.081 23.367 1.00 97.00 695 ALA A O 1
ATOM 5472 N N . ARG A 1 696 ? 5.010 -4.738 21.325 1.00 95.31 696 ARG A N 1
ATOM 5473 C CA . ARG A 1 696 ? 6.039 -5.780 21.446 1.00 95.31 696 ARG A CA 1
ATOM 5474 C C . ARG A 1 696 ? 7.024 -5.482 22.574 1.00 95.31 696 ARG A C 1
ATOM 5476 O O . ARG A 1 696 ? 7.373 -6.393 23.318 1.00 95.31 696 ARG A O 1
ATOM 5483 N N . ALA A 1 697 ? 7.410 -4.217 22.762 1.00 95.81 697 ALA A N 1
ATOM 5484 C CA . ALA A 1 697 ? 8.292 -3.805 23.857 1.00 95.81 697 ALA A CA 1
ATOM 5485 C C . ALA A 1 697 ? 7.639 -4.006 25.235 1.00 95.81 697 ALA A C 1
ATOM 5487 O O . ALA A 1 697 ? 8.331 -4.326 26.199 1.00 95.81 697 ALA A O 1
ATOM 5488 N N . ALA A 1 698 ? 6.309 -3.897 25.317 1.00 96.06 698 ALA A N 1
ATOM 5489 C CA . ALA A 1 698 ? 5.527 -4.222 26.509 1.00 96.06 698 ALA A CA 1
ATOM 5490 C C . ALA A 1 698 ? 5.415 -5.738 26.770 1.00 96.06 698 ALA A C 1
ATOM 5492 O O . ALA A 1 698 ? 4.876 -6.152 27.796 1.00 96.06 698 ALA A O 1
ATOM 5493 N N . GLY A 1 699 ? 5.891 -6.581 25.848 1.00 94.62 699 GLY A N 1
ATOM 5494 C CA . GLY A 1 699 ? 5.689 -8.026 25.890 1.00 94.62 699 GLY A CA 1
ATOM 5495 C C . GLY A 1 699 ? 4.309 -8.458 25.391 1.00 94.62 699 GLY A C 1
ATOM 5496 O O . GLY A 1 699 ? 3.818 -9.504 25.812 1.00 94.62 699 GLY A O 1
ATOM 5497 N N . ILE A 1 700 ? 3.666 -7.661 24.530 1.00 95.25 700 ILE A N 1
ATOM 5498 C CA . ILE A 1 700 ? 2.410 -8.003 23.855 1.00 95.25 700 ILE A CA 1
ATOM 5499 C C . ILE A 1 700 ? 2.737 -8.433 22.419 1.00 95.25 700 ILE A C 1
ATOM 5501 O O . ILE A 1 700 ? 3.194 -7.607 21.626 1.00 95.25 700 ILE A O 1
ATOM 5505 N N . PRO A 1 701 ? 2.491 -9.700 22.048 1.00 94.56 701 PRO A N 1
ATOM 5506 C CA . PRO A 1 701 ? 2.669 -10.156 20.681 1.00 94.56 701 PRO A CA 1
ATOM 5507 C C . PRO A 1 701 ? 1.756 -9.356 19.752 1.00 94.56 701 PRO A C 1
ATOM 5509 O O . PRO A 1 701 ? 0.551 -9.270 19.990 1.00 94.56 701 PRO A O 1
ATOM 5512 N N . ALA A 1 702 ? 2.325 -8.749 18.714 1.00 93.44 702 ALA A N 1
ATOM 5513 C CA . ALA A 1 702 ? 1.600 -7.834 17.838 1.00 93.44 702 ALA A CA 1
ATOM 5514 C C . ALA A 1 702 ? 2.013 -7.999 16.373 1.00 93.44 702 ALA A C 1
ATOM 5516 O O . ALA A 1 702 ? 3.161 -8.343 16.081 1.00 93.44 702 ALA A O 1
ATOM 5517 N N . ARG A 1 703 ? 1.090 -7.747 15.443 1.00 90.75 703 ARG A N 1
ATOM 5518 C CA . ARG A 1 703 ? 1.298 -7.871 13.992 1.00 90.75 703 ARG A CA 1
ATOM 5519 C C . ARG A 1 703 ? 0.485 -6.846 13.205 1.00 90.75 703 ARG A C 1
ATOM 5521 O O . ARG A 1 703 ? -0.447 -6.253 13.743 1.00 90.75 703 ARG A O 1
ATOM 5528 N N . ILE A 1 704 ? 0.844 -6.641 11.941 1.00 88.75 704 ILE A N 1
ATOM 5529 C CA . ILE A 1 704 ? 0.118 -5.761 11.022 1.00 88.75 704 ILE A CA 1
ATOM 5530 C C . ILE A 1 704 ? -1.077 -6.491 10.423 1.00 88.75 704 ILE A C 1
ATOM 5532 O O . ILE A 1 704 ? -0.986 -7.660 10.054 1.00 88.75 704 ILE A O 1
ATOM 5536 N N . CYS A 1 705 ? -2.169 -5.754 10.265 1.00 89.50 705 CYS A N 1
ATOM 5537 C CA . CYS A 1 705 ? -3.241 -6.059 9.333 1.00 89.50 705 CYS A CA 1
ATOM 5538 C C . CYS A 1 705 ? -3.147 -5.115 8.131 1.00 89.50 705 CYS A C 1
ATOM 5540 O O . CYS A 1 705 ? -3.021 -3.900 8.304 1.00 89.50 705 CYS A O 1
ATOM 5542 N N . SER A 1 706 ? -3.236 -5.672 6.925 1.00 86.50 706 SER A N 1
ATOM 5543 C CA . SER A 1 706 ? -3.346 -4.915 5.683 1.00 86.50 706 SER A CA 1
ATOM 5544 C C . SER A 1 706 ? -4.704 -5.193 5.043 1.00 86.50 706 SER A C 1
ATOM 5546 O O . SER A 1 706 ? -5.212 -6.320 5.016 1.00 86.50 706 SER A O 1
ATOM 5548 N N . GLY A 1 707 ? -5.350 -4.144 4.551 1.00 88.69 707 GLY A N 1
ATOM 5549 C CA . GLY A 1 707 ? -6.641 -4.309 3.912 1.00 88.69 707 GLY A CA 1
ATOM 5550 C C . GLY A 1 707 ? -7.289 -2.995 3.549 1.00 88.69 707 GLY A C 1
ATOM 5551 O O . GLY A 1 707 ? -6.617 -2.049 3.139 1.00 88.69 707 GLY A O 1
ATOM 5552 N N . ILE A 1 708 ? -8.609 -2.960 3.690 1.00 89.88 708 ILE A N 1
ATOM 5553 C CA . ILE A 1 708 ? -9.413 -1.783 3.392 1.00 89.88 708 ILE A CA 1
ATOM 5554 C C . ILE A 1 708 ? -10.323 -1.440 4.565 1.00 89.88 708 ILE A C 1
ATOM 5556 O O . ILE A 1 708 ? -10.899 -2.320 5.203 1.00 89.88 708 ILE A O 1
ATOM 5560 N N . ALA A 1 709 ? -10.488 -0.151 4.825 1.00 90.56 709 ALA A N 1
ATOM 5561 C CA . ALA A 1 709 ? -11.368 0.351 5.866 1.00 90.56 709 ALA A CA 1
ATOM 5562 C C . ALA A 1 709 ? -12.317 1.404 5.289 1.00 90.56 709 ALA A C 1
ATOM 5564 O O . ALA A 1 709 ? -11.922 2.237 4.466 1.00 90.56 709 ALA A O 1
ATOM 5565 N N . PHE A 1 710 ? -13.590 1.347 5.680 1.00 88.12 710 PHE A N 1
ATOM 5566 C CA . PHE A 1 710 ? -14.575 2.316 5.207 1.00 88.12 710 PHE A CA 1
ATOM 5567 C C . PHE A 1 710 ? -14.378 3.670 5.894 1.00 88.12 710 PHE A C 1
ATOM 5569 O O . PHE A 1 710 ? -14.555 3.801 7.106 1.00 88.12 710 PHE A O 1
ATOM 5576 N N . GLY A 1 711 ? -14.076 4.692 5.100 1.00 77.94 711 GLY A N 1
ATOM 5577 C CA . GLY A 1 711 ? -14.025 6.088 5.516 1.00 77.94 711 GLY A CA 1
ATOM 5578 C C . GLY A 1 711 ? -14.977 6.928 4.668 1.00 77.94 711 GLY A C 1
ATOM 5579 O O . GLY A 1 711 ? -15.071 6.733 3.463 1.00 77.94 711 GLY A O 1
ATOM 5580 N N . LYS A 1 712 ? -15.681 7.879 5.289 1.00 68.31 712 LYS A N 1
ATOM 5581 C CA . LYS A 1 712 ? -16.703 8.742 4.656 1.00 68.31 712 LYS A CA 1
ATOM 5582 C C . LYS A 1 712 ? -17.705 7.995 3.768 1.00 68.31 712 LYS A C 1
ATOM 5584 O O . LYS A 1 712 ? -18.723 7.565 4.298 1.00 68.31 712 LYS A O 1
ATOM 5589 N N . ASP A 1 713 ? -17.398 7.860 2.478 1.00 77.50 713 ASP A N 1
ATOM 5590 C CA . ASP A 1 713 ? -18.257 7.298 1.432 1.00 77.50 713 ASP A CA 1
ATOM 5591 C C . ASP A 1 713 ? -17.578 6.160 0.632 1.00 77.50 713 ASP A C 1
ATOM 5593 O O . ASP A 1 713 ? -18.159 5.645 -0.326 1.00 77.50 713 ASP A O 1
ATOM 5597 N N . ALA A 1 714 ? -16.350 5.764 0.987 1.00 83.75 714 ALA A N 1
ATOM 5598 C CA . ALA A 1 714 ? -15.555 4.788 0.242 1.00 83.75 714 ALA A CA 1
ATOM 5599 C C . ALA A 1 714 ? -14.728 3.878 1.161 1.00 83.75 714 ALA A C 1
ATOM 5601 O O . ALA A 1 714 ? -14.441 4.198 2.312 1.00 83.75 714 ALA A O 1
ATOM 5602 N N . PHE A 1 715 ? -14.304 2.737 0.633 1.00 86.62 715 PHE A N 1
ATOM 5603 C CA . PHE A 1 715 ? -13.245 1.938 1.234 1.00 86.62 715 PHE A CA 1
ATOM 5604 C C . PHE A 1 715 ? -11.885 2.435 0.740 1.00 86.62 715 PHE A C 1
ATOM 5606 O O . PHE A 1 715 ? -11.650 2.530 -0.470 1.00 86.62 715 PHE A O 1
ATOM 5613 N N . TYR A 1 716 ? -11.001 2.730 1.690 1.00 82.88 716 TYR A N 1
ATOM 5614 C CA . TYR A 1 716 ? -9.615 3.120 1.452 1.00 82.88 716 TYR A CA 1
ATOM 5615 C C . TYR A 1 716 ? -8.684 2.007 1.899 1.00 82.88 716 TYR A C 1
ATOM 5617 O O . TYR A 1 716 ? -8.986 1.302 2.861 1.00 82.88 716 TYR A O 1
ATOM 5625 N N . TYR A 1 717 ? -7.537 1.883 1.237 1.00 83.31 717 TYR A N 1
ATOM 5626 C CA . TYR A 1 717 ? -6.467 1.029 1.733 1.00 83.31 717 TYR A CA 1
ATOM 5627 C C . TYR A 1 717 ? -5.937 1.564 3.049 1.00 83.31 717 TYR A C 1
ATOM 5629 O O . TYR A 1 717 ? -5.727 2.768 3.200 1.00 83.31 717 TYR A O 1
ATOM 5637 N N . HIS A 1 718 ? -5.769 0.654 3.997 1.00 86.62 718 HIS A N 1
ATOM 5638 C CA . HIS A 1 718 ? -5.489 0.999 5.376 1.00 86.62 718 HIS A CA 1
ATOM 5639 C C . HIS A 1 718 ? -4.615 -0.071 6.017 1.00 86.62 718 HIS A C 1
ATOM 5641 O O . HIS A 1 718 ? -4.828 -1.269 5.803 1.00 86.62 718 HIS A O 1
ATOM 5647 N N . PHE A 1 719 ? -3.652 0.375 6.818 1.00 86.94 719 PHE A N 1
ATOM 5648 C CA . PHE A 1 719 ? -2.875 -0.475 7.710 1.00 86.94 719 PHE A CA 1
ATOM 5649 C C . PHE A 1 719 ? -3.330 -0.229 9.144 1.00 86.94 719 PHE A C 1
ATOM 5651 O O . PHE A 1 719 ? -3.492 0.916 9.564 1.00 86.94 719 PHE A O 1
ATOM 5658 N N . TRP A 1 720 ? -3.534 -1.311 9.886 1.00 92.88 720 TRP A N 1
ATOM 5659 C CA . TRP A 1 720 ? -3.830 -1.269 11.316 1.00 92.88 720 TRP A CA 1
ATOM 5660 C C . TRP A 1 720 ? -3.136 -2.432 12.026 1.00 92.88 720 TRP A C 1
ATOM 5662 O O . TRP A 1 720 ? -2.388 -3.198 11.412 1.00 92.88 720 TRP A O 1
ATOM 5672 N N . ALA A 1 721 ? -3.346 -2.572 13.332 1.00 94.31 721 ALA A N 1
ATOM 5673 C CA . ALA A 1 721 ? -2.622 -3.535 14.148 1.00 94.31 721 ALA A CA 1
ATOM 5674 C C . ALA A 1 721 ? -3.518 -4.651 14.693 1.00 94.31 721 ALA A C 1
ATOM 5676 O O . ALA A 1 721 ? -4.732 -4.516 14.832 1.00 94.31 721 ALA A O 1
ATOM 5677 N N . GLU A 1 722 ? -2.900 -5.764 15.063 1.00 93.88 722 GLU A N 1
ATOM 5678 C CA . GLU A 1 722 ? -3.531 -6.843 15.814 1.00 93.88 722 GLU A CA 1
ATOM 5679 C C . GLU A 1 722 ? -2.616 -7.279 16.951 1.00 93.88 722 GLU A C 1
ATOM 5681 O O . GLU A 1 722 ? -1.421 -7.483 16.741 1.00 93.88 722 GLU A O 1
ATOM 5686 N N . VAL A 1 723 ? -3.172 -7.426 18.152 1.00 94.44 723 VAL A N 1
ATOM 5687 C CA . VAL A 1 723 ? -2.443 -7.834 19.359 1.00 94.44 723 VAL A CA 1
ATOM 5688 C C . VAL A 1 723 ? -2.984 -9.143 19.910 1.00 94.44 723 VAL A C 1
ATOM 5690 O O . VAL A 1 723 ? -4.175 -9.433 19.788 1.00 94.44 723 VAL A O 1
ATOM 5693 N N . TYR A 1 724 ? -2.123 -9.929 20.548 1.00 93.06 724 TYR A N 1
ATOM 5694 C CA . TYR A 1 724 ? -2.506 -11.148 21.241 1.00 93.06 724 TYR A CA 1
ATOM 5695 C C . TYR A 1 724 ? -2.569 -10.916 22.754 1.00 93.06 724 TYR A C 1
ATOM 5697 O O . TYR A 1 724 ? -1.549 -10.745 23.415 1.00 93.06 724 TYR A O 1
ATOM 5705 N N . VAL A 1 725 ? -3.779 -10.956 23.311 1.00 91.62 725 VAL A N 1
ATOM 5706 C CA . VAL A 1 725 ? -4.057 -10.761 24.753 1.00 91.62 725 VAL A CA 1
ATOM 5707 C C . VAL A 1 725 ? -4.680 -12.015 25.387 1.00 91.62 725 VAL A C 1
ATOM 5709 O O . VAL A 1 725 ? -5.562 -11.949 26.236 1.00 91.62 725 VAL A O 1
ATOM 5712 N N . GLY A 1 726 ? -4.277 -13.193 24.894 1.00 87.38 726 GLY A N 1
ATOM 5713 C CA . GLY A 1 726 ? -4.966 -14.481 25.090 1.00 87.38 726 GLY A CA 1
ATOM 5714 C C . GLY A 1 726 ? -5.903 -14.845 23.929 1.00 87.38 726 GLY A C 1
ATOM 5715 O O . GLY A 1 726 ? -6.359 -15.981 23.807 1.00 87.38 726 GLY A O 1
ATOM 5716 N N . ARG A 1 727 ? -6.158 -13.878 23.047 1.00 88.62 727 ARG A N 1
ATOM 5717 C CA . ARG A 1 727 ? -6.739 -14.028 21.709 1.00 88.62 727 ARG A CA 1
ATOM 5718 C C . ARG A 1 727 ? -6.248 -12.877 20.834 1.00 88.62 727 ARG A C 1
ATOM 5720 O O . ARG A 1 727 ? -5.882 -11.832 21.370 1.00 88.62 727 ARG A O 1
ATOM 5727 N N . TRP A 1 728 ? -6.281 -13.054 19.517 1.00 91.12 728 TRP A N 1
ATOM 5728 C CA . TRP A 1 728 ? -5.997 -11.974 18.573 1.00 91.12 728 TRP A CA 1
ATOM 5729 C C . TRP A 1 728 ? -7.142 -10.956 18.549 1.00 91.12 728 TRP A C 1
ATOM 5731 O O . TRP A 1 728 ? -8.309 -11.333 18.400 1.00 91.12 728 TRP A O 1
ATOM 5741 N N . VAL A 1 729 ? -6.799 -9.680 18.720 1.00 93.44 729 VAL A N 1
ATOM 5742 C CA . VAL A 1 729 ? -7.726 -8.545 18.707 1.00 93.44 729 VAL A CA 1
ATOM 5743 C C . VAL A 1 729 ? -7.158 -7.455 17.812 1.00 93.44 729 VAL A C 1
ATOM 5745 O O . VAL A 1 729 ? -6.035 -6.999 18.018 1.00 93.44 729 VAL A O 1
ATOM 5748 N N . GLN A 1 730 ? -7.943 -7.038 16.821 1.00 95.44 730 GLN A N 1
ATOM 5749 C CA . GLN A 1 730 ? -7.567 -5.962 15.907 1.00 95.44 730 GLN A CA 1
ATOM 5750 C C . GLN A 1 730 ? -7.854 -4.607 16.538 1.00 95.44 730 GLN A C 1
ATOM 5752 O O . GLN A 1 730 ? -8.933 -4.402 17.093 1.00 95.44 730 GLN A O 1
ATOM 5757 N N . MET A 1 731 ? -6.897 -3.695 16.421 1.00 96.00 731 MET A N 1
ATOM 5758 C CA . MET A 1 731 ? -6.915 -2.343 16.969 1.00 96.00 731 MET A CA 1
ATOM 5759 C C . MET A 1 731 ? -6.489 -1.366 15.873 1.00 96.00 731 MET A C 1
ATOM 5761 O O . MET A 1 731 ? -5.633 -1.699 15.051 1.00 96.00 731 MET A O 1
ATOM 5765 N N . ASP A 1 732 ? -7.047 -0.158 15.871 1.00 95.44 732 ASP A N 1
ATOM 5766 C CA . ASP A 1 732 ? -6.644 0.886 14.930 1.00 95.44 732 ASP A CA 1
ATOM 5767 C C . ASP A 1 732 ? -6.118 2.129 15.667 1.00 95.44 732 ASP A C 1
ATOM 5769 O O . ASP A 1 732 ? -6.907 2.992 16.076 1.00 95.44 732 ASP A O 1
ATOM 5773 N N . PRO A 1 733 ? -4.785 2.264 15.818 1.00 94.25 733 PRO A N 1
ATOM 5774 C CA . PRO A 1 733 ? -4.180 3.448 16.422 1.00 94.25 733 PRO A CA 1
ATOM 5775 C C . PRO A 1 733 ? -4.357 4.708 15.562 1.00 94.25 733 PRO A C 1
ATOM 5777 O O . PRO A 1 733 ? -4.335 5.817 16.087 1.00 94.25 733 PRO A O 1
ATOM 5780 N N . THR A 1 734 ? -4.599 4.579 14.256 1.00 89.88 734 THR A N 1
ATOM 5781 C CA . THR A 1 734 ? -4.844 5.719 13.357 1.00 89.88 734 THR A CA 1
ATOM 5782 C C . THR A 1 734 ? -6.153 6.421 13.687 1.00 89.88 734 THR A C 1
ATOM 5784 O O . THR A 1 734 ? -6.250 7.655 13.642 1.00 89.88 734 THR A O 1
ATOM 5787 N N . TRP A 1 735 ? -7.179 5.635 14.011 1.00 88.25 735 TRP A N 1
ATOM 5788 C CA . TRP A 1 735 ? -8.520 6.125 14.337 1.00 88.25 735 TRP A CA 1
ATOM 5789 C C . TRP A 1 735 ? -8.827 6.116 15.837 1.00 88.25 735 TRP A C 1
ATOM 5791 O O . TRP A 1 735 ? -9.939 6.476 16.225 1.00 88.25 735 TRP A O 1
ATOM 5801 N N . GLY A 1 736 ? -7.862 5.734 16.679 1.00 90.25 736 GLY A N 1
ATOM 5802 C CA . GLY A 1 736 ? -8.052 5.656 18.127 1.00 90.25 736 GLY A CA 1
ATOM 5803 C C . GLY A 1 736 ? -9.087 4.603 18.516 1.00 90.25 736 GLY A C 1
ATOM 5804 O O . GLY A 1 736 ? -9.805 4.773 19.500 1.00 90.25 736 GLY A O 1
ATOM 5805 N N . GLN A 1 737 ? -9.219 3.542 17.717 1.00 91.88 737 GLN A N 1
ATOM 5806 C CA . GLN A 1 737 ? -10.149 2.457 17.987 1.00 91.88 737 GLN A CA 1
ATOM 5807 C C . GLN A 1 737 ? -9.416 1.349 18.751 1.00 91.88 737 GLN A C 1
ATOM 5809 O O . GLN A 1 737 ? -8.649 0.601 18.140 1.00 91.88 737 GLN A O 1
ATOM 5814 N N . PRO A 1 738 ? -9.668 1.175 20.063 1.00 90.31 738 PRO A N 1
ATOM 5815 C CA . PRO A 1 738 ? -9.079 0.066 20.807 1.00 90.31 738 PRO A CA 1
ATOM 5816 C C . PRO A 1 738 ? -9.547 -1.287 20.263 1.00 90.31 738 PRO A C 1
ATOM 5818 O O . PRO A 1 738 ? -8.844 -2.276 20.389 1.00 90.31 738 PRO A O 1
ATOM 5821 N N . ILE A 1 739 ? -10.713 -1.342 19.615 1.00 94.12 739 ILE A N 1
ATOM 5822 C CA . ILE A 1 739 ? -11.134 -2.486 18.810 1.00 94.12 739 ILE A CA 1
ATOM 5823 C C . ILE A 1 739 ? -11.548 -1.957 17.441 1.00 94.12 739 ILE A C 1
ATOM 5825 O O . ILE A 1 739 ? -12.488 -1.164 17.360 1.00 94.12 739 ILE A O 1
ATOM 5829 N N . ALA A 1 740 ? -10.875 -2.412 16.385 1.00 94.69 740 ALA A N 1
ATOM 5830 C CA . ALA A 1 740 ? -11.209 -2.061 15.010 1.00 94.69 740 ALA A CA 1
ATOM 5831 C C . ALA A 1 740 ? -12.650 -2.489 14.682 1.00 94.69 740 ALA A C 1
ATOM 5833 O O . ALA A 1 740 ? -13.062 -3.636 14.921 1.00 94.69 740 ALA A O 1
ATOM 5834 N N . ASP A 1 741 ? -13.433 -1.558 14.144 1.00 94.00 741 ASP A N 1
ATOM 5835 C CA . ASP A 1 741 ? -14.847 -1.789 13.859 1.00 94.00 741 ASP A CA 1
ATOM 5836 C C . ASP A 1 741 ? -15.073 -2.739 12.666 1.00 94.00 741 ASP A C 1
ATOM 5838 O O . ASP A 1 741 ? -14.151 -3.089 11.923 1.00 94.00 741 ASP A O 1
ATOM 5842 N N . ALA A 1 742 ? -16.313 -3.192 12.470 1.00 95.25 742 ALA A N 1
ATOM 5843 C CA . ALA A 1 742 ? -16.667 -4.145 11.414 1.00 95.25 742 ALA A CA 1
ATOM 5844 C C . ALA A 1 742 ? -16.475 -3.587 9.993 1.00 95.25 742 ALA A C 1
ATOM 5846 O O . ALA A 1 742 ? -16.562 -4.345 9.034 1.00 95.25 742 ALA A O 1
ATOM 5847 N N . ASN A 1 743 ? -16.187 -2.290 9.856 1.00 93.38 743 ASN A N 1
ATOM 5848 C CA . ASN A 1 743 ? -15.930 -1.658 8.571 1.00 93.38 743 ASN A CA 1
ATOM 5849 C C . ASN A 1 743 ? -14.476 -1.829 8.092 1.00 93.38 743 ASN A C 1
ATOM 5851 O O . ASN A 1 743 ? -14.119 -1.307 7.037 1.00 93.38 743 ASN A O 1
ATOM 5855 N N . HIS A 1 744 ? -13.647 -2.542 8.857 1.00 94.25 744 HIS A N 1
ATOM 5856 C CA . HIS A 1 744 ? -12.301 -2.962 8.478 1.00 94.25 744 HIS A CA 1
ATOM 5857 C C . HIS A 1 744 ? -12.336 -4.368 7.886 1.00 94.25 744 HIS A C 1
ATOM 5859 O O . HIS A 1 744 ? -12.544 -5.336 8.624 1.00 94.25 744 HIS A O 1
ATOM 5865 N N . ILE A 1 745 ? -12.099 -4.472 6.580 1.00 94.00 745 ILE A N 1
ATOM 5866 C CA . ILE A 1 745 ? -11.992 -5.735 5.852 1.00 94.00 745 ILE A CA 1
ATOM 5867 C C . ILE A 1 745 ? -10.512 -6.067 5.705 1.00 94.00 745 ILE A C 1
ATOM 5869 O O . ILE A 1 745 ? -9.772 -5.379 4.996 1.00 94.00 745 ILE A O 1
ATOM 5873 N N . GLN A 1 746 ? -10.082 -7.134 6.370 1.00 92.12 746 GLN A N 1
ATOM 5874 C CA . GLN A 1 746 ? -8.707 -7.607 6.272 1.00 92.12 746 GLN A CA 1
ATOM 5875 C C . GLN A 1 746 ? -8.512 -8.392 4.978 1.00 92.12 746 GLN A C 1
ATOM 5877 O O . GLN A 1 746 ? -9.286 -9.308 4.688 1.00 92.12 746 GLN A O 1
ATOM 5882 N N . LEU A 1 747 ? -7.481 -8.033 4.217 1.00 88.50 747 LEU A N 1
ATOM 5883 C CA . LEU A 1 747 ? -7.060 -8.777 3.033 1.00 88.50 747 LEU A CA 1
ATOM 5884 C C . LEU A 1 747 ? -5.935 -9.741 3.410 1.00 88.50 747 LEU A C 1
ATOM 5886 O O . LEU A 1 747 ? -6.034 -10.923 3.095 1.00 88.50 747 LEU A O 1
ATOM 5890 N N . ASP A 1 748 ? -4.959 -9.258 4.186 1.00 78.88 748 ASP A N 1
ATOM 5891 C CA . ASP A 1 748 ? -3.828 -10.046 4.677 1.00 78.88 748 ASP A CA 1
ATOM 5892 C C . ASP A 1 748 ? -3.347 -9.580 6.075 1.00 78.88 748 ASP A C 1
ATOM 5894 O O . ASP A 1 748 ? -3.814 -8.581 6.643 1.00 78.88 748 ASP A O 1
ATOM 5898 N N . GLY A 1 749 ? -2.451 -10.342 6.702 1.00 67.75 749 GLY A N 1
ATOM 5899 C CA . GLY A 1 749 ? -1.807 -9.996 7.964 1.00 67.75 749 GLY A CA 1
ATOM 5900 C C . GLY A 1 749 ? -0.359 -10.478 8.024 1.00 67.75 749 GLY A C 1
ATOM 5901 O O . GLY A 1 749 ? -0.067 -11.633 7.730 1.00 67.75 749 GLY A O 1
ATOM 5902 N N . SER A 1 750 ? 0.547 -9.612 8.485 1.00 63.16 750 SER A N 1
ATOM 5903 C CA . SER A 1 750 ? 1.994 -9.861 8.459 1.00 63.16 750 SER A CA 1
ATOM 5904 C C . SER A 1 750 ? 2.676 -9.575 9.797 1.00 63.16 750 SER A C 1
ATOM 5906 O O . SER A 1 750 ? 2.329 -8.637 10.517 1.00 63.16 750 SER A O 1
ATOM 5908 N N . THR A 1 751 ? 3.699 -10.370 10.123 1.00 55.91 751 THR A N 1
ATOM 5909 C CA . THR A 1 751 ? 4.602 -10.158 11.264 1.00 55.91 751 THR A CA 1
ATOM 5910 C C . THR A 1 751 ? 5.583 -9.001 11.062 1.00 55.91 751 THR A C 1
ATOM 5912 O O . THR A 1 751 ? 6.239 -8.625 12.034 1.00 55.91 751 THR A O 1
ATOM 5915 N N . LEU A 1 752 ? 5.688 -8.422 9.856 1.00 57.19 752 LEU A N 1
ATOM 5916 C CA . LEU A 1 752 ? 6.773 -7.502 9.473 1.00 57.19 752 LEU A CA 1
ATOM 5917 C C . LEU A 1 752 ? 8.176 -8.101 9.710 1.00 57.19 752 LEU A C 1
ATOM 5919 O O . LEU A 1 752 ? 9.090 -7.397 10.133 1.00 57.19 752 LEU A O 1
ATOM 5923 N N . GLU A 1 753 ? 8.354 -9.404 9.476 1.00 52.44 753 GLU A N 1
ATOM 5924 C CA . GLU A 1 753 ? 9.676 -10.053 9.553 1.00 52.44 753 GLU A CA 1
ATOM 5925 C C . GLU A 1 753 ? 10.578 -9.737 8.355 1.00 52.44 753 GLU A C 1
ATOM 5927 O O . GLU A 1 753 ? 11.778 -9.981 8.433 1.00 52.44 753 GLU A O 1
ATOM 5932 N N . SER A 1 754 ? 10.031 -9.210 7.255 1.00 57.41 754 SER A N 1
ATOM 5933 C CA . SER A 1 754 ? 10.829 -8.927 6.066 1.00 57.41 754 SER A CA 1
ATOM 5934 C C . SER A 1 754 ? 11.372 -7.503 6.021 1.00 57.41 754 SER A C 1
ATOM 5936 O O . SER A 1 754 ? 10.809 -6.552 6.566 1.00 57.41 754 SER A O 1
ATOM 5938 N N . ASP A 1 755 ? 12.488 -7.355 5.316 1.00 60.72 755 ASP A N 1
ATOM 5939 C CA . ASP A 1 755 ? 13.162 -6.072 5.120 1.00 60.72 755 ASP A CA 1
ATOM 5940 C C . ASP A 1 755 ? 12.496 -5.224 4.016 1.00 60.72 755 ASP A C 1
ATOM 5942 O O . ASP A 1 755 ? 12.996 -4.148 3.652 1.00 60.72 755 ASP A O 1
ATOM 5946 N N . THR A 1 756 ? 11.379 -5.691 3.435 1.00 63.44 756 THR A N 1
ATOM 5947 C CA . THR A 1 756 ? 10.770 -5.076 2.250 1.00 63.44 756 THR A CA 1
ATOM 5948 C C . THR A 1 756 ? 9.276 -4.836 2.388 1.00 63.44 756 THR A C 1
ATOM 5950 O O . THR A 1 756 ? 8.491 -5.710 2.727 1.00 63.44 756 THR A O 1
ATOM 5953 N N . LEU A 1 757 ? 8.873 -3.608 2.062 1.00 59.34 757 LEU A N 1
ATOM 5954 C CA . LEU A 1 757 ? 7.491 -3.165 2.220 1.00 59.34 757 LEU A CA 1
ATOM 5955 C C . LEU A 1 757 ? 6.542 -3.725 1.164 1.00 59.34 757 LEU A C 1
ATOM 5957 O O . LEU A 1 757 ? 5.338 -3.810 1.396 1.00 59.34 757 LEU A O 1
ATOM 5961 N N . LEU A 1 758 ? 7.085 -4.094 0.003 1.00 63.94 758 LEU A N 1
ATOM 5962 C CA . LEU A 1 758 ? 6.290 -4.591 -1.110 1.00 63.94 758 LEU A CA 1
ATOM 5963 C C . LEU A 1 758 ? 5.678 -5.964 -0.802 1.00 63.94 758 LEU A C 1
ATOM 5965 O O . LEU A 1 758 ? 4.572 -6.230 -1.261 1.00 63.94 758 LEU A O 1
ATOM 5969 N N . GLU A 1 759 ? 6.325 -6.789 0.033 1.00 61.84 759 GLU A N 1
ATOM 5970 C CA . GLU A 1 759 ? 5.731 -8.055 0.499 1.00 61.84 759 GLU A CA 1
ATOM 5971 C C . GLU A 1 759 ? 4.453 -7.822 1.295 1.00 61.84 759 GLU A C 1
ATOM 5973 O O . GLU A 1 759 ? 3.509 -8.589 1.172 1.00 61.84 759 GLU A O 1
ATOM 5978 N N . PHE A 1 760 ? 4.383 -6.743 2.075 1.00 62.19 760 PHE A N 1
ATOM 5979 C CA . PHE A 1 760 ? 3.224 -6.470 2.934 1.00 62.19 760 PHE A CA 1
ATOM 5980 C C . PHE A 1 760 ? 2.025 -5.928 2.166 1.00 62.19 760 PHE A C 1
ATOM 5982 O O . PHE A 1 760 ? 0.884 -6.040 2.616 1.00 62.19 760 PHE A O 1
ATOM 5989 N N . ALA A 1 761 ? 2.295 -5.284 1.032 1.00 63.38 761 ALA A N 1
ATOM 5990 C CA . ALA A 1 761 ? 1.270 -4.731 0.171 1.00 63.38 761 ALA A CA 1
ATOM 5991 C C . ALA A 1 761 ? 0.819 -5.726 -0.902 1.00 63.38 761 ALA A C 1
ATOM 5993 O O . ALA A 1 761 ? -0.149 -5.429 -1.585 1.00 63.38 761 ALA A O 1
ATOM 5994 N N . GLU A 1 762 ? 1.468 -6.883 -1.071 1.00 66.56 762 GLU A N 1
ATOM 5995 C CA . GLU A 1 762 ? 1.193 -7.815 -2.171 1.00 66.56 762 GLU A CA 1
ATOM 5996 C C . GLU A 1 762 ? -0.303 -8.132 -2.329 1.00 66.56 762 GLU A C 1
ATOM 5998 O O . GLU A 1 762 ? -0.842 -7.976 -3.427 1.00 66.56 762 GLU A O 1
ATOM 6003 N N . ASP A 1 763 ? -0.999 -8.489 -1.250 1.00 66.75 763 ASP A N 1
ATOM 6004 C CA . ASP A 1 763 ? -2.428 -8.818 -1.313 1.00 66.75 763 ASP A CA 1
ATOM 6005 C C . ASP A 1 763 ? -3.329 -7.591 -1.469 1.00 66.75 763 ASP A C 1
ATOM 6007 O O . ASP A 1 763 ? -4.309 -7.617 -2.218 1.00 66.75 763 ASP A O 1
ATOM 6011 N N . VAL A 1 764 ? -2.941 -6.470 -0.862 1.00 71.31 764 VAL A N 1
ATOM 6012 C CA . VAL A 1 764 ? -3.550 -5.156 -1.113 1.00 71.31 764 VAL A CA 1
ATOM 6013 C C . VAL A 1 764 ? -3.450 -4.790 -2.598 1.00 71.31 764 VAL A C 1
ATOM 6015 O O . VAL A 1 764 ? -4.414 -4.313 -3.198 1.00 71.31 764 VAL A O 1
ATOM 6018 N N . LEU A 1 765 ? -2.310 -5.059 -3.233 1.00 68.00 765 LEU A N 1
ATOM 6019 C CA . LEU A 1 765 ? -2.077 -4.737 -4.633 1.00 68.00 765 LEU A CA 1
ATOM 6020 C C . LEU A 1 765 ? -2.951 -5.582 -5.576 1.00 68.00 765 LEU A C 1
ATOM 6022 O O . LEU A 1 765 ? -3.263 -5.121 -6.678 1.00 68.00 765 LEU A O 1
ATOM 6026 N N . ARG A 1 766 ? -3.384 -6.781 -5.152 1.00 70.44 766 ARG A N 1
ATOM 6027 C CA . ARG A 1 766 ? -4.278 -7.669 -5.924 1.00 70.44 766 ARG A CA 1
ATOM 6028 C C . ARG A 1 766 ? -5.700 -7.119 -6.031 1.00 70.44 766 ARG A C 1
ATOM 6030 O O . ARG A 1 766 ? -6.356 -7.327 -7.051 1.00 70.44 766 ARG A O 1
ATOM 6037 N N . THR A 1 767 ? -6.185 -6.394 -5.022 1.00 73.75 767 THR A N 1
ATOM 6038 C CA . THR A 1 767 ? -7.553 -5.845 -5.020 1.00 73.75 767 THR A CA 1
ATOM 6039 C C . THR A 1 767 ? -7.687 -4.510 -5.741 1.00 73.75 767 THR A C 1
ATOM 6041 O O . THR A 1 767 ? -8.812 -4.085 -6.032 1.00 73.75 767 THR A O 1
ATOM 6044 N N . LEU A 1 768 ? -6.572 -3.837 -6.046 1.00 72.50 768 LEU A N 1
ATOM 6045 C CA . LEU A 1 768 ? -6.579 -2.499 -6.634 1.00 72.50 768 LEU A CA 1
ATOM 6046 C C . LEU A 1 768 ? -7.345 -2.481 -7.956 1.00 72.50 768 LEU A C 1
ATOM 6048 O O . LEU A 1 768 ? -6.977 -3.158 -8.912 1.00 72.50 768 LEU A O 1
ATOM 6052 N N . ASN A 1 769 ? -8.438 -1.710 -7.993 1.00 73.06 769 ASN A N 1
ATOM 6053 C CA . ASN A 1 769 ? -9.354 -1.603 -9.133 1.00 73.06 769 ASN A CA 1
ATOM 6054 C C . ASN A 1 769 ? -9.965 -2.952 -9.599 1.00 73.06 769 ASN A C 1
ATOM 6056 O O . ASN A 1 769 ? -10.422 -3.077 -10.736 1.00 73.06 769 ASN A O 1
ATOM 6060 N N . GLN A 1 770 ? -9.972 -3.976 -8.735 1.00 81.62 770 GLN A N 1
ATOM 6061 C CA . GLN A 1 770 ? -10.545 -5.296 -9.029 1.00 81.62 770 GLN A CA 1
ATOM 6062 C C . GLN A 1 770 ? -11.705 -5.684 -8.116 1.00 81.62 770 GLN A C 1
ATOM 6064 O O . GLN A 1 770 ? -12.531 -6.501 -8.522 1.00 81.62 770 GLN A O 1
ATOM 6069 N N . LEU A 1 771 ? -11.758 -5.132 -6.902 1.00 88.12 771 LEU A N 1
ATOM 6070 C CA . LEU A 1 771 ? -12.720 -5.517 -5.875 1.00 88.12 771 LEU A CA 1
ATOM 6071 C C . LEU A 1 771 ? -13.990 -4.654 -5.919 1.00 88.12 771 LEU A C 1
ATOM 6073 O O . LEU A 1 771 ? -13.952 -3.440 -5.743 1.00 88.12 771 LEU A O 1
ATOM 6077 N N . GLU A 1 772 ? -15.128 -5.314 -6.111 1.00 93.12 772 GLU A N 1
ATOM 6078 C CA . GLU A 1 772 ? -16.471 -4.751 -5.995 1.00 93.12 772 GLU A CA 1
ATOM 6079 C C . GLU A 1 772 ? -17.089 -5.170 -4.653 1.00 93.12 772 GLU A C 1
ATOM 6081 O O . GLU A 1 772 ? -17.063 -6.352 -4.296 1.00 93.12 772 GLU A O 1
ATOM 6086 N N . ILE A 1 773 ? -17.685 -4.215 -3.929 1.00 94.88 773 ILE A N 1
ATOM 6087 C CA . ILE A 1 773 ? -18.316 -4.444 -2.620 1.00 94.88 773 ILE A CA 1
ATOM 6088 C C . ILE A 1 773 ? -19.766 -3.961 -2.660 1.00 94.88 773 ILE A C 1
ATOM 6090 O O . ILE A 1 773 ? -20.050 -2.813 -3.008 1.00 94.88 773 ILE A O 1
ATOM 6094 N N . THR A 1 774 ? -20.696 -4.838 -2.288 1.00 96.50 774 THR A N 1
ATOM 6095 C CA . THR A 1 774 ? -22.121 -4.516 -2.141 1.00 96.50 774 THR A CA 1
ATOM 6096 C C . THR A 1 774 ? -22.559 -4.797 -0.712 1.00 96.50 774 THR A C 1
ATOM 6098 O O . THR A 1 774 ? -22.693 -5.951 -0.319 1.00 96.50 774 THR A O 1
ATOM 6101 N N . ILE A 1 775 ? -22.784 -3.746 0.071 1.00 94.81 775 ILE A N 1
ATOM 6102 C CA . ILE A 1 775 ? -23.105 -3.843 1.496 1.00 94.81 775 ILE A CA 1
ATOM 6103 C C . ILE A 1 775 ? -24.568 -4.245 1.674 1.00 94.81 775 ILE A C 1
ATOM 6105 O O . ILE A 1 775 ? -25.488 -3.601 1.152 1.00 94.81 775 ILE A O 1
ATOM 6109 N N . VAL A 1 776 ? -24.767 -5.306 2.449 1.00 93.50 776 VAL A N 1
ATOM 6110 C CA . VAL A 1 776 ? -26.059 -5.929 2.737 1.00 93.50 776 VAL A CA 1
ATOM 6111 C C . VAL A 1 776 ? -26.586 -5.495 4.101 1.00 93.50 776 VAL A C 1
ATOM 6113 O O . VAL A 1 776 ? -27.774 -5.164 4.209 1.00 93.50 776 VAL A O 1
ATOM 6116 N N . GLU A 1 777 ? -25.735 -5.461 5.129 1.00 84.06 777 GLU A N 1
ATOM 6117 C CA . GLU A 1 777 ? -26.101 -5.115 6.510 1.00 84.06 777 GLU A CA 1
ATOM 6118 C C . GLU A 1 777 ? -25.073 -4.231 7.201 1.00 84.06 777 GLU A C 1
ATOM 6120 O O . GLU A 1 777 ? -23.866 -4.563 7.143 1.00 84.06 777 GLU A O 1
#

Radius of gyration: 34.38 Å; chains: 1; bounding box: 108×80×78 Å

Sequence (777 aa):
MKNNDAALIQRVLGGDDTAFSVLVKKYQRSVHALAWRKIGDFHIAEDITQDTFLKAYQRLSTLKKPQRFGSWLYVITANQCKAWLRKDRAWTQALEDTSSAQLEEATYSGYVIEENERMSVETQHEVVKKLLAKLQESDRTVITLYYLGGMTYEEISKFLGVSEAAIRNRLYRARRRLKKEEPMIREALGNFQITPNLTENIMREVSRLKPVAPSGSKPLVPWAIGVSALVVFLMLSVGSQYLSRFQKPYSFDATSEMTIDIIETPVVLDIESKPDVRTQLGSTATRNKNDGAGQRLDEVLFAAAQVDREDIPKNMPQNLQEHWYNFTLMNTKIGYMYISSEKTEYGGEEVDRNKINTVINLKGLGSDVTIERTHVEYIGPDLMPRHFLFTSNQSGLKQVEGRIIDGVAHIKTTLNGETTESEVPVPPNTISEYTGVESLFQQGLKIGDKRNFHTFSFDFLKPVKTEIEVEAQDTLTYPSEGKQVYVLRQTMDMMNGITTKAWLDTDGVSYRTETPMMGFSMVTTKTDKEAALGDTEEVDIVLKTLILPSGKHPTRNARNFEADVKLTSGSIADTIMSNSRQKLEVNSERAGRLSIQVPTVAAEDCSDLPVQDAEGKYLGASAYIQTDAPAIRAKTEEILDGEVNSWRAAEKLCQWVHTAITEKKMSGGFGSSLTALESLSGDCTEHTVLFIALARAAGIPARICSGIAFGKDAFYYHFWAEVYVGRWVQMDPTWGQPIADANHIQLDGSTLESDTLLEFAEDVLRTLNQLEITIVE